Protein 6XF1 (pdb70)

Nearest PDB structures (foldseek):
  6xf1-assembly1_B  TM=1.003E+00  e=1.473E-45  Homo sapiens
  3dad-assembly1_A  TM=9.764E-01  e=1.226E-38  Homo sapiens
  3dad-assembly2_B  TM=9.702E-01  e=6.876E-38  Homo sapiens
  6xf2-assembly2_D  TM=9.761E-01  e=3.752E-38  Homo sapiens
  3eg5-assembly1_D  TM=7.649E-01  e=3.682E-06  Mus musculus

Sequence (1082 aa):
PGSEDENKLLEACIFKNNELLKNIQDVQSQISKIGLKDPTVPAVKHRKKSLIRLDKVLDEYEEEKRHLQEMANSLPHFKDGREKTVNQQCQNTVVLWENTKALVTECLEQCGRVLELLKQYQNFKSILTTLIQKEESVISLQASYMGKENLKKRIAEIEIVKEEFNEHLEVVDKINQVCKNLQFYLNKMKTFEEPPFEKEANIIVDRWLDINEKTEDYYENLGRALALWDVRVQYLEDTDPFACANFPEPRRAPTCSLDLPLGAQIPAVHRLLGAPLKLEDCALQVSPSGYYLDTELSLEEQREMFYEEISKLILRTQLSVRVNAILEKLYSSSGPELRRSLFSLKQIFQEDKDLVPEFVHSEGLSCLIRVGAAADHNYQSYILRALGQLMLFVDGMLGVVAHSDTIQWLYTLCASLSRLVVKTALKLLLVFVEYSENNAPLFIRAVNSVASTTGAPPWANLVSILEEKNGADPELLVYTVTLINKTLAALPDQDSFYDVTDALEQQGMEALVQRHLGTAGTDVDLRTQLVLYENALDENKLLEACIFKNNELLKNIQDVQSQISKIGLKDPTVPAVKHRKKSLIRLDKVLDEYEEEKRHLQEMANSLPHFGREKTVNQQCQNTVVLWENTKALVTECLEQCGRVLELLKQYQNFKSILTTLIQKEESSVISLQASYMGKENLKKRIAEIEIVKEEFNEHLEVVDKINQVCKNLQFYLNKMKTFEEPPFEKEANIIVDRWLDINEKTEDYYENLGRALALWDSVVTVRVQYLEDTDPFACANFPEPRRAPTCSLDGALPLGAQIPAVHRLLGAPLKLEDCALQVSPSGYYLDTELSLEEQREMLEGFYEEISKGRKPTLILRTQLSVRVNAILEKLYSSSGPELRRSLFSLKQIFQEDKDLVPEFVHSEGLSCLIRVGAAADHNYQSYILRALGQLMLFVDGMLGVVAHSDTIQWLYTLCASLSRLVVKTALKLLLVFVEYSENNAPLFIRAVNSVASTTGAPPWANLVSILEEKNGADPELLVYTVTLINKTLAALPDQDSFYDVTDALEQQGMEALVQRHLGTAGTDVDLRTQLVLYENAL

Organism: Homo sapiens (NCBI:txid9606)

Secondary structure (DSSP, 8-state):
--HHHHHHHHHHHHHHHHHHHHHHHHHHHHHHTT--S-SSHHHHHHHHHHHHHHHHHHHHHHHHHHHHHHHHHT----SS-HHHHHHHHHHHHHHHHHHHHHHHHHHHHHHHHHHHHHHHHHHHHHHHHHHHHHHHHS----GGG--HHHHHHHHHHHHHHHHHHHHTHHHHHHHHHHHHHHHHHHHTT---SS-TTHHHHHHHHHHHHHHHHHHHHHHHHHHHHHHTT-/---EE---SSGGG---S-B-SSPPP-----BSTTTHHHHHHHHT-SS-GGGEEEE-TTT-PBPPSSBHHHHHHH--GGGGG--EEEE-HHHHHHHHHHHHHH--HHHHHHHHHHHHHHHHH-TTHHHHHHHTTHHHHHHHHHTTS-HHHHHHHHHHHHHHHHSHHHHHHHHH-HHHHHHHHHHTT-S-HHHHHHHHHHHHHHHHH-STTHHHHHHHHHHHHHHHSSPTTHHHHHHHTTTT---HHHHHHHHHHHHHHHTT---HHHHHHHHHHHHHTTHHHHHHHHHHSTTS-HHHHHHHHHHHHH-/-HHHHHHHHHHHHHHHHHHHHHHHHHHHT---SSS-HHHHHHHHHHHHHHHHHHHHTHHHHHHHHHHHHTS----THHHHHHHHHHHHHHHHHHHHHHHHHHHHHHHHHHHHHHHHHHHHHHHHHHHHHHTS----GGG--HHHHHHHHHHHHHHHHHHHHTHHHHHHHHHHHHHHHHHHHTTS--SS-TTHHHHHHHHHHHHHHHHHHHHHHHHHHHHHHTT-/---EEEEEE---SSTTS--SS-B-SSPPEEE--TTS-SGGGHHHHHHHHT--S-GGGEEEEETTT-PBPPTTS-TTTTGGG-HHHHHHHHTT---EEEEEE-HHHHHHHHHHHHHH--THHHHHHHHHHHHHHHH-TTHHHHHHHTTHHHHHHHHHTTS-HHHHHHHHHHHHHHHTSHHHHHHHHH-HHHHHHHHHGGG-S-HHHHHHHHHHHHHHHHH-STTHHHHHHHHHHHHHHHTSPTTHHHHHHHT-SS---HHHHHHHHHHHHHHHTT---HHHHHHHHHHHHHHTHHHHHHHHHH-TTS-HHHHHHHHHHHHH-

Radius of gyration: 47.02 Å; Cα contacts (8 Å, |Δi|>4): 1102; chains: 4; bounding box: 118×106×97 Å

Solvent-accessible surface area: 56078 Å² total; per-residue (Å²): 160,38,85,134,84,42,59,151,103,13,94,46,1,46,137,44,6,83,72,6,48,112,38,0,82,72,4,69,46,73,10,88,162,44,25,13,176,56,42,53,56,97,9,0,106,127,16,70,157,21,0,62,125,3,28,130,47,0,62,147,49,68,122,76,24,130,87,0,69,96,49,6,126,81,13,18,166,30,207,99,18,94,32,30,61,10,42,86,75,0,47,89,2,6,75,42,20,95,87,3,49,61,82,0,77,71,13,40,35,22,0,14,74,0,34,101,13,9,138,78,28,99,68,16,73,56,60,0,17,84,17,0,99,111,16,89,96,60,116,63,89,114,9,92,177,14,32,82,115,76,0,99,122,8,28,56,59,0,86,110,18,63,123,45,7,100,114,46,52,108,12,1,52,97,0,24,38,8,2,28,9,0,32,28,13,0,81,108,16,76,126,38,173,124,60,17,11,86,139,51,10,39,92,3,6,27,73,6,3,74,7,38,26,136,4,21,52,27,38,19,64,0,33,94,11,52,44,143,128,160,147,27,12,36,28,22,66,1,70,70,3,40,54,24,11,86,73,46,28,43,122,194,26,40,105,56,89,164,56,85,92,14,37,90,56,16,33,49,20,30,151,81,24,56,9,84,4,55,54,124,54,4,12,24,25,10,59,118,81,21,77,46,42,90,77,90,71,40,93,91,12,89,68,57,145,80,77,140,104,95,93,204,35,28,0,14,7,57,31,41,38,5,0,86,36,0,21,107,67,3,89,74,28,81,32,86,82,14,27,28,6,2,29,17,0,88,31,13,0,96,138,27,49,48,0,2,50,45,0,44,149,27,107,0,5,27,0,0,18,156,28,0,71,94,29,76,62,25,40,18,6,6,0,1,99,0,0,15,10,0,12,139,59,93,74,0,5,99,6,2,50,88,32,66,79,0,5,44,12,1,7,62,8,0,56,32,156,7,57,41,0,3,51,24,0,0,68,16,0,16,61,1,6,88,111,30,108,121,2,0,39,65,0,25,151,5,0,67,48,18,6,96,110,89,70,43,74,38,3,26,24,0,6,55,30,5,84,48,187,76,18,101,20,75,74,10,7,26,60,0,10,14,0,3,12,92,3,12,95,24,18,117,60,107,117,40,30,142,94,10,22,80,27,0,76,142,38,22,7,91,75,15,7,111,125,22,32,57,79,91,74,14,73,109,77,7,72,67,34,8,59,78,19,66,120,54,108,132,103,85,151,65,6,106,49,0,46,140,62,1,72,95,6,43,59,41,0,86,79,4,70,58,67,16,88,85,36,21,20,129,91,43,55,68,98,7,0,100,101,15,71,148,14,2,78,125,6,27,137,39,0,74,133,56,70,81,69,22,95,68,0,70,102,67,1,113,87,12,42,176,93,70,142,34,63,86,9,36,119,75,1,45,87,2,5,81,47,15,84,95,6,50,60,77,0,64,60,11,44,48,12,0,34,59,0,32,48,9,20,136,80,31,115,64,27,88,51,65,0,21,82,9,1,100,102,16,74,95,67,104,63,101,116,9,90,180,16,29,67,101,86,0,84,128,8,25,60,85,2,78,124,16,43,114,53,4,79,100,42,55,100,16,1,47,93,1,28,56,8,3,34,6,0,37,20,0,1,64,94,14,22,119,42,167,151,55,22,19,82,154,63,9,35,99,10,6,28,80,6,2,71,6,35,29,116,6,33,52,23,35,19,60,0,31,108,8,55,53,146,112,160,110,108,12,59,0,75,2,21,9,26,40,2,64,68,8,34,30,30,9,80,64,50,9,26,132,182,17,35,62,27,77,18,38,1,63,103,61,1,27,87,31,10,34,61,5,29,78,86,17,61,11,78,11,53,54,143,51,9,14,7,23,4,42,104,79,21,52,45,15,69,57,120,51,1,0,71,81,5,116,134,96,2,127,38,4,23,82,46,55,97,136,68,158,76,1,35,0,13,0,26,6,58,32,38,35,5,0,89,30,0,16,82,54,3,120,85,20,80,35,83,70,17,27,41,6,1,25,18,0,62,51,18,0,74,146,26,133,56,3,1,55,49,0,33,140,36,108,0,4,35,0,0,20,190,27,0,70,94,31,77,66,23,42,21,11,6,0,0,94,0,0,16,11,0,8,128,41,98,74,0,0,101,9,1,38,85,31,47,77,0,6,46,12,2,3,64,7,6,64,31,165,10,74,52,0,10,76,23,0,0,91,17,1,18,57,1,5,94,104,27,95,126,2,0,61,43,2,20,143,4,1,57,47,20,3,88,118,92,74,46,54,53,6,27,33,2,16,56,27,28,86,62,108,109,30,101,20,59,78,8,20,30,64,0,4,20,0,19,20,107,7,20,91,23,34,131,62,130,117,51,28,44,89,10,19,88,26,7,59,144,69,23,10,64,60,22,25,123,124,48,36,54,79,106,80,28,69,101,75,19,71,58,41,12,61,116,22,52,124,67,134

InterPro domains:
  IPR001589 Actinin-type actin-binding domain, conserved site [PS00019] (33-42)
  IPR001589 Actinin-type actin-binding domain, conserved site [PS00020] (108-132)
  IPR001715 Calponin homology domain [PF00307] (32-136)
  IPR001715 Calponin homology domain [PF00307] (182-285)
  IPR001715 Calponin homology domain [PS50021] (31-136)
  IPR001715 Calponin homology domain [PS50021] (181-286)
  IPR001715 Calponin homology domain [SM00033] (33-134)
  IPR001715 Calponin homology domain [SM00033] (183-281)
  IPR002017 Spectrin repeat [PF00435] (6024-6133)
  IPR002017 Spectrin repeat [PF00435] (6137-6236)
  IPR002017 Spectrin repeat [PF00435] (6551-6657)
  IPR012315 KASH domain [PF10541] (6828-6885)
  IPR012315 KASH domain [PS51049] (6826-6885)
  IPR012315 KASH domain [SM01249] (6828-6885)
  IPR018159 Spectrin/alpha-actinin [SM00150] (1437-1531)
  IPR018159 Spectrin/alpha-actinin [SM00150] (2044-2141)
  IPR018159 Spectrin/alpha-actinin [SM00150] (2252-2354)
  IPR018159 Spectrin/alpha-actinin [SM00150] (2730-2830)
  IPR018159 Spectrin/alpha-actinin [SM00150] (3686-3781)
  IPR018159 Spectrin/alpha-actinin [SM00150] (4841-4940)

GO terms:
  GO:0005634 nucleus (C, IDA)
  GO:0005737 cytoplasm (C, IDA)
  GO:0031981 nuclear lumen (C, IDA)
  GO:0005635 nuclear envelope (C, IDA)
  GO:0005925 focal adhesion (C, IDA)
  GO:0016529 sarcoplasmic reticulum (C, IDA)
  GO:0030018 Z disc (C, IDA)
  GO:0031258 lamellipodium membrane (C, IDA)
  GO:0031527 filopodium membrane (C, IDA)
  GO:0034993 meiotic nuclear membrane microtubule tethering complex (C, IDA)
  GO:0051642 centrosome localization (P, IMP)
  GO:0007097 nuclear migration (P, IMP)
  GO:0005515 protein binding (F, IPI)
  GO:0045111 intermediate filament cytoskeleton (C, IDA)
  GO:0140444 cytoskeleton-nuclear membrane anchor activity (F, IDA)
  GO:0005739 mitochondrion (C, IDA)
  GO:0070062 extracellular exosome (C, HDA)

Structure (mmCIF, N/CA/C/O backbone):
data_6XF1
#
_entry.id   6XF1
#
_cell.length_a   237.825
_cell.length_b   52.443
_cell.length_c   177.458
_cell.angle_alpha   90.000
_cell.angle_beta   123.268
_cell.angle_gamma   90.000
#
_symmetry.space_group_name_H-M   'C 1 2 1'
#
loop_
_entity.id
_entity.type
_entity.pdbx_description
1 polymer Nesprin-2
2 polymer 'FH1/FH2 domain-containing protein 1'
3 water water
#
loop_
_atom_site.group_PDB
_atom_site.id
_atom_site.type_symbol
_atom_site.label_atom_id
_atom_site.label_alt_id
_atom_site.label_comp_id
_atom_site.label_asym_id
_atom_site.label_entity_id
_atom_site.label_seq_id
_atom_site.pdbx_PDB_ins_code
_atom_site.Cartn_x
_atom_site.Cartn_y
_atom_site.Cartn_z
_atom_site.occupancy
_atom_site.B_iso_or_equiv
_atom_site.auth_seq_id
_atom_site.auth_comp_id
_atom_site.auth_asym_id
_atom_site.auth_atom_id
_atom_site.pdbx_PDB_model_num
ATOM 1 N N . PRO A 1 1 ? 156.26889 -19.31013 48.09533 1.000 136.03984 1420 PRO A N 1
ATOM 2 C CA . PRO A 1 1 ? 157.10404 -19.32381 49.31493 1.000 132.31943 1420 PRO A CA 1
ATOM 3 C C . PRO A 1 1 ? 156.63871 -18.28806 50.36517 1.000 128.87397 1420 PRO A C 1
ATOM 4 O O . PRO A 1 1 ? 156.00491 -18.69138 51.34695 1.000 127.01903 1420 PRO A O 1
ATOM 8 N N . GLY A 1 2 ? 156.91896 -17.00988 50.17414 1.000 119.25252 1421 GLY A N 1
ATOM 9 C CA . GLY A 1 2 ? 156.45023 -16.00579 51.12078 1.000 107.75441 1421 GLY A CA 1
ATOM 10 C C . GLY A 1 2 ? 157.56846 -15.30534 51.87801 1.000 116.83197 1421 GLY A C 1
ATOM 11 O O . GLY A 1 2 ? 158.53720 -15.93837 52.31794 1.000 112.72278 1421 GLY A O 1
ATOM 12 N N . SER A 1 3 ? 157.41896 -13.98598 52.06199 1.000 105.60711 1422 SER A N 1
ATOM 13 C CA . SER A 1 3 ? 158.46850 -13.19364 52.71525 1.000 108.28852 1422 SER A CA 1
ATOM 14 C C . SER A 1 3 ? 158.73852 -13.67200 54.13811 1.000 107.85372 1422 SER A C 1
ATOM 15 O O . SER A 1 3 ? 159.89204 -13.67196 54.58917 1.000 111.79073 1422 SER A O 1
ATOM 18 N N . GLU A 1 4 ? 157.69355 -14.10911 54.84855 1.000 109.33873 1423 GLU A N 1
ATOM 19 C CA . GLU A 1 4 ? 157.86469 -14.64320 56.19886 1.000 108.87658 1423 GLU A CA 1
ATOM 20 C C . GLU A 1 4 ? 158.65831 -15.95372 56.18915 1.000 107.09423 1423 GLU A C 1
ATOM 21 O O . GLU A 1 4 ? 159.64021 -16.10675 56.93110 1.000 105.01112 1423 GLU A O 1
ATOM 27 N N . ASP A 1 5 ? 158.24975 -16.91038 55.34493 1.000 106.96573 1424 ASP A N 1
ATOM 28 C CA . ASP A 1 5 ? 158.93628 -18.19633 55.28359 1.000 102.60233 1424 ASP A CA 1
ATOM 29 C C . ASP A 1 5 ? 160.32237 -18.05630 54.66004 1.000 105.23590 1424 ASP A C 1
ATOM 30 O O . ASP A 1 5 ? 161.25844 -18.78029 55.03523 1.000 101.07085 1424 ASP A O 1
ATOM 35 N N . GLU A 1 6 ? 160.48235 -17.09832 53.74421 1.000 105.76119 1425 GLU A N 1
ATOM 36 C CA . GLU A 1 6 ? 161.79606 -16.81166 53.17922 1.000 98.74392 1425 GLU A CA 1
ATOM 37 C C . GLU A 1 6 ? 162.73304 -16.29513 54.25022 1.000 98.60306 1425 GLU A C 1
ATOM 38 O O . GLU A 1 6 ? 163.86761 -16.77715 54.38224 1.000 96.97351 1425 GLU A O 1
ATOM 44 N N . ASN A 1 7 ? 162.28236 -15.30071 55.02378 1.000 100.32792 1426 ASN A N 1
ATOM 45 C CA . ASN A 1 7 ? 163.13609 -14.82278 56.10123 1.000 101.24166 1426 ASN A CA 1
ATOM 46 C C . ASN A 1 7 ? 163.37546 -15.88601 57.16028 1.000 97.75270 1426 ASN A C 1
ATOM 47 O O . ASN A 1 7 ? 164.46478 -15.91097 57.73650 1.000 93.17922 1426 ASN A O 1
ATOM 52 N N . LYS A 1 8 ? 162.41612 -16.80205 57.40369 1.000 100.15862 1427 LYS A N 1
ATOM 53 C CA . LYS A 1 8 ? 162.62708 -17.80224 58.46400 1.000 97.86668 1427 LYS A CA 1
ATOM 54 C C . LYS A 1 8 ? 163.66586 -18.82409 57.98809 1.000 94.41150 1427 LYS A C 1
ATOM 55 O O . LYS A 1 8 ? 164.50742 -19.27948 58.78249 1.000 87.97799 1427 LYS A O 1
ATOM 61 N N . LEU A 1 9 ? 163.67313 -19.14206 56.67285 1.000 92.32492 1428 LEU A N 1
ATOM 62 C CA . LEU A 1 9 ? 164.74563 -19.98989 56.11976 1.000 89.40697 1428 LEU A CA 1
ATOM 63 C C . LEU A 1 9 ? 166.09749 -19.29195 56.14765 1.000 87.58998 1428 LEU A C 1
ATOM 64 O O . LEU A 1 9 ? 167.12592 -19.89773 56.48482 1.000 84.46563 1428 LEU A O 1
ATOM 69 N N . LEU A 1 10 ? 166.12829 -18.03211 55.72408 1.000 88.45266 1429 LEU A N 1
ATOM 70 C CA . LEU A 1 10 ? 167.38893 -17.31697 55.73866 1.000 84.44006 1429 LEU A CA 1
ATOM 71 C C . LEU A 1 10 ? 167.93019 -17.28262 57.14898 1.000 84.19357 1429 LEU A C 1
ATOM 72 O O . LEU A 1 10 ? 169.13831 -17.47237 57.37402 1.000 84.85279 1429 LEU A O 1
ATOM 77 N N . GLU A 1 11 ? 167.04039 -17.11585 58.12734 1.000 85.14004 1430 GLU A N 1
ATOM 78 C CA . GLU A 1 11 ? 167.56271 -16.96576 59.46139 1.000 87.47720 1430 GLU A CA 1
ATOM 79 C C . GLU A 1 11 ? 168.06000 -18.32301 59.96718 1.000 87.47835 1430 GLU A C 1
ATOM 80 O O . GLU A 1 11 ? 169.10360 -18.39447 60.63123 1.000 86.74543 1430 GLU A O 1
ATOM 86 N N . ALA A 1 12 ? 167.35519 -19.41672 59.62380 1.000 86.70707 1431 ALA A N 1
ATOM 87 C CA . ALA A 1 12 ? 167.85105 -20.75327 59.97000 1.000 82.39982 1431 ALA A CA 1
ATOM 88 C C . ALA A 1 12 ? 169.24795 -20.99701 59.40462 1.000 81.04610 1431 ALA A C 1
ATOM 89 O O . ALA A 1 12 ? 170.08347 -21.65831 60.03322 1.000 78.42168 1431 ALA A O 1
ATOM 91 N N . CYS A 1 13 ? 169.50961 -20.49009 58.20725 1.000 76.99450 1432 CYS A N 1
ATOM 92 C CA . CYS A 1 13 ? 170.83025 -20.65391 57.61476 1.000 72.50452 1432 CYS A CA 1
ATOM 93 C C . CYS A 1 13 ? 171.88333 -19.90051 58.41668 1.000 72.92050 1432 CYS A C 1
ATOM 94 O O . CYS A 1 13 ? 172.97461 -20.43015 58.68935 1.000 72.08794 1432 CYS A O 1
ATOM 97 N N . ILE A 1 14 ? 171.55850 -18.67337 58.83592 1.000 80.20439 1433 ILE A N 1
ATOM 98 C CA . ILE A 1 14 ? 172.47402 -17.93534 59.70957 1.000 77.27378 1433 ILE A CA 1
ATOM 99 C C . ILE A 1 14 ? 172.73981 -18.72912 60.98940 1.000 77.74807 1433 ILE A C 1
ATOM 100 O O . ILE A 1 14 ? 173.88561 -18.84752 61.44561 1.000 76.80031 1433 ILE A O 1
ATOM 105 N N . PHE A 1 15 ? 171.67552 -19.26513 61.59587 1.000 76.13783 1434 PHE A N 1
ATOM 106 C CA . PHE A 1 15 ? 171.79488 -19.96391 62.87204 1.000 74.38866 1434 PHE A CA 1
ATOM 107 C C . PHE A 1 15 ? 172.71415 -21.17125 62.75708 1.000 71.30773 1434 PHE A C 1
ATOM 108 O O . PHE A 1 15 ? 173.62109 -21.35462 63.58077 1.000 72.33514 1434 PHE A O 1
ATOM 116 N N . LYS A 1 16 ? 172.46775 -22.02628 61.76084 1.000 70.35464 1435 LYS A N 1
ATOM 117 C CA . LYS A 1 16 ? 173.31200 -23.20250 61.55806 1.000 68.42034 1435 LYS A CA 1
ATOM 118 C C . LYS A 1 16 ? 174.74827 -22.80597 61.23391 1.000 68.04890 1435 LYS A C 1
ATOM 119 O O . LYS A 1 16 ? 175.68395 -23.51846 61.58094 1.000 66.65338 1435 LYS A O 1
ATOM 125 N N . ASN A 1 17 ? 174.94899 -21.71396 60.50863 1.000 68.90245 1436 ASN A N 1
ATOM 126 C CA . ASN A 1 17 ? 176.31524 -21.31906 60.21376 1.000 65.24697 1436 ASN A CA 1
ATOM 127 C C . ASN A 1 17 ? 177.03962 -20.87177 61.46601 1.000 68.97906 1436 ASN A C 1
ATOM 128 O O . ASN A 1 17 ? 178.20696 -21.22040 61.67232 1.000 69.17667 1436 ASN A O 1
ATOM 133 N N . ASN A 1 18 ? 176.38556 -20.07621 62.30558 1.000 67.27748 1437 ASN A N 1
ATOM 134 C CA . ASN A 1 18 ? 177.07291 -19.62181 63.50867 1.000 70.66548 1437 ASN A CA 1
ATOM 135 C C . ASN A 1 18 ? 177.38862 -20.78049 64.42385 1.000 72.44980 1437 ASN A C 1
ATOM 136 O O . ASN A 1 18 ? 178.53127 -20.93361 64.89550 1.000 71.50706 1437 ASN A O 1
ATOM 141 N N . GLU A 1 19 ? 176.41252 -21.65608 64.62077 1.000 75.33090 1438 GLU A N 1
ATOM 142 C CA . GLU A 1 19 ? 176.64873 -22.86639 65.41253 1.000 75.59368 1438 GLU A CA 1
ATOM 143 C C . GLU A 1 19 ? 177.77873 -23.72710 64.83874 1.000 72.59444 1438 GLU A C 1
ATOM 144 O O . GLU A 1 19 ? 178.72031 -24.10016 65.56181 1.000 73.95663 1438 GLU A O 1
ATOM 150 N N . LEU A 1 20 ? 177.71970 -24.05416 63.54804 1.000 69.38349 1439 LEU A N 1
ATOM 151 C CA . LEU A 1 20 ? 178.77417 -24.90369 63.00900 1.000 64.26049 1439 LEU A CA 1
ATOM 152 C C . LEU A 1 20 ? 180.12890 -24.21600 63.07238 1.000 65.67491 1439 LEU A C 1
ATOM 153 O O . LEU A 1 20 ? 181.13442 -24.84465 63.42960 1.000 68.05152 1439 LEU A O 1
ATOM 158 N N . LEU A 1 21 ? 180.18534 -22.93866 62.71175 1.000 66.71161 1440 LEU A N 1
ATOM 159 C CA . LEU A 1 21 ? 181.45185 -22.21611 62.71841 1.000 65.38026 1440 LEU A CA 1
ATOM 160 C C . LEU A 1 21 ? 182.11723 -22.24691 64.08324 1.000 63.27437 1440 LEU A C 1
ATOM 161 O O . LEU A 1 21 ? 183.32661 -22.45198 64.18677 1.000 63.67962 1440 LEU A O 1
ATOM 166 N N . LYS A 1 22 ? 181.36473 -21.99963 65.14501 1.000 63.43990 1441 LYS A N 1
ATOM 167 C CA . LYS A 1 22 ? 182.03292 -22.01133 66.44025 1.000 61.78080 1441 LYS A CA 1
ATOM 168 C C . LYS A 1 22 ? 182.42686 -23.43016 66.85175 1.000 64.98609 1441 LYS A C 1
ATOM 169 O O . LYS A 1 22 ? 183.44236 -23.61348 67.53657 1.000 66.91724 1441 LYS A O 1
ATOM 175 N N . ASN A 1 23 ? 181.67235 -24.45141 66.44495 1.000 68.00221 1442 ASN A N 1
ATOM 176 C CA . ASN A 1 23 ? 182.15404 -25.80105 66.72754 1.000 65.29102 1442 ASN A CA 1
ATOM 177 C C . ASN A 1 23 ? 183.50894 -26.05960 66.06052 1.000 63.50042 1442 ASN A C 1
ATOM 178 O O . ASN A 1 23 ? 184.42946 -26.60514 66.68609 1.000 63.83712 1442 ASN A O 1
ATOM 183 N N . ILE A 1 24 ? 183.66642 -25.63883 64.80895 1.000 60.18990 1443 ILE A N 1
ATOM 184 C CA . ILE A 1 24 ? 184.94539 -25.84799 64.14205 1.000 61.20645 1443 ILE A CA 1
ATOM 185 C C . ILE A 1 24 ? 186.03834 -25.01185 64.80225 1.000 63.16183 1443 ILE A C 1
ATOM 186 O O . ILE A 1 24 ? 187.16883 -25.48173 64.99749 1.000 58.62522 1443 ILE A O 1
ATOM 191 N N . GLN A 1 25 ? 185.73353 -23.75232 65.13569 1.000 63.82712 1444 GLN A N 1
ATOM 192 C CA . GLN A 1 25 ? 186.71501 -22.90610 65.82037 1.000 62.70335 1444 GLN A CA 1
ATOM 193 C C . GLN A 1 25 ? 187.17298 -23.53700 67.12451 1.000 65.04800 1444 GLN A C 1
ATOM 194 O O . GLN A 1 25 ? 188.34974 -23.42227 67.50387 1.000 62.80775 1444 GLN A O 1
ATOM 200 N N . ASP A 1 26 ? 186.24512 -24.18978 67.83050 1.000 67.31869 1445 ASP A N 1
ATOM 201 C CA . ASP A 1 26 ? 186.57492 -24.90172 69.05894 1.000 67.83472 1445 ASP A CA 1
ATOM 202 C C . ASP A 1 26 ? 187.54629 -26.03483 68.77355 1.000 65.74496 1445 ASP A C 1
ATOM 203 O O . ASP A 1 26 ? 188.54648 -26.19827 69.48055 1.000 67.28237 1445 ASP A O 1
ATOM 208 N N . VAL A 1 27 ? 187.27825 -26.82128 67.72787 1.000 65.97227 1446 VAL A N 1
ATOM 209 C CA . VAL A 1 27 ? 188.21146 -27.89384 67.36793 1.000 63.41340 1446 VAL A CA 1
ATOM 210 C C . VAL A 1 27 ? 189.60250 -27.34479 67.07498 1.000 59.58358 1446 VAL A C 1
ATOM 211 O O . VAL A 1 27 ? 190.61735 -27.96111 67.41711 1.000 60.71074 1446 VAL A O 1
ATOM 215 N N . GLN A 1 28 ? 189.68591 -26.18764 66.45116 1.000 56.75395 1447 GLN A N 1
ATOM 216 C CA . GLN A 1 28 ? 191.02594 -25.75937 66.07474 1.000 57.00933 1447 GLN A CA 1
ATOM 217 C C . GLN A 1 28 ? 191.76125 -25.14599 67.25713 1.000 61.54075 1447 GLN A C 1
ATOM 218 O O . GLN A 1 28 ? 192.99245 -25.29140 67.38273 1.000 59.15348 1447 GLN A O 1
ATOM 224 N N . SER A 1 29 ? 191.02393 -24.51365 68.16304 1.000 61.90356 1448 SER A N 1
ATOM 225 C CA . SER A 1 29 ? 191.62899 -24.12769 69.42229 1.000 59.69455 1448 SER A CA 1
ATOM 226 C C . SER A 1 29 ? 192.17318 -25.36067 70.15466 1.000 63.45290 1448 SER A C 1
ATOM 227 O O . SER A 1 29 ? 193.32841 -25.36334 70.62001 1.000 61.53921 1448 SER A O 1
ATOM 230 N N . GLN A 1 30 ? 191.39009 -26.45089 70.20005 1.000 63.16999 1449 GLN A N 1
ATOM 231 C CA . GLN A 1 30 ? 191.88258 -27.64636 70.88175 1.000 59.27252 1449 GLN A CA 1
ATOM 232 C C . GLN A 1 30 ? 193.13034 -28.18873 70.21140 1.000 58.11673 1449 GLN A C 1
ATOM 233 O O . GLN A 1 30 ? 194.09055 -28.56235 70.89201 1.000 57.81283 1449 GLN A O 1
ATOM 239 N N . ILE A 1 31 ? 193.16432 -28.18369 68.88001 1.000 60.63323 1450 ILE A N 1
ATOM 240 C CA . ILE A 1 31 ? 194.36380 -28.62969 68.17890 1.000 58.45481 1450 ILE A CA 1
ATOM 241 C C . ILE A 1 31 ? 195.56542 -27.82148 68.64018 1.000 56.13679 1450 ILE A C 1
ATOM 242 O O . ILE A 1 31 ? 196.59174 -28.37050 69.03502 1.000 52.28192 1450 ILE A O 1
ATOM 247 N N . SER A 1 32 ? 195.46642 -26.49752 68.59603 1.000 59.49041 1451 SER A N 1
ATOM 248 C CA . SER A 1 32 ? 196.65395 -25.73947 68.96855 1.000 56.12621 1451 SER A CA 1
ATOM 249 C C . SER A 1 32 ? 197.08655 -26.03709 70.41184 1.000 57.59044 1451 SER A C 1
ATOM 250 O O . SER A 1 32 ? 198.28016 -25.99745 70.71222 1.000 57.82897 1451 SER A O 1
ATOM 253 N N . LYS A 1 33 ? 196.15997 -26.39815 71.30627 1.000 59.09593 1452 LYS A N 1
ATOM 254 C CA . LYS A 1 33 ? 196.54992 -26.61727 72.70058 1.000 53.92036 1452 LYS A CA 1
ATOM 255 C C . LYS A 1 33 ? 197.04983 -28.03664 72.99807 1.000 54.22828 1452 LYS A C 1
ATOM 256 O O . LYS A 1 33 ? 197.21273 -28.37177 74.17207 1.000 61.82694 1452 LYS A O 1
ATOM 262 N N . ILE A 1 34 ? 197.32794 -28.86984 72.00081 1.000 50.92379 1453 ILE A N 1
ATOM 263 C CA . ILE A 1 34 ? 197.70981 -30.25317 72.29630 1.000 52.15367 1453 ILE A CA 1
ATOM 264 C C . ILE A 1 34 ? 199.17611 -30.33143 72.69661 1.000 60.86900 1453 ILE A C 1
ATOM 265 O O . ILE A 1 34 ? 199.51640 -30.89379 73.74211 1.000 61.73775 1453 ILE A O 1
ATOM 270 N N . GLY A 1 35 ? 200.06377 -29.80203 71.86018 1.000 54.94711 1454 GLY A N 1
ATOM 271 C CA . GLY A 1 35 ? 201.48270 -29.80916 72.12623 1.000 56.03928 1454 GLY A CA 1
ATOM 272 C C . GLY A 1 35 ? 202.04626 -31.21496 72.21014 1.000 60.36182 1454 GLY A C 1
ATOM 273 O O . GLY A 1 35 ? 201.48930 -32.17635 71.65351 1.000 60.35113 1454 GLY A O 1
ATOM 274 N N . LEU A 1 36 ? 203.14862 -31.34706 72.95694 1.000 62.84825 1455 LEU A N 1
ATOM 275 C CA . LEU A 1 36 ? 203.90241 -32.59497 73.01140 1.000 64.46294 1455 LEU A CA 1
ATOM 276 C C . LEU A 1 36 ? 204.68486 -32.62806 74.31722 1.000 66.43940 1455 LEU A C 1
ATOM 277 O O . LEU A 1 36 ? 205.48077 -31.72725 74.57738 1.000 73.00491 1455 LEU A O 1
ATOM 282 N N . LYS A 1 37 ? 204.51074 -33.69297 75.09966 1.000 61.24460 1456 LYS A N 1
ATOM 283 C CA . LYS A 1 37 ? 205.15124 -33.76191 76.40332 1.000 72.40734 1456 LYS A CA 1
ATOM 284 C C . LYS A 1 37 ? 206.68920 -33.86017 76.30469 1.000 74.43504 1456 LYS A C 1
ATOM 285 O O . LYS A 1 37 ? 207.40881 -33.08271 76.94830 1.000 72.15273 1456 LYS A O 1
ATOM 291 N N . ASP A 1 38 ? 207.21042 -34.79446 75.51086 1.000 74.70208 1457 ASP A N 1
ATOM 292 C CA . ASP A 1 38 ? 208.63667 -35.08934 75.40365 1.000 72.07697 1457 ASP A CA 1
ATOM 293 C C . ASP A 1 38 ? 208.89437 -35.63559 74.01516 1.000 71.69551 1457 ASP A C 1
ATOM 294 O O . ASP A 1 38 ? 207.97568 -36.16062 73.37857 1.000 70.71964 1457 ASP A O 1
ATOM 299 N N . PRO A 1 39 ? 210.12988 -35.62814 73.55224 1.000 71.58759 1458 PRO A N 1
ATOM 300 C CA . PRO A 1 39 ? 210.37882 -36.21767 72.23148 1.000 68.05161 1458 PRO A CA 1
ATOM 301 C C . PRO A 1 39 ? 210.52682 -37.73771 72.30148 1.000 64.47735 1458 PRO A C 1
ATOM 302 O O . PRO A 1 39 ? 211.47360 -38.30803 71.77662 1.000 67.64718 1458 PRO A O 1
ATOM 306 N N . THR A 1 40 ? 209.55711 -38.40817 72.92135 1.000 61.52385 1459 THR A N 1
ATOM 307 C CA . THR A 1 40 ? 209.65295 -39.84955 73.08876 1.000 61.73594 1459 THR A CA 1
ATOM 308 C C . THR A 1 40 ? 208.54173 -40.48818 72.28383 1.000 57.38848 1459 THR A C 1
ATOM 309 O O . THR A 1 40 ? 207.55474 -39.82949 71.92825 1.000 58.46499 1459 THR A O 1
ATOM 313 N N . VAL A 1 41 ? 208.67245 -41.77994 72.01618 1.000 57.52250 1460 VAL A N 1
ATOM 314 C CA . VAL A 1 41 ? 207.59439 -42.53336 71.35636 1.000 54.17782 1460 VAL A CA 1
ATOM 315 C C . VAL A 1 41 ? 206.30732 -42.45661 72.18470 1.000 57.86443 1460 VAL A C 1
ATOM 316 O O . VAL A 1 41 ? 205.24312 -42.12912 71.61920 1.000 58.58013 1460 VAL A O 1
ATOM 320 N N . PRO A 1 42 ? 206.30441 -42.71376 73.49794 1.000 58.99318 1461 PRO A N 1
ATOM 321 C CA . PRO A 1 42 ? 205.04212 -42.57505 74.24409 1.000 55.43155 1461 PRO A CA 1
ATOM 322 C C . PRO A 1 42 ? 204.40638 -41.18897 74.13396 1.000 55.68858 1461 PRO A C 1
ATOM 323 O O . PRO A 1 42 ? 203.18205 -41.07527 73.94835 1.000 54.19929 1461 PRO A O 1
ATOM 327 N N . ALA A 1 43 ? 205.19973 -40.12433 74.20927 1.000 57.18818 1462 ALA A N 1
ATOM 328 C CA . ALA A 1 43 ? 204.60261 -38.80177 74.14095 1.000 58.92190 1462 ALA A CA 1
ATOM 329 C C . ALA A 1 43 ? 204.05987 -38.51403 72.75171 1.000 56.76006 1462 ALA A C 1
ATOM 330 O O . ALA A 1 43 ? 202.97611 -37.94356 72.61192 1.000 53.95593 1462 ALA A O 1
ATOM 332 N N . VAL A 1 44 ? 204.80834 -38.87940 71.71235 1.000 56.11487 1463 VAL A N 1
ATOM 333 C CA . VAL A 1 44 ? 204.35057 -38.60472 70.35464 1.000 54.59851 1463 VAL A CA 1
ATOM 334 C C . VAL A 1 44 ? 203.06505 -39.35659 70.06429 1.000 52.18721 1463 VAL A C 1
ATOM 335 O O . VAL A 1 44 ? 202.12133 -38.80762 69.48678 1.000 50.82561 1463 VAL A O 1
ATOM 339 N N . LYS A 1 45 ? 202.98480 -40.59698 70.46960 1.000 49.30875 1464 LYS A N 1
ATOM 340 C CA . LYS A 1 45 ? 201.74336 -41.23653 70.14010 1.000 51.19004 1464 LYS A CA 1
ATOM 341 C C . LYS A 1 45 ? 200.59937 -40.80933 71.05051 1.000 52.61792 1464 LYS A C 1
ATOM 342 O O . LYS A 1 45 ? 199.44698 -40.95255 70.64386 1.000 52.54076 1464 LYS A O 1
ATOM 348 N N . HIS A 1 46 ? 200.86262 -40.22574 72.23108 1.000 54.36315 1465 HIS A N 1
ATOM 349 C CA . HIS A 1 46 ? 199.77281 -39.56436 72.96174 1.000 48.75816 1465 HIS A CA 1
ATOM 350 C C . HIS A 1 46 ? 199.26926 -38.33028 72.20139 1.000 50.87982 1465 HIS A C 1
ATOM 351 O O . HIS A 1 46 ? 198.04696 -38.07084 72.12364 1.000 53.99361 1465 HIS A O 1
ATOM 358 N N . ARG A 1 47 ? 200.19906 -37.57650 71.60719 1.000 46.10138 1466 ARG A N 1
ATOM 359 C CA . ARG A 1 47 ? 199.80936 -36.46537 70.74895 1.000 51.82908 1466 ARG A CA 1
ATOM 360 C C . ARG A 1 47 ? 198.92192 -36.95601 69.59439 1.000 55.09019 1466 ARG A C 1
ATOM 361 O O . ARG A 1 47 ? 197.89618 -36.34590 69.25720 1.000 52.08394 1466 ARG A O 1
ATOM 369 N N . LYS A 1 48 ? 199.29250 -38.06952 68.99396 1.000 51.53378 1467 LYS A N 1
ATOM 370 C CA . LYS A 1 48 ? 198.54253 -38.57228 67.86124 1.000 49.21270 1467 LYS A CA 1
ATOM 371 C C . LYS A 1 48 ? 197.19021 -39.14363 68.29150 1.000 52.33917 1467 LYS A C 1
ATOM 372 O O . LYS A 1 48 ? 196.19370 -39.01358 67.57062 1.000 47.85601 1467 LYS A O 1
ATOM 378 N N . LYS A 1 49 ? 197.12564 -39.79765 69.44758 1.000 51.55802 1468 LYS A N 1
ATOM 379 C CA . LYS A 1 49 ? 195.82090 -40.21571 69.93336 1.000 47.85960 1468 LYS A CA 1
ATOM 380 C C . LYS A 1 49 ? 194.88926 -39.01860 70.04565 1.000 47.52071 1468 LYS A C 1
ATOM 381 O O . LYS A 1 49 ? 193.69618 -39.11649 69.73888 1.000 48.72194 1468 LYS A O 1
ATOM 387 N N . SER A 1 50 ? 195.42856 -37.86205 70.43930 1.000 50.40193 1469 SER A N 1
ATOM 388 C CA . SER A 1 50 ? 194.55641 -36.69871 70.58202 1.000 50.79837 1469 SER A CA 1
ATOM 389 C C . SER A 1 50 ? 194.16220 -36.11162 69.22653 1.000 50.19838 1469 SER A C 1
ATOM 390 O O . SER A 1 50 ? 192.99777 -35.74972 69.01380 1.000 49.40087 1469 SER A O 1
ATOM 393 N N . LEU A 1 51 ? 195.10497 -36.04051 68.28873 1.000 49.71485 1470 LEU A N 1
ATOM 394 C CA . LEU A 1 51 ? 194.75112 -35.58571 66.95355 1.000 50.75399 1470 LEU A CA 1
ATOM 395 C C . LEU A 1 51 ? 193.68303 -36.47775 66.31136 1.000 51.38489 1470 LEU A C 1
ATOM 396 O O . LEU A 1 51 ? 192.85354 -35.99389 65.53858 1.000 51.08417 1470 LEU A O 1
ATOM 401 N N . ILE A 1 52 ? 193.65992 -37.76526 66.64017 1.000 49.02225 1471 ILE A N 1
ATOM 402 C CA . ILE A 1 52 ? 192.73846 -38.66913 65.98232 1.000 42.66757 1471 ILE A CA 1
ATOM 403 C C . ILE A 1 52 ? 191.36201 -38.53535 66.59461 1.000 51.56698 1471 ILE A C 1
ATOM 404 O O . ILE A 1 52 ? 190.33116 -38.60050 65.88680 1.000 54.44480 1471 ILE A O 1
ATOM 409 N N . ARG A 1 53 ? 191.31005 -38.33957 67.91362 1.000 49.72773 1472 ARG A N 1
ATOM 410 C CA . ARG A 1 53 ? 190.03628 -37.95162 68.51315 1.000 50.40351 1472 ARG A CA 1
ATOM 411 C C . ARG A 1 53 ? 189.44607 -36.73542 67.81339 1.000 49.54033 1472 ARG A C 1
ATOM 412 O O . ARG A 1 53 ? 188.23961 -36.69512 67.53043 1.000 50.84027 1472 ARG A O 1
ATOM 420 N N . LEU A 1 54 ? 190.28383 -35.72304 67.52824 1.000 49.98462 1473 LEU A N 1
ATOM 421 C CA . LEU A 1 54 ? 189.72635 -34.51337 66.93280 1.000 49.60424 1473 LEU A CA 1
ATOM 422 C C . LEU A 1 54 ? 189.37022 -34.72967 65.46736 1.000 49.73180 1473 LEU A C 1
ATOM 423 O O . LEU A 1 54 ? 188.44506 -34.09809 64.95283 1.000 50.97074 1473 LEU A O 1
ATOM 428 N N . ASP A 1 55 ? 190.10408 -35.59555 64.77892 1.000 49.87596 1474 ASP A N 1
ATOM 429 C CA . ASP A 1 55 ? 189.75566 -35.96406 63.41420 1.000 49.12167 1474 ASP A CA 1
ATOM 430 C C . ASP A 1 55 ? 188.34231 -36.53743 63.37879 1.000 55.05003 1474 ASP A C 1
ATOM 431 O O . ASP A 1 55 ? 187.51218 -36.16708 62.52745 1.000 49.84273 1474 ASP A O 1
ATOM 436 N N . LYS A 1 56 ? 188.05108 -37.44651 64.31488 1.000 52.20594 1475 LYS A N 1
ATOM 437 C CA . LYS A 1 56 ? 186.70817 -38.00208 64.39014 1.000 50.31787 1475 LYS A CA 1
ATOM 438 C C . LYS A 1 56 ? 185.67701 -36.93003 64.72693 1.000 53.73248 1475 LYS A C 1
ATOM 439 O O . LYS A 1 56 ? 184.51593 -37.04548 64.29651 1.000 58.22872 1475 LYS A O 1
ATOM 445 N N . VAL A 1 57 ? 186.06938 -35.88062 65.47342 1.000 47.35816 1476 VAL A N 1
ATOM 446 C CA . VAL A 1 57 ? 185.10769 -34.81198 65.79640 1.000 54.72093 1476 VAL A CA 1
ATOM 447 C C . VAL A 1 57 ? 184.73803 -34.01277 64.53586 1.000 57.22936 1476 VAL A C 1
ATOM 448 O O . VAL A 1 57 ? 183.55022 -33.78747 64.23040 1.000 55.54626 1476 VAL A O 1
ATOM 452 N N . LEU A 1 58 ? 185.75247 -33.61258 63.76299 1.000 53.40080 1477 LEU A N 1
ATOM 453 C CA . LEU A 1 58 ? 185.51335 -32.98643 62.46365 1.000 54.89988 1477 LEU A CA 1
ATOM 454 C C . LEU A 1 58 ? 184.66959 -33.87035 61.54913 1.000 57.67029 1477 LEU A C 1
ATOM 455 O O . LEU A 1 58 ? 183.82789 -33.37869 60.78069 1.000 56.05750 1477 LEU A O 1
ATOM 460 N N . ASP A 1 59 ? 184.92531 -35.17091 61.56884 1.000 59.19427 1478 ASP A N 1
ATOM 461 C CA . ASP A 1 59 ? 184.12501 -36.07670 60.76192 1.000 56.78924 1478 ASP A CA 1
ATOM 462 C C . ASP A 1 59 ? 182.66564 -35.99746 61.15520 1.000 62.32370 1478 ASP A C 1
ATOM 463 O O . ASP A 1 59 ? 181.78362 -35.94010 60.29055 1.000 64.68519 1478 ASP A O 1
ATOM 468 N N . GLU A 1 60 ? 182.38374 -36.01391 62.45987 1.000 61.98880 1479 GLU A N 1
ATOM 469 C CA . GLU A 1 60 ? 180.98956 -35.87201 62.85858 1.000 60.76367 1479 GLU A CA 1
ATOM 470 C C . GLU A 1 60 ? 180.40504 -34.52497 62.42345 1.000 62.14510 1479 GLU A C 1
ATOM 471 O O . GLU A 1 60 ? 179.18052 -34.40696 62.31957 1.000 70.01712 1479 GLU A O 1
ATOM 477 N N . TYR A 1 61 ? 181.23365 -33.51318 62.12987 1.000 60.75492 1480 TYR A N 1
ATOM 478 C CA . TYR A 1 61 ? 180.63305 -32.27227 61.61424 1.000 63.66309 1480 TYR A CA 1
ATOM 479 C C . TYR A 1 61 ? 180.51105 -32.20295 60.08246 1.000 65.66739 1480 TYR A C 1
ATOM 480 O O . TYR A 1 61 ? 179.88623 -31.26637 59.56870 1.000 65.59796 1480 TYR A O 1
ATOM 489 N N . GLU A 1 62 ? 181.13623 -33.12822 59.35192 1.000 70.16062 1481 GLU A N 1
ATOM 490 C CA . GLU A 1 62 ? 181.05025 -33.13753 57.88532 1.000 71.25819 1481 GLU A CA 1
ATOM 491 C C . GLU A 1 62 ? 179.60127 -33.07462 57.36288 1.000 74.45382 1481 GLU A C 1
ATOM 492 O O . GLU A 1 62 ? 179.29316 -32.34584 56.40341 1.000 75.10650 1481 GLU A O 1
ATOM 498 N N . GLU A 1 63 ? 178.70931 -33.86876 57.94031 1.000 72.07367 1482 GLU A N 1
ATOM 499 C CA . GLU A 1 63 ? 177.35810 -33.90561 57.40715 1.000 75.59733 1482 GLU A CA 1
ATOM 500 C C . GLU A 1 63 ? 176.60400 -32.59827 57.68414 1.000 73.79945 1482 GLU A C 1
ATOM 501 O O . GLU A 1 63 ? 175.78931 -32.17305 56.86256 1.000 71.25287 1482 GLU A O 1
ATOM 507 N N . GLU A 1 64 ? 176.88697 -31.93040 58.80886 1.000 76.09999 1483 GLU A N 1
ATOM 508 C CA . GLU A 1 64 ? 176.29943 -30.61820 59.07949 1.000 68.55177 1483 GLU A CA 1
ATOM 509 C C . GLU A 1 64 ? 176.82415 -29.57968 58.11267 1.000 65.24657 1483 GLU A C 1
ATOM 510 O O . GLU A 1 64 ? 176.07556 -28.71851 57.66165 1.000 68.33705 1483 GLU A O 1
ATOM 516 N N . LYS A 1 65 ? 178.12196 -29.62664 57.82100 1.000 64.08932 1484 LYS A N 1
ATOM 517 C CA . LYS A 1 65 ? 178.72346 -28.71606 56.85346 1.000 64.66265 1484 LYS A CA 1
ATOM 518 C C . LYS A 1 65 ? 178.02831 -28.85573 55.52322 1.000 67.43262 1484 LYS A C 1
ATOM 519 O O . LYS A 1 65 ? 177.73177 -27.87794 54.81866 1.000 67.53959 1484 LYS A O 1
ATOM 525 N N . ARG A 1 66 ? 177.80475 -30.09467 55.15918 1.000 69.42326 1485 ARG A N 1
ATOM 526 C CA . ARG A 1 66 ? 177.23038 -30.43763 53.88536 1.000 65.29067 1485 ARG A CA 1
ATOM 527 C C . ARG A 1 66 ? 175.73808 -30.02535 53.78889 1.000 73.49035 1485 ARG A C 1
ATOM 528 O O . ARG A 1 66 ? 175.30770 -29.41582 52.79045 1.000 71.83773 1485 ARG A O 1
ATOM 536 N N . HIS A 1 67 ? 174.94756 -30.26328 54.84206 1.000 71.35987 1486 HIS A N 1
ATOM 537 C CA . HIS A 1 67 ? 173.59573 -29.69737 54.91031 1.000 65.89815 1486 HIS A CA 1
ATOM 538 C C . HIS A 1 67 ? 173.62009 -28.16405 54.84110 1.000 70.06677 1486 HIS A C 1
ATOM 539 O O . HIS A 1 67 ? 172.74070 -27.54055 54.23378 1.000 77.43949 1486 HIS A O 1
ATOM 546 N N . LEU A 1 68 ? 174.59394 -27.52892 55.48919 1.000 70.14259 1487 LEU A N 1
ATOM 547 C CA . LEU A 1 68 ? 174.70413 -26.07324 55.42620 1.000 72.08297 1487 LEU A CA 1
ATOM 548 C C . LEU A 1 68 ? 174.93516 -25.56983 54.00074 1.000 72.96299 1487 LEU A C 1
ATOM 549 O O . LEU A 1 68 ? 174.32076 -24.59042 53.56705 1.000 75.62960 1487 LEU A O 1
ATOM 554 N N . GLN A 1 69 ? 175.86723 -26.18956 53.28370 1.000 70.64263 1488 GLN A N 1
ATOM 555 C CA . GLN A 1 69 ? 176.10522 -25.83655 51.88650 1.000 73.21665 1488 GLN A CA 1
ATOM 556 C C . GLN A 1 69 ? 174.84588 -26.00528 51.05631 1.000 78.19993 1488 GLN A C 1
ATOM 557 O O . GLN A 1 69 ? 174.57015 -25.21961 50.13746 1.000 81.14932 1488 GLN A O 1
ATOM 563 N N . GLU A 1 70 ? 174.09986 -27.06663 51.34179 1.000 84.10573 1489 GLU A N 1
ATOM 564 C CA . GLU A 1 70 ? 172.79717 -27.29153 50.72868 1.000 84.78503 1489 GLU A CA 1
ATOM 565 C C . GLU A 1 70 ? 171.91189 -26.05893 50.88857 1.000 85.54540 1489 GLU A C 1
ATOM 566 O O . GLU A 1 70 ? 171.47708 -25.42860 49.90727 1.000 88.33143 1489 GLU A O 1
ATOM 572 N N . MET A 1 71 ? 171.64389 -25.69868 52.14752 1.000 74.66686 1490 MET A N 1
ATOM 573 C CA . MET A 1 71 ? 170.80705 -24.52600 52.41650 1.000 79.21807 1490 MET A CA 1
ATOM 574 C C . MET A 1 71 ? 171.30834 -23.28086 51.70304 1.000 80.07638 1490 MET A C 1
ATOM 575 O O . MET A 1 71 ? 170.51360 -22.52203 51.13739 1.000 83.16771 1490 MET A O 1
ATOM 580 N N . ALA A 1 72 ? 172.62373 -23.06441 51.69766 1.000 84.82603 1491 ALA A N 1
ATOM 581 C CA . ALA A 1 72 ? 173.15325 -21.83278 51.12473 1.000 85.88076 1491 ALA A CA 1
ATOM 582 C C . ALA A 1 72 ? 172.92737 -21.77062 49.62228 1.000 90.67854 1491 ALA A C 1
ATOM 583 O O . ALA A 1 72 ? 172.56034 -20.70936 49.09623 1.000 90.28357 1491 ALA A O 1
ATOM 585 N N . ASN A 1 73 ? 173.14163 -22.89148 48.91426 1.000 100.68679 1492 ASN A N 1
ATOM 586 C CA . ASN A 1 73 ? 172.90275 -22.89237 47.47192 1.000 101.66124 1492 ASN A CA 1
ATOM 587 C C . ASN A 1 73 ? 171.42474 -22.91854 47.13023 1.000 102.50341 1492 ASN A C 1
ATOM 588 O O . ASN A 1 73 ? 171.07980 -22.74437 45.96090 1.000 105.27073 1492 ASN A O 1
ATOM 593 N N . SER A 1 74 ? 170.54806 -23.12276 48.10913 1.000 91.52440 1493 SER A N 1
ATOM 594 C CA . SER A 1 74 ? 169.12231 -23.10266 47.83345 1.000 88.42562 1493 SER A CA 1
ATOM 595 C C . SER A 1 74 ? 168.43206 -21.92532 48.50662 1.000 89.14996 1493 SER A C 1
ATOM 596 O O . SER A 1 74 ? 167.21796 -21.95838 48.71312 1.000 88.51902 1493 SER A O 1
ATOM 599 N N . LEU A 1 75 ? 169.15284 -20.86289 48.78734 1.000 88.81596 1494 LEU A N 1
ATOM 600 C CA . LEU A 1 75 ? 168.52287 -19.78039 49.53225 1.000 87.64933 1494 LEU A CA 1
ATOM 601 C C . LEU A 1 75 ? 167.63519 -18.91467 48.63365 1.000 88.37980 1494 LEU A C 1
ATOM 602 O O . LEU A 1 75 ? 167.85274 -18.83841 47.41867 1.000 91.33997 1494 LEU A O 1
ATOM 607 N N . PRO A 1 76 ? 166.61279 -18.26743 49.20315 1.000 92.08668 1495 PRO A N 1
ATOM 608 C CA . PRO A 1 76 ? 165.72604 -17.43082 48.38394 1.000 92.18748 1495 PRO A CA 1
ATOM 609 C C . PRO A 1 76 ? 166.47380 -16.22175 47.85412 1.000 95.58359 1495 PRO A C 1
ATOM 610 O O . PRO A 1 76 ? 167.45596 -15.76375 48.43055 1.000 95.47990 1495 PRO A O 1
ATOM 614 N N . HIS A 1 77 ? 165.94717 -15.64991 46.78373 1.000 98.31977 1496 HIS A N 1
ATOM 615 C CA . HIS A 1 77 ? 166.57330 -14.50492 46.13412 1.000 101.14755 1496 HIS A CA 1
ATOM 616 C C . HIS A 1 77 ? 165.79636 -13.25498 46.51389 1.000 102.49096 1496 HIS A C 1
ATOM 617 O O . HIS A 1 77 ? 164.66057 -13.07446 46.07762 1.000 106.88924 1496 HIS A O 1
ATOM 624 N N . PHE A 1 78 ? 166.39649 -12.41428 47.35278 1.000 100.59370 1497 PHE A N 1
ATOM 625 C CA . PHE A 1 78 ? 165.77096 -11.18881 47.82723 1.000 105.54451 1497 PHE A CA 1
ATOM 626 C C . PHE A 1 78 ? 166.24063 -10.01956 46.97008 1.000 114.40379 1497 PHE A C 1
ATOM 627 O O . PHE A 1 78 ? 167.37110 -10.01583 46.47153 1.000 115.17859 1497 PHE A O 1
ATOM 635 N N . LYS A 1 79 ? 165.36549 -9.01686 46.81389 1.000 117.58514 1498 LYS A N 1
ATOM 636 C CA . LYS A 1 79 ? 165.77147 -7.77895 46.15260 1.000 119.71756 1498 LYS A CA 1
ATOM 637 C C . LYS A 1 79 ? 166.90870 -7.10841 46.91064 1.000 128.86643 1498 LYS A C 1
ATOM 638 O O . LYS A 1 79 ? 167.85897 -6.59575 46.30447 1.000 129.32305 1498 LYS A O 1
ATOM 644 N N . ASP A 1 80 ? 166.82382 -7.11297 48.24240 1.000 147.45593 1499 ASP A N 1
ATOM 645 C CA . ASP A 1 80 ? 167.90669 -6.62971 49.09190 1.000 147.41320 1499 ASP A CA 1
ATOM 646 C C . ASP A 1 80 ? 169.25454 -7.19832 48.66593 1.000 146.48376 1499 ASP A C 1
ATOM 647 O O . ASP A 1 80 ? 170.23124 -6.46119 48.49859 1.000 148.88641 1499 ASP A O 1
ATOM 652 N N . GLY A 1 81 ? 169.32217 -8.51010 48.47891 1.000 122.64829 1500 GLY A N 1
ATOM 653 C CA . GLY A 1 81 ? 170.57734 -9.17555 48.23233 1.000 110.66097 1500 GLY A CA 1
ATOM 654 C C . GLY A 1 81 ? 171.22583 -9.75356 49.46610 1.000 104.31178 1500 GLY A C 1
ATOM 655 O O . GLY A 1 81 ? 172.39691 -10.15188 49.39895 1.000 103.00226 1500 GLY A O 1
ATOM 656 N N . ARG A 1 82 ? 170.49910 -9.84394 50.58474 1.000 103.78851 1501 ARG A N 1
ATOM 657 C CA . ARG A 1 82 ? 171.13436 -10.24703 51.83436 1.000 98.75230 1501 ARG A CA 1
ATOM 658 C C . ARG A 1 82 ? 171.47037 -11.72814 51.84470 1.000 91.28307 1501 ARG A C 1
ATOM 659 O O . ARG A 1 82 ? 172.42949 -12.15533 52.52756 1.000 87.86172 1501 ARG A O 1
ATOM 667 N N . GLU A 1 83 ? 170.72510 -12.50946 51.05395 1.000 88.71791 1502 GLU A N 1
ATOM 668 C CA . GLU A 1 83 ? 171.04639 -13.91437 50.87393 1.000 85.62585 1502 GLU A CA 1
ATOM 669 C C . GLU A 1 83 ? 172.48448 -14.07489 50.41563 1.000 84.98899 1502 GLU A C 1
ATOM 670 O O . GLU A 1 83 ? 173.14270 -15.05439 50.77379 1.000 83.57811 1502 GLU A O 1
ATOM 676 N N . LYS A 1 84 ? 173.00231 -13.10606 49.65349 1.000 84.16933 1503 LYS A N 1
ATOM 677 C CA . LYS A 1 84 ? 174.34048 -13.24436 49.09033 1.000 87.00255 1503 LYS A CA 1
ATOM 678 C C . LYS A 1 84 ? 175.40908 -13.10904 50.17569 1.000 85.62372 1503 LYS A C 1
ATOM 679 O O . LYS A 1 84 ? 176.39085 -13.86673 50.19565 1.000 82.74094 1503 LYS A O 1
ATOM 681 N N . THR A 1 85 ? 175.21653 -12.17635 51.11011 1.000 82.58528 1504 THR A N 1
ATOM 682 C CA . THR A 1 85 ? 176.11945 -12.07994 52.25354 1.000 81.07812 1504 THR A CA 1
ATOM 683 C C . THR A 1 85 ? 176.07444 -13.33671 53.11973 1.000 75.56566 1504 THR A C 1
ATOM 684 O O . THR A 1 85 ? 177.12117 -13.83241 53.55848 1.000 74.74935 1504 THR A O 1
ATOM 688 N N . VAL A 1 86 ? 174.87617 -13.86447 53.40069 1.000 79.14605 1505 VAL A N 1
ATOM 689 C CA . VAL A 1 86 ? 174.84805 -15.05235 54.25349 1.000 75.64737 1505 VAL A CA 1
ATOM 690 C C . VAL A 1 86 ? 175.46283 -16.23710 53.52708 1.000 72.84291 1505 VAL A C 1
ATOM 691 O O . VAL A 1 86 ? 176.18324 -17.04589 54.12568 1.000 72.67689 1505 VAL A O 1
ATOM 695 N N . ASN A 1 87 ? 175.23896 -16.33878 52.22371 1.000 70.96604 1506 ASN A N 1
ATOM 696 C CA . ASN A 1 87 ? 175.91018 -17.38138 51.46647 1.000 72.70709 1506 ASN A CA 1
ATOM 697 C C . ASN A 1 87 ? 177.42627 -17.23238 51.52887 1.000 71.59751 1506 ASN A C 1
ATOM 698 O O . ASN A 1 87 ? 178.15319 -18.23041 51.59577 1.000 68.25393 1506 ASN A O 1
ATOM 703 N N . GLN A 1 88 ? 177.93191 -16.00120 51.49245 1.000 71.24010 1507 GLN A N 1
ATOM 704 C CA . GLN A 1 88 ? 179.37995 -15.84859 51.58628 1.000 72.99535 1507 GLN A CA 1
ATOM 705 C C . GLN A 1 88 ? 179.90463 -16.28415 52.96040 1.000 70.82670 1507 GLN A C 1
ATOM 706 O O . GLN A 1 88 ? 180.96626 -16.93579 53.06125 1.000 66.73255 1507 GLN A O 1
ATOM 712 N N . GLN A 1 89 ? 179.17993 -15.95021 54.03269 1.000 70.14400 1508 GLN A N 1
ATOM 713 C CA . GLN A 1 89 ? 179.62304 -16.45096 55.33500 1.000 68.82421 1508 GLN A CA 1
ATOM 714 C C . GLN A 1 89 ? 179.60173 -17.97379 55.37595 1.000 66.51245 1508 GLN A C 1
ATOM 715 O O . GLN A 1 89 ? 180.51676 -18.59843 55.92264 1.000 66.07585 1508 GLN A O 1
ATOM 721 N N . CYS A 1 90 ? 178.57966 -18.59280 54.77428 1.000 66.22439 1509 CYS A N 1
ATOM 722 C CA . CYS A 1 90 ? 178.49611 -20.05030 54.79109 1.000 63.05657 1509 CYS A CA 1
ATOM 723 C C . CYS A 1 90 ? 179.63234 -20.67304 53.99785 1.000 63.02014 1509 CYS A C 1
ATOM 724 O O . CYS A 1 90 ? 180.26869 -21.63301 54.45906 1.000 63.90296 1509 CYS A O 1
ATOM 727 N N . GLN A 1 91 ? 179.92420 -20.13777 52.81380 1.000 64.02562 1510 GLN A N 1
ATOM 728 C CA . GLN A 1 91 ? 181.08077 -20.64869 52.08595 1.000 64.76431 1510 GLN A CA 1
ATOM 729 C C . GLN A 1 91 ? 182.35843 -20.52275 52.91568 1.000 65.41910 1510 GLN A C 1
ATOM 730 O O . GLN A 1 91 ? 183.18562 -21.44252 52.91667 1.000 63.58881 1510 GLN A O 1
ATOM 736 N N . ASN A 1 92 ? 182.51499 -19.41348 53.66206 1.000 66.38533 1511 ASN A N 1
ATOM 737 C CA . ASN A 1 92 ? 183.64937 -19.27681 54.57508 1.000 60.22794 1511 ASN A CA 1
ATOM 738 C C . ASN A 1 92 ? 183.70759 -20.43493 55.55444 1.000 64.40782 1511 ASN A C 1
ATOM 739 O O . ASN A 1 92 ? 184.75256 -21.07421 55.71531 1.000 64.64496 1511 ASN A O 1
ATOM 744 N N . THR A 1 93 ? 182.60168 -20.68687 56.25534 1.000 63.73066 1512 THR A N 1
ATOM 745 C CA . THR A 1 93 ? 182.60636 -21.74460 57.26121 1.000 61.77517 1512 THR A CA 1
ATOM 746 C C . THR A 1 93 ? 182.96168 -23.08967 56.64052 1.000 61.23763 1512 THR A C 1
ATOM 747 O O . THR A 1 93 ? 183.65248 -23.91651 57.25237 1.000 65.31743 1512 THR A O 1
ATOM 751 N N . VAL A 1 94 ? 182.51748 -23.32200 55.41893 1.000 60.26018 1513 VAL A N 1
ATOM 752 C CA . VAL A 1 94 ? 182.85802 -24.58021 54.77384 1.000 64.75162 1513 VAL A CA 1
ATOM 753 C C . VAL A 1 94 ? 184.35962 -24.65350 54.51483 1.000 64.27934 1513 VAL A C 1
ATOM 754 O O . VAL A 1 94 ? 185.00054 -25.69971 54.73031 1.000 62.59294 1513 VAL A O 1
ATOM 758 N N . VAL A 1 95 ? 184.94608 -23.54924 54.04024 1.000 61.11279 1514 VAL A N 1
ATOM 759 C CA . VAL A 1 95 ? 186.39243 -23.53397 53.81607 1.000 62.60872 1514 VAL A CA 1
ATOM 760 C C . VAL A 1 95 ? 187.14345 -23.68447 55.11933 1.000 61.26004 1514 VAL A C 1
ATOM 761 O O . VAL A 1 95 ? 188.19514 -24.34333 55.17504 1.000 57.25912 1514 VAL A O 1
ATOM 765 N N . LEU A 1 96 ? 186.60544 -23.11260 56.19153 1.000 61.68094 1515 LEU A N 1
ATOM 766 C CA . LEU A 1 96 ? 187.20324 -23.30574 57.50134 1.000 59.46176 1515 LEU A CA 1
ATOM 767 C C . LEU A 1 96 ? 187.27433 -24.78382 57.83585 1.000 58.80061 1515 LEU A C 1
ATOM 768 O O . LEU A 1 96 ? 188.31735 -25.28231 58.26118 1.000 61.36277 1515 LEU A O 1
ATOM 773 N N . TRP A 1 97 ? 186.17658 -25.50356 57.63104 1.000 56.83776 1516 TRP A N 1
ATOM 774 C CA . TRP A 1 97 ? 186.19726 -26.92860 57.91944 1.000 57.74469 1516 TRP A CA 1
ATOM 775 C C . TRP A 1 97 ? 187.25019 -27.64238 57.07853 1.000 57.57024 1516 TRP A C 1
ATOM 776 O O . TRP A 1 97 ? 187.98739 -28.48951 57.58176 1.000 57.63428 1516 TRP A O 1
ATOM 787 N N . GLU A 1 98 ? 187.32614 -27.32964 55.78854 1.000 60.49121 1517 GLU A N 1
ATOM 788 C CA . GLU A 1 98 ? 188.31211 -28.00462 54.94303 1.000 61.26794 1517 GLU A CA 1
ATOM 789 C C . GLU A 1 98 ? 189.73123 -27.72199 55.42898 1.000 60.32436 1517 GLU A C 1
ATOM 790 O O . GLU A 1 98 ? 190.58816 -28.62017 55.46144 1.000 61.15061 1517 GLU A O 1
ATOM 796 N N . ASN A 1 99 ? 189.97396 -26.48644 55.87343 1.000 59.68715 1518 ASN A N 1
ATOM 797 C CA . ASN A 1 99 ? 191.28640 -26.09680 56.37105 1.000 56.22332 1518 ASN A CA 1
ATOM 798 C C . ASN A 1 99 ? 191.61388 -26.79146 57.68701 1.000 55.77136 1518 ASN A C 1
ATOM 799 O O . ASN A 1 99 ? 192.73474 -27.26705 57.89503 1.000 54.66203 1518 ASN A O 1
ATOM 804 N N . THR A 1 100 ? 190.65626 -26.84787 58.59288 1.000 53.09741 1519 THR A N 1
ATOM 805 C CA . THR A 1 100 ? 190.91456 -27.52164 59.84576 1.000 54.24896 1519 THR A CA 1
ATOM 806 C C . THR A 1 100 ? 191.21021 -28.99138 59.60705 1.000 56.20751 1519 THR A C 1
ATOM 807 O O . THR A 1 100 ? 192.15133 -29.54397 60.19816 1.000 54.47161 1519 THR A O 1
ATOM 811 N N . LYS A 1 101 ? 190.45190 -29.62491 58.70475 1.000 54.19478 1520 LYS A N 1
ATOM 812 C CA . LYS A 1 101 ? 190.69253 -31.02398 58.39169 1.000 50.07235 1520 LYS A CA 1
ATOM 813 C C . LYS A 1 101 ? 192.08362 -31.21332 57.77466 1.000 49.64479 1520 LYS A C 1
ATOM 814 O O . LYS A 1 101 ? 192.76099 -32.21165 58.03057 1.000 50.37865 1520 LYS A O 1
ATOM 820 N N . ALA A 1 102 ? 192.51698 -30.27516 56.93581 1.000 53.19486 1521 ALA A N 1
ATOM 821 C CA . ALA A 1 102 ? 193.85840 -30.35220 56.37360 1.000 51.47322 1521 ALA A CA 1
ATOM 822 C C . ALA A 1 102 ? 194.93411 -30.17699 57.45460 1.000 56.55519 1521 ALA A C 1
ATOM 823 O O . ALA A 1 102 ? 195.98111 -30.83300 57.41794 1.000 56.17130 1521 ALA A O 1
ATOM 825 N N . LEU A 1 103 ? 194.69163 -29.29452 58.42038 1.000 51.61537 1522 LEU A N 1
ATOM 826 C CA . LEU A 1 103 ? 195.61580 -29.10745 59.52665 1.000 51.98185 1522 LEU A CA 1
ATOM 827 C C . LEU A 1 103 ? 195.80000 -30.42206 60.27784 1.000 52.65729 1522 LEU A C 1
ATOM 828 O O . LEU A 1 103 ? 196.92947 -30.84654 60.57598 1.000 52.82901 1522 LEU A O 1
ATOM 833 N N . VAL A 1 104 ? 194.68289 -31.04826 60.64838 1.000 51.31815 1523 VAL A N 1
ATOM 834 C CA . VAL A 1 104 ? 194.77189 -32.30422 61.37776 1.000 49.14387 1523 VAL A CA 1
ATOM 835 C C . VAL A 1 104 ? 195.52732 -33.33453 60.55686 1.000 54.11328 1523 VAL A C 1
ATOM 836 O O . VAL A 1 104 ? 196.35572 -34.08071 61.10232 1.000 58.13622 1523 VAL A O 1
ATOM 840 N N . THR A 1 105 ? 195.27201 -33.38910 59.23529 1.000 49.55177 1524 THR A N 1
ATOM 841 C CA . THR A 1 105 ? 196.01258 -34.32889 58.40008 1.000 53.84626 1524 THR A CA 1
ATOM 842 C C . THR A 1 105 ? 197.50803 -34.02964 58.41667 1.000 55.02623 1524 THR A C 1
ATOM 843 O O . THR A 1 105 ? 198.33679 -34.94870 58.41433 1.000 50.50876 1524 THR A O 1
ATOM 847 N N . GLU A 1 106 ? 197.88161 -32.74806 58.46254 1.000 57.79985 1525 GLU A N 1
ATOM 848 C CA . GLU A 1 106 ? 199.30931 -32.44479 58.44794 1.000 57.72447 1525 GLU A CA 1
ATOM 849 C C . GLU A 1 106 ? 199.96792 -32.80312 59.77283 1.000 60.19975 1525 GLU A C 1
ATOM 850 O O . GLU A 1 106 ? 201.05003 -33.39914 59.79745 1.000 56.65896 1525 GLU A O 1
ATOM 856 N N . CYS A 1 107 ? 199.29047 -32.52991 60.87972 1.000 55.15468 1526 CYS A N 1
ATOM 857 C CA . CYS A 1 107 ? 199.82015 -32.97057 62.15373 1.000 53.05889 1526 CYS A CA 1
ATOM 858 C C . CYS A 1 107 ? 199.92556 -34.48081 62.21340 1.000 54.02501 1526 CYS A C 1
ATOM 859 O O . CYS A 1 107 ? 200.90676 -35.01140 62.72797 1.000 58.66869 1526 CYS A O 1
ATOM 862 N N . LEU A 1 108 ? 198.93372 -35.19776 61.69705 1.000 53.29387 1527 LEU A N 1
ATOM 863 C CA . LEU A 1 108 ? 199.01787 -36.65156 61.75000 1.000 54.93046 1527 LEU A CA 1
ATOM 864 C C . LEU A 1 108 ? 200.14625 -37.17086 60.86939 1.000 52.90470 1527 LEU A C 1
ATOM 865 O O . LEU A 1 108 ? 200.81574 -38.15203 61.21046 1.000 51.54517 1527 LEU A O 1
ATOM 870 N N . GLU A 1 109 ? 200.39289 -36.49785 59.75861 1.000 56.02656 1528 GLU A N 1
ATOM 871 C CA . GLU A 1 109 ? 201.48497 -36.88104 58.88863 1.000 61.73984 1528 GLU A CA 1
ATOM 872 C C . GLU A 1 109 ? 202.84031 -36.70524 59.59388 1.000 64.34832 1528 GLU A C 1
ATOM 873 O O . GLU A 1 109 ? 203.68262 -37.62947 59.63407 1.000 57.84306 1528 GLU A O 1
ATOM 879 N N . GLN A 1 110 ? 203.04802 -35.54105 60.21101 1.000 61.40305 1529 GLN A N 1
ATOM 880 C CA . GLN A 1 110 ? 204.31791 -35.34341 60.88913 1.000 53.95719 1529 GLN A CA 1
ATOM 881 C C . GLN A 1 110 ? 204.44609 -36.23841 62.11560 1.000 54.52281 1529 GLN A C 1
ATOM 882 O O . GLN A 1 110 ? 205.55448 -36.71072 62.40068 1.000 59.12830 1529 GLN A O 1
ATOM 888 N N . CYS A 1 111 ? 203.35371 -36.55638 62.82020 1.000 51.84449 1530 CYS A N 1
ATOM 889 C CA . CYS A 1 111 ? 203.46559 -37.59475 63.85580 1.000 52.38779 1530 CYS A CA 1
ATOM 890 C C . CYS A 1 111 ? 203.96259 -38.90797 63.28077 1.000 55.89348 1530 CYS A C 1
ATOM 891 O O . CYS A 1 111 ? 204.83934 -39.55454 63.87217 1.000 56.29540 1530 CYS A O 1
ATOM 894 N N . GLY A 1 112 ? 203.39857 -39.32481 62.13684 1.000 58.35728 1531 GLY A N 1
ATOM 895 C CA . GLY A 1 112 ? 203.81081 -40.57616 61.53166 1.000 57.83483 1531 GLY A CA 1
ATOM 896 C C . GLY A 1 112 ? 205.28812 -40.60320 61.21831 1.000 58.45205 1531 GLY A C 1
ATOM 897 O O . GLY A 1 112 ? 205.98022 -41.59542 61.48358 1.000 58.77222 1531 GLY A O 1
ATOM 898 N N . ARG A 1 113 ? 205.80418 -39.50043 60.68609 1.000 58.70136 1532 ARG A N 1
ATOM 899 C CA . ARG A 1 113 ? 207.21038 -39.51073 60.28992 1.000 59.76997 1532 ARG A CA 1
ATOM 900 C C . ARG A 1 113 ? 208.14056 -39.36046 61.47771 1.000 62.11298 1532 ARG A C 1
ATOM 901 O O . ARG A 1 113 ? 209.19965 -40.01200 61.51609 1.000 61.17296 1532 ARG A O 1
ATOM 909 N N . VAL A 1 114 ? 207.74195 -38.59909 62.49885 1.000 61.19618 1533 VAL A N 1
ATOM 910 C CA . VAL A 1 114 ? 208.52739 -38.61463 63.72597 1.000 54.80742 1533 VAL A CA 1
ATOM 911 C C . VAL A 1 114 ? 208.55689 -40.01693 64.31521 1.000 54.22440 1533 VAL A C 1
ATOM 912 O O . VAL A 1 114 ? 209.57736 -40.45659 64.82554 1.000 56.26192 1533 VAL A O 1
ATOM 916 N N . LEU A 1 115 ? 207.45307 -40.75537 64.25302 1.000 57.84103 1534 LEU A N 1
ATOM 917 C CA . LEU A 1 115 ? 207.47906 -42.09317 64.84386 1.000 53.40210 1534 LEU A CA 1
ATOM 918 C C . LEU A 1 115 ? 208.41826 -43.02682 64.08998 1.000 53.81904 1534 LEU A C 1
ATOM 919 O O . LEU A 1 115 ? 209.17348 -43.78279 64.71266 1.000 55.73445 1534 LEU A O 1
ATOM 924 N N . GLU A 1 116 ? 208.41582 -42.96833 62.75532 1.000 57.14283 1535 GLU A N 1
ATOM 925 C CA . GLU A 1 116 ? 209.37400 -43.77191 61.99629 1.000 57.13346 1535 GLU A CA 1
ATOM 926 C C . GLU A 1 116 ? 210.80690 -43.38612 62.35131 1.000 55.69530 1535 GLU A C 1
ATOM 927 O O . GLU A 1 116 ? 211.66521 -44.25671 62.54590 1.000 54.82752 1535 GLU A O 1
ATOM 933 N N . LEU A 1 117 ? 211.07275 -42.07788 62.47516 1.000 56.64063 1536 LEU A N 1
ATOM 934 C CA . LEU A 1 117 ? 212.42034 -41.59437 62.79278 1.000 57.57579 1536 LEU A CA 1
ATOM 935 C C . LEU A 1 117 ? 212.86040 -41.94760 64.21558 1.000 56.97635 1536 LEU A C 1
ATOM 936 O O . LEU A 1 117 ? 214.03065 -42.27084 64.44134 1.000 57.05430 1536 LEU A O 1
ATOM 941 N N . LEU A 1 118 ? 211.94341 -41.93866 65.17991 1.000 53.89151 1537 LEU A N 1
ATOM 942 C CA . LEU A 1 118 ? 212.31267 -42.37552 66.51956 1.000 52.64191 1537 LEU A CA 1
ATOM 943 C C . LEU A 1 118 ? 212.64471 -43.86012 66.53185 1.000 55.56260 1537 LEU A C 1
ATOM 944 O O . LEU A 1 118 ? 213.59503 -44.28588 67.20724 1.000 59.92483 1537 LEU A O 1
ATOM 949 N N . LYS A 1 119 ? 211.85233 -44.67129 65.82232 1.000 55.42814 1538 LYS A N 1
ATOM 950 C CA . LYS A 1 119 ? 212.22797 -46.06626 65.62596 1.000 58.56511 1538 LYS A CA 1
ATOM 951 C C . LYS A 1 119 ? 213.65611 -46.19398 65.09700 1.000 57.43161 1538 LYS A C 1
ATOM 952 O O . LYS A 1 119 ? 214.45868 -47.00164 65.59313 1.000 59.29097 1538 LYS A O 1
ATOM 958 N N . GLN A 1 120 ? 213.96641 -45.45126 64.03997 1.000 54.99185 1539 GLN A N 1
ATOM 959 C CA . GLN A 1 120 ? 215.28812 -45.57679 63.44335 1.000 57.83810 1539 GLN A CA 1
ATOM 960 C C . GLN A 1 120 ? 216.36473 -45.12154 64.41487 1.000 59.81034 1539 GLN A C 1
ATOM 961 O O . GLN A 1 120 ? 217.44912 -45.71973 64.48982 1.000 58.58230 1539 GLN A O 1
ATOM 967 N N . TYR A 1 121 ? 216.06802 -44.08270 65.19871 1.000 60.74139 1540 TYR A N 1
ATOM 968 C CA . TYR A 1 121 ? 217.03458 -43.61692 66.19137 1.000 57.47446 1540 TYR A CA 1
ATOM 969 C C . TYR A 1 121 ? 217.35650 -44.71360 67.18677 1.000 58.27632 1540 TYR A C 1
ATOM 970 O O . TYR A 1 121 ? 218.53099 -45.00371 67.41417 1.000 60.70950 1540 TYR A O 1
ATOM 979 N N . GLN A 1 122 ? 216.34356 -45.41503 67.71475 1.000 58.55146 1541 GLN A N 1
ATOM 980 C CA . GLN A 1 122 ? 216.72468 -46.35750 68.75797 1.000 60.33659 1541 GLN A CA 1
ATOM 981 C C . GLN A 1 122 ? 217.40572 -47.56743 68.14948 1.000 62.83007 1541 GLN A C 1
ATOM 982 O O . GLN A 1 122 ? 218.32645 -48.12673 68.75434 1.000 63.23671 1541 GLN A O 1
ATOM 988 N N . ASN A 1 123 ? 217.04652 -47.94487 66.92647 1.000 63.40579 1542 ASN A N 1
ATOM 989 C CA . ASN A 1 123 ? 217.74774 -49.08427 66.34984 1.000 62.67372 1542 ASN A CA 1
ATOM 990 C C . ASN A 1 123 ? 219.22039 -48.74218 66.09285 1.000 59.99935 1542 ASN A C 1
ATOM 991 O O . ASN A 1 123 ? 220.12699 -49.51930 66.43928 1.000 59.31740 1542 ASN A O 1
ATOM 996 N N . PHE A 1 124 ? 219.48407 -47.57177 65.50268 1.000 61.05486 1543 PHE A N 1
ATOM 997 C CA . PHE A 1 124 ? 220.87014 -47.18561 65.24632 1.000 61.86258 1543 PHE A CA 1
ATOM 998 C C . PHE A 1 124 ? 221.65916 -47.01018 66.53519 1.000 59.21575 1543 PHE A C 1
ATOM 999 O O . PHE A 1 124 ? 222.82499 -47.42383 66.61427 1.000 60.39080 1543 PHE A O 1
ATOM 1007 N N . LYS A 1 125 ? 221.05508 -46.38312 67.55025 1.000 58.52899 1544 LYS A N 1
ATOM 1008 C CA . LYS A 1 125 ? 221.78112 -46.17255 68.79670 1.000 61.18471 1544 LYS A CA 1
ATOM 1009 C C . LYS A 1 125 ? 222.12644 -47.48777 69.46609 1.000 62.20680 1544 LYS A C 1
ATOM 1010 O O . LYS A 1 125 ? 223.21518 -47.62240 70.02959 1.000 60.53806 1544 LYS A O 1
ATOM 1016 N N . SER A 1 126 ? 221.19866 -48.45973 69.45531 1.000 60.66482 1545 SER A N 1
ATOM 1017 C CA . SER A 1 126 ? 221.53835 -49.78236 69.97194 1.000 58.92020 1545 SER A CA 1
ATOM 1018 C C . SER A 1 126 ? 222.73695 -50.35737 69.24093 1.000 61.23832 1545 SER A C 1
ATOM 1019 O O . SER A 1 126 ? 223.71911 -50.76923 69.87920 1.000 62.13674 1545 SER A O 1
ATOM 1022 N N . ILE A 1 127 ? 222.68099 -50.39200 67.89920 1.000 57.88717 1546 ILE A N 1
ATOM 1023 C CA . ILE A 1 127 ? 223.80567 -50.95041 67.14627 1.000 57.41857 1546 ILE A CA 1
ATOM 1024 C C . ILE A 1 127 ? 225.12047 -50.30391 67.57803 1.000 61.30472 1546 ILE A C 1
ATOM 1025 O O . ILE A 1 127 ? 226.08053 -50.99096 67.97204 1.000 63.17397 1546 ILE A O 1
ATOM 1030 N N . LEU A 1 128 ? 225.15877 -48.97164 67.58406 1.000 57.63840 1547 LEU A N 1
ATOM 1031 C CA . LEU A 1 128 ? 226.41228 -48.27550 67.86298 1.000 59.84369 1547 LEU A CA 1
ATOM 1032 C C . LEU A 1 128 ? 226.87142 -48.47332 69.30978 1.000 62.75441 1547 LEU A C 1
ATOM 1033 O O . LEU A 1 128 ? 228.00367 -48.90584 69.54771 1.000 62.55801 1547 LEU A O 1
ATOM 1038 N N . THR A 1 129 ? 226.01415 -48.18232 70.29006 1.000 61.58700 1548 THR A N 1
ATOM 1039 C CA . THR A 1 129 ? 226.48174 -48.27045 71.65689 1.000 62.31320 1548 THR A CA 1
ATOM 1040 C C . THR A 1 129 ? 226.81353 -49.70074 72.04836 1.000 65.76203 1548 THR A C 1
ATOM 1041 O O . THR A 1 129 ? 227.67142 -49.89758 72.90738 1.000 71.16433 1548 THR A O 1
ATOM 1045 N N . THR A 1 130 ? 226.19263 -50.72291 71.46057 1.000 62.78426 1549 THR A N 1
ATOM 1046 C CA . THR A 1 130 ? 226.68119 -52.03706 71.85291 1.000 64.70163 1549 THR A CA 1
ATOM 1047 C C . THR A 1 130 ? 228.04157 -52.30335 71.23087 1.000 66.89465 1549 THR A C 1
ATOM 1048 O O . THR A 1 130 ? 228.90665 -52.91593 71.87717 1.000 70.93911 1549 THR A O 1
ATOM 1052 N N . LEU A 1 131 ? 228.30246 -51.77945 70.03630 1.000 62.63539 1550 LEU A N 1
ATOM 1053 C CA . LEU A 1 131 ? 229.66213 -51.92982 69.52016 1.000 64.12767 1550 LEU A CA 1
ATOM 1054 C C . LEU A 1 131 ? 230.67467 -51.18561 70.41572 1.000 70.56797 1550 LEU A C 1
ATOM 1055 O O . LEU A 1 131 ? 231.75479 -51.70553 70.75586 1.000 72.71707 1550 LEU A O 1
ATOM 1060 N N . ILE A 1 132 ? 230.29981 -49.98567 70.85260 1.000 69.91548 1551 ILE A N 1
ATOM 1061 C CA . ILE A 1 132 ? 231.18304 -49.13222 71.61885 1.000 67.52229 1551 ILE A CA 1
ATOM 1062 C C . ILE A 1 132 ? 231.42537 -49.69302 73.01082 1.000 72.66497 1551 ILE A C 1
ATOM 1063 O O . ILE A 1 132 ? 232.56717 -49.73576 73.46198 1.000 73.20753 1551 ILE A O 1
ATOM 1068 N N . GLN A 1 133 ? 230.37367 -50.13755 73.70995 1.000 70.88840 1552 GLN A N 1
ATOM 1069 C CA . GLN A 1 133 ? 230.54982 -50.83478 74.98574 1.000 71.56717 1552 GLN A CA 1
ATOM 1070 C C . GLN A 1 133 ? 231.37146 -52.10886 74.84530 1.000 75.09411 1552 GLN A C 1
ATOM 1071 O O . GLN A 1 133 ? 232.21143 -52.40162 75.71413 1.000 78.06031 1552 GLN A O 1
ATOM 1077 N N . LYS A 1 134 ? 231.16994 -52.87519 73.76626 1.000 74.45864 1553 LYS A N 1
ATOM 1078 C CA . LYS A 1 134 ? 231.97937 -54.07808 73.57771 1.000 77.41820 1553 LYS A CA 1
ATOM 1079 C C . LYS A 1 134 ? 233.45996 -53.75550 73.58595 1.000 81.66399 1553 LYS A C 1
ATOM 1080 O O . LYS A 1 134 ? 234.23434 -54.39111 74.30621 1.000 82.78030 1553 LYS A O 1
ATOM 1086 N N . GLU A 1 135 ? 233.88631 -52.77924 72.78020 1.000 82.50628 1554 GLU A N 1
ATOM 1087 C CA . GLU A 1 135 ? 235.31878 -52.47563 72.82838 1.000 83.63174 1554 GLU A CA 1
ATOM 1088 C C . GLU A 1 135 ? 235.69591 -51.75906 74.12909 1.000 87.00905 1554 GLU A C 1
ATOM 1089 O O . GLU A 1 135 ? 236.80461 -51.92880 74.63779 1.000 88.38669 1554 GLU A O 1
ATOM 1095 N N . GLU A 1 136 ? 234.80407 -50.94169 74.66804 1.000 83.03995 1555 GLU A N 1
ATOM 1096 C CA . GLU A 1 136 ? 235.10307 -50.06489 75.78632 1.000 78.74447 1555 GLU A CA 1
ATOM 1097 C C . GLU A 1 136 ? 235.34754 -50.84663 77.06222 1.000 83.97128 1555 GLU A C 1
ATOM 1098 O O . GLU A 1 136 ? 235.99944 -50.34137 77.98225 1.000 87.84854 1555 GLU A O 1
ATOM 1104 N N . SER A 1 137 ? 234.82050 -52.05781 77.15845 1.000 82.96674 1556 SER A N 1
ATOM 1105 C CA . SER A 1 137 ? 235.03387 -52.81778 78.37493 1.000 82.65827 1556 SER A CA 1
ATOM 1106 C C . SER A 1 137 ? 236.18660 -53.79997 78.27634 1.000 87.17793 1556 SER A C 1
ATOM 1107 O O . SER A 1 137 ? 236.69464 -54.21666 79.32099 1.000 95.35791 1556 SER A O 1
ATOM 1110 N N . VAL A 1 138 ? 236.61973 -54.18060 77.06908 1.000 86.89419 1557 VAL A N 1
ATOM 1111 C CA . VAL A 1 138 ? 237.69730 -55.15567 76.97321 1.000 89.85185 1557 VAL A CA 1
ATOM 1112 C C . VAL A 1 138 ? 238.97539 -54.53729 77.57376 1.000 90.22236 1557 VAL A C 1
ATOM 1113 O O . VAL A 1 138 ? 239.21781 -53.32339 77.45655 1.000 86.02032 1557 VAL A O 1
ATOM 1117 N N . ILE A 1 139 ? 239.78600 -55.38408 78.23687 1.000 91.36948 1558 ILE A N 1
ATOM 1118 C CA . ILE A 1 139 ? 240.98573 -54.91107 78.93764 1.000 92.96518 1558 ILE A CA 1
ATOM 1119 C C . ILE A 1 139 ? 241.94698 -54.20935 77.98940 1.000 90.26179 1558 ILE A C 1
ATOM 1120 O O . ILE A 1 139 ? 242.11328 -54.59529 76.82502 1.000 90.85982 1558 ILE A O 1
ATOM 1125 N N . SER A 1 140 ? 242.70408 -53.27483 78.52534 1.000 80.07602 1559 SER A N 1
ATOM 1126 C CA . SER A 1 140 ? 243.84210 -52.78372 77.75784 1.000 75.82994 1559 SER A CA 1
ATOM 1127 C C . SER A 1 140 ? 245.00573 -52.61757 78.72137 1.000 68.45265 1559 SER A C 1
ATOM 1128 O O . SER A 1 140 ? 245.06722 -51.64918 79.47987 1.000 69.54995 1559 SER A O 1
ATOM 1131 N N . LEU A 1 141 ? 245.90061 -53.59244 78.70593 1.000 65.30228 1560 LEU A N 1
ATOM 1132 C CA . LEU A 1 141 ? 247.14669 -53.45768 79.42690 1.000 62.25898 1560 LEU A CA 1
ATOM 1133 C C . LEU A 1 141 ? 248.03667 -52.43819 78.73625 1.000 62.28559 1560 LEU A C 1
ATOM 1134 O O . LEU A 1 141 ? 247.86613 -52.15154 77.54799 1.000 60.66843 1560 LEU A O 1
ATOM 1139 N N . GLN A 1 142 ? 248.97360 -51.86077 79.50005 1.000 59.83078 1561 GLN A N 1
ATOM 1140 C CA . GLN A 1 142 ? 250.02857 -51.07978 78.86699 1.000 58.48933 1561 GLN A CA 1
ATOM 1141 C C . GLN A 1 142 ? 250.77332 -51.95949 77.87839 1.000 55.13078 1561 GLN A C 1
ATOM 1142 O O . GLN A 1 142 ? 251.13872 -53.08413 78.20642 1.000 55.17445 1561 GLN A O 1
ATOM 1148 N N . ALA A 1 143 ? 250.94371 -51.47465 76.65373 1.000 51.84155 1562 ALA A N 1
ATOM 1149 C CA . ALA A 1 143 ? 251.76846 -52.19300 75.69678 1.000 55.87471 1562 ALA A CA 1
ATOM 1150 C C . ALA A 1 143 ? 253.19600 -52.36889 76.21235 1.000 54.95195 1562 ALA A C 1
ATOM 1151 O O . ALA A 1 143 ? 253.90223 -53.28694 75.78131 1.000 51.47879 1562 ALA A O 1
ATOM 1153 N N . SER A 1 144 ? 253.65390 -51.48347 77.10406 1.000 58.25056 1563 SER A N 1
ATOM 1154 C CA . SER A 1 144 ? 255.02154 -51.58911 77.62879 1.000 59.23522 1563 SER A CA 1
ATOM 1155 C C . SER A 1 144 ? 255.19124 -52.75621 78.60201 1.000 57.44373 1563 SER A C 1
ATOM 1156 O O . SER A 1 144 ? 256.31547 -53.23763 78.81255 1.000 56.34970 1563 SER A O 1
ATOM 1159 N N . TYR A 1 145 ? 254.09457 -53.23392 79.15586 1.000 55.15485 1564 TYR A N 1
ATOM 1160 C CA . TYR A 1 145 ? 254.06864 -54.26446 80.17478 1.000 57.24331 1564 TYR A CA 1
ATOM 1161 C C . TYR A 1 145 ? 253.46015 -55.54013 79.60035 1.000 56.88446 1564 TYR A C 1
ATOM 1162 O O . TYR A 1 145 ? 252.63052 -56.19855 80.24696 1.000 58.16936 1564 TYR A O 1
ATOM 1171 N N . MET A 1 146 ? 253.79163 -55.85596 78.34631 1.000 53.76871 1565 MET A N 1
ATOM 1172 C CA . MET A 1 146 ? 253.21542 -57.02193 77.67849 1.000 57.13157 1565 MET A CA 1
ATOM 1173 C C . MET A 1 146 ? 254.31805 -57.81098 76.98402 1.000 56.83401 1565 MET A C 1
ATOM 1174 O O . MET A 1 146 ? 255.28242 -57.23327 76.48098 1.000 56.78658 1565 MET A O 1
ATOM 1179 N N . GLY A 1 147 ? 254.17636 -59.13648 76.97934 1.000 56.01486 1566 GLY A N 1
ATOM 1180 C CA . GLY A 1 147 ? 255.08429 -59.97525 76.24032 1.000 51.95345 1566 GLY A CA 1
ATOM 1181 C C . GLY A 1 147 ? 254.81440 -59.92260 74.75422 1.000 61.86055 1566 GLY A C 1
ATOM 1182 O O . GLY A 1 147 ? 253.83861 -59.33601 74.28282 1.000 63.25962 1566 GLY A O 1
ATOM 1183 N N . LYS A 1 148 ? 255.71178 -60.55768 74.00542 1.000 62.18767 1567 LYS A N 1
ATOM 1184 C CA . LYS A 1 148 ? 255.61396 -60.57766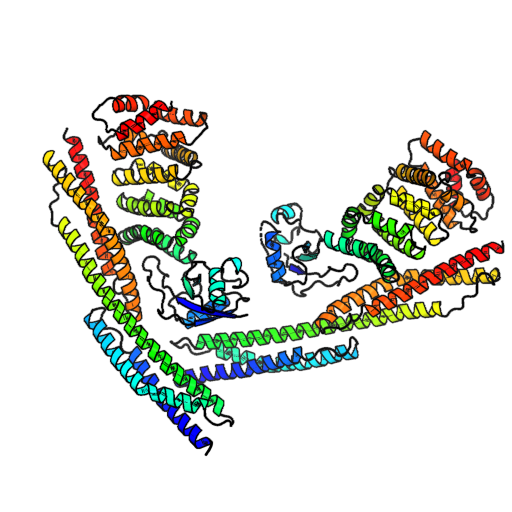 72.54999 1.000 62.95843 1567 LYS A CA 1
ATOM 1185 C C . LYS A 1 148 ? 254.37405 -61.33767 72.06954 1.000 65.69017 1567 LYS A C 1
ATOM 1186 O O . LYS A 1 148 ? 253.63705 -60.84453 71.20050 1.000 63.48728 1567 LYS A O 1
ATOM 1192 N N . GLU A 1 149 ? 254.12063 -62.54433 72.58958 1.000 70.44018 1568 GLU A N 1
ATOM 1193 C CA . GLU A 1 149 ? 252.92035 -63.25155 72.11693 1.000 73.37012 1568 GLU A CA 1
ATOM 1194 C C . GLU A 1 149 ? 251.65016 -62.49593 72.46026 1.000 70.00714 1568 GLU A C 1
ATOM 1195 O O . GLU A 1 149 ? 250.69233 -62.49874 71.68613 1.000 70.18074 1568 GLU A O 1
ATOM 1201 N N . ASN A 1 150 ? 251.62449 -61.83980 73.60692 1.000 68.17874 1569 ASN A N 1
ATOM 1202 C CA . ASN A 1 150 ? 250.44036 -61.09491 73.98980 1.000 62.22242 1569 ASN A CA 1
ATOM 1203 C C . ASN A 1 150 ? 250.25812 -59.86164 73.13066 1.000 60.44010 1569 ASN A C 1
ATOM 1204 O O . ASN A 1 150 ? 249.12599 -59.50627 72.78120 1.000 61.66556 1569 ASN A O 1
ATOM 1209 N N . LEU A 1 151 ? 251.35468 -59.20325 72.77060 1.000 61.41236 1570 LEU A N 1
ATOM 1210 C CA . LEU A 1 151 ? 251.24508 -58.11363 71.82152 1.000 59.98968 1570 LEU A CA 1
ATOM 1211 C C . LEU A 1 151 ? 250.67935 -58.60977 70.49972 1.000 59.43268 1570 LEU A C 1
ATOM 1212 O O . LEU A 1 151 ? 249.76588 -57.99574 69.94586 1.000 63.14966 1570 LEU A O 1
ATOM 1217 N N . LYS A 1 152 ? 251.15958 -59.74416 69.99986 1.000 60.57385 1571 LYS A N 1
ATOM 1218 C CA . LYS A 1 152 ? 250.64826 -60.24368 68.72086 1.000 56.87935 1571 LYS A CA 1
ATOM 1219 C C . LYS A 1 152 ? 249.15713 -60.56431 68.80753 1.000 60.75111 1571 LYS A C 1
ATOM 1220 O O . LYS A 1 152 ? 248.35297 -60.15689 67.93873 1.000 57.85726 1571 LYS A O 1
ATOM 1226 N N . LYS A 1 153 ? 248.77241 -61.27951 69.86218 1.000 56.25003 1572 LYS A N 1
ATOM 1227 C CA . LYS A 1 153 ? 247.37532 -61.62011 70.10327 1.000 58.88072 1572 LYS A CA 1
ATOM 1228 C C . LYS A 1 153 ? 246.46959 -60.36935 70.18156 1.000 62.22459 1572 LYS A C 1
ATOM 1229 O O . LYS A 1 153 ? 245.39484 -60.31073 69.55198 1.000 57.35948 1572 LYS A O 1
ATOM 1235 N N . ARG A 1 154 ? 246.90303 -59.33984 70.92396 1.000 62.72389 1573 ARG A N 1
ATOM 1236 C CA . ARG A 1 154 ? 246.06844 -58.14556 71.08031 1.000 61.81494 1573 ARG A CA 1
ATOM 1237 C C . ARG A 1 154 ? 245.99374 -57.34065 69.78808 1.000 61.72394 1573 ARG A C 1
ATOM 1238 O O . ARG A 1 154 ? 244.95895 -56.73602 69.47400 1.000 55.00807 1573 ARG A O 1
ATOM 1246 N N . ILE A 1 155 ? 247.09769 -57.29470 69.04180 1.000 60.03930 1574 ILE A N 1
ATOM 1247 C CA . ILE A 1 155 ? 247.08767 -56.59778 67.76633 1.000 59.16339 1574 ILE A CA 1
ATOM 1248 C C . ILE A 1 155 ? 246.08140 -57.24227 66.81916 1.000 60.12340 1574 ILE A C 1
ATOM 1249 O O . ILE A 1 155 ? 245.33219 -56.55119 66.12412 1.000 60.95408 1574 ILE A O 1
ATOM 1254 N N . ALA A 1 156 ? 246.04470 -58.57462 66.77436 1.000 62.88815 1575 ALA A N 1
ATOM 1255 C CA . ALA A 1 156 ? 245.06251 -59.26113 65.93231 1.000 54.82813 1575 ALA A CA 1
ATOM 1256 C C . ALA A 1 156 ? 243.63065 -58.89418 66.34069 1.000 59.25321 1575 ALA A C 1
ATOM 1257 O O . ALA A 1 156 ? 242.77474 -58.57184 65.48961 1.000 62.17529 1575 ALA A O 1
ATOM 1259 N N . GLU A 1 157 ? 243.34835 -58.93398 67.64658 1.000 57.59132 1576 GLU A N 1
ATOM 1260 C CA . GLU A 1 157 ? 242.03441 -58.49639 68.10329 1.000 57.75163 1576 GLU A CA 1
ATOM 1261 C C . GLU A 1 157 ? 241.72090 -57.05800 67.64992 1.000 56.88866 1576 GLU A C 1
ATOM 1262 O O . GLU A 1 157 ? 240.59153 -56.76965 67.23546 1.000 63.47500 1576 GLU A O 1
ATOM 1268 N N . ILE A 1 158 ? 242.69445 -56.14792 67.72656 1.000 58.77388 1577 ILE A N 1
ATOM 1269 C CA . ILE A 1 158 ? 242.42990 -54.74417 67.42132 1.000 57.53280 1577 ILE A CA 1
ATOM 1270 C C . ILE A 1 158 ? 242.21765 -54.52097 65.90880 1.000 62.91189 1577 ILE A C 1
ATOM 1271 O O . ILE A 1 158 ? 241.36572 -53.71208 65.52337 1.000 64.36684 1577 ILE A O 1
ATOM 1276 N N . GLU A 1 159 ? 242.94457 -55.20803 65.01191 1.000 63.28307 1578 GLU A N 1
ATOM 1277 C CA . GLU A 1 159 ? 242.40765 -55.28888 63.63900 1.000 63.89975 1578 GLU A CA 1
ATOM 1278 C C . GLU A 1 159 ? 240.97903 -55.82681 63.48793 1.000 63.02357 1578 GLU A C 1
ATOM 1279 O O . GLU A 1 159 ? 240.19770 -55.22209 62.73932 1.000 63.81937 1578 GLU A O 1
ATOM 1285 N N . ILE A 1 160 ? 240.55012 -56.86276 64.20542 1.000 63.41999 1579 ILE A N 1
ATOM 1286 C CA . ILE A 1 160 ? 239.13092 -57.16754 63.97913 1.000 61.33232 1579 ILE A CA 1
ATOM 1287 C C . ILE A 1 160 ? 238.26148 -55.97884 64.38342 1.000 63.55701 1579 ILE A C 1
ATOM 1288 O O . ILE A 1 160 ? 237.39694 -55.53579 63.61227 1.000 65.20539 1579 ILE A O 1
ATOM 1293 N N . VAL A 1 161 ? 238.55327 -55.38439 65.54250 1.000 62.05815 1580 VAL A N 1
ATOM 1294 C CA . VAL A 1 161 ? 237.73031 -54.29661 66.06166 1.000 65.12631 1580 VAL A CA 1
ATOM 1295 C C . VAL A 1 161 ? 237.72078 -53.11923 65.09476 1.000 64.62457 1580 VAL A C 1
ATOM 1296 O O . VAL A 1 161 ? 236.67296 -52.49886 64.84238 1.000 64.22589 1580 VAL A O 1
ATOM 1300 N N . LYS A 1 162 ? 238.88830 -52.77715 64.55237 1.000 63.35251 1581 LYS A N 1
ATOM 1301 C CA . LYS A 1 162 ? 238.95422 -51.68426 63.59489 1.000 66.04906 1581 LYS A CA 1
ATOM 1302 C C . LYS A 1 162 ? 238.10442 -51.98245 62.37223 1.000 64.31623 1581 LYS A C 1
ATOM 1303 O O . LYS A 1 162 ? 237.49366 -51.06704 61.79909 1.000 63.83207 1581 LYS A O 1
ATOM 1309 N N . GLU A 1 163 ? 238.05595 -53.24518 61.93199 1.000 67.76174 1582 GLU A N 1
ATOM 1310 C CA . GLU A 1 163 ? 237.33800 -53.42315 60.67600 1.000 73.95541 1582 GLU A CA 1
ATOM 1311 C C . GLU A 1 163 ? 235.82692 -53.26868 60.90875 1.000 68.90753 1582 GLU A C 1
ATOM 1312 O O . GLU A 1 163 ? 235.11520 -52.68972 60.07599 1.000 69.72843 1582 GLU A O 1
ATOM 1318 N N . GLU A 1 164 ? 235.34081 -53.72537 62.07507 1.000 63.18919 1583 GLU A N 1
ATOM 1319 C CA . GLU A 1 164 ? 233.94602 -53.47573 62.41841 1.000 60.41138 1583 GLU A CA 1
ATOM 1320 C C . GLU A 1 164 ? 233.65608 -51.99652 62.59062 1.000 61.79913 1583 GLU A C 1
ATOM 1321 O O . GLU A 1 164 ? 232.54859 -51.53681 62.29188 1.000 64.18700 1583 GLU A O 1
ATOM 1327 N N . PHE A 1 165 ? 234.60659 -51.23653 63.10949 1.000 65.23264 1584 PHE A N 1
ATOM 1328 C CA . PHE A 1 165 ? 234.38203 -49.80145 63.21029 1.000 63.09908 1584 PHE A CA 1
ATOM 1329 C C . PHE A 1 165 ? 234.19507 -49.20451 61.82599 1.000 60.68122 1584 PHE A C 1
ATOM 1330 O O . PHE A 1 165 ? 233.24066 -48.43542 61.57083 1.000 61.12697 1584 PHE A O 1
ATOM 1338 N N . ASN A 1 166 ? 235.08110 -49.59374 60.90276 1.000 58.56735 1585 ASN A N 1
ATOM 1339 C CA . ASN A 1 166 ? 234.96684 -49.10381 59.53725 1.000 66.80602 1585 ASN A CA 1
ATOM 1340 C C . ASN A 1 166 ? 233.60997 -49.46016 58.93590 1.000 70.40023 1585 ASN A C 1
ATOM 1341 O O . ASN A 1 166 ? 233.01669 -48.64818 58.22597 1.000 62.73983 1585 ASN A O 1
ATOM 1346 N N . GLU A 1 167 ? 233.07943 -50.64441 59.25718 1.000 68.84389 1586 GLU A N 1
ATOM 1347 C CA . GLU A 1 167 ? 231.81324 -51.05623 58.67227 1.000 63.47286 1586 GLU A CA 1
ATOM 1348 C C . GLU A 1 167 ? 230.67952 -50.20897 59.21599 1.000 68.07680 1586 GLU A C 1
ATOM 1349 O O . GLU A 1 167 ? 229.95249 -49.58620 58.43910 1.000 74.26796 1586 GLU A O 1
ATOM 1355 N N . HIS A 1 168 ? 230.58810 -50.05479 60.54214 1.000 63.71815 1587 HIS A N 1
ATOM 1356 C CA . HIS A 1 168 ? 229.46248 -49.21932 61.03258 1.000 61.10894 1587 HIS A CA 1
ATOM 1357 C C . HIS A 1 168 ? 229.63435 -47.68172 60.84039 1.000 61.48669 1587 HIS A C 1
ATOM 1358 O O . HIS A 1 168 ? 228.88482 -46.82762 61.38105 1.000 56.82302 1587 HIS A O 1
ATOM 1365 N N . LEU A 1 169 ? 230.65868 -47.22124 60.14282 1.000 65.16664 1588 LEU A N 1
ATOM 1366 C CA . LEU A 1 169 ? 230.77218 -45.77896 59.94515 1.000 63.99819 1588 LEU A CA 1
ATOM 1367 C C . LEU A 1 169 ? 229.58655 -45.22005 59.15483 1.000 66.00070 1588 LEU A C 1
ATOM 1368 O O . LEU A 1 169 ? 229.12675 -44.08945 59.40618 1.000 66.70731 1588 LEU A O 1
ATOM 1373 N N . GLU A 1 170 ? 229.06208 -46.00191 58.20262 1.000 81.95430 1589 GLU A N 1
ATOM 1374 C CA . GLU A 1 170 ? 227.80351 -45.63027 57.54961 1.000 82.99446 1589 GLU A CA 1
ATOM 1375 C C . GLU A 1 170 ? 226.67832 -45.45210 58.56164 1.000 80.97633 1589 GLU A C 1
ATOM 1376 O O . GLU A 1 170 ? 225.85965 -44.53797 58.42935 1.000 80.67738 1589 GLU A O 1
ATOM 1382 N N . VAL A 1 171 ? 226.60626 -46.32289 59.56792 1.000 67.36089 1590 VAL A N 1
ATOM 1383 C CA . VAL A 1 171 ? 225.52410 -46.21575 60.53747 1.000 66.95453 1590 VAL A CA 1
ATOM 1384 C C . VAL A 1 171 ? 225.65031 -44.92118 61.29920 1.000 65.83868 1590 VAL A C 1
ATOM 1385 O O . VAL A 1 171 ? 224.64832 -44.32621 61.72518 1.000 66.90923 1590 VAL A O 1
ATOM 1389 N N . VAL A 1 172 ? 226.88224 -44.47581 61.50653 1.000 63.59684 1591 VAL A N 1
ATOM 1390 C CA . VAL A 1 172 ? 227.07765 -43.19330 62.16721 1.000 63.36058 1591 VAL A CA 1
ATOM 1391 C C . VAL A 1 172 ? 226.51087 -42.07179 61.30330 1.000 66.18437 1591 VAL A C 1
ATOM 1392 O O . VAL A 1 172 ? 225.82652 -41.15507 61.79528 1.000 65.28011 1591 VAL A O 1
ATOM 1396 N N . ASP A 1 173 ? 226.75110 -42.14713 59.99088 1.000 69.97759 1592 ASP A N 1
ATOM 1397 C CA . ASP A 1 173 ? 226.19202 -41.12627 59.10722 1.000 63.99658 1592 ASP A CA 1
ATOM 1398 C C . ASP A 1 173 ? 224.66432 -41.15240 59.11913 1.000 65.53692 1592 ASP A C 1
ATOM 1399 O O . ASP A 1 173 ? 224.01227 -40.09582 59.16439 1.000 61.84118 1592 ASP A O 1
ATOM 1404 N N . LYS A 1 174 ? 224.08326 -42.35866 59.06553 1.000 64.21569 1593 LYS A N 1
ATOM 1405 C CA . LYS A 1 174 ? 222.63105 -42.51258 59.07545 1.000 64.37002 1593 LYS A CA 1
ATOM 1406 C C . LYS A 1 174 ? 222.01649 -41.93002 60.33770 1.000 63.83739 1593 LYS A C 1
ATOM 1407 O O . LYS A 1 174 ? 220.96892 -41.27442 60.27835 1.000 62.37879 1593 LYS A O 1
ATOM 1413 N N . ILE A 1 175 ? 222.63864 -42.16558 61.49474 1.000 62.52200 1594 ILE A N 1
ATOM 1414 C CA . ILE A 1 175 ? 222.02125 -41.65655 62.71190 1.000 61.26588 1594 ILE A CA 1
ATOM 1415 C C . ILE A 1 175 ? 222.18461 -40.14805 62.78289 1.000 60.42927 1594 ILE A C 1
ATOM 1416 O O . ILE A 1 175 ? 221.31923 -39.44339 63.33184 1.000 57.30842 1594 ILE A O 1
ATOM 1421 N N . ASN A 1 176 ? 223.27885 -39.60730 62.24153 1.000 61.32475 1595 ASN A N 1
ATOM 1422 C CA . ASN A 1 176 ? 223.35550 -38.15357 62.22152 1.000 64.12460 1595 ASN A CA 1
ATOM 1423 C C . ASN A 1 176 ? 222.22936 -37.56074 61.38853 1.000 65.10834 1595 ASN A C 1
ATOM 1424 O O . ASN A 1 176 ? 221.56149 -36.60647 61.82276 1.000 62.47233 1595 ASN A O 1
ATOM 1429 N N . GLN A 1 177 ? 221.96620 -38.14687 60.21254 1.000 66.24595 1596 GLN A N 1
ATOM 1430 C CA . GLN A 1 177 ? 220.85337 -37.65321 59.39507 1.000 69.96049 1596 GLN A CA 1
ATOM 1431 C C . GLN A 1 177 ? 219.50386 -37.83578 60.10222 1.000 64.31009 1596 GLN A C 1
ATOM 1432 O O . GLN A 1 177 ? 218.65337 -36.94140 60.06697 1.000 63.82372 1596 GLN A O 1
ATOM 1438 N N . VAL A 1 178 ? 219.29986 -38.97385 60.76923 1.000 61.00389 1597 VAL A N 1
ATOM 1439 C CA . VAL A 1 178 ? 218.04216 -39.21219 61.46730 1.000 60.19060 1597 VAL A CA 1
ATOM 1440 C C . VAL A 1 178 ? 217.79527 -38.14566 62.52078 1.000 62.64807 1597 VAL A C 1
ATOM 1441 O O . VAL A 1 178 ? 216.67163 -37.66190 62.67485 1.000 68.24158 1597 VAL A O 1
ATOM 1445 N N . CYS A 1 179 ? 218.83538 -37.75786 63.26091 1.000 65.36189 1598 CYS A N 1
ATOM 1446 C CA . CYS A 1 179 ? 218.68431 -36.71070 64.27501 1.000 63.21150 1598 CYS A CA 1
ATOM 1447 C C . CYS A 1 179 ? 218.40395 -35.35886 63.65051 1.000 66.55899 1598 CYS A C 1
ATOM 1448 O O . CYS A 1 179 ? 217.65044 -34.54509 64.21530 1.000 67.99297 1598 CYS A O 1
ATOM 1451 N N . LYS A 1 180 ? 219.03861 -35.08128 62.50779 1.000 68.35779 1599 LYS A N 1
ATOM 1452 C CA . LYS A 1 180 ? 218.77698 -33.82117 61.81881 1.000 69.97501 1599 LYS A CA 1
ATOM 1453 C C . LYS A 1 180 ? 217.29997 -33.71314 61.41060 1.000 71.52768 1599 LYS A C 1
ATOM 1454 O O . LYS A 1 180 ? 216.62163 -32.70610 61.69204 1.000 70.94521 1599 LYS A O 1
ATOM 1460 N N . ASN A 1 181 ? 216.78195 -34.77083 60.77488 1.000 72.97859 1600 ASN A N 1
ATOM 1461 C CA . ASN A 1 181 ? 215.38186 -34.80672 60.35905 1.000 72.15532 1600 ASN A CA 1
ATOM 1462 C C . ASN A 1 181 ? 214.45482 -34.76308 61.56352 1.000 73.81671 1600 ASN A C 1
ATOM 1463 O O . ASN A 1 181 ? 213.35680 -34.19326 61.49362 1.000 76.70933 1600 ASN A O 1
ATOM 1468 N N . LEU A 1 182 ? 214.86286 -35.39473 62.67153 1.000 71.56825 1601 LEU A N 1
ATOM 1469 C CA . LEU A 1 182 ? 214.01582 -35.39495 63.85730 1.000 72.70210 1601 LEU A CA 1
ATOM 1470 C C . LEU A 1 182 ? 213.85079 -33.99332 64.39434 1.000 76.03323 1601 LEU A C 1
ATOM 1471 O O . LEU A 1 182 ? 212.73562 -33.59541 64.72832 1.000 78.42800 1601 LEU A O 1
ATOM 1476 N N . GLN A 1 183 ? 214.93887 -33.21719 64.44227 1.000 71.76852 1602 GLN A N 1
ATOM 1477 C CA . GLN A 1 183 ? 214.82821 -31.79649 64.78659 1.000 76.91607 1602 GLN A CA 1
ATOM 1478 C C . GLN A 1 183 ? 213.84577 -31.07943 63.86732 1.000 79.28562 1602 GLN A C 1
ATOM 1479 O O . GLN A 1 183 ? 212.97941 -30.31442 64.32431 1.000 78.79749 1602 GLN A O 1
ATOM 1485 N N . PHE A 1 184 ? 213.97824 -31.29824 62.55647 1.000 76.94390 1603 PHE A N 1
ATOM 1486 C CA . PHE A 1 184 ? 213.12237 -30.55782 61.63335 1.000 82.72426 1603 PHE A CA 1
ATOM 1487 C C . PHE A 1 184 ? 211.64172 -30.84159 61.90173 1.000 86.24798 1603 PHE A C 1
ATOM 1488 O O . PHE A 1 184 ? 210.84540 -29.91940 62.13902 1.000 84.57244 1603 PHE A O 1
ATOM 1496 N N . TYR A 1 185 ? 211.25331 -32.11997 61.86691 1.000 83.20894 1604 TYR A N 1
ATOM 1497 C CA . TYR A 1 185 ? 209.84915 -32.46072 62.08406 1.000 80.82050 1604 TYR A CA 1
ATOM 1498 C C . TYR A 1 185 ? 209.39423 -32.14933 63.51736 1.000 78.01254 1604 TYR A C 1
ATOM 1499 O O . TYR A 1 185 ? 208.21524 -31.87402 63.75030 1.000 73.28532 1604 TYR A O 1
ATOM 1508 N N . LEU A 1 186 ? 210.31252 -32.11869 64.48564 1.000 80.50235 1605 LEU A N 1
ATOM 1509 C CA . LEU A 1 186 ? 209.90785 -31.89261 65.86863 1.000 78.46124 1605 LEU A CA 1
ATOM 1510 C C . LEU A 1 186 ? 209.66480 -30.42627 66.16981 1.000 79.62846 1605 LEU A C 1
ATOM 1511 O O . LEU A 1 186 ? 208.78864 -30.10443 66.97247 1.000 79.65389 1605 LEU A O 1
ATOM 1516 N N . ASN A 1 187 ? 210.42509 -29.53271 65.54374 1.000 83.48954 1606 ASN A N 1
ATOM 1517 C CA . ASN A 1 187 ? 210.17254 -28.11078 65.71142 1.000 84.31484 1606 ASN A CA 1
ATOM 1518 C C . ASN A 1 187 ? 208.80259 -27.70580 65.20263 1.000 79.76570 1606 ASN A C 1
ATOM 1519 O O . ASN A 1 187 ? 208.25178 -26.71139 65.68613 1.000 78.94390 1606 ASN A O 1
ATOM 1524 N N . LYS A 1 188 ? 208.22336 -28.46918 64.26958 1.000 81.39929 1607 LYS A N 1
ATOM 1525 C CA . LYS A 1 188 ? 206.88247 -28.14477 63.79570 1.000 77.23693 1607 LYS A CA 1
ATOM 1526 C C . LYS A 1 188 ? 205.83642 -28.31869 64.89189 1.000 74.99483 1607 LYS A C 1
ATOM 1527 O O . LYS A 1 188 ? 204.80526 -27.64365 64.85357 1.000 84.92945 1607 LYS A O 1
ATOM 1533 N N . MET A 1 189 ? 206.10249 -29.15018 65.89700 1.000 74.39942 1608 MET A N 1
ATOM 1534 C CA . MET A 1 189 ? 205.12075 -29.50030 66.91660 1.000 73.32974 1608 MET A CA 1
ATOM 1535 C C . MET A 1 189 ? 205.21106 -28.65102 68.16981 1.000 77.65442 1608 MET A C 1
ATOM 1536 O O . MET A 1 189 ? 204.20452 -28.46898 68.86288 1.000 77.25747 1608 MET A O 1
ATOM 1541 N N . LYS A 1 190 ? 206.40534 -28.20102 68.52390 1.000 81.58541 1609 LYS A N 1
ATOM 1542 C CA . LYS A 1 190 ? 206.60459 -27.55635 69.80914 1.000 89.73307 1609 LYS A CA 1
ATOM 1543 C C . LYS A 1 190 ? 207.87637 -26.72662 69.73120 1.000 96.80273 1609 LYS A C 1
ATOM 1544 O O . LYS A 1 190 ? 208.79259 -27.02212 68.95152 1.000 96.26475 1609 LYS A O 1
ATOM 1550 N N . THR A 1 191 ? 207.93650 -25.70534 70.57978 1.000 101.25029 1610 THR A N 1
ATOM 1551 C CA . THR A 1 191 ? 209.12874 -24.88517 70.73534 1.000 106.40247 1610 THR A CA 1
ATOM 1552 C C . THR A 1 191 ? 209.93976 -25.46970 71.88226 1.000 105.61333 1610 THR A C 1
ATOM 1553 O O . THR A 1 191 ? 209.40351 -25.69613 72.97111 1.000 104.80352 1610 THR A O 1
ATOM 1557 N N . PHE A 1 192 ? 211.21790 -25.72839 71.63909 1.000 109.67185 1611 PHE A N 1
ATOM 1558 C CA . PHE A 1 192 ? 212.07341 -26.42929 72.59314 1.000 115.60126 1611 PHE A CA 1
ATOM 1559 C C . PHE A 1 192 ? 213.10444 -25.47402 73.16615 1.000 121.60587 1611 PHE A C 1
ATOM 1560 O O . PHE A 1 192 ? 213.80999 -24.79962 72.40845 1.000 121.17794 1611 PHE A O 1
ATOM 1568 N N . GLU A 1 193 ? 213.13283 -25.37005 74.50330 1.000 126.29600 1612 GLU A N 1
ATOM 1569 C CA . GLU A 1 193 ? 214.12968 -24.53693 75.17042 1.000 132.18804 1612 GLU A CA 1
ATOM 1570 C C . GLU A 1 193 ? 215.50904 -24.76617 74.56387 1.000 133.73964 1612 GLU A C 1
ATOM 1571 O O . GLU A 1 193 ? 216.19477 -23.81527 74.16762 1.000 137.16777 1612 GLU A O 1
ATOM 1577 N N . GLU A 1 194 ? 215.92048 -26.03476 74.46068 1.000 133.74735 1613 GLU A N 1
ATOM 1578 C CA . GLU A 1 194 ? 217.16640 -26.42535 73.82220 1.000 132.85622 1613 GLU A CA 1
ATOM 1579 C C . GLU A 1 194 ? 216.85419 -27.40236 72.70020 1.000 128.06116 1613 GLU A C 1
ATOM 1580 O O . GLU A 1 194 ? 215.91656 -28.19942 72.82340 1.000 123.38518 1613 GLU A O 1
ATOM 1586 N N . PRO A 1 195 ? 217.59595 -27.34959 71.59687 1.000 135.28893 1614 PRO A N 1
ATOM 1587 C CA . PRO A 1 195 ? 217.29249 -28.20601 70.43964 1.000 129.85212 1614 PRO A CA 1
ATOM 1588 C C . PRO A 1 195 ? 217.18266 -29.67411 70.82098 1.000 123.75063 1614 PRO A C 1
ATOM 1589 O O . PRO A 1 195 ? 218.10498 -30.25023 71.42511 1.000 122.51659 1614 PRO A O 1
ATOM 1593 N N . PRO A 1 196 ? 216.07262 -30.31764 70.42459 1.000 111.08688 1615 PRO A N 1
ATOM 1594 C CA . PRO A 1 196 ? 215.70493 -31.63071 71.00862 1.000 105.33737 1615 PRO A CA 1
ATOM 1595 C C . PRO A 1 196 ? 216.68759 -32.78530 70.78189 1.000 95.84079 1615 PRO A C 1
ATOM 1596 O O . PRO A 1 196 ? 217.06368 -33.45106 71.75707 1.000 94.44215 1615 PRO A O 1
ATOM 1600 N N . PHE A 1 197 ? 217.07537 -33.09334 69.53778 1.000 92.70729 1616 PHE A N 1
ATOM 1601 C CA . PHE A 1 197 ? 217.96865 -34.22037 69.28322 1.000 86.88482 1616 PHE A CA 1
ATOM 1602 C C . PHE A 1 197 ? 219.36956 -33.77639 68.85344 1.000 87.45117 1616 PHE A C 1
ATOM 1603 O O . PHE A 1 197 ? 220.13981 -34.57664 68.29484 1.000 82.26515 1616 PHE A O 1
ATOM 1611 N N . GLU A 1 198 ? 219.75697 -32.54706 69.19300 1.000 91.61176 1617 GLU A N 1
ATOM 1612 C CA . GLU A 1 198 ? 221.08053 -32.07525 68.80629 1.000 93.25250 1617 GLU A CA 1
ATOM 1613 C C . GLU A 1 198 ? 222.10448 -32.50330 69.83958 1.000 82.65717 1617 GLU A C 1
ATOM 1614 O O . GLU A 1 198 ? 223.20573 -32.94793 69.48306 1.000 79.60503 1617 GLU A O 1
ATOM 1620 N N . LYS A 1 199 ? 221.72515 -32.38892 71.11593 1.000 81.32810 1618 LYS A N 1
ATOM 1621 C CA . LYS A 1 199 ? 222.50121 -32.98155 72.19401 1.000 81.41248 1618 LYS A CA 1
ATOM 1622 C C . LYS A 1 199 ? 222.75931 -34.45993 71.92078 1.000 77.45405 1618 LYS A C 1
ATOM 1623 O O . LYS A 1 199 ? 223.89698 -34.93382 72.00802 1.000 74.83628 1618 LYS A O 1
ATOM 1629 N N . GLU A 1 200 ? 221.71420 -35.19637 71.56391 1.000 75.64583 1619 GLU A N 1
ATOM 1630 C CA . GLU A 1 200 ? 221.85823 -36.62318 71.33074 1.000 72.59617 1619 GLU A CA 1
ATOM 1631 C C . GLU A 1 200 ? 222.82031 -36.90903 70.18201 1.000 68.43710 1619 GLU A C 1
ATOM 1632 O O . GLU A 1 200 ? 223.68102 -37.79817 70.28984 1.000 68.45145 1619 GLU A O 1
ATOM 1638 N N . ALA A 1 201 ? 222.68380 -36.19704 69.06083 1.000 69.66355 1620 ALA A N 1
ATOM 1639 C CA . ALA A 1 201 ? 223.61954 -36.45402 67.96821 1.000 65.83796 1620 ALA A CA 1
ATOM 1640 C C . ALA A 1 201 ? 225.05162 -36.21432 68.41685 1.000 68.84611 1620 ALA A C 1
ATOM 1641 O O . ALA A 1 201 ? 225.94361 -37.03554 68.16268 1.000 65.27387 1620 ALA A O 1
ATOM 1643 N N . ASN A 1 202 ? 225.28639 -35.09412 69.10729 1.000 70.19138 1621 ASN A N 1
ATOM 1644 C CA . ASN A 1 202 ? 226.64221 -34.74637 69.50704 1.000 61.12109 1621 ASN A CA 1
ATOM 1645 C C . ASN A 1 202 ? 227.20802 -35.77914 70.47561 1.000 64.18518 1621 ASN A C 1
ATOM 1646 O O . ASN A 1 202 ? 228.37621 -36.16228 70.36737 1.000 61.84351 1621 ASN A O 1
ATOM 1651 N N . ILE A 1 203 ? 226.38086 -36.28602 71.39188 1.000 65.50873 1622 ILE A N 1
ATOM 1652 C CA . ILE A 1 203 ? 226.85942 -37.25546 72.36891 1.000 63.26057 1622 ILE A CA 1
ATOM 1653 C C . ILE A 1 203 ? 227.23994 -38.56155 71.69350 1.000 62.31056 1622 ILE A C 1
ATOM 1654 O O . ILE A 1 203 ? 228.29092 -39.14955 71.99076 1.000 61.68474 1622 ILE A O 1
ATOM 1659 N N . ILE A 1 204 ? 226.41064 -39.04272 70.77064 1.000 60.51916 1623 ILE A N 1
ATOM 1660 C CA . ILE A 1 204 ? 226.74675 -40.32015 70.15429 1.000 59.54525 1623 ILE A CA 1
ATOM 1661 C C . ILE A 1 204 ? 227.96582 -40.17113 69.24572 1.000 58.47237 1623 ILE A C 1
ATOM 1662 O O . ILE A 1 204 ? 228.83583 -41.05016 69.20279 1.000 56.37294 1623 ILE A O 1
ATOM 1667 N N . VAL A 1 205 ? 228.07655 -39.04622 68.53770 1.000 59.47028 1624 VAL A N 1
ATOM 1668 C CA . VAL A 1 205 ? 229.23499 -38.84325 67.67198 1.000 58.33270 1624 VAL A CA 1
ATOM 1669 C C . VAL A 1 205 ? 230.51971 -38.75628 68.50681 1.000 57.89272 1624 VAL A C 1
ATOM 1670 O O . VAL A 1 205 ? 231.54478 -39.37361 68.17078 1.000 53.19133 1624 VAL A O 1
ATOM 1674 N N . ASP A 1 206 ? 230.45096 -38.04006 69.63660 1.000 57.17360 1625 ASP A N 1
ATOM 1675 C CA . ASP A 1 206 ? 231.57045 -37.87580 70.55224 1.000 56.29002 1625 ASP A CA 1
ATOM 1676 C C . ASP A 1 206 ? 232.04950 -39.22173 71.10329 1.000 54.76078 1625 ASP A C 1
ATOM 1677 O O . ASP A 1 206 ? 233.25990 -39.52075 71.09861 1.000 54.41411 1625 ASP A O 1
ATOM 1682 N N . ARG A 1 207 ? 231.10921 -40.07438 71.53279 1.000 54.45000 1626 ARG A N 1
ATOM 1683 C CA . ARG A 1 207 ? 231.50147 -41.40904 71.97761 1.000 55.65074 1626 ARG A CA 1
ATOM 1684 C C . ARG A 1 207 ? 232.17126 -42.18488 70.85941 1.000 53.86863 1626 ARG A C 1
ATOM 1685 O O . ARG A 1 207 ? 233.20849 -42.83013 71.06716 1.000 61.88754 1626 ARG A O 1
ATOM 1693 N N . TRP A 1 208 ? 231.60640 -42.12363 69.65953 1.000 52.99057 1627 TRP A N 1
ATOM 1694 C CA . TRP A 1 208 ? 232.15562 -42.90729 68.55948 1.000 52.64001 1627 TRP A CA 1
ATOM 1695 C C . TRP A 1 208 ? 233.58934 -42.49455 68.24790 1.000 50.87064 1627 TRP A C 1
ATOM 1696 O O . TRP A 1 208 ? 234.47401 -43.34502 68.06468 1.000 50.27495 1627 TRP A O 1
ATOM 1707 N N . LEU A 1 209 ? 233.82093 -41.18300 68.13765 1.000 51.42875 1628 LEU A N 1
ATOM 1708 C CA . LEU A 1 209 ? 235.16485 -40.68297 67.87363 1.000 52.83188 1628 LEU A CA 1
ATOM 1709 C C . LEU A 1 209 ? 236.11351 -41.02507 68.99802 1.000 55.08070 1628 LEU A C 1
ATOM 1710 O O . LEU A 1 209 ? 237.27536 -41.37321 68.74884 1.000 54.72818 1628 LEU A O 1
ATOM 1715 N N . ASP A 1 210 ? 235.65609 -40.91107 70.24817 1.000 53.92695 1629 ASP A N 1
ATOM 1716 C CA . ASP A 1 210 ? 236.55192 -41.19544 71.36846 1.000 52.90481 1629 ASP A CA 1
ATOM 1717 C C . ASP A 1 210 ? 237.03857 -42.62960 71.30402 1.000 54.68219 1629 ASP A C 1
ATOM 1718 O O . ASP A 1 210 ? 238.24237 -42.89515 71.44620 1.000 57.83735 1629 ASP A O 1
ATOM 1723 N N . ILE A 1 211 ? 236.12758 -43.56649 71.03271 1.000 54.22643 1630 ILE A N 1
ATOM 1724 C CA . ILE A 1 211 ? 236.54389 -44.96264 71.03190 1.000 53.73314 1630 ILE A CA 1
ATOM 1725 C C . ILE A 1 211 ? 237.39324 -45.26727 69.81294 1.000 54.47912 1630 ILE A C 1
ATOM 1726 O O . ILE A 1 211 ? 238.34637 -46.05112 69.89841 1.000 58.13589 1630 ILE A O 1
ATOM 1731 N N . ASN A 1 212 ? 237.13566 -44.59810 68.68544 1.000 52.68793 1631 ASN A N 1
ATOM 1732 C CA . ASN A 1 212 ? 237.95409 -44.81224 67.48668 1.000 52.71215 1631 ASN A CA 1
ATOM 1733 C C . ASN A 1 212 ? 239.36897 -44.30533 67.65679 1.000 51.94165 1631 ASN A C 1
ATOM 1734 O O . ASN A 1 212 ? 240.32772 -45.02860 67.35996 1.000 54.93207 1631 ASN A O 1
ATOM 1739 N N . GLU A 1 213 ? 239.52145 -43.07361 68.15274 1.000 55.51389 1632 GLU A N 1
ATOM 1740 C CA . GLU A 1 213 ? 240.83264 -42.48646 68.41132 1.000 51.74474 1632 GLU A CA 1
ATOM 1741 C C . GLU A 1 213 ? 241.58372 -43.27512 69.48461 1.000 57.13193 1632 GLU A C 1
ATOM 1742 O O . GLU A 1 213 ? 242.79064 -43.54204 69.35973 1.000 54.83876 1632 GLU A O 1
ATOM 1748 N N . LYS A 1 214 ? 240.89479 -43.61101 70.58263 1.000 55.78896 1633 LYS A N 1
ATOM 1749 C CA . LYS A 1 214 ? 241.52806 -44.40473 71.62842 1.000 55.25932 1633 LYS A CA 1
ATOM 1750 C C . LYS A 1 214 ? 242.03906 -45.72613 71.07771 1.000 56.22737 1633 LYS A C 1
ATOM 1751 O O . LYS A 1 214 ? 243.18930 -46.11229 71.31505 1.000 58.37491 1633 LYS A O 1
ATOM 1757 N N . THR A 1 215 ? 241.21274 -46.40739 70.29619 1.000 53.65231 1634 THR A N 1
ATOM 1758 C CA . THR A 1 215 ? 241.61485 -47.68836 69.74879 1.000 55.29806 1634 THR A CA 1
ATOM 1759 C C . THR A 1 215 ? 242.77317 -47.53328 68.76305 1.000 55.52589 1634 THR A C 1
ATOM 1760 O O . THR A 1 215 ? 243.67764 -48.37993 68.72405 1.000 56.39871 1634 THR A O 1
ATOM 1764 N N . GLU A 1 216 ? 242.78970 -46.45295 67.97926 1.000 50.32664 1635 GLU A N 1
ATOM 1765 C CA . GLU A 1 216 ? 243.88758 -46.26220 67.03691 1.000 54.98572 1635 GLU A CA 1
ATOM 1766 C C . GLU A 1 216 ? 245.22095 -45.96877 67.74065 1.000 63.35242 1635 GLU A C 1
ATOM 1767 O O . GLU A 1 216 ? 246.29089 -46.44574 67.30988 1.000 59.94837 1635 GLU A O 1
ATOM 1773 N N . ASP A 1 217 ? 245.18477 -45.15043 68.80298 1.000 63.35896 1636 ASP A N 1
ATOM 1774 C CA . ASP A 1 217 ? 246.38067 -44.93301 69.61687 1.000 62.43672 1636 ASP A CA 1
ATOM 1775 C C . ASP A 1 217 ? 246.86178 -46.23936 70.24973 1.000 60.61586 1636 ASP A C 1
ATOM 1776 O O . ASP A 1 217 ? 248.05477 -46.56428 70.20054 1.000 60.28089 1636 ASP A O 1
ATOM 1781 N N . TYR A 1 218 ? 245.93553 -47.01995 70.80589 1.000 58.05040 1637 TYR A N 1
ATOM 1782 C CA . TYR A 1 218 ? 246.31025 -48.30253 71.37961 1.000 56.77554 1637 TYR A CA 1
ATOM 1783 C C . TYR A 1 218 ? 246.97298 -49.18885 70.34134 1.000 56.76952 1637 TYR A C 1
ATOM 1784 O O . TYR A 1 218 ? 247.95457 -49.86875 70.63230 1.000 59.94123 1637 TYR A O 1
ATOM 1793 N N . TYR A 1 219 ? 246.46354 -49.17916 69.11927 1.000 59.24608 1638 TYR A N 1
ATOM 1794 C CA . TYR A 1 219 ? 247.04639 -50.00193 68.06914 1.000 58.56805 1638 TYR A CA 1
ATOM 1795 C C . TYR A 1 219 ? 248.48666 -49.59615 67.77645 1.000 60.84720 1638 TYR A C 1
ATOM 1796 O O . TYR A 1 219 ? 249.38904 -50.44818 67.67715 1.000 59.14134 1638 TYR A O 1
ATOM 1805 N N . GLU A 1 220 ? 248.73552 -48.28959 67.65543 1.000 61.48051 1639 GLU A N 1
ATOM 1806 C CA . GLU A 1 220 ? 250.10375 -47.90752 67.31635 1.000 65.65417 1639 GLU A CA 1
ATOM 1807 C C . GLU A 1 220 ? 251.06892 -48.15402 68.48519 1.000 66.83532 1639 GLU A C 1
ATOM 1808 O O . GLU A 1 220 ? 252.25339 -48.47033 68.26937 1.000 66.15078 1639 GLU A O 1
ATOM 1814 N N . ASN A 1 221 ? 250.57451 -48.04459 69.72133 1.000 62.42336 1640 ASN A N 1
ATOM 1815 C CA . ASN A 1 221 ? 251.39177 -48.40077 70.87585 1.000 58.22540 1640 ASN A CA 1
ATOM 1816 C C . ASN A 1 221 ? 251.70918 -49.88889 70.89021 1.000 58.78240 1640 ASN A C 1
ATOM 1817 O O . ASN A 1 221 ? 252.84594 -50.27940 71.16837 1.000 59.11338 1640 ASN A O 1
ATOM 1822 N N . LEU A 1 222 ? 250.72163 -50.73738 70.60682 1.000 57.98608 1641 LEU A N 1
ATOM 1823 C CA . LEU A 1 222 ? 251.01000 -52.15895 70.52732 1.000 56.90084 1641 LEU A CA 1
ATOM 1824 C C . LEU A 1 222 ? 252.12049 -52.42764 69.51814 1.000 58.35812 1641 LEU A C 1
ATOM 1825 O O . LEU A 1 222 ? 253.07634 -53.15126 69.82170 1.000 57.19198 1641 LEU A O 1
ATOM 1830 N N . GLY A 1 223 ? 252.05431 -51.80103 68.34069 1.000 57.51923 1642 GLY A N 1
ATOM 1831 C CA . GLY A 1 223 ? 253.11724 -52.00999 67.35566 1.000 59.52836 1642 GLY A CA 1
ATOM 1832 C C . GLY A 1 223 ? 254.49711 -51.53296 67.81469 1.000 59.66187 1642 GLY A C 1
ATOM 1833 O O . GLY A 1 223 ? 255.51940 -52.19938 67.58631 1.000 54.99419 1642 GLY A O 1
ATOM 1834 N N . ARG A 1 224 ? 254.56016 -50.34441 68.41256 1.000 60.56520 1643 ARG A N 1
ATOM 1835 C CA . ARG A 1 224 ? 255.85633 -49.86803 68.87552 1.000 62.66647 1643 ARG A CA 1
ATOM 1836 C C . ARG A 1 224 ? 256.43819 -50.79013 69.95236 1.000 59.82375 1643 ARG A C 1
ATOM 1837 O O . ARG A 1 224 ? 257.62412 -51.14725 69.89304 1.000 59.01749 1643 ARG A O 1
ATOM 1845 N N . ALA A 1 225 ? 255.61675 -51.21478 70.92322 1.000 57.26564 1644 ALA A N 1
ATOM 1846 C CA . ALA A 1 225 ? 256.10468 -52.13853 71.94272 1.000 56.59204 1644 ALA A CA 1
ATOM 1847 C C . ALA A 1 225 ? 256.57898 -53.45593 71.32183 1.000 59.80264 1644 ALA A C 1
ATOM 1848 O O . ALA A 1 225 ? 257.64595 -53.96937 71.67706 1.000 63.03861 1644 ALA A O 1
ATOM 1850 N N . LEU A 1 226 ? 255.80526 -54.01850 70.38694 1.000 61.92454 1645 LEU A N 1
ATOM 1851 C CA . LEU A 1 226 ? 256.21496 -55.26633 69.73777 1.000 60.70087 1645 LEU A CA 1
ATOM 1852 C C . LEU A 1 226 ? 257.58230 -55.12582 69.08151 1.000 61.86934 1645 LEU A C 1
ATOM 1853 O O . LEU A 1 226 ? 258.36505 -56.08607 69.03540 1.000 61.94710 1645 LEU A O 1
ATOM 1858 N N . ALA A 1 227 ? 257.87683 -53.94848 68.53429 1.000 60.47459 1646 ALA A N 1
ATOM 1859 C CA . ALA A 1 227 ? 259.15991 -53.78475 67.85941 1.000 62.24731 1646 ALA A CA 1
ATOM 1860 C C . ALA A 1 227 ? 260.34937 -54.07327 68.79639 1.000 68.02276 1646 ALA A C 1
ATOM 1861 O O . ALA A 1 227 ? 261.43842 -54.41604 68.32464 1.000 74.07256 1646 ALA A O 1
ATOM 1863 N N . LEU A 1 228 ? 260.19399 -53.88789 70.11204 1.000 67.46025 1647 LEU A N 1
ATOM 1864 C CA . LEU A 1 228 ? 261.32855 -54.13854 70.99919 1.000 67.91032 1647 LEU A CA 1
ATOM 1865 C C . LEU A 1 228 ? 261.63945 -55.60756 71.23100 1.000 72.00884 1647 LEU A C 1
ATOM 1866 O O . LEU A 1 228 ? 262.68517 -55.90431 71.81053 1.000 78.79295 1647 LEU A O 1
ATOM 1871 N N . TRP A 1 229 ? 260.79506 -56.52418 70.82135 1.000 71.74356 1648 TRP A N 1
ATOM 1872 C CA . TRP A 1 229 ? 261.11100 -57.91574 71.04904 1.000 76.90141 1648 TRP A CA 1
ATOM 1873 C C . TRP A 1 229 ? 261.79430 -58.55020 69.85169 1.000 93.22623 1648 TRP A C 1
ATOM 1874 O O . TRP A 1 229 ? 262.06995 -59.75613 69.87654 1.000 96.59561 1648 TRP A O 1
ATOM 1885 N N . ASP A 1 230 ? 262.05339 -57.76255 68.80876 1.000 125.05939 1649 ASP A N 1
ATOM 1886 C CA . ASP A 1 230 ? 262.86670 -58.15676 67.65217 1.000 126.72129 1649 ASP A CA 1
ATOM 1887 C C . ASP A 1 230 ? 262.13490 -59.17099 66.78046 1.000 127.67511 1649 ASP A C 1
ATOM 1888 O O . ASP A 1 230 ? 262.25569 -60.37977 66.99692 1.000 129.56858 1649 ASP A O 1
ATOM 1893 N N . VAL B 2 5 ? 208.70596 -28.68174 38.20160 1.000 127.38861 18 VAL B N 1
ATOM 1894 C CA . VAL B 2 5 ? 207.74750 -27.86749 37.45420 1.000 136.51649 18 VAL B CA 1
ATOM 1895 C C . VAL B 2 5 ? 206.96258 -26.94389 38.40437 1.000 137.02159 18 VAL B C 1
ATOM 1896 O O . VAL B 2 5 ? 206.46666 -25.88635 37.99526 1.000 141.68758 18 VAL B O 1
ATOM 1900 N N . ARG B 2 6 ? 206.86091 -27.35079 39.66794 1.000 134.42552 19 ARG B N 1
ATOM 1901 C CA . ARG B 2 6 ? 206.36507 -26.53642 40.77261 1.000 134.38605 19 ARG B CA 1
ATOM 1902 C C . ARG B 2 6 ? 207.50919 -26.20886 41.74261 1.000 136.87754 19 ARG B C 1
ATOM 1903 O O . ARG B 2 6 ? 208.60563 -26.78068 41.66911 1.000 128.90011 19 ARG B O 1
ATOM 1905 N N . VAL B 2 7 ? 207.23134 -25.28639 42.68237 1.000 141.07314 20 VAL B N 1
ATOM 1906 C CA . VAL B 2 7 ? 208.23871 -24.67144 43.55426 1.000 135.66585 20 VAL B CA 1
ATOM 1907 C C . VAL B 2 7 ? 208.08852 -25.16400 44.99343 1.000 140.71321 20 VAL B C 1
ATOM 1908 O O . VAL B 2 7 ? 206.99357 -25.53103 45.44106 1.000 147.06370 20 VAL B O 1
ATOM 1912 N N . GLN B 2 8 ? 209.21797 -25.18069 45.71448 1.000 135.89588 21 GLN B N 1
ATOM 1913 C CA . GLN B 2 8 ? 209.31281 -25.75327 47.05339 1.000 133.66033 21 GLN B CA 1
ATOM 1914 C C . GLN B 2 8 ? 210.59138 -25.21324 47.72691 1.000 128.45509 21 GLN B C 1
ATOM 1915 O O . GLN B 2 8 ? 211.54510 -24.86405 47.02742 1.000 122.59639 21 GLN B O 1
ATOM 1921 N N . TYR B 2 9 ? 210.62572 -25.10562 49.06893 1.000 133.81383 22 TYR B N 1
ATOM 1922 C CA . TYR B 2 9 ? 211.90938 -24.76051 49.69125 1.000 126.70334 22 TYR B CA 1
ATOM 1923 C C . TYR B 2 9 ? 212.62185 -25.95467 50.32136 1.000 125.45520 22 TYR B C 1
ATOM 1924 O O . TYR B 2 9 ? 212.06686 -27.03258 50.53244 1.000 128.66067 22 TYR B O 1
ATOM 1933 N N . LEU B 2 10 ? 213.89003 -25.70638 50.64174 1.000 117.48688 23 LEU B N 1
ATOM 1934 C CA . LEU B 2 10 ? 214.71694 -26.56954 51.47792 1.000 112.75271 23 LEU B CA 1
ATOM 1935 C C . LEU B 2 10 ? 215.52080 -25.66100 52.39734 1.000 107.01151 23 LEU B C 1
ATOM 1936 O O . LEU B 2 10 ? 216.26665 -24.80446 51.91174 1.000 105.69448 23 LEU B O 1
ATOM 1941 N N . GLU B 2 11 ? 215.35762 -25.80596 53.71252 1.000 99.68765 24 GLU B N 1
ATOM 1942 C CA . GLU B 2 11 ? 216.13424 -24.98289 54.63810 1.000 102.95653 24 GLU B CA 1
ATOM 1943 C C . GLU B 2 11 ? 217.52084 -25.59719 54.87025 1.000 102.02620 24 GLU B C 1
ATOM 1944 O O . GLU B 2 11 ? 217.65993 -26.63057 55.53970 1.000 96.67002 24 GLU B O 1
ATOM 1950 N N . ASP B 2 12 ? 218.54926 -24.95956 54.30629 1.000 96.07254 25 ASP B N 1
ATOM 1951 C CA . ASP B 2 12 ? 219.91859 -25.44058 54.37854 1.000 94.96382 25 ASP B CA 1
ATOM 1952 C C . ASP B 2 12 ? 220.87792 -24.34472 54.84906 1.000 97.20361 25 ASP B C 1
ATOM 1953 O O . ASP B 2 12 ? 222.04074 -24.31765 54.43321 1.000 99.64540 25 ASP B O 1
ATOM 1958 N N . THR B 2 13 ? 220.40255 -23.43096 55.71229 1.000 96.95146 26 THR B N 1
ATOM 1959 C CA . THR B 2 13 ? 221.23893 -22.32667 56.19653 1.000 96.44883 26 THR B CA 1
ATOM 1960 C C . THR B 2 13 ? 222.44895 -22.81359 56.98856 1.000 96.34357 26 THR B C 1
ATOM 1961 O O . THR B 2 13 ? 223.54714 -22.26731 56.85021 1.000 97.61145 26 THR B O 1
ATOM 1965 N N . ASP B 2 14 ? 222.26377 -23.81632 57.84468 1.000 99.80704 27 ASP B N 1
ATOM 1966 C CA . ASP B 2 14 ? 223.36627 -24.43094 58.56739 1.000 93.35154 27 ASP B CA 1
ATOM 1967 C C . ASP B 2 14 ? 223.74299 -25.71362 57.84681 1.000 93.53806 27 ASP B C 1
ATOM 1968 O O . ASP B 2 14 ? 222.98185 -26.68893 57.90500 1.000 98.13384 27 ASP B O 1
ATOM 1973 N N . PRO B 2 15 ? 224.87781 -25.77141 57.15360 1.000 91.74299 28 PRO B N 1
ATOM 1974 C CA . PRO B 2 15 ? 225.22218 -27.00809 56.43917 1.000 90.36588 28 PRO B CA 1
ATOM 1975 C C . PRO B 2 15 ? 225.60006 -28.15903 57.36829 1.000 90.71850 28 PRO B C 1
ATOM 1976 O O . PRO B 2 15 ? 225.59228 -29.31577 56.92980 1.000 90.21093 28 PRO B O 1
ATOM 1980 N N . PHE B 2 16 ? 225.88428 -27.88272 58.64248 1.000 87.76532 29 PHE B N 1
ATOM 1981 C CA . PHE B 2 16 ? 226.12401 -28.90735 59.65144 1.000 86.96221 29 PHE B CA 1
ATOM 1982 C C . PHE B 2 16 ? 224.82419 -29.38424 60.28382 1.000 91.40784 29 PHE B C 1
ATOM 1983 O O . PHE B 2 16 ? 224.85361 -30.09825 61.28902 1.000 92.63950 29 PHE B O 1
ATOM 1991 N N . ALA B 2 17 ? 223.68514 -28.98265 59.72955 1.000 95.72533 30 ALA B N 1
ATOM 1992 C CA . ALA B 2 17 ? 222.39564 -29.35097 60.28746 1.000 98.03408 30 ALA B CA 1
ATOM 1993 C C . ALA B 2 17 ? 221.31617 -29.31449 59.20105 1.000 100.79373 30 ALA B C 1
ATOM 1994 O O . ALA B 2 17 ? 220.20649 -28.82294 59.42421 1.000 101.81349 30 ALA B O 1
ATOM 1996 N N . CYS B 2 18 ? 221.63129 -29.80178 58.00307 1.000 109.42097 31 CYS B N 1
ATOM 1997 C CA . CYS B 2 18 ? 220.61321 -29.79478 56.96671 1.000 109.13999 31 CYS B CA 1
ATOM 1998 C C . CYS B 2 18 ? 219.55291 -30.82335 57.31179 1.000 111.63612 31 CYS B C 1
ATOM 1999 O O . CYS B 2 18 ? 219.85926 -31.99806 57.57154 1.000 111.01900 31 CYS B O 1
ATOM 2002 N N . ALA B 2 19 ? 218.30900 -30.35374 57.35672 1.000 114.79258 32 ALA B N 1
ATOM 2003 C CA . ALA B 2 19 ? 217.18137 -31.22999 57.13450 1.000 106.93530 32 ALA B CA 1
ATOM 2004 C C . ALA B 2 19 ? 217.26979 -31.75863 55.70782 1.000 110.33135 32 ALA B C 1
ATOM 2005 O O . ALA B 2 19 ? 217.86291 -31.13518 54.81954 1.000 110.00931 32 ALA B O 1
ATOM 2007 N N . ASN B 2 20 ? 216.67680 -32.92240 55.49426 1.000 112.36601 33 ASN B N 1
ATOM 2008 C CA . ASN B 2 20 ? 216.79183 -33.63885 54.23245 1.000 115.30755 33 ASN B CA 1
ATOM 2009 C C . ASN B 2 20 ? 215.54713 -33.51072 53.35522 1.000 116.86451 33 ASN B C 1
ATOM 2010 O O . ASN B 2 20 ? 215.64592 -33.60867 52.12707 1.000 112.94369 33 ASN B O 1
ATOM 2015 N N . PHE B 2 21 ? 214.38597 -33.27634 53.95824 1.000 116.64753 34 PHE B N 1
ATOM 2016 C CA . PHE B 2 21 ? 213.09864 -33.25194 53.28679 1.000 114.34774 34 PHE B CA 1
ATOM 2017 C C . PHE B 2 21 ? 212.75196 -31.82007 52.88539 1.000 119.42750 34 PHE B C 1
ATOM 2018 O O . PHE B 2 21 ? 212.80983 -30.92179 53.73008 1.000 122.87298 34 PHE B O 1
ATOM 2026 N N . PRO B 2 22 ? 212.39784 -31.58925 51.61169 1.000 125.84386 35 PRO B N 1
ATOM 2027 C CA . PRO B 2 22 ? 211.93334 -30.26825 51.16396 1.000 128.97352 35 PRO B CA 1
ATOM 2028 C C . PRO B 2 22 ? 210.47968 -30.04090 51.49913 1.000 138.31209 35 PRO B C 1
ATOM 2029 O O . PRO B 2 22 ? 209.64284 -30.93096 51.34231 1.000 138.09179 35 PRO B O 1
ATOM 2033 N N . GLU B 2 23 ? 210.17277 -28.82912 51.96100 1.000 148.19156 36 GLU B N 1
ATOM 2034 C CA . GLU B 2 23 ? 208.78432 -28.52261 52.25700 1.000 151.53500 36 GLU B CA 1
ATOM 2035 C C . GLU B 2 23 ? 208.31331 -27.37487 51.36469 1.000 151.13826 36 GLU B C 1
ATOM 2036 O O . GLU B 2 23 ? 209.13895 -26.55306 50.92780 1.000 149.78483 36 GLU B O 1
ATOM 2042 N N . PRO B 2 24 ? 207.00235 -27.31219 51.02228 1.000 147.99348 37 PRO B N 1
ATOM 2043 C CA . PRO B 2 24 ? 205.92284 -28.21873 51.43294 1.000 147.34148 37 PRO B CA 1
ATOM 2044 C C . PRO B 2 24 ? 205.87042 -29.58916 50.74491 1.000 150.03853 37 PRO B C 1
ATOM 2045 O O . PRO B 2 24 ? 206.43858 -29.80343 49.66952 1.000 148.44517 37 PRO B O 1
ATOM 2049 N N . ARG B 2 25 ? 205.14122 -30.49683 51.39406 1.000 154.24477 38 ARG B N 1
ATOM 2050 C CA . ARG B 2 25 ? 204.91509 -31.83386 50.85603 1.000 153.42433 38 ARG B CA 1
ATOM 2051 C C . ARG B 2 25 ? 204.21250 -31.78503 49.50338 1.000 152.99544 38 ARG B C 1
ATOM 2052 O O . ARG B 2 25 ? 204.61699 -32.46084 48.54875 1.000 153.00643 38 ARG B O 1
ATOM 2060 N N . ARG B 2 26 ? 203.13945 -31.00362 49.41206 1.000 157.83337 39 ARG B N 1
ATOM 2061 C CA . ARG B 2 26 ? 202.38235 -30.81209 48.17741 1.000 162.62555 39 ARG B CA 1
ATOM 2062 C C . ARG B 2 26 ? 202.76321 -29.44261 47.62857 1.000 159.17698 39 ARG B C 1
ATOM 2063 O O . ARG B 2 26 ? 202.34740 -28.41404 48.17489 1.000 158.80330 39 ARG B O 1
ATOM 2071 N N . ALA B 2 27 ? 203.56151 -29.43719 46.56428 1.000 152.52046 40 ALA B N 1
ATOM 2072 C CA . ALA B 2 27 ? 204.20867 -28.21581 46.09852 1.000 146.21195 40 ALA B CA 1
ATOM 2073 C C . ALA B 2 27 ? 203.18742 -27.15359 45.69185 1.000 149.77313 40 ALA B C 1
ATOM 2074 O O . ALA B 2 27 ? 202.26530 -27.44956 44.91480 1.000 150.73315 40 ALA B O 1
ATOM 2076 N N . PRO B 2 28 ? 203.29838 -25.92277 46.20484 1.000 145.73626 41 PRO B N 1
ATOM 2077 C CA . PRO B 2 28 ? 202.53814 -24.81254 45.61935 1.000 144.98846 41 PRO B CA 1
ATOM 2078 C C . PRO B 2 28 ? 202.97712 -24.55745 44.18716 1.000 148.02763 41 PRO B C 1
ATOM 2079 O O . PRO B 2 28 ? 204.11617 -24.83295 43.79740 1.000 144.39181 41 PRO B O 1
ATOM 2083 N N . THR B 2 29 ? 202.06568 -23.98922 43.40512 1.000 151.50395 42 THR B N 1
ATOM 2084 C CA . THR B 2 29 ? 202.28004 -23.84116 41.97663 1.000 152.84069 42 THR B CA 1
ATOM 2085 C C . THR B 2 29 ? 202.65680 -22.42524 41.58088 1.000 158.45485 42 THR B C 1
ATOM 2086 O O . THR B 2 29 ? 202.13626 -21.44007 42.11420 1.000 148.10587 42 THR B O 1
ATOM 2090 N N . CYS B 2 30 ? 203.59719 -22.34872 40.65139 1.000 180.13215 43 CYS B N 1
ATOM 2091 C CA . CYS B 2 30 ? 203.87358 -21.15425 39.86477 1.000 178.91041 43 CYS B CA 1
ATOM 2092 C C . CYS B 2 30 ? 204.48661 -21.68306 38.59209 1.000 174.56986 43 CYS B C 1
ATOM 2093 O O . CYS B 2 30 ? 205.26869 -22.64001 38.63077 1.000 170.75594 43 CYS B O 1
ATOM 2096 N N . SER B 2 31 ? 204.15428 -21.06344 37.46490 1.000 158.94079 44 SER B N 1
ATOM 2097 C CA . SER B 2 31 ? 204.59761 -21.64997 36.21459 1.000 151.05056 44 SER B CA 1
ATOM 2098 C C . SER B 2 31 ? 205.35316 -20.65798 35.32058 1.000 145.72974 44 SER B C 1
ATOM 2099 O O . SER B 2 31 ? 206.45949 -21.00168 34.90082 1.000 144.90620 44 SER B O 1
ATOM 2102 N N . LEU B 2 32 ? 204.88773 -19.44818 35.01602 1.000 141.37303 45 LEU B N 1
ATOM 2103 C CA . LEU B 2 32 ? 205.98488 -18.66225 34.36659 1.000 140.77549 45 LEU B CA 1
ATOM 2104 C C . LEU B 2 32 ? 206.44340 -17.39700 35.13957 1.000 141.99020 45 LEU B C 1
ATOM 2105 O O . LEU B 2 32 ? 206.14767 -17.25240 36.33829 1.000 139.88425 45 LEU B O 1
ATOM 2110 N N . ASP B 2 33 ? 207.17967 -16.50241 34.48757 1.000 144.36968 46 ASP B N 1
ATOM 2111 C CA . ASP B 2 33 ? 207.68516 -15.26534 35.16370 1.000 145.49873 46 ASP B CA 1
ATOM 2112 C C . ASP B 2 33 ? 207.76557 -14.04780 34.23830 1.000 144.37355 46 ASP B C 1
ATOM 2113 O O . ASP B 2 33 ? 208.74264 -13.28593 34.26236 1.000 149.52752 46 ASP B O 1
ATOM 2115 N N . LEU B 2 36 ? 212.14976 -11.21521 31.40528 1.000 170.27986 49 LEU B N 1
ATOM 2116 C CA . LEU B 2 36 ? 212.12939 -12.32163 32.36464 1.000 168.92067 49 LEU B CA 1
ATOM 2117 C C . LEU B 2 36 ? 213.30034 -12.36813 33.37279 1.000 169.70520 49 LEU B C 1
ATOM 2118 O O . LEU B 2 36 ? 213.89539 -13.43355 33.55720 1.000 170.17697 49 LEU B O 1
ATOM 2123 N N . PRO B 2 37 ? 213.65635 -11.24023 34.00300 1.000 170.13118 50 PRO B N 1
ATOM 2124 C CA . PRO B 2 37 ? 214.81149 -11.25136 34.91909 1.000 168.31134 50 PRO B CA 1
ATOM 2125 C C . PRO B 2 37 ? 214.46727 -11.82915 36.29077 1.000 164.69782 50 PRO B C 1
ATOM 2126 O O . PRO B 2 37 ? 213.38094 -11.60990 36.83067 1.000 165.26609 50 PRO B O 1
ATOM 2130 N N . LEU B 2 38 ? 215.41994 -12.56462 36.86576 1.000 164.94743 51 LEU B N 1
ATOM 2131 C CA . LEU B 2 38 ? 215.16266 -13.35528 38.07000 1.000 161.16276 51 LEU B CA 1
ATOM 2132 C C . LEU B 2 38 ? 215.40003 -12.61517 39.38664 1.000 158.07024 51 LEU B C 1
ATOM 2133 O O . LEU B 2 38 ? 214.72271 -12.90504 40.38785 1.000 157.63374 51 LEU B O 1
ATOM 2138 N N . GLY B 2 39 ? 216.39201 -11.71904 39.41994 1.000 154.45272 52 GLY B N 1
ATOM 2139 C CA . GLY B 2 39 ? 216.67597 -10.97051 40.63794 1.000 157.48505 52 GLY B CA 1
ATOM 2140 C C . GLY B 2 39 ? 215.45003 -10.29641 41.22623 1.000 160.76532 52 GLY B C 1
ATOM 2141 O O . GLY B 2 39 ? 215.18477 -10.39751 42.42682 1.000 159.36778 52 GLY B O 1
ATOM 2142 N N . ALA B 2 40 ? 214.70305 -9.56301 40.39172 1.000 158.88084 53 ALA B N 1
ATOM 2143 C CA . ALA B 2 40 ? 213.49566 -8.88687 40.85516 1.000 155.43790 53 ALA B CA 1
ATOM 2144 C C . ALA B 2 40 ? 212.33329 -9.84467 41.10779 1.000 161.89288 53 ALA B C 1
ATOM 2145 O O . ALA B 2 40 ? 211.38236 -9.46977 41.80525 1.000 159.99502 53 ALA B O 1
ATOM 2147 N N . GLN B 2 41 ? 212.36956 -11.05681 40.54133 1.000 167.77492 54 GLN B N 1
ATOM 2148 C CA . GLN B 2 41 ? 211.25569 -11.99483 40.66117 1.000 167.30671 54 GLN B CA 1
ATOM 2149 C C . GLN B 2 41 ? 211.35670 -12.91997 41.87133 1.000 167.23752 54 GLN B C 1
ATOM 2150 O O . GLN B 2 41 ? 210.32599 -13.45366 42.30582 1.000 165.27920 54 GLN B O 1
ATOM 2156 N N . ILE B 2 42 ? 212.55574 -13.10365 42.44894 1.000 160.99500 55 ILE B N 1
ATOM 2157 C CA . ILE B 2 42 ? 212.68701 -14.02108 43.59332 1.000 154.94613 55 ILE B CA 1
ATOM 2158 C C . ILE B 2 42 ? 211.89136 -13.60609 44.82750 1.000 154.50067 55 ILE B C 1
ATOM 2159 O O . ILE B 2 42 ? 211.38839 -14.49936 45.52730 1.000 150.21816 55 ILE B O 1
ATOM 2164 N N . PRO B 2 43 ? 211.71440 -12.30810 45.16804 1.000 156.05324 56 PRO B N 1
ATOM 2165 C CA . PRO B 2 43 ? 210.90542 -11.99532 46.37291 1.000 157.14792 56 PRO B CA 1
ATOM 2166 C C . PRO B 2 43 ? 209.45137 -12.44563 46.29400 1.000 161.32394 56 PRO B C 1
ATOM 2167 O O . PRO B 2 43 ? 208.87048 -12.83459 47.32383 1.000 162.97338 56 PRO B O 1
ATOM 2171 N N . ALA B 2 44 ? 208.83037 -12.37243 45.11427 1.000 158.65722 57 ALA B N 1
ATOM 2172 C CA . ALA B 2 44 ? 207.46217 -12.85659 44.99446 1.000 160.48442 57 ALA B CA 1
ATOM 2173 C C . ALA B 2 44 ? 207.36477 -14.30639 45.45148 1.000 153.29662 57 ALA B C 1
ATOM 2174 O O . ALA B 2 44 ? 206.52127 -14.64910 46.28178 1.000 154.80584 57 ALA B O 1
ATOM 2176 N N . VAL B 2 45 ? 208.26497 -15.16197 44.97256 1.000 150.42928 58 VAL B N 1
ATOM 2177 C CA . VAL B 2 45 ? 208.20597 -16.56684 45.36836 1.000 149.62930 58 VAL B CA 1
ATOM 2178 C C . VAL B 2 45 ? 208.66439 -16.77651 46.81327 1.000 150.21265 58 VAL B C 1
ATOM 2179 O O . VAL B 2 45 ? 208.13417 -17.65530 47.50904 1.000 149.50453 58 VAL B O 1
ATOM 2183 N N . HIS B 2 46 ? 209.62916 -15.97598 47.29993 1.000 151.09777 59 HIS B N 1
ATOM 2184 C CA . HIS B 2 46 ? 210.06414 -16.08992 48.69703 1.000 151.35726 59 HIS B CA 1
ATOM 2185 C C . HIS B 2 46 ? 208.93083 -15.79808 49.66516 1.000 157.38066 59 HIS B C 1
ATOM 2186 O O . HIS B 2 46 ? 208.91195 -16.34074 50.77280 1.000 153.36835 59 HIS B O 1
ATOM 2193 N N . ARG B 2 47 ? 208.01884 -14.89310 49.30195 1.000 176.47222 60 ARG B N 1
ATOM 2194 C CA . ARG B 2 47 ? 206.82644 -14.71256 50.12661 1.000 179.86092 60 ARG B CA 1
ATOM 2195 C C . ARG B 2 47 ? 205.71256 -15.70145 49.78827 1.000 179.66929 60 ARG B C 1
ATOM 2196 O O . ARG B 2 47 ? 204.95477 -16.08619 50.68624 1.000 181.71562 60 ARG B O 1
ATOM 2204 N N . LEU B 2 48 ? 205.58446 -16.10874 48.51901 1.000 158.77590 61 LEU B N 1
ATOM 2205 C CA . LEU B 2 48 ? 204.66610 -17.18890 48.16896 1.000 154.13079 61 LEU B CA 1
ATOM 2206 C C . LEU B 2 48 ? 204.89179 -18.38244 49.08080 1.000 152.71718 61 LEU B C 1
ATOM 2207 O O . LEU B 2 48 ? 203.94439 -19.07420 49.47440 1.000 148.28874 61 LEU B O 1
ATOM 2212 N N . LEU B 2 49 ? 206.15389 -18.62844 49.42506 1.000 151.82729 62 LEU B N 1
ATOM 2213 C CA . LEU B 2 49 ? 206.54287 -19.70082 50.32419 1.000 149.25653 62 LEU B CA 1
ATOM 2214 C C . LEU B 2 49 ? 206.70277 -19.24233 51.76898 1.000 154.19717 62 LEU B C 1
ATOM 2215 O O . LEU B 2 49 ? 206.62912 -20.07984 52.67334 1.000 151.04218 62 LEU B O 1
ATOM 2220 N N . GLY B 2 50 ? 206.91926 -17.94953 52.00143 1.000 165.47191 63 GLY B N 1
ATOM 2221 C CA . GLY B 2 50 ? 207.18854 -17.45148 53.34900 1.000 165.23898 63 GLY B CA 1
ATOM 2222 C C . GLY B 2 50 ? 208.33239 -18.17839 54.01436 1.000 161.90234 63 GLY B C 1
ATOM 2223 O O . GLY B 2 50 ? 208.31253 -18.40532 55.23233 1.000 158.69148 63 GLY B O 1
ATOM 2224 N N . ALA B 2 51 ? 209.37900 -18.46927 53.25055 1.000 156.34955 64 ALA B N 1
ATOM 2225 C CA . ALA B 2 51 ? 210.39913 -19.38739 53.71664 1.000 151.34655 64 ALA B CA 1
ATOM 2226 C C . ALA B 2 51 ? 211.29361 -18.70334 54.73807 1.000 148.05601 64 ALA B C 1
ATOM 2227 O O . ALA B 2 51 ? 211.50018 -17.48766 54.67754 1.000 147.32778 64 ALA B O 1
ATOM 2229 N N . PRO B 2 52 ? 211.83414 -19.46377 55.68687 1.000 150.83453 65 PRO B N 1
ATOM 2230 C CA . PRO B 2 52 ? 212.73061 -18.86299 56.68075 1.000 152.33481 65 PRO B CA 1
ATOM 2231 C C . PRO B 2 52 ? 214.12332 -18.68386 56.11276 1.000 147.20565 65 PRO B C 1
ATOM 2232 O O . PRO B 2 52 ? 215.13092 -18.93996 56.77777 1.000 149.86354 65 PRO B O 1
ATOM 2236 N N . LEU B 2 53 ? 214.17680 -18.26032 54.85706 1.000 139.25901 66 LEU B N 1
ATOM 2237 C CA . LEU B 2 53 ? 215.42201 -18.09581 54.13379 1.000 134.57142 66 LEU B CA 1
ATOM 2238 C C . LEU B 2 53 ? 215.54215 -16.63949 53.71615 1.000 133.27562 66 LEU B C 1
ATOM 2239 O O . LEU B 2 53 ? 214.64223 -16.07922 53.08184 1.000 136.07988 66 LEU B O 1
ATOM 2244 N N . LYS B 2 54 ? 216.68099 -16.06541 54.05064 1.000 134.62631 67 LYS B N 1
ATOM 2245 C CA . LYS B 2 54 ? 217.02488 -14.67224 53.81661 1.000 135.93509 67 LYS B CA 1
ATOM 2246 C C . LYS B 2 54 ? 217.07537 -14.32576 52.32394 1.000 141.11247 67 LYS B C 1
ATOM 2247 O O . LYS B 2 54 ? 217.92425 -14.85622 51.59943 1.000 143.17726 67 LYS B O 1
ATOM 2249 N N . LEU B 2 55 ? 216.18651 -13.41784 51.86262 1.000 138.83669 68 LEU B N 1
ATOM 2250 C CA . LEU B 2 55 ? 215.98015 -13.16958 50.42300 1.000 141.88731 68 LEU B CA 1
ATOM 2251 C C . LEU B 2 55 ? 217.25965 -13.09099 49.60800 1.000 145.74118 68 LEU B C 1
ATOM 2252 O O . LEU B 2 55 ? 217.57866 -14.03005 48.87121 1.000 145.75513 68 LEU B O 1
ATOM 2257 N N . GLU B 2 56 ? 217.86656 -11.91055 49.58556 1.000 152.04098 69 GLU B N 1
ATOM 2258 C CA . GLU B 2 56 ? 219.30826 -11.76779 49.72816 1.000 152.29167 69 GLU B CA 1
ATOM 2259 C C . GLU B 2 56 ? 220.16243 -12.92243 49.22705 1.000 151.29672 69 GLU B C 1
ATOM 2260 O O . GLU B 2 56 ? 220.52230 -13.00233 48.04437 1.000 150.17582 69 GLU B O 1
ATOM 2266 N N . ASP B 2 57 ? 220.41958 -13.84740 50.15484 1.000 149.45231 70 ASP B N 1
ATOM 2267 C CA . ASP B 2 57 ? 221.32203 -14.98184 50.02801 1.000 146.03888 70 ASP B CA 1
ATOM 2268 C C . ASP B 2 57 ? 220.67299 -16.19394 49.40340 1.000 145.23951 70 ASP B C 1
ATOM 2269 O O . ASP B 2 57 ? 221.23171 -17.29460 49.49353 1.000 142.97927 70 ASP B O 1
ATOM 2274 N N . CYS B 2 58 ? 219.51110 -16.02132 48.77840 1.000 132.50431 71 CYS B N 1
ATOM 2275 C CA . CYS B 2 58 ? 218.78074 -17.13527 48.19832 1.000 123.46087 71 CYS B CA 1
ATOM 2276 C C . CYS B 2 58 ? 219.14119 -17.31766 46.73020 1.000 118.81227 71 CYS B C 1
ATOM 2277 O O . CYS B 2 58 ? 219.63433 -16.41024 46.05309 1.000 122.18930 71 CYS B O 1
ATOM 2280 N N . ALA B 2 59 ? 218.84466 -18.51187 46.24106 1.000 113.63001 72 ALA B N 1
ATOM 2281 C CA . ALA B 2 59 ? 218.99356 -18.87031 44.84261 1.000 108.45156 72 ALA B CA 1
ATOM 2282 C C . ALA B 2 59 ? 218.02760 -20.01538 44.58593 1.000 109.39494 72 ALA B C 1
ATOM 2283 O O . ALA B 2 59 ? 217.37273 -20.52522 45.50570 1.000 110.24979 72 ALA B O 1
ATOM 2285 N N . LEU B 2 60 ? 217.91537 -20.38708 43.31572 1.000 107.83835 73 LEU B N 1
ATOM 2286 C CA . LEU B 2 60 ? 216.95882 -21.38767 42.87308 1.000 108.47599 73 LEU B CA 1
ATOM 2287 C C . LEU B 2 60 ? 217.68463 -22.51954 42.17615 1.000 109.02892 73 LEU B C 1
ATOM 2288 O O . LEU B 2 60 ? 218.56652 -22.28500 41.34484 1.000 111.57382 73 LEU B O 1
ATOM 2293 N N . GLN B 2 61 ? 217.31945 -23.73821 42.53751 1.000 111.03166 74 GLN B N 1
ATOM 2294 C CA . GLN B 2 61 ? 217.92096 -24.94653 42.00711 1.000 115.99974 74 GLN B CA 1
ATOM 2295 C C . GLN B 2 61 ? 216.83675 -25.74006 41.29721 1.000 120.31213 74 GLN B C 1
ATOM 2296 O O . GLN B 2 61 ? 215.74935 -25.95182 41.85019 1.000 118.37754 74 GLN B O 1
ATOM 2302 N N . VAL B 2 62 ? 217.14510 -26.17915 40.07780 1.000 125.06159 75 VAL B N 1
ATOM 2303 C CA . VAL B 2 62 ? 216.22927 -27.01050 39.30653 1.000 129.45984 75 VAL B CA 1
ATOM 2304 C C . VAL B 2 62 ? 216.15625 -28.42722 39.86614 1.000 136.88954 75 VAL B C 1
ATOM 2305 O O . VAL B 2 62 ? 217.17246 -29.03756 40.23812 1.000 132.80922 75 VAL B O 1
ATOM 2309 N N . SER B 2 63 ? 214.93119 -28.96261 39.89266 1.000 155.44656 76 SER B N 1
ATOM 2310 C CA . SER B 2 63 ? 214.46702 -30.10992 40.66029 1.000 155.95066 76 SER B CA 1
ATOM 2311 C C . SER B 2 63 ? 215.29790 -31.35868 40.36029 1.000 158.26541 76 SER B C 1
ATOM 2312 O O . SER B 2 63 ? 216.11335 -31.74343 41.20736 1.000 160.13360 76 SER B O 1
ATOM 2315 N N . PRO B 2 64 ? 215.14215 -32.03598 39.21422 1.000 148.54582 77 PRO B N 1
ATOM 2316 C CA . PRO B 2 64 ? 215.86147 -33.31378 39.07175 1.000 142.33067 77 PRO B CA 1
ATOM 2317 C C . PRO B 2 64 ? 217.35908 -33.14913 38.89192 1.000 135.81723 77 PRO B C 1
ATOM 2318 O O . PRO B 2 64 ? 218.13996 -33.94232 39.43512 1.000 132.05334 77 PRO B O 1
ATOM 2322 N N . SER B 2 65 ? 217.77319 -32.12800 38.13564 1.000 134.07519 78 SER B N 1
ATOM 2323 C CA . SER B 2 65 ? 219.15580 -31.99425 37.68069 1.000 130.99347 78 SER B CA 1
ATOM 2324 C C . SER B 2 65 ? 220.09294 -31.41784 38.74822 1.000 129.00378 78 SER B C 1
ATOM 2325 O O . SER B 2 65 ? 221.24335 -31.86081 38.86323 1.000 123.55237 78 SER B O 1
ATOM 2328 N N . GLY B 2 66 ? 219.62354 -30.46448 39.55566 1.000 126.44854 79 GLY B N 1
ATOM 2329 C CA . GLY B 2 66 ? 220.47159 -29.81292 40.52964 1.000 120.88171 79 GLY B CA 1
ATOM 2330 C C . GLY B 2 66 ? 221.15728 -28.54339 40.06727 1.000 115.24507 79 GLY B C 1
ATOM 2331 O O . GLY B 2 66 ? 221.95573 -27.98092 40.82868 1.000 112.14582 79 GLY B O 1
ATOM 2332 N N . TYR B 2 67 ? 220.88690 -28.07789 38.85054 1.000 119.15669 80 TYR B N 1
ATOM 2333 C CA . TYR B 2 67 ? 221.54921 -26.88625 38.32687 1.000 120.44902 80 TYR B CA 1
ATOM 2334 C C . TYR B 2 67 ? 221.06139 -25.64724 39.07927 1.000 120.45097 80 TYR B C 1
ATOM 2335 O O . TYR B 2 67 ? 219.85415 -25.45835 39.27330 1.000 122.32705 80 TYR B O 1
ATOM 2344 N N . TYR B 2 68 ? 222.00009 -24.79383 39.49214 1.000 116.29061 81 TYR B N 1
ATOM 2345 C CA . TYR B 2 68 ? 221.67199 -23.55966 40.20162 1.000 117.36255 81 TYR B CA 1
ATOM 2346 C C . TYR B 2 68 ? 221.54368 -22.41071 39.20467 1.000 123.30937 81 TYR B C 1
ATOM 2347 O O . TYR B 2 68 ? 222.51218 -22.07098 38.51426 1.000 126.24901 81 TYR B O 1
ATOM 2356 N N . LEU B 2 69 ? 220.35238 -21.81387 39.14144 1.000 126.85086 82 LEU B N 1
ATOM 2357 C CA . LEU B 2 69 ? 220.06814 -20.76659 38.16799 1.000 136.82372 82 LEU B CA 1
ATOM 2358 C C . LEU B 2 69 ? 220.85860 -19.48763 38.43246 1.000 140.09024 82 LEU B C 1
ATOM 2359 O O . LEU B 2 69 ? 220.92140 -18.99404 39.56138 1.000 134.66567 82 LEU B O 1
ATOM 2364 N N . ASP B 2 70 ? 221.41280 -18.92453 37.35984 1.000 143.70117 83 ASP B N 1
ATOM 2365 C CA . ASP B 2 70 ? 221.98892 -17.58337 37.35710 1.000 145.05231 83 ASP B CA 1
ATOM 2366 C C . ASP B 2 70 ? 220.89903 -16.51521 37.33063 1.000 147.97967 83 ASP B C 1
ATOM 2367 O O . ASP B 2 70 ? 220.05623 -16.51909 36.43443 1.000 156.05114 83 ASP B O 1
ATOM 2372 N N . THR B 2 71 ? 220.91796 -15.56990 38.27917 1.000 143.76497 84 THR B N 1
ATOM 2373 C CA . THR B 2 71 ? 219.82579 -14.57954 38.34675 1.000 147.76714 84 THR B CA 1
ATOM 2374 C C . THR B 2 71 ? 219.98054 -13.63352 37.14946 1.000 153.00908 84 THR B C 1
ATOM 2375 O O . THR B 2 71 ? 220.45575 -12.49899 37.25070 1.000 147.51476 84 THR B O 1
ATOM 2379 N N . GLU B 2 72 ? 219.58580 -14.15751 35.98020 1.000 172.22416 85 GLU B N 1
ATOM 2380 C CA . GLU B 2 72 ? 219.71329 -13.53692 34.66496 1.000 173.89321 85 GLU B CA 1
ATOM 2381 C C . GLU B 2 72 ? 218.41543 -13.44290 33.91250 1.000 179.04008 85 GLU B C 1
ATOM 2382 O O . GLU B 2 72 ? 217.56007 -12.58522 34.18448 1.000 181.72627 85 GLU B O 1
ATOM 2388 N N . LEU B 2 73 ? 218.25210 -14.41788 33.00813 1.000 178.84237 86 LEU B N 1
ATOM 2389 C CA . LEU B 2 73 ? 217.05932 -14.67405 32.16298 1.000 178.15891 86 LEU B CA 1
ATOM 2390 C C . LEU B 2 73 ? 216.52170 -16.06175 32.49160 1.000 177.72960 86 LEU B C 1
ATOM 2391 O O . LEU B 2 73 ? 217.30334 -16.97249 32.78190 1.000 178.18862 86 LEU B O 1
ATOM 2396 N N . SER B 2 74 ? 215.21258 -16.27194 32.42935 1.000 172.92264 87 SER B N 1
ATOM 2397 C CA . SER B 2 74 ? 214.79131 -17.65679 32.37345 1.000 165.24616 87 SER B CA 1
ATOM 2398 C C . SER B 2 74 ? 215.08514 -18.17765 30.97958 1.000 174.07844 87 SER B C 1
ATOM 2399 O O . SER B 2 74 ? 215.48399 -19.33470 30.80116 1.000 175.89939 87 SER B O 1
ATOM 2402 N N . LEU B 2 75 ? 214.93358 -17.29831 29.99102 1.000 171.68175 88 LEU B N 1
ATOM 2403 C CA . LEU B 2 75 ? 215.20299 -17.58642 28.59235 1.000 174.95391 88 LEU B CA 1
ATOM 2404 C C . LEU B 2 75 ? 216.69081 -17.82354 28.31306 1.000 179.72018 88 LEU B C 1
ATOM 2405 O O . LEU B 2 75 ? 217.01082 -18.48675 27.32510 1.000 182.66363 88 LEU B O 1
ATOM 2410 N N . GLU B 2 76 ? 217.63403 -17.23361 29.04880 1.000 181.24404 89 GLU B N 1
ATOM 2411 C CA . GLU B 2 76 ? 218.95948 -17.73752 28.71131 1.000 187.73673 89 GLU B CA 1
ATOM 2412 C C . GLU B 2 76 ? 219.27328 -19.05028 29.44143 1.000 190.86078 89 GLU B C 1
ATOM 2413 O O . GLU B 2 76 ? 219.96674 -19.92175 28.89154 1.000 190.23446 89 GLU B O 1
ATOM 2419 N N . GLU B 2 77 ? 218.71519 -19.28089 30.62649 1.000 206.50019 90 GLU B N 1
ATOM 2420 C CA . GLU B 2 77 ? 219.12555 -20.48097 31.36040 1.000 205.79279 90 GLU B CA 1
ATOM 2421 C C . GLU B 2 77 ? 218.46183 -21.69739 30.74594 1.000 208.38479 90 GLU B C 1
ATOM 2422 O O . GLU B 2 77 ? 219.03829 -22.78999 30.73239 1.000 208.89916 90 GLU B O 1
ATOM 2428 N N . GLN B 2 78 ? 217.20949 -21.51704 30.30832 1.000 192.91939 91 GLN B N 1
ATOM 2429 C CA . GLN B 2 78 ? 216.62385 -22.16097 29.13103 1.000 188.93803 91 GLN B CA 1
ATOM 2430 C C . GLN B 2 78 ? 217.67383 -22.72463 28.18800 1.000 186.86843 91 GLN B C 1
ATOM 2431 O O . GLN B 2 78 ? 217.81699 -23.93899 28.03496 1.000 183.43293 91 GLN B O 1
ATOM 2437 N N . ARG B 2 79 ? 218.30843 -21.82542 27.43268 1.000 183.87739 92 ARG B N 1
ATOM 2438 C CA . ARG B 2 79 ? 219.25256 -22.25883 26.40998 1.000 180.03397 92 ARG B CA 1
ATOM 2439 C C . ARG B 2 79 ? 220.43889 -22.99656 27.01163 1.000 176.86172 92 ARG B C 1
ATOM 2440 O O . ARG B 2 79 ? 221.04108 -23.83409 26.33649 1.000 170.92008 92 ARG B O 1
ATOM 2442 N N . GLU B 2 80 ? 220.85595 -22.63628 28.23253 1.000 178.29595 93 GLU B N 1
ATOM 2443 C CA . GLU B 2 80 ? 221.78577 -23.52093 28.91556 1.000 175.40475 93 GLU B CA 1
ATOM 2444 C C . GLU B 2 80 ? 221.00030 -24.82272 29.01456 1.000 173.93423 93 GLU B C 1
ATOM 2445 O O . GLU B 2 80 ? 221.11711 -25.68442 28.13575 1.000 170.93386 93 GLU B O 1
ATOM 2447 N N . MET B 2 81 ? 220.16277 -24.97374 30.03585 1.000 175.96393 94 MET B N 1
ATOM 2448 C CA . MET B 2 81 ? 219.29452 -26.15489 30.07369 1.000 173.63614 94 MET B CA 1
ATOM 2449 C C . MET B 2 81 ? 217.79553 -25.86285 29.97672 1.000 174.12149 94 MET B C 1
ATOM 2450 O O . MET B 2 81 ? 216.97218 -26.77786 30.03243 1.000 169.37618 94 MET B O 1
ATOM 2455 N N . PHE B 2 85 ? 215.19324 -29.12347 32.97776 1.000 162.31348 98 PHE B N 1
ATOM 2456 C CA . PHE B 2 85 ? 213.99427 -29.11697 32.14928 1.000 165.71374 98 PHE B CA 1
ATOM 2457 C C . PHE B 2 85 ? 213.87194 -30.20654 31.12247 1.000 171.41887 98 PHE B C 1
ATOM 2458 O O . PHE B 2 85 ? 212.96406 -31.00693 31.21064 1.000 177.25230 98 PHE B O 1
ATOM 2466 N N . TYR B 2 86 ? 214.75718 -30.21059 30.13530 1.000 171.90615 99 TYR B N 1
ATOM 2467 C CA . TYR B 2 86 ? 214.69827 -31.18483 29.03130 1.000 177.68818 99 TYR B CA 1
ATOM 2468 C C . TYR B 2 86 ? 213.32410 -31.05169 28.35684 1.000 182.60733 99 TYR B C 1
ATOM 2469 O O . TYR B 2 86 ? 212.78465 -29.93837 28.25928 1.000 181.19308 99 TYR B O 1
ATOM 2471 N N . GLU B 2 87 ? 212.73113 -32.15750 27.90576 1.000 199.34799 100 GLU B N 1
ATOM 2472 C CA . GLU B 2 87 ? 211.45479 -32.16798 27.19378 1.000 200.04663 100 GLU B CA 1
ATOM 2473 C C . GLU B 2 87 ? 210.22920 -31.97069 28.08940 1.000 198.12895 100 GLU B C 1
ATOM 2474 O O . GLU B 2 87 ? 209.14186 -31.70051 27.56568 1.000 198.54967 100 GLU B O 1
ATOM 2480 N N . GLU B 2 88 ? 210.34832 -32.15756 29.40497 1.000 186.24127 101 GLU B N 1
ATOM 2481 C CA . GLU B 2 88 ? 209.16205 -32.12667 30.26317 1.000 183.42610 101 GLU B CA 1
ATOM 2482 C C . GLU B 2 88 ? 208.42340 -30.78890 30.24517 1.000 178.87586 101 GLU B C 1
ATOM 2483 O O . GLU B 2 88 ? 207.18902 -30.76951 30.31823 1.000 172.95871 101 GLU B O 1
ATOM 2489 N N . ILE B 2 89 ? 209.14410 -29.66901 30.14331 1.000 179.83173 102 ILE B N 1
ATOM 2490 C CA . ILE B 2 89 ? 208.48739 -28.36129 30.16144 1.000 176.28969 102 ILE B CA 1
ATOM 2491 C C . ILE B 2 89 ? 207.47625 -28.22838 29.02551 1.000 175.87363 102 ILE B C 1
ATOM 2492 O O . ILE B 2 89 ? 206.37979 -27.68911 29.22350 1.000 177.62630 102 ILE B O 1
ATOM 2497 N N . SER B 2 90 ? 207.81391 -28.72757 27.82437 1.000 180.26142 103 SER B N 1
ATOM 2498 C CA . SER B 2 90 ? 206.94922 -28.56254 26.64493 1.000 169.79254 103 SER B CA 1
ATOM 2499 C C . SER B 2 90 ? 205.60073 -29.26454 26.80259 1.000 169.11068 103 SER B C 1
ATOM 2500 O O . SER B 2 90 ? 204.62134 -28.85806 26.16718 1.000 170.97863 103 SER B O 1
ATOM 2503 N N . LYS B 2 91 ? 205.53428 -30.28349 27.65318 1.000 169.09334 104 LYS B N 1
ATOM 2504 C CA . LYS B 2 91 ? 204.27783 -30.82121 28.12589 1.000 164.91887 104 LYS B CA 1
ATOM 2505 C C . LYS B 2 91 ? 203.47676 -29.73155 28.82786 1.000 160.92119 104 LYS B C 1
ATOM 2506 O O . LYS B 2 91 ? 202.42482 -29.29612 28.35126 1.000 162.40594 104 LYS B O 1
ATOM 2512 N N . LEU B 2 97 ? 211.19075 -27.63052 41.89319 1.000 123.77332 110 LEU B N 1
ATOM 2513 C CA . LEU B 2 97 ? 212.14833 -26.52582 41.80813 1.000 120.64427 110 LEU B CA 1
ATOM 2514 C C . LEU B 2 97 ? 212.31804 -25.90573 43.19993 1.000 121.30951 110 LEU B C 1
ATOM 2515 O O . LEU B 2 97 ? 211.34561 -25.37971 43.75072 1.000 122.51240 110 LEU B O 1
ATOM 2520 N N . ILE B 2 98 ? 213.54769 -25.90369 43.73450 1.000 115.38247 111 ILE B N 1
ATOM 2521 C CA . ILE B 2 98 ? 213.80385 -25.57965 45.13839 1.000 110.75754 111 ILE B CA 1
ATOM 2522 C C . ILE B 2 98 ? 214.40886 -24.18715 45.29346 1.000 107.70612 111 ILE B C 1
ATOM 2523 O O . ILE B 2 98 ? 215.37282 -23.83582 44.60607 1.000 105.44126 111 ILE B O 1
ATOM 2528 N N . LEU B 2 99 ? 213.81374 -23.38698 46.17630 1.000 107.75677 112 LEU B N 1
ATOM 2529 C CA . LEU B 2 99 ? 214.41994 -22.15982 46.68097 1.000 107.02908 112 LEU B CA 1
ATOM 2530 C C . LEU B 2 99 ? 215.26855 -22.48968 47.91389 1.000 109.44663 112 LEU B C 1
ATOM 2531 O O . LEU B 2 99 ? 214.73480 -23.00369 48.90737 1.000 111.70280 112 LEU B O 1
ATOM 2536 N N . ARG B 2 100 ? 216.58058 -22.22081 47.86008 1.000 108.30805 113 ARG B N 1
ATOM 2537 C CA . ARG B 2 100 ? 217.46216 -22.51710 49.01444 1.000 101.76776 113 ARG B CA 1
ATOM 2538 C C . ARG B 2 100 ? 218.59265 -21.47944 49.07138 1.000 102.20986 113 ARG B C 1
ATOM 2539 O O . ARG B 2 100 ? 218.58513 -20.49057 48.33145 1.000 107.82317 113 ARG B O 1
ATOM 2547 N N . THR B 2 101 ? 219.56146 -21.67564 49.97131 1.000 99.70896 114 THR B N 1
ATOM 2548 C CA . THR B 2 101 ? 220.61239 -20.67192 50.13023 1.000 101.30309 114 THR B CA 1
ATOM 2549 C C . THR B 2 101 ? 221.71188 -20.87334 49.09295 1.000 98.90327 114 THR B C 1
ATOM 2550 O O . THR B 2 101 ? 221.95770 -21.98935 48.62540 1.000 96.57161 114 THR B O 1
ATOM 2554 N N . GLN B 2 102 ? 222.35344 -19.76489 48.71590 1.000 101.35102 115 GLN B N 1
ATOM 2555 C CA . GLN B 2 102 ? 223.44806 -19.81186 47.75546 1.000 99.02616 115 GLN B CA 1
ATOM 2556 C C . GLN B 2 102 ? 224.57065 -20.70347 48.26185 1.000 94.99946 115 GLN B C 1
ATOM 2557 O O . GLN B 2 102 ? 224.83401 -20.79511 49.46910 1.000 93.38660 115 GLN B O 1
ATOM 2563 N N . LEU B 2 103 ? 225.24366 -21.36506 47.31778 1.000 93.28621 116 LEU B N 1
ATOM 2564 C CA . LEU B 2 103 ? 226.43802 -22.11921 47.67893 1.000 90.27644 116 LEU B CA 1
ATOM 2565 C C . LEU B 2 103 ? 227.47927 -21.20855 48.32682 1.000 88.03587 116 LEU B C 1
ATOM 2566 O O . LEU B 2 103 ? 228.20540 -21.64015 49.22610 1.000 88.50049 116 LEU B O 1
ATOM 2571 N N . SER B 2 104 ? 227.54918 -19.94851 47.88890 1.000 89.10676 117 SER B N 1
ATOM 2572 C CA . SER B 2 104 ? 228.41928 -18.94860 48.49537 1.000 87.14713 117 SER B CA 1
ATOM 2573 C C . SER B 2 104 ? 228.19171 -18.87798 49.99810 1.000 85.92556 117 SER B C 1
ATOM 2574 O O . SER B 2 104 ? 229.11592 -19.05623 50.80453 1.000 85.46942 117 SER B O 1
ATOM 2577 N N . VAL B 2 105 ? 226.93938 -18.63268 50.38210 1.000 91.12134 118 VAL B N 1
ATOM 2578 C CA . VAL B 2 105 ? 226.57680 -18.44273 51.78212 1.000 90.12352 118 VAL B CA 1
ATOM 2579 C C . VAL B 2 105 ? 226.81015 -19.71037 52.58871 1.000 85.04411 118 VAL B C 1
ATOM 2580 O O . VAL B 2 105 ? 227.24960 -19.65571 53.75079 1.000 83.06881 118 VAL B O 1
ATOM 2584 N N . ARG B 2 106 ? 226.54774 -20.87564 51.98919 1.000 83.16072 119 ARG B N 1
ATOM 2585 C CA . ARG B 2 106 ? 226.76584 -22.09881 52.75457 1.000 82.78193 119 ARG B CA 1
ATOM 2586 C C . ARG B 2 106 ? 228.25166 -22.35507 52.98701 1.000 78.62384 119 ARG B C 1
ATOM 2587 O O . ARG B 2 106 ? 228.65255 -22.66802 54.11283 1.000 77.45173 119 ARG B O 1
ATOM 2595 N N . VAL B 2 107 ? 229.09806 -22.19004 51.96379 1.000 77.96714 120 VAL B N 1
ATOM 2596 C CA . VAL B 2 107 ? 230.51702 -22.40734 52.23231 1.000 80.47733 120 VAL B CA 1
ATOM 2597 C C . VAL B 2 107 ? 231.04905 -21.34424 53.18705 1.000 81.95655 120 VAL B C 1
ATOM 2598 O O . VAL B 2 107 ? 232.01111 -21.59930 53.92464 1.000 79.36390 120 VAL B O 1
ATOM 2602 N N . ASN B 2 108 ? 230.45405 -20.14483 53.19854 1.000 77.56244 121 ASN B N 1
ATOM 2603 C CA . ASN B 2 108 ? 230.88854 -19.15865 54.18309 1.000 77.02737 121 ASN B CA 1
ATOM 2604 C C . ASN B 2 108 ? 230.60848 -19.64071 55.59285 1.000 77.36117 121 ASN B C 1
ATOM 2605 O O . ASN B 2 108 ? 231.45819 -19.50797 56.47457 1.000 79.98692 121 ASN B O 1
ATOM 2610 N N . ALA B 2 109 ? 229.43211 -20.21873 55.82292 1.000 77.42015 122 ALA B N 1
ATOM 2611 C CA . ALA B 2 109 ? 229.14923 -20.78232 57.14390 1.000 76.05423 122 ALA B CA 1
ATOM 2612 C C . ALA B 2 109 ? 230.11169 -21.91357 57.49815 1.000 72.95881 122 ALA B C 1
ATOM 2613 O O . ALA B 2 109 ? 230.49031 -22.06792 58.66442 1.000 72.76043 122 ALA B O 1
ATOM 2615 N N . ILE B 2 110 ? 230.52757 -22.70158 56.50816 1.000 73.63878 123 ILE B N 1
ATOM 2616 C CA . ILE B 2 110 ? 231.49399 -23.76566 56.77483 1.000 75.14268 123 ILE B CA 1
ATOM 2617 C C . ILE B 2 110 ? 232.83880 -23.17397 57.20891 1.000 76.82944 123 ILE B C 1
ATOM 2618 O O . ILE B 2 110 ? 233.39369 -23.52865 58.25794 1.000 75.86603 123 ILE B O 1
ATOM 2623 N N . LEU B 2 111 ? 233.38015 -22.26700 56.39472 1.000 80.82312 124 LEU B N 1
ATOM 2624 C CA . LEU B 2 111 ? 234.64672 -21.61392 56.69847 1.000 78.95864 124 LEU B CA 1
ATOM 2625 C C . LEU B 2 111 ? 234.58126 -20.87802 58.02470 1.000 81.64104 124 LEU B C 1
ATOM 2626 O O . LEU B 2 111 ? 235.55320 -20.85193 58.78401 1.000 82.13451 124 LEU B O 1
ATOM 2631 N N . GLU B 2 112 ? 233.43763 -20.26256 58.31353 1.000 81.95342 125 GLU B N 1
ATOM 2632 C CA . GLU B 2 112 ? 233.24037 -19.61473 59.59881 1.000 82.47237 125 GLU B CA 1
ATOM 2633 C C . GLU B 2 112 ? 233.42258 -20.60440 60.73069 1.000 82.59859 125 GLU B C 1
ATOM 2634 O O . GLU B 2 112 ? 234.18625 -20.35813 61.67427 1.000 83.95160 125 GLU B O 1
ATOM 2640 N N . LYS B 2 113 ? 232.68893 -21.71614 60.67704 1.000 79.91477 126 LYS B N 1
ATOM 2641 C CA . LYS B 2 113 ? 232.74589 -22.66708 61.77644 1.000 77.61583 126 LYS B CA 1
ATOM 2642 C C . LYS B 2 113 ? 234.17258 -23.14162 61.99661 1.000 77.55112 126 LYS B C 1
ATOM 2643 O O . LYS B 2 113 ? 234.67089 -23.13633 63.12868 1.000 75.91027 126 LYS B O 1
ATOM 2649 N N . LEU B 2 114 ? 234.87776 -23.43324 60.89990 1.000 76.06473 127 LEU B N 1
ATOM 2650 C CA . LEU B 2 114 ? 236.23358 -23.96445 60.98999 1.000 73.64687 127 LEU B CA 1
ATOM 2651 C C . LEU B 2 114 ? 237.22092 -22.94428 61.54042 1.000 79.10755 127 LEU B C 1
ATOM 2652 O O . LEU B 2 114 ? 238.10532 -23.29261 62.33418 1.000 82.68662 127 LEU B O 1
ATOM 2657 N N . TYR B 2 115 ? 237.09751 -21.68594 61.13493 1.000 84.61208 128 TYR B N 1
ATOM 2658 C CA . TYR B 2 115 ? 238.01561 -20.65587 61.59304 1.000 85.80040 128 TYR B CA 1
ATOM 2659 C C . TYR B 2 115 ? 237.67795 -20.13456 62.98278 1.000 83.52883 128 TYR B C 1
ATOM 2660 O O . TYR B 2 115 ? 238.48965 -19.40257 63.56464 1.000 86.80375 128 TYR B O 1
ATOM 2669 N N . SER B 2 116 ? 236.50237 -20.44439 63.52325 1.000 78.89107 129 SER B N 1
ATOM 2670 C CA . SER B 2 116 ? 236.09363 -19.80140 64.76373 1.000 78.36040 129 SER B CA 1
ATOM 2671 C C . SER B 2 116 ? 235.83396 -20.73630 65.93558 1.000 71.79336 129 SER B C 1
ATOM 2672 O O . SER B 2 116 ? 235.52204 -20.25255 67.02145 1.000 72.85855 129 SER B O 1
ATOM 2675 N N . SER B 2 117 ? 235.90355 -22.03295 65.75864 1.000 69.93145 130 SER B N 1
ATOM 2676 C CA . SER B 2 117 ? 235.57632 -22.96244 66.82764 1.000 66.84672 130 SER B CA 1
ATOM 2677 C C . SER B 2 117 ? 236.81422 -23.75328 67.24506 1.000 67.27901 130 SER B C 1
ATOM 2678 O O . SER B 2 117 ? 237.92091 -23.59295 66.70226 1.000 65.78972 130 SER B O 1
ATOM 2681 N N . SER B 2 118 ? 236.60558 -24.63844 68.21325 1.000 68.53694 131 SER B N 1
ATOM 2682 C CA . SER B 2 118 ? 237.70435 -25.28117 68.91783 1.000 63.22356 131 SER B CA 1
ATOM 2683 C C . SER B 2 118 ? 237.16809 -26.45372 69.72800 1.000 65.74842 131 SER B C 1
ATOM 2684 O O . SER B 2 118 ? 235.95730 -26.63270 69.88078 1.000 70.42747 131 SER B O 1
ATOM 2687 N N . GLY B 2 119 ? 238.08376 -27.26276 70.22819 1.000 66.81313 132 GLY B N 1
ATOM 2688 C CA . GLY B 2 119 ? 237.73271 -28.30930 71.15345 1.000 63.55239 132 GLY B CA 1
ATOM 2689 C C . GLY B 2 119 ? 236.84992 -29.35646 70.53097 1.000 60.56562 132 GLY B C 1
ATOM 2690 O O . GLY B 2 119 ? 237.09498 -29.84726 69.42900 1.000 58.83891 132 GLY B O 1
ATOM 2691 N N . PRO B 2 120 ? 235.79156 -29.71887 71.24952 1.000 61.06637 133 PRO B N 1
ATOM 2692 C CA . PRO B 2 120 ? 234.79789 -30.66202 70.68789 1.000 61.44071 133 PRO B CA 1
ATOM 2693 C C . PRO B 2 120 ? 234.00800 -30.16550 69.45849 1.000 64.81315 133 PRO B C 1
ATOM 2694 O O . PRO B 2 120 ? 233.81531 -30.97704 68.53992 1.000 61.50650 133 PRO B O 1
ATOM 2698 N N . GLU B 2 121 ? 233.54741 -28.89881 69.39351 1.000 71.07492 134 GLU B N 1
ATOM 2699 C CA . GLU B 2 121 ? 232.86186 -28.44583 68.18334 1.000 71.76485 134 GLU B CA 1
ATOM 2700 C C . GLU B 2 121 ? 233.76197 -28.65015 66.98904 1.000 70.84455 134 GLU B C 1
ATOM 2701 O O . GLU B 2 121 ? 233.32416 -29.16094 65.95081 1.000 70.57712 134 GLU B O 1
ATOM 2707 N N . LEU B 2 122 ? 234.98342 -28.11606 67.06644 1.000 66.53366 135 LEU B N 1
ATOM 2708 C CA . LEU B 2 122 ? 235.88037 -28.22028 65.92479 1.000 64.79183 135 LEU B CA 1
ATOM 2709 C C . LEU B 2 122 ? 235.99902 -29.67610 65.47781 1.000 58.90665 135 LEU B C 1
ATOM 2710 O O . LEU B 2 122 ? 235.89180 -29.98676 64.28368 1.000 59.08408 135 LEU B O 1
ATOM 2715 N N . ARG B 2 123 ? 236.18559 -30.58543 66.43400 1.000 60.51925 136 ARG B N 1
ATOM 2716 C CA . ARG B 2 123 ? 236.40313 -31.97557 66.07458 1.000 59.36357 136 ARG B CA 1
ATOM 2717 C C . ARG B 2 123 ? 235.21014 -32.50296 65.31890 1.000 53.30532 136 ARG B C 1
ATOM 2718 O O . ARG B 2 123 ? 235.35967 -33.04515 64.20978 1.000 53.34884 136 ARG B O 1
ATOM 2726 N N . ARG B 2 124 ? 234.00964 -32.30174 65.88371 1.000 59.97648 137 ARG B N 1
ATOM 2727 C CA . ARG B 2 124 ? 232.76557 -32.74499 65.22897 1.000 56.75283 137 ARG B CA 1
ATOM 2728 C C . ARG B 2 124 ? 232.63726 -32.20688 63.81725 1.000 53.03922 137 ARG B C 1
ATOM 2729 O O . ARG B 2 124 ? 232.35616 -32.95985 62.88536 1.000 52.39172 137 ARG B O 1
ATOM 2737 N N . SER B 2 125 ? 232.86848 -30.90590 63.64195 1.000 54.51718 138 SER B N 1
ATOM 2738 C CA . SER B 2 125 ? 232.71890 -30.27505 62.33371 1.000 56.53954 138 SER B CA 1
ATOM 2739 C C . SER B 2 125 ? 233.67830 -30.87651 61.30954 1.000 58.49851 138 SER B C 1
ATOM 2740 O O . SER B 2 125 ? 233.30054 -31.11457 60.15214 1.000 61.50819 138 SER B O 1
ATOM 2743 N N . LEU B 2 126 ? 234.94515 -31.07705 61.68955 1.000 57.33206 139 LEU B N 1
ATOM 2744 C CA . LEU B 2 126 ? 235.86629 -31.64458 60.70739 1.000 54.56841 139 LEU B CA 1
ATOM 2745 C C . LEU B 2 126 ? 235.46009 -33.06051 60.36453 1.000 53.58094 139 LEU B C 1
ATOM 2746 O O . LEU B 2 126 ? 235.59701 -33.50031 59.21084 1.000 53.72584 139 LEU B O 1
ATOM 2751 N N . PHE B 2 127 ? 234.92692 -33.78335 61.34235 1.000 54.38013 140 PHE B N 1
ATOM 2752 C CA . PHE B 2 127 ? 234.46583 -35.13491 61.04338 1.000 53.61924 140 PHE B CA 1
ATOM 2753 C C . PHE B 2 127 ? 233.28071 -35.12122 60.07536 1.000 59.96747 140 PHE B C 1
ATOM 2754 O O . PHE B 2 127 ? 233.10837 -36.04567 59.27392 1.000 63.20585 140 PHE B O 1
ATOM 2762 N N . SER B 2 128 ? 232.42798 -34.10586 60.17297 1.000 59.14668 141 SER B N 1
ATOM 2763 C CA . SER B 2 128 ? 231.27737 -33.98516 59.29903 1.000 59.30658 141 SER B CA 1
ATOM 2764 C C . SER B 2 128 ? 231.61139 -33.49494 57.89821 1.000 60.46028 141 SER B C 1
ATOM 2765 O O . SER B 2 128 ? 230.82671 -33.74461 56.98080 1.000 70.61774 141 SER B O 1
ATOM 2768 N N . LEU B 2 129 ? 232.72162 -32.78823 57.71227 1.000 58.98535 142 LEU B N 1
ATOM 2769 C CA . LEU B 2 129 ? 233.03983 -32.29348 56.37638 1.000 61.93971 142 LEU B CA 1
ATOM 2770 C C . LEU B 2 129 ? 232.95852 -33.38145 55.30987 1.000 67.35192 142 LEU B C 1
ATOM 2771 O O . LEU B 2 129 ? 232.51965 -33.11041 54.18546 1.000 74.25273 142 LEU B O 1
ATOM 2776 N N . LYS B 2 130 ? 233.39642 -34.60594 55.61941 1.000 67.04510 143 LYS B N 1
ATOM 2777 C CA . LYS B 2 130 ? 233.36955 -35.64530 54.59686 1.000 69.02850 143 LYS B CA 1
ATOM 2778 C C . LYS B 2 130 ? 231.96083 -35.85257 54.07039 1.000 72.72703 143 LYS B C 1
ATOM 2779 O O . LYS B 2 130 ? 231.73575 -35.88634 52.85904 1.000 75.91015 143 LYS B O 1
ATOM 2785 N N . GLN B 2 131 ? 231.00914 -36.00078 54.98429 1.000 79.52994 144 GLN B N 1
ATOM 2786 C CA . GLN B 2 131 ? 229.62033 -36.21276 54.62602 1.000 78.90318 144 GLN B CA 1
ATOM 2787 C C . GLN B 2 131 ? 229.05368 -35.00856 53.89308 1.000 78.36924 144 GLN B C 1
ATOM 2788 O O . GLN B 2 131 ? 228.39951 -35.15438 52.85915 1.000 84.45894 144 GLN B O 1
ATOM 2794 N N . ILE B 2 132 ? 229.33672 -33.80583 54.38939 1.000 74.41483 145 ILE B N 1
ATOM 2795 C CA . ILE B 2 132 ? 228.80898 -32.59756 53.76013 1.000 74.64058 145 ILE B CA 1
ATOM 2796 C C . ILE B 2 132 ? 229.23615 -32.50995 52.29910 1.000 77.78062 145 ILE B C 1
ATOM 2797 O O . ILE B 2 132 ? 228.41964 -32.22982 51.40894 1.000 78.45016 145 ILE B O 1
ATOM 2802 N N . PHE B 2 133 ? 230.50859 -32.78909 52.02414 1.000 76.71761 146 PHE B N 1
ATOM 2803 C CA . PHE B 2 133 ? 231.00051 -32.72182 50.65303 1.000 78.29936 146 PHE B CA 1
ATOM 2804 C C . PHE B 2 133 ? 230.51976 -33.91127 49.83160 1.000 81.46895 146 PHE B C 1
ATOM 2805 O O . PHE B 2 133 ? 230.18550 -33.77312 48.65055 1.000 83.95842 146 PHE B O 1
ATOM 2813 N N . GLN B 2 134 ? 230.47804 -35.08895 50.44084 1.000 86.24647 147 GLN B N 1
ATOM 2814 C CA . GLN B 2 134 ? 230.04134 -36.28426 49.73828 1.000 88.48374 147 GLN B CA 1
ATOM 2815 C C . GLN B 2 134 ? 228.61717 -36.13430 49.23249 1.000 88.95002 147 GLN B C 1
ATOM 2816 O O . GLN B 2 134 ? 228.31210 -36.49450 48.09092 1.000 95.34838 147 GLN B O 1
ATOM 2822 N N . GLU B 2 135 ? 227.72636 -35.61751 50.07777 1.000 87.74401 148 GLU B N 1
ATOM 2823 C CA . GLU B 2 135 ? 226.30493 -35.60373 49.80057 1.000 85.92421 148 GLU B CA 1
ATOM 2824 C C . GLU B 2 135 ? 225.81196 -34.24157 49.29237 1.000 90.99920 148 GLU B C 1
ATOM 2825 O O . GLU B 2 135 ? 224.61459 -34.09045 49.00898 1.000 89.94906 148 GLU B O 1
ATOM 2831 N N . ASP B 2 136 ? 226.69701 -33.24537 49.13850 1.000 88.85607 149 ASP B N 1
ATOM 2832 C CA . ASP B 2 136 ? 226.38732 -32.10704 48.25345 1.000 89.03620 149 ASP B CA 1
ATOM 2833 C C . ASP B 2 136 ? 227.65501 -31.80907 47.44363 1.000 88.01471 149 ASP B C 1
ATOM 2834 O O . ASP B 2 136 ? 228.42885 -30.91015 47.77733 1.000 81.42337 149 ASP B O 1
ATOM 2839 N N . LYS B 2 137 ? 227.81464 -32.54286 46.33116 1.000 96.12019 150 LYS B N 1
ATOM 2840 C CA . LYS B 2 137 ? 229.04882 -32.50922 45.53972 1.000 93.96243 150 LYS B CA 1
ATOM 2841 C C . LYS B 2 137 ? 229.41266 -31.09703 45.08338 1.000 91.63470 150 LYS B C 1
ATOM 2842 O O . LYS B 2 137 ? 230.57581 -30.68395 45.17140 1.000 90.56967 150 LYS B O 1
ATOM 2844 N N . ASP B 2 138 ? 228.42064 -30.33852 44.61563 1.000 89.26348 151 ASP B N 1
ATOM 2845 C CA . ASP B 2 138 ? 228.59557 -28.97185 44.12688 1.000 89.79311 151 ASP B CA 1
ATOM 2846 C C . ASP B 2 138 ? 229.15082 -27.99597 45.15983 1.000 88.65937 151 ASP B C 1
ATOM 2847 O O . ASP B 2 138 ? 229.44475 -26.85129 44.79190 1.000 89.84563 151 ASP B O 1
ATOM 2852 N N . LEU B 2 139 ? 229.23169 -28.36651 46.43913 1.000 89.86221 152 LEU B N 1
ATOM 2853 C CA . LEU B 2 139 ? 229.83856 -27.44482 47.38918 1.000 86.58469 152 LEU B CA 1
ATOM 2854 C C . LEU B 2 139 ? 231.34582 -27.31806 47.17653 1.000 85.31160 152 LEU B C 1
ATOM 2855 O O . LEU B 2 139 ? 231.92812 -26.28161 47.51362 1.000 85.00232 152 LEU B O 1
ATOM 2860 N N . VAL B 2 140 ? 231.99420 -28.33665 46.61737 1.000 86.18430 153 VAL B N 1
ATOM 2861 C CA . VAL B 2 140 ? 233.45575 -28.37241 46.63802 1.000 86.89815 153 VAL B CA 1
ATOM 2862 C C . VAL B 2 140 ? 234.08275 -27.28045 45.76842 1.000 87.86935 153 VAL B C 1
ATOM 2863 O O . VAL B 2 140 ? 235.12752 -26.74154 46.16060 1.000 89.63395 153 VAL B O 1
ATOM 2867 N N . PRO B 2 141 ? 233.54942 -26.91302 44.60871 1.000 84.03191 154 PRO B N 1
ATOM 2868 C CA . PRO B 2 141 ? 234.21467 -25.84028 43.85209 1.000 87.52830 154 PRO B CA 1
ATOM 2869 C C . PRO B 2 141 ? 234.17133 -24.49520 44.56057 1.000 88.20238 154 PRO B C 1
ATOM 2870 O O . PRO B 2 141 ? 235.20044 -23.82351 44.69283 1.000 90.86916 154 PRO B O 1
ATOM 2874 N N . GLU B 2 142 ? 232.98965 -24.08991 45.02562 1.000 88.50706 155 GLU B N 1
ATOM 2875 C CA . GLU B 2 142 ? 232.88572 -22.83435 45.76268 1.000 89.99760 155 GLU B CA 1
ATOM 2876 C C . GLU B 2 142 ? 233.81856 -22.83032 46.97624 1.000 86.58292 155 GLU B C 1
ATOM 2877 O O . GLU B 2 142 ? 234.47377 -21.81986 47.26721 1.000 84.83799 155 GLU B O 1
ATOM 2883 N N . PHE B 2 143 ? 233.91216 -23.96553 47.67525 1.000 85.73628 156 PHE B N 1
ATOM 2884 C CA . PHE B 2 143 ? 234.87617 -24.11233 48.76347 1.000 81.60714 156 PHE B CA 1
ATOM 2885 C C . PHE B 2 143 ? 236.29402 -23.78852 48.29546 1.000 82.62686 156 PHE B C 1
ATOM 2886 O O . PHE B 2 143 ? 236.99560 -22.97029 48.90884 1.000 84.76746 156 PHE B O 1
ATOM 2894 N N . VAL B 2 144 ? 236.72820 -24.39347 47.18882 1.000 87.93608 157 VAL B N 1
ATOM 2895 C CA . VAL B 2 144 ? 238.05252 -24.06088 46.67768 1.000 85.54762 157 VAL B CA 1
ATOM 2896 C C . VAL B 2 144 ? 238.15252 -22.56726 46.37405 1.000 89.02823 157 VAL B C 1
ATOM 2897 O O . VAL B 2 144 ? 239.16979 -21.92488 46.66296 1.000 90.32208 157 VAL B O 1
ATOM 2901 N N . HIS B 2 145 ? 237.06704 -21.97956 45.86184 1.000 86.56167 158 HIS B N 1
ATOM 2902 C CA . HIS B 2 145 ? 237.04109 -20.56012 45.51428 1.000 90.24820 158 HIS B CA 1
ATOM 2903 C C . HIS B 2 145 ? 237.21469 -19.67314 46.74183 1.000 88.81351 158 HIS B C 1
ATOM 2904 O O . HIS B 2 145 ? 237.68917 -18.53832 46.62410 1.000 90.06258 158 HIS B O 1
ATOM 2911 N N . SER B 2 146 ? 236.83130 -20.16105 47.92189 1.000 86.91265 159 SER B N 1
ATOM 2912 C CA . SER B 2 146 ? 236.87203 -19.36149 49.14124 1.000 90.19221 159 SER B CA 1
ATOM 2913 C C . SER B 2 146 ? 238.10235 -19.64073 50.02235 1.000 90.92296 159 SER B C 1
ATOM 2914 O O . SER B 2 146 ? 238.01787 -19.49809 51.24828 1.000 92.12741 159 SER B O 1
ATOM 2917 N N . GLU B 2 147 ? 239.24648 -20.02047 49.44623 1.000 89.93614 160 GLU B N 1
ATOM 2918 C CA . GLU B 2 147 ? 240.43848 -20.35304 50.25138 1.000 90.76232 160 GLU B CA 1
ATOM 2919 C C . GLU B 2 147 ? 240.15008 -21.46396 51.26222 1.000 85.32304 160 GLU B C 1
ATOM 2920 O O . GLU B 2 147 ? 240.75276 -21.51005 52.33560 1.000 84.51904 160 GLU B O 1
ATOM 2926 N N . GLY B 2 148 ? 239.19910 -22.34155 50.95266 1.000 83.09153 161 GLY B N 1
ATOM 2927 C CA . GLY B 2 148 ? 238.91946 -23.44047 51.85068 1.000 80.27336 161 GLY B CA 1
ATOM 2928 C C . GLY B 2 148 ? 240.12135 -24.32464 52.08913 1.000 77.84105 161 GLY B C 1
ATOM 2929 O O . GLY B 2 148 ? 240.28438 -24.87292 53.17724 1.000 78.42434 161 GLY B O 1
ATOM 2930 N N . LEU B 2 149 ? 240.99572 -24.45754 51.09672 1.000 77.11329 162 LEU B N 1
ATOM 2931 C CA . LEU B 2 149 ? 242.20678 -25.24023 51.31441 1.000 76.57974 162 LEU B CA 1
ATOM 2932 C C . LEU B 2 149 ? 243.16754 -24.53054 52.26075 1.000 76.88692 162 LEU B C 1
ATOM 2933 O O . LEU B 2 149 ? 243.73464 -25.15454 53.16993 1.000 78.43202 162 LEU B O 1
ATOM 2938 N N . SER B 2 150 ? 243.39326 -23.23599 52.04487 1.000 77.85923 163 SER B N 1
ATOM 2939 C CA . SER B 2 150 ? 244.15851 -22.46561 53.01514 1.000 79.61345 163 SER B CA 1
ATOM 2940 C C . SER B 2 150 ? 243.60449 -22.67364 54.41259 1.000 81.02950 163 SER B C 1
ATOM 2941 O O . SER B 2 150 ? 244.36519 -22.83624 55.36777 1.000 83.69914 163 SER B O 1
ATOM 2944 N N . CYS B 2 151 ? 242.28048 -22.72101 54.54856 1.000 77.39121 164 CYS B N 1
ATOM 2945 C CA . CYS B 2 151 ? 241.69770 -22.92459 55.86991 1.000 77.70928 164 CYS B CA 1
ATOM 2946 C C . CYS B 2 151 ? 242.08121 -24.28506 56.43747 1.000 76.73394 164 CYS B C 1
ATOM 2947 O O . CYS B 2 151 ? 242.53816 -24.39782 57.58669 1.000 76.40043 164 CYS B O 1
ATOM 2950 N N . LEU B 2 152 ? 241.87295 -25.33418 55.64647 1.000 75.62028 165 LEU B N 1
ATOM 2951 C CA . LEU B 2 152 ? 242.11739 -26.68297 56.13035 1.000 70.64155 165 LEU B CA 1
ATOM 2952 C C . LEU B 2 152 ? 243.55199 -26.83611 56.59602 1.000 72.79080 165 LEU B C 1
ATOM 2953 O O . LEU B 2 152 ? 243.80236 -27.27304 57.71917 1.000 71.68855 165 LEU B O 1
ATOM 2958 N N . ILE B 2 153 ? 244.50466 -26.39140 55.78172 1.000 74.17055 166 ILE B N 1
ATOM 2959 C CA . ILE B 2 153 ? 245.90632 -26.54088 56.14684 1.000 71.46818 166 ILE B CA 1
ATOM 2960 C C . ILE B 2 153 ? 246.24926 -25.66974 57.34035 1.000 75.35498 166 ILE B C 1
ATOM 2961 O O . ILE B 2 153 ? 247.00718 -26.05751 58.23473 1.000 73.98497 166 ILE B O 1
ATOM 2966 N N . ARG B 2 154 ? 245.76410 -24.44988 57.34080 1.000 81.08498 167 ARG B N 1
ATOM 2967 C CA . ARG B 2 154 ? 246.16975 -23.52046 58.35971 1.000 79.73077 167 ARG B CA 1
ATOM 2968 C C . ARG B 2 154 ? 245.59510 -23.93076 59.71791 1.000 79.38429 167 ARG B C 1
ATOM 2969 O O . ARG B 2 154 ? 246.06075 -23.43984 60.74796 1.000 81.14221 167 ARG B O 1
ATOM 2977 N N . VAL B 2 155 ? 244.58715 -24.81124 59.74495 1.000 73.16143 168 VAL B N 1
ATOM 2978 C CA . VAL B 2 155 ? 244.20465 -25.48712 60.99561 1.000 67.81413 168 VAL B CA 1
ATOM 2979 C C . VAL B 2 155 ? 245.01664 -26.76293 61.19668 1.000 67.16394 168 VAL B C 1
ATOM 2980 O O . VAL B 2 155 ? 245.48835 -27.03988 62.29819 1.000 67.01162 168 VAL B O 1
ATOM 2984 N N . GLY B 2 156 ? 245.15906 -27.58539 60.15516 1.000 68.69726 169 GLY B N 1
ATOM 2985 C CA . GLY B 2 156 ? 245.84320 -28.86744 60.29584 1.000 66.34554 169 GLY B CA 1
ATOM 2986 C C . GLY B 2 156 ? 247.30015 -28.76118 60.72981 1.000 65.13098 169 GLY B C 1
ATOM 2987 O O . GLY B 2 156 ? 247.79756 -29.62024 61.45847 1.000 63.34657 169 GLY B O 1
ATOM 2988 N N . ALA B 2 157 ? 248.01888 -27.73528 60.26271 1.000 67.61675 170 ALA B N 1
ATOM 2989 C CA . ALA B 2 157 ? 249.43496 -27.60125 60.62196 1.000 65.13198 170 ALA B CA 1
ATOM 2990 C C . ALA B 2 157 ? 249.63370 -27.26989 62.08203 1.000 64.65441 170 ALA B C 1
ATOM 2991 O O . ALA B 2 157 ? 250.78257 -27.22251 62.52998 1.000 69.82580 170 ALA B O 1
ATOM 2993 N N . ALA B 2 158 ? 248.56133 -27.05475 62.83880 1.000 59.36329 171 ALA B N 1
ATOM 2994 C CA . ALA B 2 158 ? 248.68222 -26.74335 64.25508 1.000 58.60203 171 ALA B CA 1
ATOM 2995 C C . ALA B 2 158 ? 247.90005 -27.68601 65.17644 1.000 60.31442 171 ALA B C 1
ATOM 2996 O O . ALA B 2 158 ? 247.76353 -27.38369 66.36452 1.000 62.63358 171 ALA B O 1
ATOM 2998 N N . ALA B 2 159 ? 247.43001 -28.83414 64.69485 1.000 58.50285 172 ALA B N 1
ATOM 2999 C CA . ALA B 2 159 ? 246.54842 -29.69099 65.47535 1.000 55.76211 172 ALA B CA 1
ATOM 3000 C C . ALA B 2 159 ? 247.16735 -31.06800 65.67922 1.000 55.82958 172 ALA B C 1
ATOM 3001 O O . ALA B 2 159 ? 248.10247 -31.46258 64.97192 1.000 56.23946 172 ALA B O 1
ATOM 3003 N N . ASP B 2 160 ? 246.59077 -31.83708 66.60600 1.000 51.86701 173 ASP B N 1
ATOM 3004 C CA . ASP B 2 160 ? 247.11803 -33.16628 66.82473 1.000 51.19842 173 ASP B CA 1
ATOM 3005 C C . ASP B 2 160 ? 246.71777 -34.12140 65.70665 1.000 54.88170 173 ASP B C 1
ATOM 3006 O O . ASP B 2 160 ? 245.98255 -33.78659 64.77089 1.000 59.32246 173 ASP B O 1
ATOM 3011 N N . HIS B 2 161 ? 247.23492 -35.33898 65.80751 1.000 53.91770 174 HIS B N 1
ATOM 3012 C CA . HIS B 2 161 ? 247.10392 -36.28022 64.70981 1.000 56.56841 174 HIS B CA 1
ATOM 3013 C C . HIS B 2 161 ? 245.63963 -36.66484 64.47420 1.000 54.61180 174 HIS B C 1
ATOM 3014 O O . HIS B 2 161 ? 245.26438 -36.97681 63.35040 1.000 51.77180 174 HIS B O 1
ATOM 3021 N N . ASN B 2 162 ? 244.78465 -36.60806 65.49421 1.000 51.85553 175 ASN B N 1
ATOM 3022 C CA . ASN B 2 162 ? 243.37883 -36.93856 65.26460 1.000 55.61291 175 ASN B CA 1
ATOM 3023 C C . ASN B 2 162 ? 242.66859 -35.86269 64.44732 1.000 56.86672 175 ASN B C 1
ATOM 3024 O O . ASN B 2 162 ? 242.00588 -36.16448 63.43458 1.000 53.92478 175 ASN B O 1
ATOM 3029 N N . TYR B 2 163 ? 242.77624 -34.59790 64.88329 1.000 56.36527 176 TYR B N 1
ATOM 3030 C CA . TYR B 2 163 ? 242.25065 -33.51451 64.06355 1.000 52.70314 176 TYR B CA 1
ATOM 3031 C C . TYR B 2 163 ? 242.79121 -33.62710 62.64951 1.000 54.24840 176 TYR B C 1
ATOM 3032 O O . TYR B 2 163 ? 242.03180 -33.49636 61.67723 1.000 54.37623 176 TYR B O 1
ATOM 3041 N N . GLN B 2 164 ? 244.08898 -33.95691 62.51458 1.000 52.13490 177 GLN B N 1
ATOM 3042 C CA . GLN B 2 164 ? 244.65326 -34.04447 61.17725 1.000 53.15147 177 GLN B CA 1
ATOM 3043 C C . GLN B 2 164 ? 244.05007 -35.18712 60.36869 1.000 56.85646 177 GLN B C 1
ATOM 3044 O O . GLN B 2 164 ? 243.82937 -35.04081 59.15531 1.000 54.93817 177 GLN B O 1
ATOM 3050 N N . SER B 2 165 ? 243.75324 -36.31546 61.00232 1.000 51.48738 178 SER B N 1
ATOM 3051 C CA . SER B 2 165 ? 243.21295 -37.38770 60.19865 1.000 55.09498 178 SER B CA 1
ATOM 3052 C C . SER B 2 165 ? 241.79347 -37.05148 59.72293 1.000 56.92376 178 SER B C 1
ATOM 3053 O O . SER B 2 165 ? 241.42851 -37.43070 58.60553 1.000 57.76840 178 SER B O 1
ATOM 3056 N N . TYR B 2 166 ? 240.98977 -36.31146 60.51071 1.000 53.30353 179 TYR B N 1
ATOM 3057 C CA . TYR B 2 166 ? 239.68845 -35.88709 59.95843 1.000 56.78570 179 TYR B CA 1
ATOM 3058 C C . TYR B 2 166 ? 239.87506 -34.92895 58.78627 1.000 55.38823 179 TYR B C 1
ATOM 3059 O O . TYR B 2 166 ? 239.24323 -35.08746 57.73607 1.000 59.80799 179 TYR B O 1
ATOM 3068 N N . ILE B 2 167 ? 240.72705 -33.92433 58.95317 1.000 55.32572 180 ILE B N 1
ATOM 3069 C CA . ILE B 2 167 ? 241.01178 -33.01722 57.84774 1.000 58.62874 180 ILE B CA 1
ATOM 3070 C C . ILE B 2 167 ? 241.42576 -33.79770 56.60179 1.000 60.12938 180 ILE B C 1
ATOM 3071 O O . ILE B 2 167 ? 241.06447 -33.45064 55.47311 1.000 58.30507 180 ILE B O 1
ATOM 3076 N N . LEU B 2 168 ? 242.18545 -34.87147 56.77936 1.000 62.46469 181 LEU B N 1
ATOM 3077 C CA . LEU B 2 168 ? 242.66310 -35.58018 55.60082 1.000 60.68975 181 LEU B CA 1
ATOM 3078 C C . LEU B 2 168 ? 241.54909 -36.39173 54.95605 1.000 59.83056 181 LEU B C 1
ATOM 3079 O O . LEU B 2 168 ? 241.53271 -36.54630 53.73193 1.000 60.67364 181 LEU B O 1
ATOM 3084 N N . ARG B 2 169 ? 240.62568 -36.93006 55.75580 1.000 57.05981 182 ARG B N 1
ATOM 3085 C CA . ARG B 2 169 ? 239.48304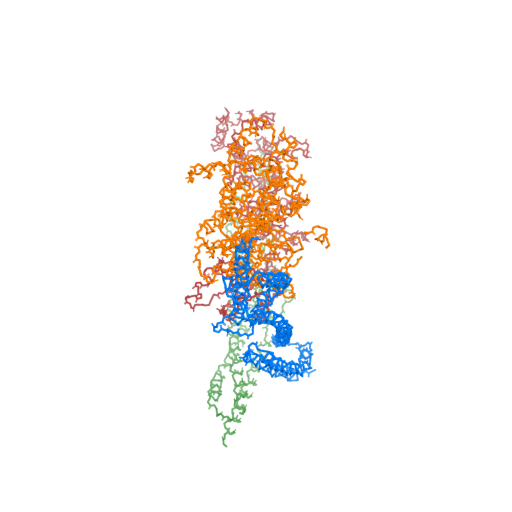 -37.61506 55.16684 1.000 61.28553 182 ARG B CA 1
ATOM 3086 C C . ARG B 2 169 ? 238.62661 -36.65794 54.34721 1.000 62.55439 182 ARG B C 1
ATOM 3087 O O . ARG B 2 169 ? 238.19339 -36.99017 53.22522 1.000 61.39845 182 ARG B O 1
ATOM 3095 N N . ALA B 2 170 ? 238.37622 -35.46167 54.88959 1.000 59.53046 183 ALA B N 1
ATOM 3096 C CA . ALA B 2 170 ? 237.67736 -34.45162 54.10196 1.000 61.95181 183 ALA B CA 1
ATOM 3097 C C . ALA B 2 170 ? 238.43084 -34.15073 52.81989 1.000 64.15098 183 ALA B C 1
ATOM 3098 O O . ALA B 2 170 ? 237.84873 -34.10537 51.73212 1.000 67.33297 183 ALA B O 1
ATOM 3100 N N . LEU B 2 171 ? 239.73574 -33.97805 52.92147 1.000 65.70916 184 LEU B N 1
ATOM 3101 C CA . LEU B 2 171 ? 240.48083 -33.55796 51.74920 1.000 66.21058 184 LEU B CA 1
ATOM 3102 C C . LEU B 2 171 ? 240.47509 -34.64794 50.67913 1.000 67.92838 184 LEU B C 1
ATOM 3103 O O . LEU B 2 171 ? 240.34438 -34.35433 49.48822 1.000 72.81241 184 LEU B O 1
ATOM 3108 N N . GLY B 2 172 ? 240.60021 -35.90731 51.07956 1.000 68.79364 185 GLY B N 1
ATOM 3109 C CA . GLY B 2 172 ? 240.50645 -36.98526 50.11238 1.000 69.73637 185 GLY B CA 1
ATOM 3110 C C . GLY B 2 172 ? 239.15615 -37.01756 49.44089 1.000 74.69884 185 GLY B C 1
ATOM 3111 O O . GLY B 2 172 ? 239.05281 -37.26745 48.22957 1.000 78.14410 185 GLY B O 1
ATOM 3112 N N . GLN B 2 173 ? 238.09880 -36.73590 50.20822 1.000 74.19683 186 GLN B N 1
ATOM 3113 C CA . GLN B 2 173 ? 236.78667 -36.58962 49.58476 1.000 70.65947 186 GLN B CA 1
ATOM 3114 C C . GLN B 2 173 ? 236.80789 -35.50315 48.50598 1.000 73.86174 186 GLN B C 1
ATOM 3115 O O . GLN B 2 173 ? 236.45755 -35.77069 47.35432 1.000 80.76675 186 GLN B O 1
ATOM 3121 N N . LEU B 2 174 ? 237.29036 -34.29448 48.83715 1.000 73.47091 187 LEU B N 1
ATOM 3122 C CA . LEU B 2 174 ? 237.42021 -33.22637 47.83170 1.000 76.75077 187 LEU B CA 1
ATOM 3123 C C . LEU B 2 174 ? 238.13355 -33.70331 46.58252 1.000 80.44617 187 LEU B C 1
ATOM 3124 O O . LEU B 2 174 ? 237.75957 -33.34137 45.46068 1.000 84.84790 187 LEU B O 1
ATOM 3129 N N . MET B 2 175 ? 239.23246 -34.42762 46.75987 1.000 78.52661 188 MET B N 1
ATOM 3130 C CA . MET B 2 175 ? 240.02545 -34.78906 45.58913 1.000 85.28379 188 MET B CA 1
ATOM 3131 C C . MET B 2 175 ? 239.43793 -35.94946 44.80805 1.000 81.68943 188 MET B C 1
ATOM 3132 O O . MET B 2 175 ? 239.99825 -36.31712 43.76782 1.000 79.53614 188 MET B O 1
ATOM 3137 N N . LEU B 2 176 ? 238.37279 -36.57692 45.31891 1.000 82.24441 189 LEU B N 1
ATOM 3138 C CA . LEU B 2 176 ? 237.62606 -37.48617 44.46059 1.000 81.13420 189 LEU B CA 1
ATOM 3139 C C . LEU B 2 176 ? 236.89164 -36.75850 43.34586 1.000 84.70689 189 LEU B C 1
ATOM 3140 O O . LEU B 2 176 ? 236.57023 -37.37489 42.32190 1.000 86.82420 189 LEU B O 1
ATOM 3145 N N . PHE B 2 177 ? 236.65254 -35.46427 43.50622 1.000 86.01205 190 PHE B N 1
ATOM 3146 C CA . PHE B 2 177 ? 235.94489 -34.66363 42.52294 1.000 86.20273 190 PHE B CA 1
ATOM 3147 C C . PHE B 2 177 ? 236.92314 -33.84537 41.70537 1.000 88.51083 190 PHE B C 1
ATOM 3148 O O . PHE B 2 177 ? 237.90075 -33.31488 42.23689 1.000 90.73634 190 PHE B O 1
ATOM 3156 N N . VAL B 2 178 ? 236.62091 -33.70778 40.41807 1.000 93.86735 191 VAL B N 1
ATOM 3157 C CA . VAL B 2 178 ? 237.56419 -33.09751 39.49026 1.000 97.00984 191 VAL B CA 1
ATOM 3158 C C . VAL B 2 178 ? 237.92748 -31.69235 39.95714 1.000 96.60857 191 VAL B C 1
ATOM 3159 O O . VAL B 2 178 ? 239.09683 -31.28191 39.91103 1.000 94.82233 191 VAL B O 1
ATOM 3163 N N . ASP B 2 179 ? 236.92730 -30.93752 40.42276 1.000 96.32908 192 ASP B N 1
ATOM 3164 C CA . ASP B 2 179 ? 237.16210 -29.55889 40.83429 1.000 95.70704 192 ASP B CA 1
ATOM 3165 C C . ASP B 2 179 ? 238.02775 -29.49712 42.07983 1.000 97.97671 192 ASP B C 1
ATOM 3166 O O . ASP B 2 179 ? 238.91468 -28.64251 42.18144 1.000 100.23379 192 ASP B O 1
ATOM 3171 N N . GLY B 2 180 ? 237.78349 -30.37665 43.04726 1.000 94.56421 193 GLY B N 1
ATOM 3172 C CA . GLY B 2 180 ? 238.67297 -30.42777 44.19320 1.000 89.29992 193 GLY B CA 1
ATOM 3173 C C . GLY B 2 180 ? 240.09084 -30.79602 43.79682 1.000 87.53459 193 GLY B C 1
ATOM 3174 O O . GLY B 2 180 ? 241.06126 -30.20269 44.28801 1.000 89.78927 193 GLY B O 1
ATOM 3175 N N . MET B 2 181 ? 240.23058 -31.75959 42.88190 1.000 90.64049 194 MET B N 1
ATOM 3176 C CA . MET B 2 181 ? 241.55486 -32.13027 42.39033 1.000 94.22172 194 MET B CA 1
ATOM 3177 C C . MET B 2 181 ? 242.28204 -30.92975 41.79176 1.000 93.90769 194 MET B C 1
ATOM 3178 O O . MET B 2 181 ? 243.46759 -30.69104 42.07877 1.000 93.30027 194 MET B O 1
ATOM 3183 N N . LEU B 2 182 ? 241.58221 -30.14968 40.97594 1.000 89.70591 195 LEU B N 1
ATOM 3184 C CA . LEU B 2 182 ? 242.20826 -28.97283 40.38798 1.000 90.44185 195 LEU B CA 1
ATOM 3185 C C . LEU B 2 182 ? 242.54739 -27.93489 41.45629 1.000 91.40665 195 LEU B C 1
ATOM 3186 O O . LEU B 2 182 ? 243.58815 -27.26059 41.37430 1.000 92.98942 195 LEU B O 1
ATOM 3191 N N . GLY B 2 183 ? 241.70378 -27.81644 42.48752 1.000 89.63703 196 GLY B N 1
ATOM 3192 C CA . GLY B 2 183 ? 242.00249 -26.86725 43.54574 1.000 88.61484 196 GLY B CA 1
ATOM 3193 C C . GLY B 2 183 ? 243.30539 -27.18125 44.25552 1.000 89.90484 196 GLY B C 1
ATOM 3194 O O . GLY B 2 183 ? 244.13265 -26.28640 44.48018 1.000 91.57122 196 GLY B O 1
ATOM 3195 N N . VAL B 2 184 ? 243.54555 -28.46516 44.54539 1.000 86.52797 197 VAL B N 1
ATOM 3196 C CA . VAL B 2 184 ? 244.81991 -28.81321 45.17270 1.000 87.46518 197 VAL B CA 1
ATOM 3197 C C . VAL B 2 184 ? 245.96798 -28.63203 44.18066 1.000 88.75375 197 VAL B C 1
ATOM 3198 O O . VAL B 2 184 ? 247.06794 -28.22035 44.56279 1.000 89.39023 197 VAL B O 1
ATOM 3202 N N . VAL B 2 185 ? 245.73602 -28.91449 42.89081 1.000 92.44656 198 VAL B N 1
ATOM 3203 C CA . VAL B 2 185 ? 246.77598 -28.65085 41.88654 1.000 92.70713 198 VAL B CA 1
ATOM 3204 C C . VAL B 2 185 ? 247.16061 -27.17109 41.88004 1.000 95.07854 198 VAL B C 1
ATOM 3205 O O . VAL B 2 185 ? 248.27525 -26.80505 41.48360 1.000 94.48826 198 VAL B O 1
ATOM 3209 N N . ALA B 2 186 ? 246.23290 -26.29512 42.26775 1.000 100.32569 199 ALA B N 1
ATOM 3210 C CA . ALA B 2 186 ? 246.56360 -24.87254 42.38650 1.000 99.82250 199 ALA B CA 1
ATOM 3211 C C . ALA B 2 186 ? 247.27214 -24.54951 43.71011 1.000 98.57634 199 ALA B C 1
ATOM 3212 O O . ALA B 2 186 ? 248.16695 -23.69251 43.74430 1.000 99.69371 199 ALA B O 1
ATOM 3214 N N . HIS B 2 187 ? 246.88300 -25.22310 44.79956 1.000 91.55973 200 HIS B N 1
ATOM 3215 C CA . HIS B 2 187 ? 247.29948 -24.89181 46.16947 1.000 88.01968 200 HIS B CA 1
ATOM 3216 C C . HIS B 2 187 ? 248.60913 -25.61063 46.51368 1.000 86.13510 200 HIS B C 1
ATOM 3217 O O . HIS B 2 187 ? 248.60773 -26.78873 46.90151 1.000 83.44826 200 HIS B O 1
ATOM 3224 N N . SER B 2 188 ? 249.73820 -24.90226 46.39775 1.000 87.97154 201 SER B N 1
ATOM 3225 C CA . SER B 2 188 ? 251.02167 -25.53629 46.70646 1.000 90.17865 201 SER B CA 1
ATOM 3226 C C . SER B 2 188 ? 251.11364 -25.92572 48.17958 1.000 87.39019 201 SER B C 1
ATOM 3227 O O . SER B 2 188 ? 251.66100 -26.98686 48.52310 1.000 83.32915 201 SER B O 1
ATOM 3230 N N . ASP B 2 189 ? 250.57192 -25.08170 49.06459 1.000 87.49430 202 ASP B N 1
ATOM 3231 C CA . ASP B 2 189 ? 250.65595 -25.36305 50.49152 1.000 83.99823 202 ASP B CA 1
ATOM 3232 C C . ASP B 2 189 ? 250.06865 -26.72998 50.82710 1.000 79.42901 202 ASP B C 1
ATOM 3233 O O . ASP B 2 189 ? 250.52186 -27.37167 51.77030 1.000 81.31163 202 ASP B O 1
ATOM 3238 N N . THR B 2 190 ? 249.08126 -27.20706 50.07419 1.000 80.01453 203 THR B N 1
ATOM 3239 C CA . THR B 2 190 ? 248.50128 -28.51216 50.38538 1.000 80.33369 203 THR B CA 1
ATOM 3240 C C . THR B 2 190 ? 249.52877 -29.62335 50.23235 1.000 77.31136 203 THR B C 1
ATOM 3241 O O . THR B 2 190 ? 249.67846 -30.49158 51.10838 1.000 75.11428 203 THR B O 1
ATOM 3245 N N . ILE B 2 191 ? 250.21017 -29.64557 49.09519 1.000 79.34880 204 ILE B N 1
ATOM 3246 C CA . ILE B 2 191 ? 251.15625 -30.71643 48.83640 1.000 77.74346 204 ILE B CA 1
ATOM 3247 C C . ILE B 2 191 ? 252.32573 -30.62451 49.80613 1.000 77.15970 204 ILE B C 1
ATOM 3248 O O . ILE B 2 191 ? 252.79393 -31.63890 50.35315 1.000 74.15593 204 ILE B O 1
ATOM 3253 N N . GLN B 2 192 ? 252.79892 -29.39946 50.05114 1.000 76.73338 205 GLN B N 1
ATOM 3254 C CA . GLN B 2 192 ? 253.80604 -29.18834 51.07754 1.000 76.65752 205 GLN B CA 1
ATOM 3255 C C . GLN B 2 192 ? 253.35184 -29.75761 52.41234 1.000 74.87163 205 GLN B C 1
ATOM 3256 O O . GLN B 2 192 ? 254.12229 -30.43210 53.10671 1.000 77.68709 205 GLN B O 1
ATOM 3262 N N . TRP B 2 193 ? 252.10310 -29.52482 52.78639 1.000 71.57388 206 TRP B N 1
ATOM 3263 C CA . TRP B 2 193 ? 251.65780 -30.06794 54.05500 1.000 67.92058 206 TRP B CA 1
ATOM 3264 C C . TRP B 2 193 ? 251.66218 -31.58740 54.02392 1.000 69.77457 206 TRP B C 1
ATOM 3265 O O . TRP B 2 193 ? 252.02597 -32.21894 55.01567 1.000 71.13997 206 TRP B O 1
ATOM 3276 N N . LEU B 2 194 ? 251.28530 -32.20133 52.89965 1.000 68.47926 207 LEU B N 1
ATOM 3277 C CA . LEU B 2 194 ? 251.26401 -33.66739 52.87658 1.000 67.62782 207 LEU B CA 1
ATOM 3278 C C . LEU B 2 194 ? 252.67137 -34.25078 53.02702 1.000 69.28146 207 LEU B C 1
ATOM 3279 O O . LEU B 2 194 ? 252.88493 -35.25172 53.73659 1.000 66.67487 207 LEU B O 1
ATOM 3284 N N . TYR B 2 195 ? 253.65228 -33.62332 52.38446 1.000 69.90346 208 TYR B N 1
ATOM 3285 C CA . TYR B 2 195 ? 255.01836 -34.08723 52.56708 1.000 67.12190 208 TYR B CA 1
ATOM 3286 C C . TYR B 2 195 ? 255.47361 -33.87082 54.00966 1.000 69.86680 208 TYR B C 1
ATOM 3287 O O . TYR B 2 195 ? 256.09875 -34.75219 54.61521 1.000 70.27209 208 TYR B O 1
ATOM 3296 N N . THR B 2 196 ? 255.18467 -32.70198 54.58013 1.000 71.78246 209 THR B N 1
ATOM 3297 C CA . THR B 2 196 ? 255.47152 -32.49798 55.99455 1.000 67.28433 209 THR B CA 1
ATOM 3298 C C . THR B 2 196 ? 254.86148 -33.61386 56.83952 1.000 68.96222 209 THR B C 1
ATOM 3299 O O . THR B 2 196 ? 255.51702 -34.14041 57.75267 1.000 67.40079 209 THR B O 1
ATOM 3303 N N . LEU B 2 197 ? 253.61272 -34.00828 56.52260 1.000 66.04651 210 LEU B N 1
ATOM 3304 C CA . LEU B 2 197 ? 252.90976 -35.06315 57.25006 1.000 65.51293 210 LEU B CA 1
ATOM 3305 C C . LEU B 2 197 ? 253.55918 -36.43390 57.08785 1.000 64.55567 210 LEU B C 1
ATOM 3306 O O . LEU B 2 197 ? 253.35738 -37.31175 57.94581 1.000 59.69534 210 LEU B O 1
ATOM 3311 N N . CYS B 2 198 ? 254.33738 -36.64847 56.02340 1.000 60.85661 211 CYS B N 1
ATOM 3312 C CA . CYS B 2 198 ? 255.04619 -37.92163 55.98567 1.000 61.89010 211 CYS B CA 1
ATOM 3313 C C . CYS B 2 198 ? 256.08054 -38.05206 57.10877 1.000 70.17766 211 CYS B C 1
ATOM 3314 O O . CYS B 2 198 ? 256.67834 -39.12661 57.26589 1.000 71.27871 211 CYS B O 1
ATOM 3317 N N . ALA B 2 199 ? 256.30515 -37.00215 57.90249 1.000 69.14119 212 ALA B N 1
ATOM 3318 C CA . ALA B 2 199 ? 257.17520 -37.08388 59.06196 1.000 64.00810 212 ALA B CA 1
ATOM 3319 C C . ALA B 2 199 ? 256.39840 -37.16517 60.37113 1.000 61.94438 212 ALA B C 1
ATOM 3320 O O . ALA B 2 199 ? 256.99315 -37.06538 61.44165 1.000 71.02280 212 ALA B O 1
ATOM 3322 N N . SER B 2 200 ? 255.09834 -37.37166 60.31428 1.000 64.99806 213 SER B N 1
ATOM 3323 C CA . SER B 2 200 ? 254.28369 -37.39671 61.51523 1.000 64.37956 213 SER B CA 1
ATOM 3324 C C . SER B 2 200 ? 254.64870 -38.62183 62.34141 1.000 65.10470 213 SER B C 1
ATOM 3325 O O . SER B 2 200 ? 255.18149 -39.60762 61.82697 1.000 66.19372 213 SER B O 1
ATOM 3328 N N . LEU B 2 201 ? 254.40278 -38.53749 63.64656 1.000 66.14844 214 LEU B N 1
ATOM 3329 C CA . LEU B 2 201 ? 254.57001 -39.69806 64.51405 1.000 63.93544 214 LEU B CA 1
ATOM 3330 C C . LEU B 2 201 ? 253.35010 -40.60099 64.49479 1.000 67.82840 214 LEU B C 1
ATOM 3331 O O . LEU B 2 201 ? 253.37329 -41.67081 65.11586 1.000 71.05002 214 LEU B O 1
ATOM 3336 N N . SER B 2 202 ? 252.26566 -40.16725 63.86054 1.000 68.01303 215 SER B N 1
ATOM 3337 C CA . SER B 2 202 ? 251.07502 -40.98756 63.73018 1.000 66.14619 215 SER B CA 1
ATOM 3338 C C . SER B 2 202 ? 251.20423 -41.80987 62.45863 1.000 65.96371 215 SER B C 1
ATOM 3339 O O . SER B 2 202 ? 251.33540 -41.25353 61.35912 1.000 63.20831 215 SER B O 1
ATOM 3342 N N . ARG B 2 203 ? 251.20103 -43.13164 62.60733 1.000 67.58843 216 ARG B N 1
ATOM 3343 C CA . ARG B 2 203 ? 251.31370 -43.97207 61.42481 1.000 70.07492 216 ARG B CA 1
ATOM 3344 C C . ARG B 2 203 ? 250.05641 -43.88223 60.56299 1.000 70.24727 216 ARG B C 1
ATOM 3345 O O . ARG B 2 203 ? 250.13295 -43.95034 59.32506 1.000 69.10816 216 ARG B O 1
ATOM 3353 N N . LEU B 2 204 ? 248.90783 -43.61619 61.18658 1.000 69.55071 217 LEU B N 1
ATOM 3354 C CA . LEU B 2 204 ? 247.69102 -43.38950 60.41944 1.000 64.73900 217 LEU B CA 1
ATOM 3355 C C . LEU B 2 204 ? 247.79838 -42.13541 59.56820 1.000 61.89764 217 LEU B C 1
ATOM 3356 O O . LEU B 2 204 ? 247.49834 -42.15700 58.36820 1.000 64.28004 217 LEU B O 1
ATOM 3361 N N . VAL B 2 205 ? 248.22317 -41.02985 60.17274 1.000 60.25619 218 VAL B N 1
ATOM 3362 C CA . VAL B 2 205 ? 248.38988 -39.80891 59.40353 1.000 60.21799 218 VAL B CA 1
ATOM 3363 C C . VAL B 2 205 ? 249.39826 -40.01970 58.28543 1.000 62.34420 218 VAL B C 1
ATOM 3364 O O . VAL B 2 205 ? 249.19685 -39.53783 57.16987 1.000 67.47021 218 VAL B O 1
ATOM 3368 N N . VAL B 2 206 ? 250.48121 -40.76086 58.53315 1.000 63.22580 219 VAL B N 1
ATOM 3369 C CA . VAL B 2 206 ? 251.46081 -40.92138 57.45711 1.000 64.47147 219 VAL B CA 1
ATOM 3370 C C . VAL B 2 206 ? 250.87056 -41.73666 56.31106 1.000 65.96866 219 VAL B C 1
ATOM 3371 O O . VAL B 2 206 ? 250.99603 -41.36312 55.13643 1.000 63.69557 219 VAL B O 1
ATOM 3375 N N . LYS B 2 207 ? 250.25613 -42.88323 56.63029 1.000 63.68929 220 LYS B N 1
ATOM 3376 C CA . LYS B 2 207 ? 249.61173 -43.70135 55.60600 1.000 64.05629 220 LYS B CA 1
ATOM 3377 C C . LYS B 2 207 ? 248.64655 -42.85824 54.76806 1.000 66.57318 220 LYS B C 1
ATOM 3378 O O . LYS B 2 207 ? 248.65107 -42.89319 53.52308 1.000 65.64008 220 LYS B O 1
ATOM 3384 N N . THR B 2 208 ? 247.83426 -42.05245 55.43833 1.000 66.04253 221 THR B N 1
ATOM 3385 C CA . THR B 2 208 ? 246.84494 -41.28601 54.70557 1.000 63.77406 221 THR B CA 1
ATOM 3386 C C . THR B 2 208 ? 247.50595 -40.24056 53.81591 1.000 64.56385 221 THR B C 1
ATOM 3387 O O . THR B 2 208 ? 247.16828 -40.11892 52.62938 1.000 69.63260 221 THR B O 1
ATOM 3391 N N . ALA B 2 209 ? 248.43751 -39.46366 54.37028 1.000 62.17391 222 ALA B N 1
ATOM 3392 C CA . ALA B 2 209 ? 249.10694 -38.45079 53.56519 1.000 63.26715 222 ALA B CA 1
ATOM 3393 C C . ALA B 2 209 ? 249.73662 -39.07840 52.33460 1.000 66.39151 222 ALA B C 1
ATOM 3394 O O . ALA B 2 209 ? 249.59469 -38.56157 51.21846 1.000 69.12539 222 ALA B O 1
ATOM 3396 N N . LEU B 2 210 ? 250.42059 -40.21340 52.51671 1.000 67.66424 223 LEU B N 1
ATOM 3397 C CA . LEU B 2 210 ? 251.09427 -40.85508 51.39166 1.000 68.00316 223 LEU B CA 1
ATOM 3398 C C . LEU B 2 210 ? 250.10756 -41.24464 50.30065 1.000 69.22620 223 LEU B C 1
ATOM 3399 O O . LEU B 2 210 ? 250.32744 -40.94955 49.12011 1.000 71.08645 223 LEU B O 1
ATOM 3404 N N . LYS B 2 211 ? 249.01388 -41.91826 50.66287 1.000 68.06119 224 LYS B N 1
ATOM 3405 C CA . LYS B 2 211 ? 248.13581 -42.32658 49.57473 1.000 69.42507 224 LYS B CA 1
ATOM 3406 C C . LYS B 2 211 ? 247.39872 -41.14680 48.93987 1.000 71.21401 224 LYS B C 1
ATOM 3407 O O . LYS B 2 211 ? 247.03239 -41.22925 47.74882 1.000 72.91796 224 LYS B O 1
ATOM 3413 N N . LEU B 2 212 ? 247.20471 -40.04241 49.67324 1.000 69.93672 225 LEU B N 1
ATOM 3414 C CA . LEU B 2 212 ? 246.72137 -38.83421 48.99796 1.000 74.40940 225 LEU B CA 1
ATOM 3415 C C . LEU B 2 212 ? 247.74928 -38.32201 48.00494 1.000 77.70083 225 LEU B C 1
ATOM 3416 O O . LEU B 2 212 ? 247.38735 -37.90610 46.89394 1.000 81.03074 225 LEU B O 1
ATOM 3421 N N . LEU B 2 213 ? 249.03843 -38.37246 48.37365 1.000 73.91038 226 LEU B N 1
ATOM 3422 C CA . LEU B 2 213 ? 250.08114 -37.97802 47.43474 1.000 74.22381 226 LEU B CA 1
ATOM 3423 C C . LEU B 2 213 ? 250.10837 -38.90185 46.23198 1.000 80.02596 226 LEU B C 1
ATOM 3424 O O . LEU B 2 213 ? 250.39299 -38.46805 45.10250 1.000 83.81758 226 LEU B O 1
ATOM 3429 N N . LEU B 2 214 ? 249.76896 -40.16935 46.44759 1.000 77.07698 227 LEU B N 1
ATOM 3430 C CA . LEU B 2 214 ? 249.65552 -41.09608 45.32567 1.000 82.06981 227 LEU B CA 1
ATOM 3431 C C . LEU B 2 214 ? 248.50185 -40.76020 44.38835 1.000 85.52910 227 LEU B C 1
ATOM 3432 O O . LEU B 2 214 ? 248.71067 -40.69607 43.17834 1.000 89.81939 227 LEU B O 1
ATOM 3437 N N . VAL B 2 215 ? 247.27842 -40.57138 44.90270 1.000 84.24061 228 VAL B N 1
ATOM 3438 C CA . VAL B 2 215 ? 246.20320 -40.17965 43.97910 1.000 89.76515 228 VAL B CA 1
ATOM 3439 C C . VAL B 2 215 ? 246.54326 -38.85583 43.29956 1.000 90.65276 228 VAL B C 1
ATOM 3440 O O . VAL B 2 215 ? 246.14500 -38.61726 42.15481 1.000 94.44950 228 VAL B O 1
ATOM 3444 N N . PHE B 2 216 ? 247.27011 -37.97368 43.98762 1.000 86.22661 229 PHE B N 1
ATOM 3445 C CA . PHE B 2 216 ? 247.65735 -36.70398 43.38009 1.000 89.56633 229 PHE B CA 1
ATOM 3446 C C . PHE B 2 216 ? 248.57204 -36.92018 42.17666 1.000 93.70478 229 PHE B C 1
ATOM 3447 O O . PHE B 2 216 ? 248.39420 -36.28089 41.13440 1.000 96.72657 229 PHE B O 1
ATOM 3455 N N . VAL B 2 217 ? 249.59525 -37.77619 42.31421 1.000 94.87082 230 VAL B N 1
ATOM 3456 C CA . VAL B 2 217 ? 250.48439 -37.98778 41.16728 1.000 97.67528 230 VAL B CA 1
ATOM 3457 C C . VAL B 2 217 ? 249.87533 -38.93378 40.13543 1.000 103.79266 230 VAL B C 1
ATOM 3458 O O . VAL B 2 217 ? 250.34943 -38.96548 38.99707 1.000 108.29225 230 VAL B O 1
ATOM 3462 N N . GLU B 2 218 ? 248.86063 -39.72963 40.49812 1.000 110.18073 231 GLU B N 1
ATOM 3463 C CA . GLU B 2 218 ? 248.21834 -40.61342 39.52884 1.000 111.91522 231 GLU B CA 1
ATOM 3464 C C . GLU B 2 218 ? 247.13089 -39.92247 38.73308 1.000 114.96128 231 GLU B C 1
ATOM 3465 O O . GLU B 2 218 ? 246.87433 -40.32754 37.59288 1.000 121.84588 231 GLU B O 1
ATOM 3471 N N . TYR B 2 219 ? 246.47758 -38.90434 39.30273 1.000 109.59269 232 TYR B N 1
ATOM 3472 C CA . TYR B 2 219 ? 245.45744 -38.17878 38.55681 1.000 115.91008 232 TYR B CA 1
ATOM 3473 C C . TYR B 2 219 ? 246.02883 -37.66152 37.24664 1.000 120.07758 232 TYR B C 1
ATOM 3474 O O . TYR B 2 219 ? 245.53962 -37.98774 36.15820 1.000 120.85393 232 TYR B O 1
ATOM 3483 N N . SER B 2 220 ? 247.06650 -36.84053 37.33782 1.000 122.36285 233 SER B N 1
ATOM 3484 C CA . SER B 2 220 ? 247.73727 -36.40667 36.12706 1.000 125.85889 233 SER B CA 1
ATOM 3485 C C . SER B 2 220 ? 249.22570 -36.69886 36.19133 1.000 131.03294 233 SER B C 1
ATOM 3486 O O . SER B 2 220 ? 249.72643 -37.31133 37.13277 1.000 129.53666 233 SER B O 1
ATOM 3489 N N . GLU B 2 221 ? 249.93022 -36.25737 35.17376 1.000 140.80062 234 GLU B N 1
ATOM 3490 C CA . GLU B 2 221 ? 251.36304 -36.41062 35.03038 1.000 142.07575 234 GLU B CA 1
ATOM 3491 C C . GLU B 2 221 ? 252.07721 -35.08945 35.13933 1.000 139.14523 234 GLU B C 1
ATOM 3492 O O . GLU B 2 221 ? 253.24571 -35.05312 35.52008 1.000 141.94754 234 GLU B O 1
ATOM 3498 N N . ASN B 2 222 ? 251.38363 -34.00828 34.80394 1.000 131.99468 235 ASN B N 1
ATOM 3499 C CA . ASN B 2 222 ? 251.98523 -32.69616 34.85561 1.000 128.67412 235 ASN B CA 1
ATOM 3500 C C . ASN B 2 222 ? 252.31096 -32.30037 36.28560 1.000 120.46744 235 ASN B C 1
ATOM 3501 O O . ASN B 2 222 ? 253.15054 -31.42338 36.49092 1.000 120.23883 235 ASN B O 1
ATOM 3506 N N . ASN B 2 223 ? 251.69851 -32.95455 37.27268 1.000 112.44515 236 ASN B N 1
ATOM 3507 C CA . ASN B 2 223 ? 251.87712 -32.58413 38.66698 1.000 109.40693 236 ASN B CA 1
ATOM 3508 C C . ASN B 2 223 ? 252.93312 -33.42360 39.39739 1.000 107.99613 236 ASN B C 1
ATOM 3509 O O . ASN B 2 223 ? 253.17876 -33.19620 40.59544 1.000 100.43527 236 ASN B O 1
ATOM 3514 N N . ALA B 2 224 ? 253.58128 -34.36319 38.70971 1.000 111.24060 237 ALA B N 1
ATOM 3515 C CA . ALA B 2 224 ? 254.84737 -34.88813 39.21624 1.000 107.11597 237 ALA B CA 1
ATOM 3516 C C . ALA B 2 224 ? 255.84565 -33.77114 39.49488 1.000 99.94008 237 ALA B C 1
ATOM 3517 O O . ALA B 2 224 ? 256.40593 -33.74362 40.60375 1.000 95.58302 237 ALA B O 1
ATOM 3519 N N . PRO B 2 225 ? 256.09853 -32.82493 38.57601 1.000 103.58937 238 PRO B N 1
ATOM 3520 C CA . PRO B 2 225 ? 256.93575 -31.67033 38.93985 1.000 103.15993 238 PRO B CA 1
ATOM 3521 C C . PRO B 2 225 ? 256.38756 -30.85375 40.09474 1.000 101.99645 238 PRO B C 1
ATOM 3522 O O . PRO B 2 225 ? 257.16549 -30.31433 40.89446 1.000 100.59208 238 PRO B O 1
ATOM 3526 N N . LEU B 2 226 ? 255.06647 -30.74676 40.21099 1.000 99.94514 239 LEU B N 1
ATOM 3527 C CA . LEU B 2 226 ? 254.48033 -29.94283 41.27734 1.000 96.81762 239 LEU B CA 1
ATOM 3528 C C . LEU B 2 226 ? 254.83171 -30.52923 42.63067 1.000 95.53883 239 LEU B C 1
ATOM 3529 O O . LEU B 2 226 ? 255.25417 -29.81807 43.55214 1.000 96.37930 239 LEU B O 1
ATOM 3534 N N . PHE B 2 227 ? 254.66453 -31.84344 42.74762 1.000 94.53212 240 PHE B N 1
ATOM 3535 C CA . PHE B 2 227 ? 255.11700 -32.59855 43.91009 1.000 91.86355 240 PHE B CA 1
ATOM 3536 C C . PHE B 2 227 ? 256.61848 -32.40456 44.19275 1.000 93.63636 240 PHE B C 1
ATOM 3537 O O . PHE B 2 227 ? 257.01482 -32.10502 45.33705 1.000 91.42926 240 PHE B O 1
ATOM 3545 N N . ILE B 2 228 ? 257.47806 -32.64321 43.18704 1.000 91.39445 241 ILE B N 1
ATOM 3546 C CA . ILE B 2 228 ? 258.91921 -32.56836 43.45448 1.000 98.27285 241 ILE B CA 1
ATOM 3547 C C . ILE B 2 228 ? 259.27266 -31.16704 43.96084 1.000 102.37162 241 ILE B C 1
ATOM 3548 O O . ILE B 2 228 ? 260.11973 -30.99869 44.85467 1.000 103.40270 241 ILE B O 1
ATOM 3553 N N . ARG B 2 229 ? 258.58604 -30.14006 43.44719 1.000 99.93943 242 ARG B N 1
ATOM 3554 C CA . ARG B 2 229 ? 258.87078 -28.80121 43.93604 1.000 100.88391 242 ARG B CA 1
ATOM 3555 C C . ARG B 2 229 ? 258.37867 -28.58466 45.34482 1.000 100.28869 242 ARG B C 1
ATOM 3556 O O . ARG B 2 229 ? 259.03047 -27.88127 46.11874 1.000 105.07476 242 ARG B O 1
ATOM 3564 N N . ALA B 2 230 ? 257.20368 -29.11154 45.67962 1.000 98.88335 243 ALA B N 1
ATOM 3565 C CA . ALA B 2 230 ? 256.74316 -28.93803 47.04478 1.000 98.56955 243 ALA B CA 1
ATOM 3566 C C . ALA B 2 230 ? 257.75586 -29.51069 48.02240 1.000 99.17578 243 ALA B C 1
ATOM 3567 O O . ALA B 2 230 ? 258.08179 -28.87339 49.04045 1.000 99.14752 243 ALA B O 1
ATOM 3569 N N . VAL B 2 231 ? 258.29663 -30.69471 47.71416 1.000 99.63011 244 VAL B N 1
ATOM 3570 C CA . VAL B 2 231 ? 259.27928 -31.26858 48.63236 1.000 98.47024 244 VAL B CA 1
ATOM 3571 C C . VAL B 2 231 ? 260.51285 -30.37679 48.70581 1.000 104.75532 244 VAL B C 1
ATOM 3572 O O . VAL B 2 231 ? 261.06072 -30.15284 49.79112 1.000 104.96175 244 VAL B O 1
ATOM 3576 N N . ASN B 2 232 ? 260.96713 -29.84384 47.56358 1.000 105.52964 245 ASN B N 1
ATOM 3577 C CA . ASN B 2 232 ? 262.13051 -28.95919 47.61333 1.000 106.41817 245 ASN B CA 1
ATOM 3578 C C . ASN B 2 232 ? 261.84805 -27.70438 48.43718 1.000 106.74890 245 ASN B C 1
ATOM 3579 O O . ASN B 2 232 ? 262.71532 -27.23231 49.18678 1.000 107.55340 245 ASN B O 1
ATOM 3584 N N . SER B 2 233 ? 260.62923 -27.17504 48.34637 1.000 104.24148 246 SER B N 1
ATOM 3585 C CA . SER B 2 233 ? 260.30814 -25.92983 49.03710 1.000 106.96583 246 SER B CA 1
ATOM 3586 C C . SER B 2 233 ? 260.29902 -26.13619 50.54067 1.000 109.05161 246 SER B C 1
ATOM 3587 O O . SER B 2 233 ? 260.84846 -25.32275 51.30528 1.000 109.58016 246 SER B O 1
ATOM 3590 N N . VAL B 2 234 ? 259.72360 -27.25213 50.97781 1.000 105.40380 247 VAL B N 1
ATOM 3591 C CA . VAL B 2 234 ? 259.70022 -27.52692 52.40647 1.000 104.96992 247 VAL B CA 1
ATOM 3592 C C . VAL B 2 234 ? 261.10558 -27.84871 52.90668 1.000 105.00005 247 VAL B C 1
ATOM 3593 O O . VAL B 2 234 ? 261.49530 -27.41057 53.99118 1.000 105.10757 247 VAL B O 1
ATOM 3597 N N . ALA B 2 235 ? 261.88816 -28.62081 52.14306 1.000 108.66017 248 ALA B N 1
ATOM 3598 C CA . ALA B 2 235 ? 263.27933 -28.85327 52.53100 1.000 110.76191 248 ALA B CA 1
ATOM 3599 C C . ALA B 2 235 ? 264.00868 -27.53774 52.74573 1.000 114.19849 248 ALA B C 1
ATOM 3600 O O . ALA B 2 235 ? 264.79810 -27.40441 53.68712 1.000 111.57111 248 ALA B O 1
ATOM 3602 N N . SER B 2 236 ? 263.74123 -26.54590 51.88714 1.000 119.39548 249 SER B N 1
ATOM 3603 C CA . SER B 2 236 ? 264.45919 -25.27630 51.97306 1.000 120.34628 249 SER B CA 1
ATOM 3604 C C . SER B 2 236 ? 264.02505 -24.46217 53.19128 1.000 119.17316 249 SER B C 1
ATOM 3605 O O . SER B 2 236 ? 264.86496 -23.87678 53.88887 1.000 119.27821 249 SER B O 1
ATOM 3608 N N . THR B 2 237 ? 262.71319 -24.39424 53.45381 1.000 113.64291 250 THR B N 1
ATOM 3609 C CA . THR B 2 237 ? 262.25734 -23.64723 54.62648 1.000 112.00090 250 THR B CA 1
ATOM 3610 C C . THR B 2 237 ? 262.67281 -24.31689 55.93031 1.000 108.00940 250 THR B C 1
ATOM 3611 O O . THR B 2 237 ? 263.03884 -23.63493 56.89714 1.000 104.50145 250 THR B O 1
ATOM 3615 N N . THR B 2 238 ? 262.65545 -25.64466 55.96718 1.000 110.41854 251 THR B N 1
ATOM 3616 C CA . THR B 2 238 ? 262.74554 -26.35875 57.22917 1.000 106.91375 251 THR B CA 1
ATOM 3617 C C . THR B 2 238 ? 264.19217 -26.61461 57.65273 1.000 107.24618 251 THR B C 1
ATOM 3618 O O . THR B 2 238 ? 264.44478 -26.89017 58.83400 1.000 104.14038 251 THR B O 1
ATOM 3622 N N . GLY B 2 239 ? 265.13913 -26.51937 56.71467 1.000 113.04342 252 GLY B N 1
ATOM 3623 C CA . GLY B 2 239 ? 266.53194 -26.79114 56.96207 1.000 97.76935 252 GLY B CA 1
ATOM 3624 C C . GLY B 2 239 ? 266.96523 -28.21844 56.71055 1.000 100.97546 252 GLY B C 1
ATOM 3625 O O . GLY B 2 239 ? 268.14632 -28.53180 56.88533 1.000 111.58411 252 GLY B O 1
ATOM 3626 N N . ALA B 2 240 ? 266.07752 -29.07881 56.30872 1.000 101.14564 253 ALA B N 1
ATOM 3627 C CA . ALA B 2 240 ? 266.41537 -30.47477 56.08474 1.000 102.21389 253 ALA B CA 1
ATOM 3628 C C . ALA B 2 240 ? 266.74274 -30.73182 54.61904 1.000 103.94936 253 ALA B C 1
ATOM 3629 O O . ALA B 2 240 ? 266.42994 -29.91961 53.74115 1.000 103.87312 253 ALA B O 1
ATOM 3631 N N . PRO B 2 241 ? 267.43074 -31.83926 54.32195 1.000 103.24789 254 PRO B N 1
ATOM 3632 C CA . PRO B 2 241 ? 267.63363 -32.19698 52.91328 1.000 99.93429 254 PRO B CA 1
ATOM 3633 C C . PRO B 2 241 ? 266.36016 -32.53047 52.28576 1.000 101.85015 254 PRO B C 1
ATOM 3634 O O . PRO B 2 241 ? 265.37615 -32.99660 52.93974 1.000 98.99522 254 PRO B O 1
ATOM 3638 N N . PRO B 2 242 ? 266.17211 -32.31944 50.97168 1.000 101.58754 255 PRO B N 1
ATOM 3639 C CA . PRO B 2 242 ? 264.98501 -32.80098 50.27105 1.000 96.87849 255 PRO B CA 1
ATOM 3640 C C . PRO B 2 242 ? 264.85584 -34.32450 50.35622 1.000 94.22704 255 PRO B C 1
ATOM 3641 O O . PRO B 2 242 ? 265.84903 -35.05184 50.24226 1.000 95.75874 255 PRO B O 1
ATOM 3645 N N . TRP B 2 243 ? 263.63183 -34.77777 50.59247 1.000 91.11703 256 TRP B N 1
ATOM 3646 C CA . TRP B 2 243 ? 263.16224 -36.17962 50.56364 1.000 89.35966 256 TRP B CA 1
ATOM 3647 C C . TRP B 2 243 ? 263.41539 -36.90546 51.87790 1.000 85.33009 256 TRP B C 1
ATOM 3648 O O . TRP B 2 243 ? 263.11851 -38.11146 51.96905 1.000 83.09658 256 TRP B O 1
ATOM 3659 N N . ALA B 2 244 ? 263.88452 -36.20383 52.91462 1.000 88.32706 257 ALA B N 1
ATOM 3660 C CA . ALA B 2 244 ? 264.21445 -36.87363 54.16679 1.000 85.44811 257 ALA B CA 1
ATOM 3661 C C . ALA B 2 244 ? 263.01176 -37.60498 54.75376 1.000 86.47925 257 ALA B C 1
ATOM 3662 O O . ALA B 2 244 ? 263.18616 -38.61511 55.44404 1.000 86.34525 257 ALA B O 1
ATOM 3664 N N . ASN B 2 245 ? 261.78642 -37.12675 54.48736 1.000 82.60726 258 ASN B N 1
ATOM 3665 C CA . ASN B 2 245 ? 260.61384 -37.76655 55.08165 1.000 77.88620 258 ASN B CA 1
ATOM 3666 C C . ASN B 2 245 ? 260.33209 -39.11104 54.43095 1.000 80.02646 258 ASN B C 1
ATOM 3667 O O . ASN B 2 245 ? 260.07608 -40.10160 55.13010 1.000 84.09365 258 ASN B O 1
ATOM 3672 N N . LEU B 2 246 ? 260.42002 -39.18423 53.10242 1.000 78.98794 259 LEU B N 1
ATOM 3673 C CA . LEU B 2 246 ? 260.19427 -40.46509 52.44174 1.000 83.13567 259 LEU B CA 1
ATOM 3674 C C . LEU B 2 246 ? 261.22280 -41.50075 52.87766 1.000 84.14712 259 LEU B C 1
ATOM 3675 O O . LEU B 2 246 ? 260.86632 -42.60169 53.30852 1.000 86.35422 259 LEU B O 1
ATOM 3680 N N . VAL B 2 247 ? 262.50895 -41.16726 52.78271 1.000 84.10316 260 VAL B N 1
ATOM 3681 C CA . VAL B 2 247 ? 263.52359 -42.14019 53.15891 1.000 83.97845 260 VAL B CA 1
ATOM 3682 C C . VAL B 2 247 ? 263.50765 -42.42680 54.65591 1.000 86.96013 260 VAL B C 1
ATOM 3683 O O . VAL B 2 247 ? 263.84231 -43.53732 55.08544 1.000 91.62622 260 VAL B O 1
ATOM 3687 N N . SER B 2 248 ? 263.11496 -41.46324 55.47967 1.000 86.75492 261 SER B N 1
ATOM 3688 C CA . SER B 2 248 ? 262.95861 -41.76526 56.89729 1.000 89.96506 261 SER B CA 1
ATOM 3689 C C . SER B 2 248 ? 261.89046 -42.84368 57.10191 1.000 93.19496 261 SER B C 1
ATOM 3690 O O . SER B 2 248 ? 262.05474 -43.73630 57.93623 1.000 101.30973 261 SER B O 1
ATOM 3693 N N . ILE B 2 249 ? 260.78911 -42.78082 56.34470 1.000 93.64677 262 ILE B N 1
ATOM 3694 C CA . ILE B 2 249 ? 259.81933 -43.87565 56.36783 1.000 94.30259 262 ILE B CA 1
ATOM 3695 C C . ILE B 2 249 ? 260.45049 -45.15242 55.83143 1.000 94.58162 262 ILE B C 1
ATOM 3696 O O . ILE B 2 249 ? 260.13100 -46.25881 56.28765 1.000 100.29598 262 ILE B O 1
ATOM 3701 N N . LEU B 2 250 ? 261.36857 -45.02030 54.87940 1.000 97.48858 263 LEU B N 1
ATOM 3702 C CA . LEU B 2 250 ? 262.01300 -46.18965 54.28850 1.000 100.17642 263 LEU B CA 1
ATOM 3703 C C . LEU B 2 250 ? 262.88300 -46.92552 55.29458 1.000 110.16848 263 LEU B C 1
ATOM 3704 O O . LEU B 2 250 ? 263.08319 -48.13795 55.16443 1.000 114.78424 263 LEU B O 1
ATOM 3709 N N . GLU B 2 251 ? 263.44128 -46.20390 56.27004 1.000 113.09037 264 GLU B N 1
ATOM 3710 C CA . GLU B 2 251 ? 264.36866 -46.77458 57.24635 1.000 118.65973 264 GLU B CA 1
ATOM 3711 C C . GLU B 2 251 ? 263.66396 -47.34662 58.47018 1.000 131.05760 264 GLU B C 1
ATOM 3712 O O . GLU B 2 251 ? 264.33186 -47.61281 59.47451 1.000 132.83043 264 GLU B O 1
ATOM 3718 N N . GLU B 2 252 ? 262.34579 -47.58004 58.38178 1.000 151.16981 265 GLU B N 1
ATOM 3719 C CA . GLU B 2 252 ? 261.53210 -48.31036 59.35476 1.000 156.36394 265 GLU B CA 1
ATOM 3720 C C . GLU B 2 252 ? 262.00399 -48.06796 60.78509 1.000 159.54454 265 GLU B C 1
ATOM 3721 O O . GLU B 2 252 ? 262.07120 -48.99154 61.60319 1.000 162.27950 265 GLU B O 1
ATOM 3727 N N . LYS B 2 253 ? 262.26125 -46.79796 61.10578 1.000 147.79401 266 LYS B N 1
ATOM 3728 C CA . LYS B 2 253 ? 262.73650 -46.41444 62.43160 1.000 147.31135 266 LYS B CA 1
ATOM 3729 C C . LYS B 2 253 ? 261.66296 -46.60200 63.49550 1.000 145.61207 266 LYS B C 1
ATOM 3730 O O . LYS B 2 253 ? 261.99094 -46.78790 64.67131 1.000 142.33616 266 LYS B O 1
ATOM 3736 N N . ASN B 2 254 ? 260.39366 -46.59036 63.09760 1.000 146.35633 267 ASN B N 1
ATOM 3737 C CA . ASN B 2 254 ? 259.29121 -46.87555 64.00223 1.000 142.92694 267 ASN B CA 1
ATOM 3738 C C . ASN B 2 254 ? 259.13544 -48.37663 64.20071 1.000 145.48380 267 ASN B C 1
ATOM 3739 O O . ASN B 2 254 ? 258.50390 -48.80947 65.17025 1.000 133.90821 267 ASN B O 1
ATOM 3744 N N . GLY B 2 255 ? 259.70394 -49.16722 63.29326 1.000 162.58914 268 GLY B N 1
ATOM 3745 C CA . GLY B 2 255 ? 259.66176 -50.60704 63.21102 1.000 161.98687 268 GLY B CA 1
ATOM 3746 C C . GLY B 2 255 ? 259.18384 -51.02561 61.84060 1.000 164.32571 268 GLY B C 1
ATOM 3747 O O . GLY B 2 255 ? 259.00254 -50.19993 60.93807 1.000 164.35905 268 GLY B O 1
ATOM 3748 N N . ALA B 2 256 ? 258.94559 -52.32620 61.68335 1.000 156.30067 269 ALA B N 1
ATOM 3749 C CA . ALA B 2 256 ? 258.57715 -52.87718 60.38419 1.000 150.48409 269 ALA B CA 1
ATOM 3750 C C . ALA B 2 256 ? 257.19039 -52.39453 59.96250 1.000 148.08042 269 ALA B C 1
ATOM 3751 O O . ALA B 2 256 ? 256.30647 -52.16974 60.79564 1.000 146.73861 269 ALA B O 1
ATOM 3753 N N . ASP B 2 257 ? 257.00922 -52.23192 58.64226 1.000 147.21172 270 ASP B N 1
ATOM 3754 C CA . ASP B 2 257 ? 255.80299 -51.64054 58.06809 1.000 146.28531 270 ASP B CA 1
ATOM 3755 C C . ASP B 2 257 ? 255.75376 -51.88347 56.55690 1.000 143.48015 270 ASP B C 1
ATOM 3756 O O . ASP B 2 257 ? 255.91057 -50.93090 55.77747 1.000 140.22668 270 ASP B O 1
ATOM 3761 N N . PRO B 2 258 ? 255.53041 -53.14872 56.10322 1.000 143.45512 271 PRO B N 1
ATOM 3762 C CA . PRO B 2 258 ? 255.76930 -53.50386 54.68808 1.000 139.49317 271 PRO B CA 1
ATOM 3763 C C . PRO B 2 258 ? 255.01448 -52.60091 53.74217 1.000 136.44918 271 PRO B C 1
ATOM 3764 O O . PRO B 2 258 ? 255.54961 -51.96186 52.84071 1.000 132.69453 271 PRO B O 1
ATOM 3768 N N . GLU B 2 259 ? 253.72034 -52.67314 53.92985 1.000 125.50637 272 GLU B N 1
ATOM 3769 C CA . GLU B 2 259 ? 252.65247 -51.67654 53.81787 1.000 119.94524 272 GLU B CA 1
ATOM 3770 C C . GLU B 2 259 ? 253.02722 -50.20866 53.62098 1.000 109.88419 272 GLU B C 1
ATOM 3771 O O . GLU B 2 259 ? 252.82979 -49.68796 52.51155 1.000 101.27772 272 GLU B O 1
ATOM 3777 N N . LEU B 2 260 ? 253.55470 -49.53115 54.64529 1.000 111.00599 273 LEU B N 1
ATOM 3778 C CA . LEU B 2 260 ? 253.96683 -48.15266 54.40460 1.000 103.69669 273 LEU B CA 1
ATOM 3779 C C . LEU B 2 260 ? 255.08786 -48.09706 53.39282 1.000 99.86937 273 LEU B C 1
ATOM 3780 O O . LEU B 2 260 ? 255.16478 -47.15866 52.59639 1.000 95.50196 273 LEU B O 1
ATOM 3785 N N . LEU B 2 261 ? 256.00430 -49.06561 53.45221 1.000 103.66269 274 LEU B N 1
ATOM 3786 C CA . LEU B 2 261 ? 257.13367 -49.06715 52.52799 1.000 99.23519 274 LEU B CA 1
ATOM 3787 C C . LEU B 2 261 ? 256.65718 -49.16301 51.08657 1.000 95.15185 274 LEU B C 1
ATOM 3788 O O . LEU B 2 261 ? 257.21208 -48.50798 50.19603 1.000 92.58958 274 LEU B O 1
ATOM 3793 N N . VAL B 2 262 ? 255.64928 -50.00254 50.83922 1.000 99.30552 275 VAL B N 1
ATOM 3794 C CA . VAL B 2 262 ? 255.14227 -50.19374 49.48159 1.000 97.85782 275 VAL B CA 1
ATOM 3795 C C . VAL B 2 262 ? 254.52760 -48.89974 48.97374 1.000 93.71906 275 VAL B C 1
ATOM 3796 O O . VAL B 2 262 ? 254.78809 -48.45911 47.84759 1.000 91.25430 275 VAL B O 1
ATOM 3800 N N . TYR B 2 263 ? 253.71164 -48.25650 49.80223 1.000 89.09311 276 TYR B N 1
ATOM 3801 C CA . TYR B 2 263 ? 253.18006 -46.96954 49.36600 1.000 87.30260 276 TYR B CA 1
ATOM 3802 C C . TYR B 2 263 ? 254.31626 -45.98650 49.03430 1.000 85.34187 276 TYR B C 1
ATOM 3803 O O . TYR B 2 263 ? 254.30997 -45.34632 47.97196 1.000 84.11061 276 TYR B O 1
ATOM 3812 N N . THR B 2 264 ? 255.33841 -45.90077 49.90109 1.000 86.26629 277 THR B N 1
ATOM 3813 C CA . THR B 2 264 ? 256.39656 -44.90866 49.68310 1.000 85.32321 277 THR B CA 1
ATOM 3814 C C . THR B 2 264 ? 257.18613 -45.18979 48.40881 1.000 86.53764 277 THR B C 1
ATOM 3815 O O . THR B 2 264 ? 257.47383 -44.27330 47.62052 1.000 86.67975 277 THR B O 1
ATOM 3819 N N . VAL B 2 265 ? 257.54503 -46.45140 48.17982 1.000 86.27767 278 VAL B N 1
ATOM 3820 C CA . VAL B 2 265 ? 258.33812 -46.74121 46.99396 1.000 88.76720 278 VAL B CA 1
ATOM 3821 C C . VAL B 2 265 ? 257.50079 -46.59498 45.72726 1.000 89.25239 278 VAL B C 1
ATOM 3822 O O . VAL B 2 265 ? 258.01311 -46.09842 44.71749 1.000 89.73126 278 VAL B O 1
ATOM 3826 N N . THR B 2 266 ? 256.21468 -47.02000 45.73510 1.000 93.71436 279 THR B N 1
ATOM 3827 C CA . THR B 2 266 ? 255.41091 -46.85009 44.51626 1.000 92.43753 279 THR B CA 1
ATOM 3828 C C . THR B 2 266 ? 255.25730 -45.37509 44.19439 1.000 90.27981 279 THR B C 1
ATOM 3829 O O . THR B 2 266 ? 255.29026 -44.98508 43.02335 1.000 94.14812 279 THR B O 1
ATOM 3833 N N . LEU B 2 267 ? 255.09088 -44.53967 45.22490 1.000 87.04896 280 LEU B N 1
ATOM 3834 C CA . LEU B 2 267 ? 255.05056 -43.09930 45.00535 1.000 85.43902 280 LEU B CA 1
ATOM 3835 C C . LEU B 2 267 ? 256.32198 -42.59633 44.33499 1.000 90.28100 280 LEU B C 1
ATOM 3836 O O . LEU B 2 267 ? 256.25724 -41.85741 43.34327 1.000 94.92324 280 LEU B O 1
ATOM 3841 N N . ILE B 2 268 ? 257.49244 -42.96220 44.87178 1.000 90.45670 281 ILE B N 1
ATOM 3842 C CA . ILE B 2 268 ? 258.70624 -42.41503 44.27089 1.000 93.26367 281 ILE B CA 1
ATOM 3843 C C . ILE B 2 268 ? 258.86329 -42.93638 42.83778 1.000 97.57385 281 ILE B C 1
ATOM 3844 O O . ILE B 2 268 ? 259.27622 -42.19383 41.93373 1.000 98.34934 281 ILE B O 1
ATOM 3849 N N . ASN B 2 269 ? 258.43889 -44.17872 42.59295 1.000 99.35857 282 ASN B N 1
ATOM 3850 C CA . ASN B 2 269 ? 258.44844 -44.74681 41.24791 1.000 99.35523 282 ASN B CA 1
ATOM 3851 C C . ASN B 2 269 ? 257.57431 -43.94867 40.28769 1.000 100.91870 282 ASN B C 1
ATOM 3852 O O . ASN B 2 269 ? 258.01293 -43.58220 39.19454 1.000 104.96531 282 ASN B O 1
ATOM 3857 N N . LYS B 2 270 ? 256.30113 -43.76499 40.60625 1.000 96.25025 283 LYS B N 1
ATOM 3858 C CA . LYS B 2 270 ? 255.56431 -43.11428 39.53803 1.000 99.98277 283 LYS B CA 1
ATOM 3859 C C . LYS B 2 270 ? 255.82836 -41.63298 39.48162 1.000 100.42070 283 LYS B C 1
ATOM 3860 O O . LYS B 2 270 ? 255.24747 -40.96089 38.61961 1.000 106.55742 283 LYS B O 1
ATOM 3866 N N . THR B 2 271 ? 256.52424 -41.08378 40.47177 1.000 101.54350 284 THR B N 1
ATOM 3867 C CA . THR B 2 271 ? 256.98779 -39.71901 40.29085 1.000 104.81463 284 THR B CA 1
ATOM 3868 C C . THR B 2 271 ? 258.13339 -39.70323 39.29350 1.000 108.67670 284 THR B C 1
ATOM 3869 O O . THR B 2 271 ? 258.21173 -38.80010 38.44989 1.000 115.60369 284 THR B O 1
ATOM 3873 N N . LEU B 2 272 ? 258.99453 -40.72913 39.33897 1.000 109.81265 285 LEU B N 1
ATOM 3874 C CA . LEU B 2 272 ? 260.07820 -40.822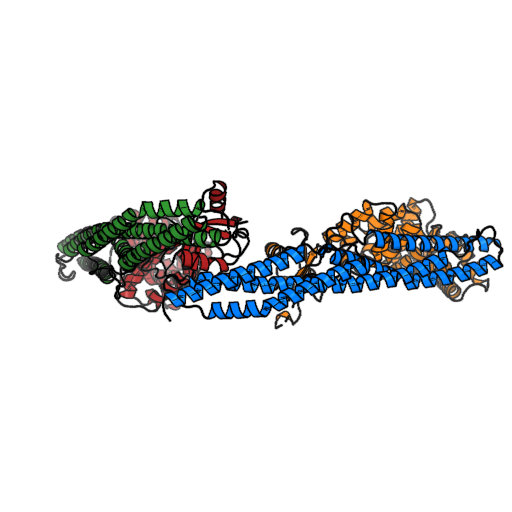86 38.36104 1.000 111.51693 285 LEU B CA 1
ATOM 3875 C C . LEU B 2 272 ? 259.55400 -41.08158 36.95216 1.000 117.08937 285 LEU B C 1
ATOM 3876 O O . LEU B 2 272 ? 259.98256 -40.42503 35.99585 1.000 122.11733 285 LEU B O 1
ATOM 3881 N N . ALA B 2 273 ? 258.61454 -42.02587 36.80758 1.000 115.72272 286 ALA B N 1
ATOM 3882 C CA . ALA B 2 273 ? 258.19355 -42.50556 35.49317 1.000 118.80943 286 ALA B CA 1
ATOM 3883 C C . ALA B 2 273 ? 257.36014 -41.48920 34.71886 1.000 124.02830 286 ALA B C 1
ATOM 3884 O O . ALA B 2 273 ? 257.09004 -41.69967 33.52808 1.000 125.16589 286 ALA B O 1
ATOM 3886 N N . ALA B 2 274 ? 256.95837 -40.40021 35.35762 1.000 126.86172 287 ALA B N 1
ATOM 3887 C CA . ALA B 2 274 ? 256.09337 -39.39414 34.76046 1.000 131.58512 287 ALA B CA 1
ATOM 3888 C C . ALA B 2 274 ? 256.83889 -38.07488 34.60331 1.000 139.06839 287 ALA B C 1
ATOM 3889 O O . ALA B 2 274 ? 256.26681 -36.99595 34.77398 1.000 143.01445 287 ALA B O 1
ATOM 3891 N N . LEU B 2 275 ? 258.11872 -38.14229 34.24219 1.000 141.34837 288 LEU B N 1
ATOM 3892 C CA . LEU B 2 275 ? 258.91024 -36.92033 34.18908 1.000 148.42632 288 LEU B CA 1
ATOM 3893 C C . LEU B 2 275 ? 259.84130 -36.91821 32.97957 1.000 153.88609 288 LEU B C 1
ATOM 3894 O O . LEU B 2 275 ? 260.72462 -37.77744 32.85922 1.000 157.07727 288 LEU B O 1
ATOM 3899 N N . PRO B 2 276 ? 259.67902 -35.94829 32.07110 1.000 158.25986 289 PRO B N 1
ATOM 3900 C CA . PRO B 2 276 ? 260.46084 -35.97585 30.82092 1.000 162.72626 289 PRO B CA 1
ATOM 3901 C C . PRO B 2 276 ? 261.90932 -35.57984 30.99957 1.000 170.46441 289 PRO B C 1
ATOM 3902 O O . PRO B 2 276 ? 262.77702 -36.04859 30.25174 1.000 169.51797 289 PRO B O 1
ATOM 3906 N N . ASP B 2 277 ? 262.18517 -34.69568 31.94251 1.000 185.03931 290 ASP B N 1
ATOM 3907 C CA . ASP B 2 277 ? 263.53567 -34.23889 32.17759 1.000 183.28815 290 ASP B CA 1
ATOM 3908 C C . ASP B 2 277 ? 264.35253 -35.43736 32.68195 1.000 184.94212 290 ASP B C 1
ATOM 3909 O O . ASP B 2 277 ? 264.05129 -35.98185 33.75194 1.000 183.43944 290 ASP B O 1
ATOM 3914 N N . GLN B 2 278 ? 265.36200 -35.89131 31.91946 1.000 192.19353 291 GLN B N 1
ATOM 3915 C CA . GLN B 2 278 ? 266.27262 -36.90324 32.47215 1.000 186.61480 291 GLN B CA 1
ATOM 3916 C C . GLN B 2 278 ? 267.28378 -36.25926 33.38281 1.000 182.24693 291 GLN B C 1
ATOM 3917 O O . GLN B 2 278 ? 267.92101 -36.94065 34.19073 1.000 178.00139 291 GLN B O 1
ATOM 3923 N N . ASP B 2 279 ? 267.37279 -34.94714 33.27157 1.000 165.53303 292 ASP B N 1
ATOM 3924 C CA . ASP B 2 279 ? 268.26028 -34.01309 33.91902 1.000 157.51575 292 ASP B CA 1
ATOM 3925 C C . ASP B 2 279 ? 267.68307 -33.65709 35.29613 1.000 155.22051 292 ASP B C 1
ATOM 3926 O O . ASP B 2 279 ? 268.38719 -33.75828 36.30359 1.000 155.54854 292 ASP B O 1
ATOM 3931 N N . SER B 2 280 ? 266.37213 -33.36968 35.37418 1.000 160.29240 293 SER B N 1
ATOM 3932 C CA . SER B 2 280 ? 265.68070 -33.30236 36.66674 1.000 155.81970 293 SER B CA 1
ATOM 3933 C C . SER B 2 280 ? 265.55326 -34.67225 37.34575 1.000 152.45103 293 SER B C 1
ATOM 3934 O O . SER B 2 280 ? 265.63207 -34.76782 38.57942 1.000 146.39346 293 SER B O 1
ATOM 3937 N N . PHE B 2 281 ? 265.28415 -35.73490 36.58218 1.000 152.27387 294 PHE B N 1
ATOM 3938 C CA . PHE B 2 281 ? 265.27687 -37.07879 37.17041 1.000 147.60036 294 PHE B CA 1
ATOM 3939 C C . PHE B 2 281 ? 266.63269 -37.45826 37.77174 1.000 143.61016 294 PHE B C 1
ATOM 3940 O O . PHE B 2 281 ? 266.69046 -37.96201 38.90284 1.000 138.28559 294 PHE B O 1
ATOM 3948 N N . TYR B 2 282 ? 267.73778 -37.22079 37.06366 1.000 148.09807 295 TYR B N 1
ATOM 3949 C CA . TYR B 2 282 ? 269.02224 -37.48422 37.71666 1.000 144.74744 295 TYR B CA 1
ATOM 3950 C C . TYR B 2 282 ? 269.22955 -36.55938 38.91863 1.000 138.93853 295 TYR B C 1
ATOM 3951 O O . TYR B 2 282 ? 269.79786 -36.98940 39.92995 1.000 136.39818 295 TYR B O 1
ATOM 3960 N N . ASP B 2 283 ? 268.74536 -35.30889 38.84758 1.000 139.92700 296 ASP B N 1
ATOM 3961 C CA . ASP B 2 283 ? 268.76070 -34.42981 40.02007 1.000 140.80606 296 ASP B CA 1
ATOM 3962 C C . ASP B 2 283 ? 268.13932 -35.11601 41.24091 1.000 137.66048 296 ASP B C 1
ATOM 3963 O O . ASP B 2 283 ? 268.76679 -35.21368 42.30912 1.000 137.02669 296 ASP B O 1
ATOM 3968 N N . VAL B 2 284 ? 266.91639 -35.62453 41.09525 1.000 133.92296 297 VAL B N 1
ATOM 3969 C CA . VAL B 2 284 ? 266.21414 -36.09929 42.28417 1.000 126.27318 297 VAL B CA 1
ATOM 3970 C C . VAL B 2 284 ? 266.80696 -37.42716 42.75957 1.000 123.42531 297 VAL B C 1
ATOM 3971 O O . VAL B 2 284 ? 266.93296 -37.67018 43.96979 1.000 118.89879 297 VAL B O 1
ATOM 3975 N N . THR B 2 285 ? 267.16634 -38.31551 41.82249 1.000 124.32374 298 THR B N 1
ATOM 3976 C CA . THR B 2 285 ? 267.72316 -39.60321 42.21990 1.000 123.33050 298 THR B CA 1
ATOM 3977 C C . THR B 2 285 ? 269.11130 -39.46149 42.86277 1.000 122.86801 298 THR B C 1
ATOM 3978 O O . THR B 2 285 ? 269.47463 -40.27116 43.73237 1.000 117.44043 298 THR B O 1
ATOM 3982 N N . ASP B 2 286 ? 269.88676 -38.43652 42.48195 1.000 123.62247 299 ASP B N 1
ATOM 3983 C CA . ASP B 2 286 ? 271.07802 -38.09728 43.25327 1.000 122.06263 299 ASP B CA 1
ATOM 3984 C C . ASP B 2 286 ? 270.71543 -37.64185 44.65491 1.000 119.18450 299 ASP B C 1
ATOM 3985 O O . ASP B 2 286 ? 271.20510 -38.20037 45.64688 1.000 119.00396 299 ASP B O 1
ATOM 3990 N N . ALA B 2 287 ? 269.85000 -36.62550 44.75831 1.000 119.59753 300 ALA B N 1
ATOM 3991 C CA . ALA B 2 287 ? 269.45588 -36.14612 46.07867 1.000 116.83353 300 ALA B CA 1
ATOM 3992 C C . ALA B 2 287 ? 269.03846 -37.28350 47.00231 1.000 113.70923 300 ALA B C 1
ATOM 3993 O O . ALA B 2 287 ? 269.27429 -37.20917 48.21501 1.000 114.06201 300 ALA B O 1
ATOM 3995 N N . LEU B 2 288 ? 268.44764 -38.35399 46.45659 1.000 116.19363 301 LEU B N 1
ATOM 3996 C CA . LEU B 2 288 ? 267.99689 -39.42913 47.34429 1.000 113.08158 301 LEU B CA 1
ATOM 3997 C C . LEU B 2 288 ? 268.98147 -40.61484 47.51963 1.000 116.62672 301 LEU B C 1
ATOM 3998 O O . LEU B 2 288 ? 269.02801 -41.16201 48.62752 1.000 112.82108 301 LEU B O 1
ATOM 4003 N N . GLU B 2 289 ? 269.72761 -41.10904 46.50071 1.000 122.74861 302 GLU B N 1
ATOM 4004 C CA . GLU B 2 289 ? 270.78766 -42.07892 46.84433 1.000 124.48452 302 GLU B CA 1
ATOM 4005 C C . GLU B 2 289 ? 271.85472 -41.48400 47.74887 1.000 125.11199 302 GLU B C 1
ATOM 4006 O O . GLU B 2 289 ? 272.56876 -42.23087 48.43585 1.000 124.74521 302 GLU B O 1
ATOM 4012 N N . GLN B 2 290 ? 272.02650 -40.16602 47.70399 1.000 115.47190 303 GLN B N 1
ATOM 4013 C CA . GLN B 2 290 ? 272.84766 -39.49548 48.69830 1.000 110.69559 303 GLN B CA 1
ATOM 4014 C C . GLN B 2 290 ? 272.42776 -39.90646 50.11628 1.000 108.78570 303 GLN B C 1
ATOM 4015 O O . GLN B 2 290 ? 273.27492 -40.21633 50.96763 1.000 110.02392 303 GLN B O 1
ATOM 4021 N N . GLN B 2 291 ? 271.12984 -39.89240 50.39688 1.000 110.45882 304 GLN B N 1
ATOM 4022 C CA . GLN B 2 291 ? 270.61994 -40.11570 51.74813 1.000 104.05490 304 GLN B CA 1
ATOM 4023 C C . GLN B 2 291 ? 270.56078 -41.58217 52.15271 1.000 102.52705 304 GLN B C 1
ATOM 4024 O O . GLN B 2 291 ? 270.16695 -41.87358 53.28810 1.000 96.66558 304 GLN B O 1
ATOM 4030 N N . GLY B 2 292 ? 270.82805 -42.50736 51.24135 1.000 104.79036 305 GLY B N 1
ATOM 4031 C CA . GLY B 2 292 ? 270.98199 -43.88720 51.64503 1.000 109.18402 305 GLY B CA 1
ATOM 4032 C C . GLY B 2 292 ? 270.07646 -44.80194 50.86274 1.000 113.77584 305 GLY B C 1
ATOM 4033 O O . GLY B 2 292 ? 269.86333 -45.96386 51.23874 1.000 115.42575 305 GLY B O 1
ATOM 4034 N N . MET B 2 293 ? 269.49269 -44.25533 49.79211 1.000 115.24386 306 MET B N 1
ATOM 4035 C CA . MET B 2 293 ? 268.44495 -44.97980 49.08995 1.000 115.55867 306 MET B CA 1
ATOM 4036 C C . MET B 2 293 ? 268.93943 -46.34622 48.65198 1.000 119.55569 306 MET B C 1
ATOM 4037 O O . MET B 2 293 ? 268.31816 -47.35525 48.97513 1.000 118.40572 306 MET B O 1
ATOM 4042 N N . GLU B 2 294 ? 270.11253 -46.39823 48.00626 1.000 131.80779 307 GLU B N 1
ATOM 4043 C CA . GLU B 2 294 ? 270.61243 -47.64314 47.42317 1.000 132.58108 307 GLU B CA 1
ATOM 4044 C C . GLU B 2 294 ? 270.97191 -48.66735 48.49320 1.000 132.28113 307 GLU B C 1
ATOM 4045 O O . GLU B 2 294 ? 270.75026 -49.87513 48.30821 1.000 133.86989 307 GLU B O 1
ATOM 4051 N N . ALA B 2 295 ? 271.55189 -48.21257 49.60601 1.000 120.49910 308 ALA B N 1
ATOM 4052 C CA . ALA B 2 295 ? 271.80543 -49.13099 50.70770 1.000 122.71869 308 ALA B CA 1
ATOM 4053 C C . ALA B 2 295 ? 270.49624 -49.73599 51.19397 1.000 120.94152 308 ALA B C 1
ATOM 4054 O O . ALA B 2 295 ? 270.40852 -50.95221 51.41479 1.000 124.22914 308 ALA B O 1
ATOM 4056 N N . LEU B 2 296 ? 269.45819 -48.90135 51.33355 1.000 121.18017 309 LEU B N 1
ATOM 4057 C CA . LEU B 2 296 ? 268.13515 -49.39488 51.71250 1.000 117.68174 309 LEU B CA 1
ATOM 4058 C C . LEU B 2 296 ? 267.57718 -50.36687 50.68009 1.000 120.51360 309 LEU B C 1
ATOM 4059 O O . LEU B 2 296 ? 267.03764 -51.42386 51.03192 1.000 123.93609 309 LEU B O 1
ATOM 4064 N N . VAL B 2 297 ? 267.65969 -50.00385 49.39840 1.000 122.54440 310 VAL B N 1
ATOM 4065 C CA . VAL B 2 297 ? 267.07697 -50.84507 48.35910 1.000 122.28764 310 VAL B CA 1
ATOM 4066 C C . VAL B 2 297 ? 267.70413 -52.23263 48.41031 1.000 127.10157 310 VAL B C 1
ATOM 4067 O O . VAL B 2 297 ? 266.99922 -53.22151 48.62591 1.000 128.58750 310 VAL B O 1
ATOM 4071 N N . GLN B 2 298 ? 269.04615 -52.32328 48.30734 1.000 126.12043 311 GLN B N 1
ATOM 4072 C CA . GLN B 2 298 ? 269.67578 -53.64489 48.39179 1.000 127.47116 311 GLN B CA 1
ATOM 4073 C C . GLN B 2 298 ? 269.33969 -54.34920 49.70107 1.000 129.58057 311 GLN B C 1
ATOM 4074 O O . GLN B 2 298 ? 269.09682 -55.56354 49.70640 1.000 132.76939 311 GLN B O 1
ATOM 4080 N N . ARG B 2 299 ? 269.40426 -53.63811 50.83357 1.000 128.49758 312 ARG B N 1
ATOM 4081 C CA . ARG B 2 299 ? 269.18090 -54.30483 52.11239 1.000 129.21927 312 ARG B CA 1
ATOM 4082 C C . ARG B 2 299 ? 267.78660 -54.92106 52.19125 1.000 129.86358 312 ARG B C 1
ATOM 4083 O O . ARG B 2 299 ? 267.61528 -56.01164 52.75093 1.000 134.25512 312 ARG B O 1
ATOM 4091 N N . HIS B 2 300 ? 266.78465 -54.26057 51.60397 1.000 128.28717 313 HIS B N 1
ATOM 4092 C CA . HIS B 2 300 ? 265.43613 -54.82154 51.59599 1.000 128.49956 313 HIS B CA 1
ATOM 4093 C C . HIS B 2 300 ? 265.29669 -55.94167 50.57407 1.000 135.13995 313 HIS B C 1
ATOM 4094 O O . HIS B 2 300 ? 264.60953 -56.93841 50.82796 1.000 141.32817 313 HIS B O 1
ATOM 4101 N N . LEU B 2 301 ? 265.94151 -55.78288 49.41480 1.000 137.05752 314 LEU B N 1
ATOM 4102 C CA . LEU B 2 301 ? 265.89725 -56.77697 48.34505 1.000 137.96806 314 LEU B CA 1
ATOM 4103 C C . LEU B 2 301 ? 266.49777 -58.11137 48.75240 1.000 144.08464 314 LEU B C 1
ATOM 4104 O O . LEU B 2 301 ? 266.13144 -59.13963 48.17769 1.000 146.72215 314 LEU B O 1
ATOM 4109 N N . GLY B 2 302 ? 267.37220 -58.12464 49.75490 1.000 161.14803 315 GLY B N 1
ATOM 4110 C CA . GLY B 2 302 ? 267.97405 -59.35979 50.20716 1.000 165.17547 315 GLY B CA 1
ATOM 4111 C C . GLY B 2 302 ? 267.03116 -60.18717 51.05211 1.000 168.32265 315 GLY B C 1
ATOM 4112 O O . GLY B 2 302 ? 266.52888 -61.21910 50.59495 1.000 170.24172 315 GLY B O 1
ATOM 4113 N N . THR B 2 303 ? 266.76568 -59.71844 52.27389 1.000 156.42280 316 THR B N 1
ATOM 4114 C CA . THR B 2 303 ? 265.93270 -60.44454 53.22902 1.000 157.74601 316 THR B CA 1
ATOM 4115 C C . THR B 2 303 ? 264.61146 -60.89185 52.59772 1.000 158.95971 316 THR B C 1
ATOM 4116 O O . THR B 2 303 ? 263.82606 -60.06948 52.10976 1.000 156.16474 316 THR B O 1
ATOM 4120 N N . ALA B 2 304 ? 264.37229 -62.21210 52.62627 1.000 159.31019 317 ALA B N 1
ATOM 4121 C CA . ALA B 2 304 ? 263.17528 -62.83192 52.05640 1.000 157.20023 317 ALA B CA 1
ATOM 4122 C C . ALA B 2 304 ? 261.89951 -62.51041 52.82127 1.000 157.94353 317 ALA B C 1
ATOM 4123 O O . ALA B 2 304 ? 260.81213 -62.84529 52.33741 1.000 157.99209 317 ALA B O 1
ATOM 4125 N N . GLY B 2 305 ? 261.99621 -61.86926 53.98798 1.000 159.09804 318 GLY B N 1
ATOM 4126 C CA . GLY B 2 305 ? 260.80268 -61.34597 54.62537 1.000 155.24034 318 GLY B CA 1
ATOM 4127 C C . GLY B 2 305 ? 260.13421 -60.26292 53.81051 1.000 151.60497 318 GLY B C 1
ATOM 4128 O O . GLY B 2 305 ? 258.98507 -59.90686 54.09283 1.000 153.68019 318 GLY B O 1
ATOM 4129 N N . THR B 2 306 ? 260.83975 -59.71801 52.81659 1.000 150.62359 319 THR B N 1
ATOM 4130 C CA . THR B 2 306 ? 260.25188 -58.74040 51.91149 1.000 150.62067 319 THR B CA 1
ATOM 4131 C C . THR B 2 306 ? 259.04709 -59.33419 51.18776 1.000 150.90994 319 THR B C 1
ATOM 4132 O O . THR B 2 306 ? 259.10128 -60.44891 50.65712 1.000 149.52489 319 THR B O 1
ATOM 4136 N N . ASP B 2 307 ? 257.96405 -58.56783 51.16221 1.000 151.66848 320 ASP B N 1
ATOM 4137 C CA . ASP B 2 307 ? 256.69749 -58.99386 50.60107 1.000 151.46778 320 ASP B CA 1
ATOM 4138 C C . ASP B 2 307 ? 256.72447 -58.73013 49.08255 1.000 148.62503 320 ASP B C 1
ATOM 4139 O O . ASP B 2 307 ? 257.47003 -57.86852 48.60848 1.000 145.27818 320 ASP B O 1
ATOM 4144 N N . VAL B 2 308 ? 255.93116 -59.49513 48.31551 1.000 141.95518 321 VAL B N 1
ATOM 4145 C CA . VAL B 2 308 ? 256.05798 -59.50940 46.84774 1.000 135.48686 321 VAL B CA 1
ATOM 4146 C C . VAL B 2 308 ? 255.78898 -58.13144 46.25533 1.000 134.06562 321 VAL B C 1
ATOM 4147 O O . VAL B 2 308 ? 256.43767 -57.70645 45.28914 1.000 131.54213 321 VAL B O 1
ATOM 4151 N N . ASP B 2 309 ? 254.80194 -57.43905 46.80249 1.000 130.41025 322 ASP B N 1
ATOM 4152 C CA . ASP B 2 309 ? 254.38414 -56.13510 46.30777 1.000 131.17910 322 ASP B CA 1
ATOM 4153 C C . ASP B 2 309 ? 255.55455 -55.17542 46.33749 1.000 126.92331 322 ASP B C 1
ATOM 4154 O O . ASP B 2 309 ? 255.94548 -54.55948 45.32772 1.000 124.25340 322 ASP B O 1
ATOM 4159 N N . LEU B 2 310 ? 256.13814 -55.08850 47.52946 1.000 125.00984 323 LEU B N 1
ATOM 4160 C CA . LEU B 2 310 ? 257.31422 -54.29356 47.79584 1.000 120.14627 323 LEU B CA 1
ATOM 4161 C C . LEU B 2 310 ? 258.46545 -54.69512 46.89128 1.000 121.67735 323 LEU B C 1
ATOM 4162 O O . LEU B 2 310 ? 258.98415 -53.86210 46.14998 1.000 119.74142 323 LEU B O 1
ATOM 4167 N N . ARG B 2 311 ? 258.81455 -55.98877 46.87008 1.000 117.93933 324 ARG B N 1
ATOM 4168 C CA . ARG B 2 311 ? 259.96786 -56.44100 46.08906 1.000 119.64156 324 ARG B CA 1
ATOM 4169 C C . ARG B 2 311 ? 259.79683 -56.05561 44.62558 1.000 121.22311 324 ARG B C 1
ATOM 4170 O O . ARG B 2 311 ? 260.74971 -55.60545 43.95599 1.000 119.33788 324 ARG B O 1
ATOM 4178 N N . THR B 2 312 ? 258.57474 -56.20584 44.12173 1.000 119.80649 325 THR B N 1
ATOM 4179 C CA . THR B 2 312 ? 258.27377 -55.85918 42.74771 1.000 120.32372 325 THR B CA 1
ATOM 4180 C C . THR B 2 312 ? 258.64884 -54.40317 42.51374 1.000 117.72915 325 THR B C 1
ATOM 4181 O O . THR B 2 312 ? 259.43152 -54.07700 41.61124 1.000 117.50873 325 THR B O 1
ATOM 4185 N N . GLN B 2 313 ? 258.17528 -53.52424 43.40363 1.000 117.94063 326 GLN B N 1
ATOM 4186 C CA . GLN B 2 313 ? 258.45086 -52.09642 43.24451 1.000 116.56189 326 GLN B CA 1
ATOM 4187 C C . GLN B 2 313 ? 259.92594 -51.72139 43.46155 1.000 118.04389 326 GLN B C 1
ATOM 4188 O O . GLN B 2 313 ? 260.41425 -50.75326 42.84018 1.000 119.33711 326 GLN B O 1
ATOM 4194 N N . LEU B 2 314 ? 260.67930 -52.46705 44.28439 1.000 118.46039 327 LEU B N 1
ATOM 4195 C CA . LEU B 2 314 ? 262.07380 -52.05181 44.45437 1.000 116.76789 327 LEU B CA 1
ATOM 4196 C C . LEU B 2 314 ? 262.86406 -52.39515 43.20658 1.000 118.11791 327 LEU B C 1
ATOM 4197 O O . LEU B 2 314 ? 263.74332 -51.63207 42.78575 1.000 118.65158 327 LEU B O 1
ATOM 4202 N N . VAL B 2 315 ? 262.54824 -53.53779 42.58826 1.000 118.55827 328 VAL B N 1
ATOM 4203 C CA . VAL B 2 315 ? 263.20168 -53.82401 41.32209 1.000 119.55408 328 VAL B CA 1
ATOM 4204 C C . VAL B 2 315 ? 262.72797 -52.86958 40.23493 1.000 123.97711 328 VAL B C 1
ATOM 4205 O O . VAL B 2 315 ? 263.46853 -52.62523 39.28193 1.000 130.88789 328 VAL B O 1
ATOM 4209 N N . LEU B 2 316 ? 261.50344 -52.32877 40.32008 1.000 123.73390 329 LEU B N 1
ATOM 4210 C CA . LEU B 2 316 ? 261.14092 -51.24823 39.39107 1.000 122.32868 329 LEU B CA 1
ATOM 4211 C C . LEU B 2 316 ? 262.09149 -50.06120 39.51083 1.000 124.53080 329 LEU B C 1
ATOM 4212 O O . LEU B 2 316 ? 262.58385 -49.52900 38.50073 1.000 126.86098 329 LEU B O 1
ATOM 4217 N N . TYR B 2 317 ? 262.36270 -49.64002 40.74966 1.000 121.10569 330 TYR B N 1
ATOM 4218 C CA . TYR B 2 317 ? 263.36273 -48.59566 40.99121 1.000 125.10218 330 TYR B CA 1
ATOM 4219 C C . TYR B 2 317 ? 264.69954 -48.95278 40.33919 1.000 131.29024 330 TYR B C 1
ATOM 4220 O O . TYR B 2 317 ? 265.28727 -48.15746 39.58193 1.000 133.28652 330 TYR B O 1
ATOM 4229 N N . GLU B 2 318 ? 265.19912 -50.15593 40.63445 1.000 138.33269 331 GLU B N 1
ATOM 4230 C CA . GLU B 2 318 ? 266.52334 -50.53212 40.14942 1.000 140.26367 331 GLU B CA 1
ATOM 4231 C C . GLU B 2 318 ? 266.55672 -50.62782 38.62636 1.000 141.60445 331 GLU B C 1
ATOM 4232 O O . GLU B 2 318 ? 267.55472 -50.24568 38.00434 1.000 144.17375 331 GLU B O 1
ATOM 4238 N N . ASN B 2 319 ? 265.48102 -51.13442 38.00613 1.000 136.90735 332 ASN B N 1
ATOM 4239 C CA . ASN B 2 319 ? 265.40636 -51.17116 36.54683 1.000 138.47852 332 ASN B CA 1
ATOM 4240 C C . ASN B 2 319 ? 265.44899 -49.76840 35.96751 1.000 137.64905 332 ASN B C 1
ATOM 4241 O O . ASN B 2 319 ? 266.00929 -49.56107 34.88080 1.000 138.84628 332 ASN B O 1
ATOM 4246 N N . ALA B 2 320 ? 264.86739 -48.79292 36.67980 1.000 134.88565 333 ALA B N 1
ATOM 4247 C CA . ALA B 2 320 ? 264.99954 -47.40810 36.23814 1.000 135.03547 333 ALA B CA 1
ATOM 4248 C C . ALA B 2 320 ? 266.46736 -47.00624 36.23615 1.000 136.41059 333 ALA B C 1
ATOM 4249 O O . ALA B 2 320 ? 266.96007 -46.38985 35.28070 1.000 136.72784 333 ALA B O 1
ATOM 4251 N N . LEU B 2 321 ? 267.18676 -47.36803 37.29239 1.000 137.49121 334 LEU B N 1
ATOM 4252 C CA . LEU B 2 321 ? 268.61042 -47.06200 37.34842 1.000 130.67961 334 LEU B CA 1
ATOM 4253 C C . LEU B 2 321 ? 269.43961 -47.96135 36.40274 1.000 131.07867 334 LEU B C 1
ATOM 4254 O O . LEU B 2 321 ? 269.98688 -47.51371 35.38305 1.000 128.17645 334 LEU B O 1
ATOM 4256 N N . ASP C 1 5 ? 158.98520 -11.35659 87.30920 1.000 151.56215 1424 ASP C N 1
ATOM 4257 C CA . ASP C 1 5 ? 159.28282 -9.95192 87.04658 1.000 152.65309 1424 ASP C CA 1
ATOM 4258 C C . ASP C 1 5 ? 160.49824 -9.74232 86.13217 1.000 152.13030 1424 ASP C C 1
ATOM 4259 O O . ASP C 1 5 ? 160.58314 -8.67230 85.52093 1.000 149.43506 1424 ASP C O 1
ATOM 4264 N N . GLU C 1 6 ? 161.45720 -10.67857 86.02895 1.000 151.41581 1425 GLU C N 1
ATOM 4265 C CA . GLU C 1 6 ? 162.48531 -10.47228 85.01138 1.000 151.59881 1425 GLU C CA 1
ATOM 4266 C C . GLU C 1 6 ? 161.82642 -10.43295 83.63915 1.000 151.19106 1425 GLU C C 1
ATOM 4267 O O . GLU C 1 6 ? 162.11071 -9.54945 82.81874 1.000 146.97704 1425 GLU C O 1
ATOM 4273 N N . ASN C 1 7 ? 160.93765 -11.40304 83.38019 1.000 153.55250 1426 ASN C N 1
ATOM 4274 C CA . ASN C 1 7 ? 160.22159 -11.51548 82.11112 1.000 149.52685 1426 ASN C CA 1
ATOM 4275 C C . ASN C 1 7 ? 159.37822 -10.29184 81.79116 1.000 148.33145 1426 ASN C C 1
ATOM 4276 O O . ASN C 1 7 ? 159.03536 -10.08491 80.61993 1.000 146.53871 1426 ASN C O 1
ATOM 4281 N N . LYS C 1 8 ? 159.01559 -9.48842 82.79485 1.000 149.31290 1427 LYS C N 1
ATOM 4282 C CA . LYS C 1 8 ? 158.08327 -8.39378 82.54690 1.000 148.20822 1427 LYS C CA 1
ATOM 4283 C C . LYS C 1 8 ? 158.69115 -7.30968 81.65975 1.000 147.08868 1427 LYS C C 1
ATOM 4284 O O . LYS C 1 8 ? 158.07989 -6.90410 80.65492 1.000 146.49872 1427 LYS C O 1
ATOM 4290 N N . LEU C 1 9 ? 159.92451 -6.88119 81.94624 1.000 143.50934 1428 LEU C N 1
ATOM 4291 C CA . LEU C 1 9 ? 160.52170 -5.91178 81.02934 1.000 142.90043 1428 LEU C CA 1
ATOM 4292 C C . LEU C 1 9 ? 160.84239 -6.56660 79.69185 1.000 141.55686 1428 LEU C C 1
ATOM 4293 O O . LEU C 1 9 ? 160.75820 -5.91383 78.64897 1.000 140.01715 1428 LEU C O 1
ATOM 4298 N N . LEU C 1 10 ? 161.29246 -7.83054 79.70774 1.000 141.44685 1429 LEU C N 1
ATOM 4299 C CA . LEU C 1 10 ? 161.67261 -8.48762 78.45727 1.000 138.75060 1429 LEU C CA 1
ATOM 4300 C C . LEU C 1 10 ? 160.49795 -8.58677 77.48967 1.000 137.51671 1429 LEU C C 1
ATOM 4301 O O . LEU C 1 10 ? 160.66705 -8.34868 76.29290 1.000 134.73633 1429 LEU C O 1
ATOM 4306 N N . GLU C 1 11 ? 159.29825 -8.93373 77.97402 1.000 144.79920 1430 GLU C N 1
ATOM 4307 C CA . GLU C 1 11 ? 158.15650 -8.96753 77.05405 1.000 142.60507 1430 GLU C CA 1
ATOM 4308 C C . GLU C 1 11 ? 157.65772 -7.56425 76.71503 1.000 142.62482 1430 GLU C C 1
ATOM 4309 O O . GLU C 1 11 ? 157.18780 -7.34378 75.59033 1.000 141.33042 1430 GLU C O 1
ATOM 4315 N N . ALA C 1 12 ? 157.73335 -6.59825 77.64399 1.000 151.45548 1431 ALA C N 1
ATOM 4316 C CA . ALA C 1 12 ? 157.44078 -5.22544 77.22418 1.000 151.73773 1431 ALA C CA 1
ATOM 4317 C C . ALA C 1 12 ? 158.36599 -4.81018 76.08174 1.000 145.98235 1431 ALA C C 1
ATOM 4318 O O . ALA C 1 12 ? 157.93299 -4.19551 75.09960 1.000 143.98009 1431 ALA C O 1
ATOM 4320 N N . CYS C 1 13 ? 159.63159 -5.21123 76.17191 1.000 138.30684 1432 CYS C N 1
ATOM 4321 C CA . CYS C 1 13 ? 160.62373 -4.89587 75.15874 1.000 131.87781 1432 CYS C CA 1
ATOM 4322 C C . CYS C 1 13 ? 160.34461 -5.64227 73.84773 1.000 130.33296 1432 CYS C C 1
ATOM 4323 O O . CYS C 1 13 ? 160.52327 -5.08483 72.76680 1.000 128.63149 1432 CYS C O 1
ATOM 4326 N N . ILE C 1 14 ? 159.94588 -6.91637 73.91861 1.000 126.86075 1433 ILE C N 1
ATOM 4327 C CA . ILE C 1 14 ? 159.60187 -7.66572 72.71292 1.000 127.00187 1433 ILE C CA 1
ATOM 4328 C C . ILE C 1 14 ? 158.44595 -7.00776 71.99207 1.000 125.05690 1433 ILE C C 1
ATOM 4329 O O . ILE C 1 14 ? 158.45564 -6.83327 70.76476 1.000 122.19644 1433 ILE C O 1
ATOM 4334 N N . PHE C 1 15 ? 157.40529 -6.68236 72.74922 1.000 126.34895 1434 PHE C N 1
ATOM 4335 C CA . PHE C 1 15 ? 156.22911 -6.04918 72.18107 1.000 127.28817 1434 PHE C CA 1
ATOM 4336 C C . PHE C 1 15 ? 156.61689 -4.73230 71.52164 1.000 124.15898 1434 PHE C C 1
ATOM 4337 O O . PHE C 1 15 ? 156.24240 -4.45712 70.37401 1.000 120.30951 1434 PHE C O 1
ATOM 4345 N N . LYS C 1 16 ? 157.41717 -3.92907 72.23493 1.000 123.41578 1435 LYS C N 1
ATOM 4346 C CA . LYS C 1 16 ? 157.90027 -2.64757 71.72885 1.000 121.86026 1435 LYS C CA 1
ATOM 4347 C C . LYS C 1 16 ? 158.73219 -2.80881 70.45604 1.000 120.23202 1435 LYS C C 1
ATOM 4348 O O . LYS C 1 16 ? 158.57274 -2.03357 69.50401 1.000 119.36351 1435 LYS C O 1
ATOM 4354 N N . ASN C 1 17 ? 159.60492 -3.82539 70.41011 1.000 119.91876 1436 ASN C N 1
ATOM 4355 C CA . ASN C 1 17 ? 160.45209 -4.05127 69.24138 1.000 115.88995 1436 ASN C CA 1
ATOM 4356 C C . ASN C 1 17 ? 159.62914 -4.44723 68.03243 1.000 118.03788 1436 ASN C C 1
ATOM 4357 O O . ASN C 1 17 ? 159.81261 -3.88228 66.93527 1.000 114.47734 1436 ASN C O 1
ATOM 4362 N N . ASN C 1 18 ? 158.70695 -5.40318 68.20864 1.000 113.11062 1437 ASN C N 1
ATOM 4363 C CA . ASN C 1 18 ? 157.88879 -5.81791 67.06523 1.000 115.77247 1437 ASN C CA 1
ATOM 4364 C C . ASN C 1 18 ? 157.02089 -4.70476 66.56936 1.000 115.83947 1437 ASN C C 1
ATOM 4365 O O . ASN C 1 18 ? 156.90620 -4.45507 65.37260 1.000 113.69596 1437 ASN C O 1
ATOM 4370 N N . GLU C 1 19 ? 156.43826 -3.99391 67.48746 1.000 129.86911 1438 GLU C N 1
ATOM 4371 C CA . GLU C 1 19 ? 155.65941 -2.78862 67.16035 1.000 129.75954 1438 GLU C CA 1
ATOM 4372 C C . GLU C 1 19 ? 156.46635 -1.78968 66.29715 1.000 126.31449 1438 GLU C C 1
ATOM 4373 O O . GLU C 1 19 ? 155.99720 -1.32695 65.23131 1.000 124.87187 1438 GLU C O 1
ATOM 4379 N N . LEU C 1 20 ? 157.62141 -1.35050 66.80494 1.000 113.86711 1439 LEU C N 1
ATOM 4380 C CA . LEU C 1 20 ? 158.38250 -0.37469 66.03943 1.000 106.84395 1439 LEU C CA 1
ATOM 4381 C C . LEU C 1 20 ? 158.77557 -0.93425 64.67883 1.000 105.31966 1439 LEU C C 1
ATOM 4382 O O . LEU C 1 20 ? 158.71330 -0.22236 63.66715 1.000 101.72100 1439 LEU C O 1
ATOM 4387 N N . LEU C 1 21 ? 159.21762 -2.19654 64.64149 1.000 105.09310 1440 LEU C N 1
ATOM 4388 C CA . LEU C 1 21 ? 159.62527 -2.82044 63.38961 1.000 101.55178 1440 LEU C CA 1
ATOM 4389 C C . LEU C 1 21 ? 158.52194 -2.73274 62.35485 1.000 101.50952 1440 LEU C C 1
ATOM 4390 O O . LEU C 1 21 ? 158.78542 -2.45080 61.17790 1.000 98.53659 1440 LEU C O 1
ATOM 4395 N N . LYS C 1 22 ? 157.27474 -2.97603 62.77265 1.000 102.42334 1441 LYS C N 1
ATOM 4396 C CA . LYS C 1 22 ? 156.19249 -2.93345 61.79285 1.000 103.87420 1441 LYS C CA 1
ATOM 4397 C C . LYS C 1 22 ? 155.95669 -1.51059 61.30234 1.000 99.61880 1441 LYS C C 1
ATOM 4398 O O . LYS C 1 22 ? 155.72836 -1.29578 60.10355 1.000 100.09356 1441 LYS C O 1
ATOM 4400 N N . ASN C 1 23 ? 156.08983 -0.51359 62.18605 1.000 100.02701 1442 ASN C N 1
ATOM 4401 C CA . ASN C 1 23 ? 155.93037 0.85958 61.69882 1.000 97.74037 1442 ASN C CA 1
ATOM 4402 C C . ASN C 1 23 ? 157.00460 1.23025 60.66942 1.000 95.45480 1442 ASN C C 1
ATOM 4403 O O . ASN C 1 23 ? 156.69803 1.83485 59.62091 1.000 94.24685 1442 ASN C O 1
ATOM 4408 N N . ILE C 1 24 ? 158.26151 0.84627 60.93339 1.000 97.30657 1443 ILE C N 1
ATOM 4409 C CA . ILE C 1 24 ? 159.35949 1.19484 60.02574 1.000 94.52087 1443 ILE C CA 1
ATOM 4410 C C . ILE C 1 24 ? 159.22961 0.46259 58.69367 1.000 97.41114 1443 ILE C C 1
ATOM 4411 O O . ILE C 1 24 ? 159.46570 1.03481 57.61940 1.000 97.98213 1443 ILE C O 1
ATOM 4416 N N . GLN C 1 25 ? 158.90915 -0.82702 58.73573 1.000 96.34921 1444 GLN C N 1
ATOM 4417 C CA . GLN C 1 25 ? 158.71540 -1.55745 57.49056 1.000 97.60516 1444 GLN C CA 1
ATOM 4418 C C . GLN C 1 25 ? 157.58518 -0.94673 56.66035 1.000 96.89260 1444 GLN C C 1
ATOM 4419 O O . GLN C 1 25 ? 157.66247 -0.89118 55.41884 1.000 98.16579 1444 GLN C O 1
ATOM 4425 N N . ASP C 1 26 ? 156.53893 -0.45182 57.32537 1.000 93.62757 1445 ASP C N 1
ATOM 4426 C CA . ASP C 1 26 ? 155.47961 0.20729 56.57988 1.000 97.09977 1445 ASP C CA 1
ATOM 4427 C C . ASP C 1 26 ? 156.00954 1.44753 55.86677 1.000 96.30293 1445 ASP C C 1
ATOM 4428 O O . ASP C 1 26 ? 155.82677 1.60462 54.65074 1.000 101.23418 1445 ASP C O 1
ATOM 4433 N N . VAL C 1 27 ? 156.70482 2.32367 56.59657 1.000 98.49329 1446 VAL C N 1
ATOM 4434 C CA . VAL C 1 27 ? 157.20131 3.53766 55.94040 1.000 97.14415 1446 VAL C CA 1
ATOM 4435 C C . VAL C 1 27 ? 158.14848 3.20056 54.78841 1.000 98.25014 1446 VAL C C 1
ATOM 4436 O O . VAL C 1 27 ? 158.17905 3.90959 53.77114 1.000 97.22333 1446 VAL C O 1
ATOM 4440 N N . GLN C 1 28 ? 158.91479 2.11151 54.89904 1.000 107.14353 1447 GLN C N 1
ATOM 4441 C CA . GLN C 1 28 ? 159.86408 1.83801 53.81927 1.000 106.64396 1447 GLN C CA 1
ATOM 4442 C C . GLN C 1 28 ? 159.17679 1.25839 52.58356 1.000 107.28707 1447 GLN C C 1
ATOM 4443 O O . GLN C 1 28 ? 159.57928 1.57278 51.44688 1.000 108.30113 1447 GLN C O 1
ATOM 4449 N N . SER C 1 29 ? 158.11192 0.46593 52.75795 1.000 100.41121 1448 SER C N 1
ATOM 4450 C CA . SER C 1 29 ? 157.32331 0.11616 51.57559 1.000 102.07913 1448 SER C CA 1
ATOM 4451 C C . SER C 1 29 ? 156.73436 1.37225 50.94193 1.000 100.79355 1448 SER C C 1
ATOM 4452 O O . SER C 1 29 ? 156.73293 1.51709 49.71326 1.000 104.70712 1448 SER C O 1
ATOM 4455 N N . GLN C 1 30 ? 156.23238 2.29683 51.76491 1.000 96.45841 1449 GLN C N 1
ATOM 4456 C CA . GLN C 1 30 ? 155.65871 3.52010 51.20970 1.000 95.98328 1449 GLN C CA 1
ATOM 4457 C C . GLN C 1 30 ? 156.69413 4.29388 50.40697 1.000 93.80108 1449 GLN C C 1
ATOM 4458 O O . GLN C 1 30 ? 156.36486 4.94204 49.41120 1.000 96.51959 1449 GLN C O 1
ATOM 4464 N N . ILE C 1 31 ? 157.94300 4.27729 50.84952 1.000 96.40932 1450 ILE C N 1
ATOM 4465 C CA . ILE C 1 31 ? 159.00799 4.86647 50.04363 1.000 96.39854 1450 ILE C CA 1
ATOM 4466 C C . ILE C 1 31 ? 159.06824 4.17827 48.68971 1.000 97.75856 1450 ILE C C 1
ATOM 4467 O O . ILE C 1 31 ? 158.99472 4.81657 47.63109 1.000 99.36685 1450 ILE C O 1
ATOM 4472 N N . SER C 1 32 ? 159.20356 2.85142 48.71471 1.000 92.41121 1451 SER C N 1
ATOM 4473 C CA . SER C 1 32 ? 159.38111 2.10888 47.46672 1.000 96.52444 1451 SER C CA 1
ATOM 4474 C C . SER C 1 32 ? 158.21468 2.30725 46.50222 1.000 96.79393 1451 SER C C 1
ATOM 4475 O O . SER C 1 32 ? 158.39044 2.15458 45.29050 1.000 97.91233 1451 SER C O 1
ATOM 4478 N N . LYS C 1 33 ? 157.02571 2.63210 47.00882 1.000 102.42314 1452 LYS C N 1
ATOM 4479 C CA . LYS C 1 33 ? 155.85501 2.80315 46.16113 1.000 100.57551 1452 LYS C CA 1
ATOM 4480 C C . LYS C 1 33 ? 155.66762 4.22815 45.62059 1.000 102.64551 1452 LYS C C 1
ATOM 4481 O O . LYS C 1 33 ? 154.58572 4.52431 45.10640 1.000 102.16309 1452 LYS C O 1
ATOM 4483 N N . ILE C 1 34 ? 156.63678 5.14298 45.75080 1.000 106.39140 1453 ILE C N 1
ATOM 4484 C CA . ILE C 1 34 ? 156.33894 6.48662 45.23636 1.000 109.67905 1453 ILE C CA 1
ATOM 4485 C C . ILE C 1 34 ? 156.69809 6.69956 43.76075 1.000 107.92181 1453 ILE C C 1
ATOM 4486 O O . ILE C 1 34 ? 155.83993 7.12889 42.98295 1.000 108.05023 1453 ILE C O 1
ATOM 4491 N N . GLY C 1 35 ? 157.95553 6.47447 43.36633 1.000 105.23432 1454 GLY C N 1
ATOM 4492 C CA . GLY C 1 35 ? 158.32090 6.61234 41.96349 1.000 103.18787 1454 GLY C CA 1
ATOM 4493 C C . GLY C 1 35 ? 158.11020 8.00608 41.38626 1.000 107.46156 1454 GLY C C 1
ATOM 4494 O O . GLY C 1 35 ? 158.13515 9.02664 42.09128 1.000 101.04924 1454 GLY C O 1
ATOM 4495 N N . LEU C 1 36 ? 157.83384 8.06921 40.07084 1.000 111.32997 1455 LEU C N 1
ATOM 4496 C CA . LEU C 1 36 ? 157.82652 9.38660 39.42521 1.000 113.22942 1455 LEU C CA 1
ATOM 4497 C C . LEU C 1 36 ? 156.99708 9.41593 38.16650 1.000 123.73409 1455 LEU C C 1
ATOM 4498 O O . LEU C 1 36 ? 157.21299 8.70075 37.22569 1.000 124.70148 1455 LEU C O 1
ATOM 4503 N N . LYS C 1 37 ? 156.13470 10.39827 38.18574 1.000 130.76198 1456 LYS C N 1
ATOM 4504 C CA . LYS C 1 37 ? 155.11534 10.99211 37.23784 1.000 133.73629 1456 LYS C CA 1
ATOM 4505 C C . LYS C 1 37 ? 155.60836 11.59175 35.97844 1.000 133.86279 1456 LYS C C 1
ATOM 4506 O O . LYS C 1 37 ? 155.21852 12.64772 35.68855 1.000 138.19119 1456 LYS C O 1
ATOM 4512 N N . ASP C 1 38 ? 156.67678 10.97964 35.40453 1.000 133.24498 1457 ASP C N 1
ATOM 4513 C CA . ASP C 1 38 ? 157.42870 11.51384 34.23288 1.000 131.93285 1457 ASP C CA 1
ATOM 4514 C C . ASP C 1 38 ? 158.54256 12.40602 34.79679 1.000 133.05130 1457 ASP C C 1
ATOM 4515 O O . ASP C 1 38 ? 158.48059 12.77286 35.98659 1.000 130.32315 1457 ASP C O 1
ATOM 4520 N N . PRO C 1 39 ? 159.59278 12.74354 34.01670 1.000 125.98096 1458 PRO C N 1
ATOM 4521 C CA . PRO C 1 39 ? 160.71424 13.54858 34.55650 1.000 116.25406 1458 PRO C CA 1
ATOM 4522 C C . PRO C 1 39 ? 160.54866 15.06925 34.48838 1.000 115.55250 1458 PRO C C 1
ATOM 4523 O O . PRO C 1 39 ? 161.33725 15.77171 33.85117 1.000 110.05079 1458 PRO C O 1
ATOM 4527 N N . THR C 1 40 ? 159.54482 15.61030 35.16415 1.000 116.94807 1459 THR C N 1
ATOM 4528 C CA . THR C 1 40 ? 159.28790 17.04711 35.05266 1.000 117.23704 1459 THR C CA 1
ATOM 4529 C C . THR C 1 40 ? 159.66314 17.72190 36.36867 1.000 108.83658 1459 THR C C 1
ATOM 4530 O O . THR C 1 40 ? 159.82625 17.06119 37.39142 1.000 107.34077 1459 THR C O 1
ATOM 4534 N N . VAL C 1 41 ? 159.79489 19.05323 36.33374 1.000 105.21840 1460 VAL C N 1
ATOM 4535 C CA . VAL C 1 41 ? 159.95464 19.79103 37.59018 1.000 99.62521 1460 VAL C CA 1
ATOM 4536 C C . VAL C 1 41 ? 158.77659 19.61455 38.52891 1.000 98.08328 1460 VAL C C 1
ATOM 4537 O O . VAL C 1 41 ? 159.00535 19.37274 39.72803 1.000 100.10122 1460 VAL C O 1
ATOM 4541 N N . PRO C 1 42 ? 157.51756 19.73678 38.10475 1.000 99.61601 1461 PRO C N 1
ATOM 4542 C CA . PRO C 1 42 ? 156.42146 19.42264 39.03870 1.000 99.16773 1461 PRO C CA 1
ATOM 4543 C C . PRO C 1 42 ? 156.44456 17.99113 39.54282 1.000 95.25646 1461 PRO C C 1
ATOM 4544 O O . PRO C 1 42 ? 156.06877 17.74947 40.69711 1.000 94.52666 1461 PRO C O 1
ATOM 4548 N N . ALA C 1 43 ? 156.83491 17.02509 38.70347 1.000 100.04207 1462 ALA C N 1
ATOM 4549 C CA . ALA C 1 43 ? 156.87605 15.63705 39.15948 1.000 101.74227 1462 ALA C CA 1
ATOM 4550 C C . ALA C 1 43 ? 157.95817 15.44365 40.21440 1.000 100.12279 1462 ALA C C 1
ATOM 4551 O O . ALA C 1 43 ? 157.74906 14.74604 41.21423 1.000 96.68574 1462 ALA C O 1
ATOM 4553 N N . VAL C 1 44 ? 159.12763 16.04697 39.99949 1.000 95.66951 1463 VAL C N 1
ATOM 4554 C CA . VAL C 1 44 ? 160.19385 15.94977 40.97787 1.000 92.94968 1463 VAL C CA 1
ATOM 4555 C C . VAL C 1 44 ? 159.78146 16.62768 42.27875 1.000 92.97722 1463 VAL C C 1
ATOM 4556 O O . VAL C 1 44 ? 160.06118 16.12090 43.37006 1.000 92.06521 1463 VAL C O 1
ATOM 4560 N N . LYS C 1 45 ? 159.09864 17.77139 42.19586 1.000 90.28136 1464 LYS C N 1
ATOM 4561 C CA . LYS C 1 45 ? 158.72468 18.44060 43.43522 1.000 88.59164 1464 LYS C CA 1
ATOM 4562 C C . LYS C 1 45 ? 157.56163 17.74627 44.14115 1.000 89.83134 1464 LYS C C 1
ATOM 4563 O O . LYS C 1 45 ? 157.48574 17.77572 45.37801 1.000 89.59994 1464 LYS C O 1
ATOM 4569 N N . HIS C 1 46 ? 156.70213 17.04614 43.39910 1.000 88.80763 1465 HIS C N 1
ATOM 4570 C CA . HIS C 1 46 ? 155.70175 16.20575 44.04177 1.000 89.88917 1465 HIS C CA 1
ATOM 4571 C C . HIS C 1 46 ? 156.35431 15.00838 44.71942 1.000 89.33016 1465 HIS C C 1
ATOM 4572 O O . HIS C 1 46 ? 155.98912 14.64217 45.84861 1.000 90.31392 1465 HIS C O 1
ATOM 4579 N N . ARG C 1 47 ? 157.34110 14.40000 44.05885 1.000 90.25729 1466 ARG C N 1
ATOM 4580 C CA . ARG C 1 47 ? 158.08868 13.32736 44.70079 1.000 89.46971 1466 ARG C CA 1
ATOM 4581 C C . ARG C 1 47 ? 158.78811 13.81383 45.96299 1.000 84.22558 1466 ARG C C 1
ATOM 4582 O O . ARG C 1 47 ? 158.80038 13.11225 46.98184 1.000 81.39075 1466 ARG C O 1
ATOM 4590 N N . LYS C 1 48 ? 159.36843 15.01313 45.92123 1.000 85.36399 1467 LYS C N 1
ATOM 4591 C CA . LYS C 1 48 ? 160.10646 15.50665 47.08141 1.000 84.15426 1467 LYS C CA 1
ATOM 4592 C C . LYS C 1 48 ? 159.16341 15.82229 48.23920 1.000 81.96004 1467 LYS C C 1
ATOM 4593 O O . LYS C 1 48 ? 159.47018 15.51359 49.40159 1.000 82.21819 1467 LYS C O 1
ATOM 4599 N N . LYS C 1 49 ? 157.98781 16.37740 47.93246 1.000 86.50118 1468 LYS C N 1
ATOM 4600 C CA . LYS C 1 49 ? 156.91951 16.54079 48.92137 1.000 86.49920 1468 LYS C CA 1
ATOM 4601 C C . LYS C 1 49 ? 156.51490 15.20106 49.56675 1.000 83.22180 1468 LYS C C 1
ATOM 4602 O O . LYS C 1 49 ? 156.25933 15.12367 50.79010 1.000 82.68447 1468 LYS C O 1
ATOM 4608 N N . SER C 1 50 ? 156.52576 14.12997 48.76388 1.000 86.38019 1469 SER C N 1
ATOM 4609 C CA . SER C 1 50 ? 156.14744 12.80271 49.24341 1.000 82.89545 1469 SER C CA 1
ATOM 4610 C C . SER C 1 50 ? 157.18956 12.27999 50.22856 1.000 82.56919 1469 SER C C 1
ATOM 4611 O O . SER C 1 50 ? 156.86954 11.71439 51.29396 1.000 81.37256 1469 SER C O 1
ATOM 4614 N N . LEU C 1 51 ? 158.45543 12.48720 49.87747 1.000 81.76216 1470 LEU C N 1
ATOM 4615 C CA . LEU C 1 51 ? 159.56196 12.12300 50.74779 1.000 80.84278 1470 LEU C CA 1
ATOM 4616 C C . LEU C 1 51 ? 159.53894 12.89891 52.05501 1.000 82.23372 1470 LEU C C 1
ATOM 4617 O O . LEU C 1 51 ? 159.90318 12.35815 53.10647 1.000 82.02075 1470 LEU C O 1
ATOM 4622 N N . ILE C 1 52 ? 159.05273 14.13141 52.04472 1.000 81.75024 1471 ILE C N 1
ATOM 4623 C CA . ILE C 1 52 ? 159.15356 14.88615 53.28447 1.000 80.21454 1471 ILE C CA 1
ATOM 4624 C C . ILE C 1 52 ? 158.10327 14.43593 54.27245 1.000 86.13338 1471 ILE C C 1
ATOM 4625 O O . ILE C 1 52 ? 158.37702 14.36013 55.48250 1.000 81.80286 1471 ILE C O 1
ATOM 4630 N N . ARG C 1 53 ? 156.87072 14.11977 53.84369 1.000 93.34690 1472 ARG C N 1
ATOM 4631 C CA . ARG C 1 53 ? 156.10013 13.47323 54.91271 1.000 95.09123 1472 ARG C CA 1
ATOM 4632 C C . ARG C 1 53 ? 156.65729 12.14479 55.34151 1.000 96.09273 1472 ARG C C 1
ATOM 4633 O O . ARG C 1 53 ? 156.47513 11.74466 56.51330 1.000 97.01234 1472 ARG C O 1
ATOM 4641 N N . LEU C 1 54 ? 157.23785 11.37318 54.42631 1.000 87.03979 1473 LEU C N 1
ATOM 4642 C CA . LEU C 1 54 ? 157.77726 10.03495 54.97622 1.000 82.79596 1473 LEU C CA 1
ATOM 4643 C C . LEU C 1 54 ? 158.90195 10.22539 55.99627 1.000 80.42536 1473 LEU C C 1
ATOM 4644 O O . LEU C 1 54 ? 158.97894 9.52322 57.03611 1.000 80.27047 1473 LEU C O 1
ATOM 4649 N N . ASP C 1 55 ? 159.73448 11.24993 55.75553 1.000 79.03363 1474 ASP C N 1
ATOM 4650 C CA . ASP C 1 55 ? 160.70406 11.67788 56.78094 1.000 79.56785 1474 ASP C CA 1
ATOM 4651 C C . ASP C 1 55 ? 160.03995 12.16333 58.07315 1.000 78.52551 1474 ASP C C 1
ATOM 4652 O O . ASP C 1 55 ? 160.48968 11.81681 59.17007 1.000 79.12337 1474 ASP C O 1
ATOM 4657 N N . LYS C 1 56 ? 158.96814 12.93651 57.97847 1.000 80.04582 1475 LYS C N 1
ATOM 4658 C CA . LYS C 1 56 ? 158.23148 13.37609 59.20973 1.000 75.57678 1475 LYS C CA 1
ATOM 4659 C C . LYS C 1 56 ? 157.78605 12.21254 60.04710 1.000 76.25138 1475 LYS C C 1
ATOM 4660 O O . LYS C 1 56 ? 157.79408 12.29667 61.29679 1.000 80.53105 1475 LYS C O 1
ATOM 4666 N N . VAL C 1 57 ? 157.39197 11.11066 59.37053 1.000 79.52372 1476 VAL C N 1
ATOM 4667 C CA . VAL C 1 57 ? 156.84814 10.01621 60.18269 1.000 80.80017 1476 VAL C CA 1
ATOM 4668 C C . VAL C 1 57 ? 157.97510 9.25622 60.86162 1.000 82.24283 1476 VAL C C 1
ATOM 4669 O O . VAL C 1 57 ? 157.84900 8.83099 62.02024 1.000 85.62456 1476 VAL C O 1
ATOM 4673 N N . LEU C 1 58 ? 159.08188 9.03321 60.12840 1.000 79.47604 1477 LEU C N 1
ATOM 4674 C CA . LEU C 1 58 ? 160.25378 8.46065 60.77974 1.000 79.28727 1477 LEU C CA 1
ATOM 4675 C C . LEU C 1 58 ? 160.62775 9.26813 62.02083 1.000 80.30860 1477 LEU C C 1
ATOM 4676 O O . LEU C 1 58 ? 160.92892 8.70646 63.08686 1.000 81.78937 1477 LEU C O 1
ATOM 4681 N N . ASP C 1 59 ? 160.57076 10.59854 61.90149 1.000 78.42750 1478 ASP C N 1
ATOM 4682 C CA . ASP C 1 59 ? 160.86039 11.47127 63.03738 1.000 80.81493 1478 ASP C CA 1
ATOM 4683 C C . ASP C 1 59 ? 159.89771 11.24065 64.19382 1.000 80.30654 1478 ASP C C 1
ATOM 4684 O O . ASP C 1 59 ? 160.29951 11.27490 65.35893 1.000 81.26983 1478 ASP C O 1
ATOM 4689 N N . GLU C 1 60 ? 158.61299 11.06145 63.89589 1.000 84.51704 1479 GLU C N 1
ATOM 4690 C CA . GLU C 1 60 ? 157.66614 10.71248 64.95144 1.000 83.54123 1479 GLU C CA 1
ATOM 4691 C C . GLU C 1 60 ? 158.08232 9.43889 65.68980 1.000 83.26358 1479 GLU C C 1
ATOM 4692 O O . GLU C 1 60 ? 157.68269 9.23048 66.84277 1.000 81.63716 1479 GLU C O 1
ATOM 4698 N N . TYR C 1 61 ? 158.86287 8.57813 65.03708 1.000 82.46622 1480 TYR C N 1
ATOM 4699 C CA . TYR C 1 61 ? 159.38891 7.35214 65.65667 1.000 83.89984 1480 TYR C CA 1
ATOM 4700 C C . TYR C 1 61 ? 160.80300 7.46923 66.24980 1.000 79.01719 1480 TYR C C 1
ATOM 4701 O O . TYR C 1 61 ? 161.31427 6.47076 66.79084 1.000 79.14963 1480 TYR C O 1
ATOM 4710 N N . GLU C 1 62 ? 161.45797 8.63062 66.12400 1.000 83.39183 1481 GLU C N 1
ATOM 4711 C CA . GLU C 1 62 ? 162.82015 8.84611 66.66175 1.000 85.22106 1481 GLU C CA 1
ATOM 4712 C C . GLU C 1 62 ? 163.00112 8.19884 68.02168 1.000 86.04536 1481 GLU C C 1
ATOM 4713 O O . GLU C 1 62 ? 163.90838 7.40137 68.30148 1.000 85.13196 1481 GLU C O 1
ATOM 4719 N N . GLU C 1 63 ? 162.16003 8.73393 68.92145 1.000 87.05818 1482 GLU C N 1
ATOM 4720 C CA . GLU C 1 63 ? 162.20069 8.51241 70.34972 1.000 81.85946 1482 GLU C CA 1
ATOM 4721 C C . GLU C 1 63 ? 161.81860 7.11879 70.68894 1.000 86.93006 1482 GLU C C 1
ATOM 4722 O O . GLU C 1 63 ? 162.33138 6.56806 71.67571 1.000 86.21886 1482 GLU C O 1
ATOM 4728 N N . GLU C 1 64 ? 160.94471 6.48367 69.91713 1.000 85.00898 1483 GLU C N 1
ATOM 4729 C CA . GLU C 1 64 ? 160.75575 5.07409 70.28729 1.000 85.33247 1483 GLU C CA 1
ATOM 4730 C C . GLU C 1 64 ? 161.97666 4.26521 69.91188 1.000 82.22412 1483 GLU C C 1
ATOM 4731 O O . GLU C 1 64 ? 162.32129 3.32711 70.61311 1.000 81.96121 1483 GLU C O 1
ATOM 4737 N N . LYS C 1 65 ? 162.61822 4.59836 68.78543 1.000 82.70733 1484 LYS C N 1
ATOM 4738 C CA . LYS C 1 65 ? 163.86852 3.92705 68.43973 1.000 83.01349 1484 LYS C CA 1
ATOM 4739 C C . LYS C 1 65 ? 164.87685 4.05156 69.57337 1.000 81.51637 1484 LYS C C 1
ATOM 4740 O O . LYS C 1 65 ? 165.50545 3.07292 69.99905 1.000 83.50801 1484 LYS C O 1
ATOM 4746 N N . ARG C 1 66 ? 165.01948 5.26405 70.07925 1.000 79.83174 1485 ARG C N 1
ATOM 4747 C CA . ARG C 1 66 ? 165.99440 5.57687 71.11193 1.000 80.02868 1485 ARG C CA 1
ATOM 4748 C C . ARG C 1 66 ? 165.66631 4.87191 72.42981 1.000 80.77579 1485 ARG C C 1
ATOM 4749 O O . ARG C 1 66 ? 166.52985 4.22764 73.04521 1.000 84.07672 1485 ARG C O 1
ATOM 4757 N N . HIS C 1 67 ? 164.40385 4.95147 72.85208 1.000 78.13622 1486 HIS C N 1
ATOM 4758 C CA . HIS C 1 67 ? 163.95436 4.25362 74.04636 1.000 77.46062 1486 HIS C CA 1
ATOM 4759 C C . HIS C 1 67 ? 164.13189 2.74861 73.92607 1.000 85.39335 1486 HIS C C 1
ATOM 4760 O O . HIS C 1 67 ? 164.53536 2.08621 74.89562 1.000 86.37828 1486 HIS C O 1
ATOM 4767 N N . LEU C 1 68 ? 163.84198 2.18713 72.74580 1.000 88.47836 1487 LEU C N 1
ATOM 4768 C CA . LEU C 1 68 ? 164.09070 0.76802 72.53216 1.000 91.27184 1487 LEU C CA 1
ATOM 4769 C C . LEU C 1 68 ? 165.56114 0.43973 72.72855 1.000 96.23307 1487 LEU C C 1
ATOM 4770 O O . LEU C 1 68 ? 165.90186 -0.55410 73.37530 1.000 99.61850 1487 LEU C O 1
ATOM 4775 N N . GLN C 1 69 ? 166.44523 1.26327 72.16469 1.000 87.41002 1488 GLN C N 1
ATOM 4776 C CA . GLN C 1 69 ? 167.87159 1.02565 72.31644 1.000 90.76278 1488 GLN C CA 1
ATOM 4777 C C . GLN C 1 69 ? 168.28120 1.00208 73.78424 1.000 96.79381 1488 GLN C C 1
ATOM 4778 O O . GLN C 1 69 ? 169.12009 0.18326 74.19313 1.000 103.82036 1488 GLN C O 1
ATOM 4784 N N . GLU C 1 70 ? 167.73598 1.92864 74.57917 1.000 96.21840 1489 GLU C N 1
ATOM 4785 C CA . GLU C 1 70 ? 167.95799 1.92087 76.03093 1.000 95.60545 1489 GLU C CA 1
ATOM 4786 C C . GLU C 1 70 ? 167.51863 0.59915 76.65936 1.000 101.97743 1489 GLU C C 1
ATOM 4787 O O . GLU C 1 70 ? 168.29354 -0.04878 77.37560 1.000 107.82927 1489 GLU C O 1
ATOM 4793 N N . MET C 1 71 ? 166.24743 0.21916 76.46404 1.000 106.03708 1490 MET C N 1
ATOM 4794 C CA . MET C 1 71 ? 165.78331 -1.06472 76.99775 1.000 107.86824 1490 MET C CA 1
ATOM 4795 C C . MET C 1 71 ? 166.71713 -2.20048 76.59349 1.000 112.22558 1490 MET C C 1
ATOM 4796 O O . MET C 1 71 ? 167.01687 -3.08525 77.39960 1.000 117.12254 1490 MET C O 1
ATOM 4801 N N . ALA C 1 72 ? 167.20317 -2.17239 75.35076 1.000 112.64460 1491 ALA C N 1
ATOM 4802 C CA . ALA C 1 72 ? 168.04827 -3.24443 74.83680 1.000 114.95687 1491 ALA C CA 1
ATOM 4803 C C . ALA C 1 72 ? 169.40449 -3.29403 75.53512 1.000 120.10371 1491 ALA C C 1
ATOM 4804 O O . ALA C 1 72 ? 169.91490 -4.37881 75.80580 1.000 121.23889 1491 ALA C O 1
ATOM 4806 N N . ASN C 1 73 ? 170.05238 -2.14794 75.75842 1.000 131.49026 1492 ASN C N 1
ATOM 4807 C CA . ASN C 1 73 ? 171.30936 -2.18264 76.51624 1.000 133.65003 1492 ASN C CA 1
ATOM 4808 C C . ASN C 1 73 ? 171.13707 -2.30222 78.02687 1.000 135.93798 1492 ASN C C 1
ATOM 4809 O O . ASN C 1 73 ? 172.14081 -2.54484 78.71494 1.000 138.07776 1492 ASN C O 1
ATOM 4814 N N . SER C 1 74 ? 169.93801 -2.15231 78.58378 1.000 122.90182 1493 SER C N 1
ATOM 4815 C CA . SER C 1 74 ? 169.83524 -2.29561 80.03514 1.000 120.02507 1493 SER C CA 1
ATOM 4816 C C . SER C 1 74 ? 168.89824 -3.41167 80.48216 1.000 118.26685 1493 SER C C 1
ATOM 4817 O O . SER C 1 74 ? 168.39678 -3.37038 81.60648 1.000 118.27141 1493 SER C O 1
ATOM 4820 N N . LEU C 1 75 ? 168.62855 -4.39152 79.63611 1.000 123.90268 1494 LEU C N 1
ATOM 4821 C CA . LEU C 1 75 ? 167.74929 -5.42751 80.15886 1.000 125.49534 1494 LEU C CA 1
ATOM 4822 C C . LEU C 1 75 ? 168.57151 -6.46991 80.92480 1.000 131.83193 1494 LEU C C 1
ATOM 4823 O O . LEU C 1 75 ? 169.79038 -6.57886 80.72935 1.000 134.18278 1494 LEU C O 1
ATOM 4828 N N . PRO C 1 76 ? 167.94067 -7.24405 81.81695 1.000 132.05478 1495 PRO C N 1
ATOM 4829 C CA . PRO C 1 76 ? 168.68904 -8.15899 82.70047 1.000 134.49026 1495 PRO C CA 1
ATOM 4830 C C . PRO C 1 76 ? 169.47592 -9.23410 81.96216 1.000 145.30687 1495 PRO C C 1
ATOM 4831 O O . PRO C 1 76 ? 169.31575 -9.47790 80.76698 1.000 147.51415 1495 PRO C O 1
ATOM 4835 N N . HIS C 1 77 ? 170.36618 -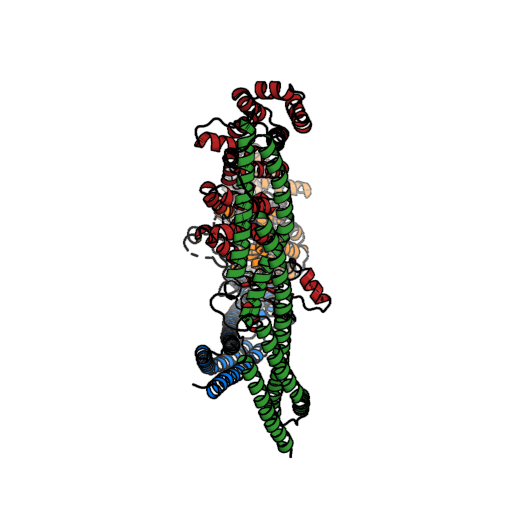9.87429 82.72016 1.000 151.14970 1496 HIS C N 1
ATOM 4836 C CA . HIS C 1 77 ? 171.21683 -10.96247 82.24145 1.000 158.67959 1496 HIS C CA 1
ATOM 4837 C C . HIS C 1 77 ? 170.59685 -12.27383 82.72170 1.000 161.46550 1496 HIS C C 1
ATOM 4838 O O . HIS C 1 77 ? 170.57011 -12.55151 83.92552 1.000 159.22025 1496 HIS C O 1
ATOM 4845 N N . PHE C 1 78 ? 170.10364 -13.07626 81.78250 1.000 169.63325 1497 PHE C N 1
ATOM 4846 C CA . PHE C 1 78 ? 169.35558 -14.29271 82.10568 1.000 169.17159 1497 PHE C CA 1
ATOM 4847 C C . PHE C 1 78 ? 170.21205 -15.55929 82.18032 1.000 167.62623 1497 PHE C C 1
ATOM 4848 O O . PHE C 1 78 ? 171.12794 -15.75709 81.38324 1.000 167.17290 1497 PHE C O 1
ATOM 4856 N N . GLY C 1 81 ? 170.51772 -16.58044 78.99403 1.000 142.02787 1500 GLY C N 1
ATOM 4857 C CA . GLY C 1 81 ? 169.20164 -16.71483 78.39595 1.000 151.52486 1500 GLY C CA 1
ATOM 4858 C C . GLY C 1 81 ? 168.94009 -15.83147 77.18145 1.000 156.42649 1500 GLY C C 1
ATOM 4859 O O . GLY C 1 81 ? 169.85519 -15.48363 76.43569 1.000 157.30101 1500 GLY C O 1
ATOM 4860 N N . ARG C 1 82 ? 167.67530 -15.44614 77.00173 1.000 156.63866 1501 ARG C N 1
ATOM 4861 C CA . ARG C 1 82 ? 167.22530 -14.74281 75.80060 1.000 158.76440 1501 ARG C CA 1
ATOM 4862 C C . ARG C 1 82 ? 167.64975 -13.28227 75.72248 1.000 160.47829 1501 ARG C C 1
ATOM 4863 O O . ARG C 1 82 ? 167.47611 -12.68201 74.65221 1.000 155.81880 1501 ARG C O 1
ATOM 4871 N N . GLU C 1 83 ? 168.13641 -12.68684 76.81797 1.000 175.86319 1502 GLU C N 1
ATOM 4872 C CA . GLU C 1 83 ? 168.51217 -11.27635 76.78768 1.000 175.05932 1502 GLU C CA 1
ATOM 4873 C C . GLU C 1 83 ? 169.39613 -10.94775 75.58944 1.000 172.09244 1502 GLU C C 1
ATOM 4874 O O . GLU C 1 83 ? 169.21773 -9.90378 74.95282 1.000 169.89685 1502 GLU C O 1
ATOM 4880 N N . LYS C 1 84 ? 170.28591 -11.86556 75.20419 1.000 160.60513 1503 LYS C N 1
ATOM 4881 C CA . LYS C 1 84 ? 171.19499 -11.59505 74.09558 1.000 157.41630 1503 LYS C CA 1
ATOM 4882 C C . LYS C 1 84 ? 170.48829 -11.70331 72.74151 1.000 148.15946 1503 LYS C C 1
ATOM 4883 O O . LYS C 1 84 ? 170.72934 -10.88280 71.84673 1.000 140.49316 1503 LYS C O 1
ATOM 4885 N N . THR C 1 85 ? 169.59980 -12.69102 72.57814 1.000 148.66039 1504 THR C N 1
ATOM 4886 C CA . THR C 1 85 ? 168.84067 -12.82329 71.33290 1.000 142.83815 1504 THR C CA 1
ATOM 4887 C C . THR C 1 85 ? 167.96820 -11.60809 71.07138 1.000 136.40357 1504 THR C C 1
ATOM 4888 O O . THR C 1 85 ? 167.97967 -11.03374 69.97094 1.000 132.67944 1504 THR C O 1
ATOM 4892 N N . VAL C 1 86 ? 167.20372 -11.19730 72.07611 1.000 138.62415 1505 VAL C N 1
ATOM 4893 C CA . VAL C 1 86 ? 166.28412 -10.08194 71.86733 1.000 134.32216 1505 VAL C CA 1
ATOM 4894 C C . VAL C 1 86 ? 167.02294 -8.74713 71.82141 1.000 128.62461 1505 VAL C C 1
ATOM 4895 O O . VAL C 1 86 ? 166.61351 -7.83558 71.10834 1.000 122.75822 1505 VAL C O 1
ATOM 4899 N N . ASN C 1 87 ? 168.12213 -8.60338 72.56619 1.000 130.98365 1506 ASN C N 1
ATOM 4900 C CA . ASN C 1 87 ? 169.00981 -7.46660 72.31239 1.000 125.07666 1506 ASN C CA 1
ATOM 4901 C C . ASN C 1 87 ? 169.52644 -7.44431 70.87641 1.000 125.14458 1506 ASN C C 1
ATOM 4902 O O . ASN C 1 87 ? 169.54823 -6.37671 70.23815 1.000 121.91188 1506 ASN C O 1
ATOM 4907 N N . GLN C 1 88 ? 169.90173 -8.58246 70.30301 1.000 128.33839 1507 GLN C N 1
ATOM 4908 C CA . GLN C 1 88 ? 170.36354 -8.50228 68.91181 1.000 125.01726 1507 GLN C CA 1
ATOM 4909 C C . GLN C 1 88 ? 169.22612 -8.06170 67.99872 1.000 119.93850 1507 GLN C C 1
ATOM 4910 O O . GLN C 1 88 ? 169.41814 -7.20696 67.12791 1.000 118.01041 1507 GLN C O 1
ATOM 4916 N N . GLN C 1 89 ? 168.02208 -8.59700 68.22690 1.000 117.79472 1508 GLN C N 1
ATOM 4917 C CA . GLN C 1 89 ? 166.85622 -8.20948 67.42981 1.000 114.82997 1508 GLN C CA 1
ATOM 4918 C C . GLN C 1 89 ? 166.51613 -6.72375 67.59167 1.000 111.77548 1508 GLN C C 1
ATOM 4919 O O . GLN C 1 89 ? 166.15508 -6.03965 66.62031 1.000 107.58911 1508 GLN C O 1
ATOM 4925 N N . CYS C 1 90 ? 166.63398 -6.20275 68.81229 1.000 116.01396 1509 CYS C N 1
ATOM 4926 C CA . CYS C 1 90 ? 166.32294 -4.79946 69.05669 1.000 113.36399 1509 CYS C CA 1
ATOM 4927 C C . CYS C 1 90 ? 167.31785 -3.88750 68.35538 1.000 110.01491 1509 CYS C C 1
ATOM 4928 O O . CYS C 1 90 ? 166.92414 -2.90793 67.70803 1.000 109.05225 1509 CYS C O 1
ATOM 4931 N N . GLN C 1 91 ? 168.61703 -4.17713 68.48829 1.000 107.70881 1510 GLN C N 1
ATOM 4932 C CA . GLN C 1 91 ? 169.59866 -3.39628 67.74135 1.000 105.48071 1510 GLN C CA 1
ATOM 4933 C C . GLN C 1 91 ? 169.36269 -3.51068 66.23733 1.000 102.25060 1510 GLN C C 1
ATOM 4934 O O . GLN C 1 91 ? 169.62891 -2.55626 65.49206 1.000 97.83839 1510 GLN C O 1
ATOM 4940 N N . ASN C 1 92 ? 168.87699 -4.66921 65.77433 1.000 105.52346 1511 ASN C N 1
ATOM 4941 C CA . ASN C 1 92 ? 168.48093 -4.80865 64.37612 1.000 102.41353 1511 ASN C CA 1
ATOM 4942 C C . ASN C 1 92 ? 167.48211 -3.73193 63.99528 1.000 98.52460 1511 ASN C C 1
ATOM 4943 O O . ASN C 1 92 ? 167.66640 -3.00685 63.00837 1.000 97.56618 1511 ASN C O 1
ATOM 4948 N N . THR C 1 93 ? 166.39155 -3.64238 64.75437 1.000 98.08632 1512 THR C N 1
ATOM 4949 C CA . THR C 1 93 ? 165.36926 -2.64749 64.43751 1.000 94.17282 1512 THR C CA 1
ATOM 4950 C C . THR C 1 93 ? 165.91464 -1.21563 64.53011 1.000 93.06244 1512 THR C C 1
ATOM 4951 O O . THR C 1 93 ? 165.56158 -0.35794 63.70814 1.000 90.89605 1512 THR C O 1
ATOM 4955 N N . VAL C 1 94 ? 166.80216 -0.94185 65.49557 1.000 93.67967 1513 VAL C N 1
ATOM 4956 C CA . VAL C 1 94 ? 167.35321 0.41384 65.62861 1.000 90.56672 1513 VAL C CA 1
ATOM 4957 C C . VAL C 1 94 ? 168.16507 0.78973 64.38732 1.000 86.50330 1513 VAL C C 1
ATOM 4958 O O . VAL C 1 94 ? 168.03112 1.89311 63.82995 1.000 86.97293 1513 VAL C O 1
ATOM 4962 N N . VAL C 1 95 ? 169.02409 -0.12087 63.93417 1.000 86.35302 1514 VAL C N 1
ATOM 4963 C CA . VAL C 1 95 ? 169.79897 0.17747 62.73602 1.000 85.00423 1514 VAL C CA 1
ATOM 4964 C C . VAL C 1 95 ? 168.88750 0.27045 61.51549 1.000 84.57936 1514 VAL C C 1
ATOM 4965 O O . VAL C 1 95 ? 169.16032 1.05126 60.59735 1.000 83.34314 1514 VAL C O 1
ATOM 4969 N N . LEU C 1 96 ? 167.80553 -0.52301 61.46892 1.000 85.34450 1515 LEU C N 1
ATOM 4970 C CA . LEU C 1 96 ? 166.83572 -0.40184 60.37436 1.000 82.63111 1515 LEU C CA 1
ATOM 4971 C C . LEU C 1 96 ? 166.26632 1.00662 60.29091 1.000 80.56764 1515 LEU C C 1
ATOM 4972 O O . LEU C 1 96 ? 166.16140 1.58383 59.19888 1.000 79.64251 1515 LEU C O 1
ATOM 4977 N N . TRP C 1 97 ? 165.89103 1.56917 61.44207 1.000 81.56581 1516 TRP C N 1
ATOM 4978 C CA . TRP C 1 97 ? 165.38878 2.93828 61.48658 1.000 78.57074 1516 TRP C CA 1
ATOM 4979 C C . TRP C 1 97 ? 166.43053 3.92777 60.98730 1.000 76.09609 1516 TRP C C 1
ATOM 4980 O O . TRP C 1 97 ? 166.12265 4.82414 60.18933 1.000 76.93204 1516 TRP C O 1
ATOM 4991 N N . GLU C 1 98 ? 167.66785 3.80260 61.47299 1.000 77.07078 1517 GLU C N 1
ATOM 4992 C CA . GLU C 1 98 ? 168.70652 4.74273 61.04484 1.000 79.88233 1517 GLU C CA 1
ATOM 4993 C C . GLU C 1 98 ? 169.01318 4.61270 59.54826 1.000 77.47507 1517 GLU C C 1
ATOM 4994 O O . GLU C 1 98 ? 169.25051 5.61938 58.86090 1.000 78.16750 1517 GLU C O 1
ATOM 5000 N N . ASN C 1 99 ? 168.95218 3.39103 59.01494 1.000 76.39186 1518 ASN C N 1
ATOM 5001 C CA . ASN C 1 99 ? 169.19776 3.17796 57.59389 1.000 75.37945 1518 ASN C CA 1
ATOM 5002 C C . ASN C 1 99 ? 168.09531 3.78090 56.74419 1.000 74.20370 1518 ASN C C 1
ATOM 5003 O O . ASN C 1 99 ? 168.36848 4.37675 55.68603 1.000 71.18217 1518 ASN C O 1
ATOM 5008 N N . THR C 1 100 ? 166.83893 3.60747 57.17512 1.000 73.51572 1519 THR C N 1
ATOM 5009 C CA . THR C 1 100 ? 165.71811 4.19373 56.44238 1.000 74.27561 1519 THR C CA 1
ATOM 5010 C C . THR C 1 100 ? 165.79526 5.71376 56.43310 1.000 71.79320 1519 THR C C 1
ATOM 5011 O O . THR C 1 100 ? 165.55060 6.35788 55.39115 1.000 74.02918 1519 THR C O 1
ATOM 5015 N N . LYS C 1 101 ? 166.13197 6.30012 57.58966 1.000 73.10266 1520 LYS C N 1
ATOM 5016 C CA . LYS C 1 101 ? 166.28489 7.74339 57.67737 1.000 72.19567 1520 LYS C CA 1
ATOM 5017 C C . LYS C 1 101 ? 167.40354 8.22779 56.75332 1.000 72.38850 1520 LYS C C 1
ATOM 5018 O O . LYS C 1 101 ? 167.25320 9.23235 56.03661 1.000 74.33385 1520 LYS C O 1
ATOM 5024 N N . ALA C 1 102 ? 168.49101 7.46585 56.66956 1.000 70.67960 1521 ALA C N 1
ATOM 5025 C CA . ALA C 1 102 ? 169.54753 7.81145 55.72283 1.000 72.56064 1521 ALA C CA 1
ATOM 5026 C C . ALA C 1 102 ? 169.05532 7.74583 54.27415 1.000 72.70053 1521 ALA C C 1
ATOM 5027 O O . ALA C 1 102 ? 169.42815 8.59304 53.44126 1.000 75.73306 1521 ALA C O 1
ATOM 5029 N N . LEU C 1 103 ? 168.21711 6.74451 53.96001 1.000 71.64601 1522 LEU C N 1
ATOM 5030 C CA . LEU C 1 103 ? 167.68887 6.58264 52.60575 1.000 73.62320 1522 LEU C CA 1
ATOM 5031 C C . LEU C 1 103 ? 166.87522 7.80549 52.17466 1.000 77.23844 1522 LEU C C 1
ATOM 5032 O O . LEU C 1 103 ? 167.06195 8.34371 51.06250 1.000 76.57156 1522 LEU C O 1
ATOM 5037 N N . VAL C 1 104 ? 165.90029 8.21662 52.99925 1.000 75.98464 1523 VAL C N 1
ATOM 5038 C CA . VAL C 1 104 ? 165.12803 9.38734 52.56331 1.000 76.64477 1523 VAL C CA 1
ATOM 5039 C C . VAL C 1 104 ? 166.03724 10.58890 52.43575 1.000 75.93125 1523 VAL C C 1
ATOM 5040 O O . VAL C 1 104 ? 165.83979 11.43221 51.56005 1.000 79.09610 1523 VAL C O 1
ATOM 5044 N N . THR C 1 105 ? 167.01130 10.72354 53.33012 1.000 77.11416 1524 THR C N 1
ATOM 5045 C CA . THR C 1 105 ? 167.84861 11.89824 53.21384 1.000 77.39720 1524 THR C CA 1
ATOM 5046 C C . THR C 1 105 ? 168.57619 11.92223 51.87970 1.000 79.14346 1524 THR C C 1
ATOM 5047 O O . THR C 1 105 ? 168.67083 12.98061 51.23787 1.000 81.50855 1524 THR C O 1
ATOM 5051 N N . GLU C 1 106 ? 169.03688 10.76384 51.39674 1.000 76.73047 1525 GLU C N 1
ATOM 5052 C CA . GLU C 1 106 ? 169.68827 10.86624 50.09278 1.000 83.92893 1525 GLU C CA 1
ATOM 5053 C C . GLU C 1 106 ? 168.68339 11.02012 48.95755 1.000 79.78418 1525 GLU C C 1
ATOM 5054 O O . GLU C 1 106 ? 169.02515 11.62784 47.94202 1.000 77.26826 1525 GLU C O 1
ATOM 5060 N N . CYS C 1 107 ? 167.46681 10.47550 49.08396 1.000 77.64980 1526 CYS C N 1
ATOM 5061 C CA . CYS C 1 107 ? 166.45248 10.72418 48.04961 1.000 77.58321 1526 CYS C CA 1
ATOM 5062 C C . CYS C 1 107 ? 166.15644 12.21114 47.91897 1.000 79.33212 1526 CYS C C 1
ATOM 5063 O O . CYS C 1 107 ? 165.96394 12.71977 46.80990 1.000 78.93918 1526 CYS C O 1
ATOM 5066 N N . LEU C 1 108 ? 166.10148 12.91790 49.05096 1.000 80.66654 1527 LEU C N 1
ATOM 5067 C CA . LEU C 1 108 ? 165.90121 14.36529 49.05120 1.000 79.39870 1527 LEU C CA 1
ATOM 5068 C C . LEU C 1 108 ? 167.09675 15.08893 48.47602 1.000 84.90990 1527 LEU C C 1
ATOM 5069 O O . LEU C 1 108 ? 166.93894 16.14191 47.84670 1.000 86.39366 1527 LEU C O 1
ATOM 5074 N N . GLU C 1 109 ? 168.29827 14.54538 48.68932 1.000 90.80493 1528 GLU C N 1
ATOM 5075 C CA . GLU C 1 109 ? 169.47625 15.09009 48.02413 1.000 92.33619 1528 GLU C CA 1
ATOM 5076 C C . GLU C 1 109 ? 169.37098 14.94502 46.52087 1.000 93.74402 1528 GLU C C 1
ATOM 5077 O O . GLU C 1 109 ? 169.72954 15.86076 45.76458 1.000 96.96151 1528 GLU C O 1
ATOM 5083 N N . GLN C 1 110 ? 168.93863 13.76519 46.07582 1.000 87.64912 1529 GLN C N 1
ATOM 5084 C CA . GLN C 1 110 ? 168.82251 13.48596 44.65483 1.000 85.79341 1529 GLN C CA 1
ATOM 5085 C C . GLN C 1 110 ? 167.75025 14.35492 44.00892 1.000 87.31434 1529 GLN C C 1
ATOM 5086 O O . GLN C 1 110 ? 167.94098 14.84427 42.88997 1.000 87.28510 1529 GLN C O 1
ATOM 5092 N N . CYS C 1 111 ? 166.65145 14.62084 44.72450 1.000 83.49193 1530 CYS C N 1
ATOM 5093 C CA . CYS C 1 111 ? 165.69265 15.62980 44.26946 1.000 81.61469 1530 CYS C CA 1
ATOM 5094 C C . CYS C 1 111 ? 166.33771 17.00815 44.15611 1.000 83.88909 1530 CYS C C 1
ATOM 5095 O O . CYS C 1 111 ? 166.12824 17.72436 43.16799 1.000 91.87135 1530 CYS C O 1
ATOM 5098 N N . GLY C 1 112 ? 167.10129 17.41281 45.16674 1.000 90.62301 1531 GLY C N 1
ATOM 5099 C CA . GLY C 1 112 ? 167.72711 18.72204 45.10960 1.000 92.19812 1531 GLY C CA 1
ATOM 5100 C C . GLY C 1 112 ? 168.61988 18.89190 43.89866 1.000 93.71981 1531 GLY C C 1
ATOM 5101 O O . GLY C 1 112 ? 168.57962 19.92400 43.22287 1.000 94.87600 1531 GLY C O 1
ATOM 5102 N N . ARG C 1 113 ? 169.44352 17.88366 43.60075 1.000 99.98034 1532 ARG C N 1
ATOM 5103 C CA . ARG C 1 113 ? 170.31732 18.07190 42.44719 1.000 101.03312 1532 ARG C CA 1
ATOM 5104 C C . ARG C 1 113 ? 169.61366 17.83141 41.13263 1.000 100.24669 1532 ARG C C 1
ATOM 5105 O O . ARG C 1 113 ? 170.03349 18.40339 40.13722 1.000 100.59312 1532 ARG C O 1
ATOM 5113 N N . VAL C 1 114 ? 168.57319 17.00654 41.08208 1.000 90.73883 1533 VAL C N 1
ATOM 5114 C CA . VAL C 1 114 ? 167.78023 16.94916 39.86140 1.000 88.07412 1533 VAL C CA 1
ATOM 5115 C C . VAL C 1 114 ? 167.17389 18.30948 39.55029 1.000 87.82912 1533 VAL C C 1
ATOM 5116 O O . VAL C 1 114 ? 167.18689 18.75012 38.40009 1.000 86.67672 1533 VAL C O 1
ATOM 5120 N N . LEU C 1 115 ? 166.68787 19.02331 40.57022 1.000 84.85384 1534 LEU C N 1
ATOM 5121 C CA . LEU C 1 115 ? 166.14470 20.35703 40.32009 1.000 83.98429 1534 LEU C CA 1
ATOM 5122 C C . LEU C 1 115 ? 167.24433 21.35756 39.93114 1.000 86.19008 1534 LEU C C 1
ATOM 5123 O O . LEU C 1 115 ? 167.05168 22.18547 39.02076 1.000 89.16676 1534 LEU C O 1
ATOM 5128 N N . GLU C 1 116 ? 168.40334 21.31111 40.59850 1.000 84.56127 1535 GLU C N 1
ATOM 5129 C CA . GLU C 1 116 ? 169.50901 22.16768 40.16383 1.000 86.31830 1535 GLU C CA 1
ATOM 5130 C C . GLU C 1 116 ? 169.93063 21.82604 38.73511 1.000 85.34938 1535 GLU C C 1
ATOM 5131 O O . GLU C 1 116 ? 170.19439 22.71770 37.91549 1.000 89.42106 1535 GLU C O 1
ATOM 5133 N N . LEU C 1 117 ? 169.96284 20.53806 38.40822 1.000 85.16376 1536 LEU C N 1
ATOM 5134 C CA . LEU C 1 117 ? 170.34263 20.09504 37.08071 1.000 86.03057 1536 LEU C CA 1
ATOM 5135 C C . LEU C 1 117 ? 169.33077 20.53064 36.03644 1.000 89.13886 1536 LEU C C 1
ATOM 5136 O O . LEU C 1 117 ? 169.69359 20.78880 34.88297 1.000 88.52099 1536 LEU C O 1
ATOM 5141 N N . LEU C 1 118 ? 168.06092 20.61972 36.41748 1.000 88.24230 1537 LEU C N 1
ATOM 5142 C CA . LEU C 1 118 ? 167.04660 21.12442 35.50116 1.000 85.54459 1537 LEU C CA 1
ATOM 5143 C C . LEU C 1 118 ? 167.19312 22.62851 35.24975 1.000 87.56450 1537 LEU C C 1
ATOM 5144 O O . LEU C 1 118 ? 166.91751 23.08791 34.12665 1.000 91.24690 1537 LEU C O 1
ATOM 5149 N N . LYS C 1 119 ? 167.52867 23.43151 36.28249 1.000 85.61674 1538 LYS C N 1
ATOM 5150 C CA . LYS C 1 119 ? 167.96756 24.80213 35.97002 1.000 91.95830 1538 LYS C CA 1
ATOM 5151 C C . LYS C 1 119 ? 169.07817 24.80491 34.93402 1.000 91.75341 1538 LYS C C 1
ATOM 5152 O O . LYS C 1 119 ? 169.00237 25.51594 33.92004 1.000 98.23798 1538 LYS C O 1
ATOM 5158 N N . GLN C 1 120 ? 170.13279 24.02828 35.20297 1.000 92.65263 1539 GLN C N 1
ATOM 5159 C CA . GLN C 1 120 ? 171.29616 24.06918 34.34704 1.000 92.61263 1539 GLN C CA 1
ATOM 5160 C C . GLN C 1 120 ? 170.85351 23.67837 32.91666 1.000 94.54430 1539 GLN C C 1
ATOM 5161 O O . GLN C 1 120 ? 171.33950 24.24303 31.93403 1.000 95.40160 1539 GLN C O 1
ATOM 5167 N N . TYR C 1 121 ? 169.84611 22.77985 32.80683 1.000 95.30406 1540 TYR C N 1
ATOM 5168 C CA . TYR C 1 121 ? 169.24030 22.39877 31.52209 1.000 94.28652 1540 TYR C CA 1
ATOM 5169 C C . TYR C 1 121 ? 168.46780 23.54081 30.79125 1.000 100.93051 1540 TYR C C 1
ATOM 5170 O O . TYR C 1 121 ? 169.05469 24.08830 29.86221 1.000 100.40306 1540 TYR C O 1
ATOM 5179 N N . GLN C 1 122 ? 167.23173 23.91308 31.19617 1.000 117.68244 1541 GLN C N 1
ATOM 5180 C CA . GLN C 1 122 ? 166.82334 25.26098 30.74216 1.000 117.17264 1541 GLN C CA 1
ATOM 5181 C C . GLN C 1 122 ? 167.87699 26.15629 30.19746 1.000 117.40588 1541 GLN C C 1
ATOM 5182 O O . GLN C 1 122 ? 167.81136 26.52169 29.04385 1.000 117.51562 1541 GLN C O 1
ATOM 5188 N N . ASN C 1 123 ? 168.75073 26.57223 31.07183 1.000 104.81161 1542 ASN C N 1
ATOM 5189 C CA . ASN C 1 123 ? 169.57797 27.66877 30.73234 1.000 102.64751 1542 ASN C CA 1
ATOM 5190 C C . ASN C 1 123 ? 170.54692 27.34570 29.59642 1.000 99.17085 1542 ASN C C 1
ATOM 5191 O O . ASN C 1 123 ? 170.66257 28.11576 28.62860 1.000 99.51702 1542 ASN C O 1
ATOM 5196 N N . PHE C 1 124 ? 171.24159 26.22143 29.68357 1.000 96.68821 1543 PHE C N 1
ATOM 5197 C CA . PHE C 1 124 ? 172.14334 25.85413 28.61833 1.000 94.15985 1543 PHE C CA 1
ATOM 5198 C C . PHE C 1 124 ? 171.37585 25.68058 27.31596 1.000 94.25698 1543 PHE C C 1
ATOM 5199 O O . PHE C 1 124 ? 171.82724 26.15794 26.26104 1.000 94.59526 1543 PHE C O 1
ATOM 5207 N N . LYS C 1 125 ? 170.18916 25.05303 27.36711 1.000 99.33158 1544 LYS C N 1
ATOM 5208 C CA . LYS C 1 125 ? 169.40922 24.88658 26.14270 1.000 94.58907 1544 LYS C CA 1
ATOM 5209 C C . LYS C 1 125 ? 169.00591 26.23519 25.55369 1.000 97.15601 1544 LYS C C 1
ATOM 5210 O O . LYS C 1 125 ? 169.08675 26.43986 24.33811 1.000 99.98507 1544 LYS C O 1
ATOM 5216 N N . SER C 1 126 ? 168.57855 27.17297 26.39841 1.000 100.27301 1545 SER C N 1
ATOM 5217 C CA . SER C 1 126 ? 168.24665 28.50455 25.90938 1.000 98.88120 1545 SER C CA 1
ATOM 5218 C C . SER C 1 126 ? 169.44476 29.14775 25.22217 1.000 101.28521 1545 SER C C 1
ATOM 5219 O O . SER C 1 126 ? 169.33894 29.58451 24.07105 1.000 104.94371 1545 SER C O 1
ATOM 5222 N N . ILE C 1 127 ? 170.59988 29.20138 25.90029 1.000 95.38998 1546 ILE C N 1
ATOM 5223 C CA . ILE C 1 127 ? 171.77638 29.82988 25.29297 1.000 92.77464 1546 ILE C CA 1
ATOM 5224 C C . ILE C 1 127 ? 172.08121 29.20998 23.93448 1.000 96.10408 1546 ILE C C 1
ATOM 5225 O O . ILE C 1 127 ? 172.16024 29.90691 22.90487 1.000 97.37318 1546 ILE C O 1
ATOM 5230 N N . LEU C 1 128 ? 172.17976 27.88232 23.89671 1.000 94.24174 1547 LEU C N 1
ATOM 5231 C CA . LEU C 1 128 ? 172.58148 27.21213 22.66682 1.000 91.41798 1547 LEU C CA 1
ATOM 5232 C C . LEU C 1 128 ? 171.55919 27.40392 21.54943 1.000 93.42460 1547 LEU C C 1
ATOM 5233 O O . LEU C 1 128 ? 171.92126 27.76416 20.42124 1.000 94.66082 1547 LEU C O 1
ATOM 5238 N N . THR C 1 129 ? 170.28771 27.10757 21.81732 1.000 95.02577 1548 THR C N 1
ATOM 5239 C CA . THR C 1 129 ? 169.31019 27.16863 20.74478 1.000 95.43889 1548 THR C CA 1
ATOM 5240 C C . THR C 1 129 ? 169.06952 28.59772 20.27729 1.000 99.64951 1548 THR C C 1
ATOM 5241 O O . THR C 1 129 ? 168.77563 28.80056 19.09213 1.000 99.19128 1548 THR C O 1
ATOM 5245 N N . THR C 1 130 ? 169.23700 29.61087 21.13974 1.000 95.64197 1549 THR C N 1
ATOM 5246 C CA . THR C 1 130 ? 169.09655 30.94055 20.57262 1.000 96.76353 1549 THR C CA 1
ATOM 5247 C C . THR C 1 130 ? 170.25920 31.26171 19.65690 1.000 96.89655 1549 THR C C 1
ATOM 5248 O O . THR C 1 130 ? 170.04417 31.90256 18.62219 1.000 99.84549 1549 THR C O 1
ATOM 5252 N N . LEU C 1 131 ? 171.47587 30.78299 19.96844 1.000 96.77032 1550 LEU C N 1
ATOM 5253 C CA . LEU C 1 131 ? 172.53835 31.08260 19.02540 1.000 95.11968 1550 LEU C CA 1
ATOM 5254 C C . LEU C 1 131 ? 172.28787 30.35514 17.70016 1.000 100.45802 1550 LEU C C 1
ATOM 5255 O O . LEU C 1 131 ? 172.43555 30.93510 16.61112 1.000 102.49321 1550 LEU C O 1
ATOM 5260 N N . ILE C 1 132 ? 171.89299 29.09028 17.76363 1.000 95.10040 1551 ILE C N 1
ATOM 5261 C CA . ILE C 1 132 ? 171.83153 28.33649 16.52286 1.000 97.76296 1551 ILE C CA 1
ATOM 5262 C C . ILE C 1 132 ? 170.66577 28.81076 15.66055 1.000 99.95781 1551 ILE C C 1
ATOM 5263 O O . ILE C 1 132 ? 170.78202 28.88131 14.43319 1.000 101.99091 1551 ILE C O 1
ATOM 5268 N N . GLN C 1 133 ? 169.51766 29.09685 16.26567 1.000 104.79792 1552 GLN C N 1
ATOM 5269 C CA . GLN C 1 133 ? 168.46686 29.79725 15.55002 1.000 107.17524 1552 GLN C CA 1
ATOM 5270 C C . GLN C 1 133 ? 168.90868 31.15897 15.01581 1.000 106.63007 1552 GLN C C 1
ATOM 5271 O O . GLN C 1 133 ? 168.47173 31.55624 13.93193 1.000 111.18883 1552 GLN C O 1
ATOM 5277 N N . LYS C 1 134 ? 169.77525 31.89006 15.73215 1.000 99.59105 1553 LYS C N 1
ATOM 5278 C CA . LYS C 1 134 ? 170.28381 33.14092 15.17006 1.000 99.48775 1553 LYS C CA 1
ATOM 5279 C C . LYS C 1 134 ? 170.96363 32.89594 13.83321 1.000 107.53481 1553 LYS C C 1
ATOM 5280 O O . LYS C 1 134 ? 170.70947 33.62333 12.86220 1.000 113.45869 1553 LYS C O 1
ATOM 5286 N N . GLU C 1 135 ? 171.83497 31.87721 13.75090 1.000 100.41856 1554 GLU C N 1
ATOM 5287 C CA . GLU C 1 135 ? 172.45746 31.64014 12.43422 1.000 103.74616 1554 GLU C CA 1
ATOM 5288 C C . GLU C 1 135 ? 171.48602 30.96509 11.43468 1.000 108.07096 1554 GLU C C 1
ATOM 5289 O O . GLU C 1 135 ? 171.24160 31.49863 10.35540 1.000 112.95712 1554 GLU C O 1
ATOM 5295 N N . GLU C 1 136 ? 170.94628 29.79717 11.74321 1.000 105.37562 1555 GLU C N 1
ATOM 5296 C CA . GLU C 1 136 ? 169.70021 29.29723 11.10671 1.000 108.40986 1555 GLU C CA 1
ATOM 5297 C C . GLU C 1 136 ? 168.74919 30.32638 10.47350 1.000 115.40503 1555 GLU C C 1
ATOM 5298 O O . GLU C 1 136 ? 168.26581 30.12004 9.34444 1.000 117.31610 1555 GLU C O 1
ATOM 5304 N N . SER C 1 137 ? 168.48158 31.44906 11.10324 1.000 119.90200 1556 SER C N 1
ATOM 5305 C CA A SER C 1 137 ? 167.50150 32.35136 10.51958 0.556 145.87501 1556 SER C CA 1
ATOM 5306 C CA B SER C 1 137 ? 167.48841 32.28943 10.44730 0.444 146.85737 1556 SER C CA 1
ATOM 5307 C C . SER C 1 137 ? 168.10210 33.35235 9.55008 1.000 124.93050 1556 SER C C 1
ATOM 5308 O O . SER C 1 137 ? 167.36753 34.20128 9.05203 1.000 122.99880 1556 SER C O 1
ATOM 5313 N N . VAL C 1 138 ? 169.41297 33.27688 9.27216 1.000 121.45118 1557 VAL C N 1
ATOM 5314 C CA . VAL C 1 138 ? 170.03123 34.24153 8.39898 1.000 122.02497 1557 VAL C CA 1
ATOM 5315 C C . VAL C 1 138 ? 170.25160 33.56044 7.05162 1.000 126.29293 1557 VAL C C 1
ATOM 5316 O O . VAL C 1 138 ? 170.40810 32.32714 6.97951 1.000 123.30566 1557 VAL C O 1
ATOM 5320 N N . ILE C 1 139 ? 170.30916 34.38308 5.98319 1.000 136.10085 1558 ILE C N 1
ATOM 5321 C CA . ILE C 1 139 ? 170.58122 34.01089 4.60554 1.000 133.39565 1558 ILE C CA 1
ATOM 5322 C C . ILE C 1 139 ? 171.75342 33.07110 4.50525 1.000 133.41605 1558 ILE C C 1
ATOM 5323 O O . ILE C 1 139 ? 172.57697 32.94088 5.41890 1.000 136.03383 1558 ILE C O 1
ATOM 5328 N N . SER C 1 140 ? 171.79584 32.35318 3.39880 1.000 111.72455 1559 SER C N 1
ATOM 5329 C CA . SER C 1 140 ? 173.07663 31.99426 2.83771 1.000 100.11344 1559 SER C CA 1
ATOM 5330 C C . SER C 1 140 ? 172.87207 31.94547 1.32718 1.000 92.95898 1559 SER C C 1
ATOM 5331 O O . SER C 1 140 ? 172.28010 30.99060 0.82196 1.000 90.14469 1559 SER C O 1
ATOM 5334 N N . LEU C 1 141 ? 173.30319 32.98820 0.62081 1.000 88.08468 1560 LEU C N 1
ATOM 5335 C CA . LEU C 1 141 ? 173.26921 32.90524 -0.82718 1.000 82.50295 1560 LEU C CA 1
ATOM 5336 C C . LEU C 1 141 ? 174.33106 31.92810 -1.32579 1.000 82.32447 1560 LEU C C 1
ATOM 5337 O O . LEU C 1 141 ? 175.33263 31.65589 -0.65874 1.000 82.42310 1560 LEU C O 1
ATOM 5342 N N . GLN C 1 142 ? 174.09580 31.39653 -2.52275 1.000 81.77339 1561 GLN C N 1
ATOM 5343 C CA . GLN C 1 142 ? 175.09797 30.58097 -3.19051 1.000 78.69972 1561 GLN C CA 1
ATOM 5344 C C . GLN C 1 142 ? 176.36339 31.38323 -3.43797 1.000 76.65264 1561 GLN C C 1
ATOM 5345 O O . GLN C 1 142 ? 176.32819 32.41122 -4.12092 1.000 75.06254 1561 GLN C O 1
ATOM 5351 N N . ALA C 1 143 ? 177.50032 30.85389 -2.96863 1.000 73.09834 1562 ALA C N 1
ATOM 5352 C CA . ALA C 1 143 ? 178.77681 31.51350 -3.22262 1.000 73.42530 1562 ALA C CA 1
ATOM 5353 C C . ALA C 1 143 ? 178.99823 31.76621 -4.71001 1.000 72.82905 1562 ALA C C 1
ATOM 5354 O O . ALA C 1 143 ? 179.62390 32.76522 -5.09456 1.000 73.51208 1562 ALA C O 1
ATOM 5356 N N . SER C 1 144 ? 178.44993 30.89897 -5.55839 1.000 75.06095 1563 SER C N 1
ATOM 5357 C CA . SER C 1 144 ? 178.62470 31.01140 -6.99757 1.000 76.34871 1563 SER C CA 1
ATOM 5358 C C . SER C 1 144 ? 177.80141 32.14931 -7.60047 1.000 72.38794 1563 SER C C 1
ATOM 5359 O O . SER C 1 144 ? 178.05458 32.55812 -8.73750 1.000 68.30637 1563 SER C O 1
ATOM 5362 N N . TYR C 1 145 ? 176.80167 32.63929 -6.88047 1.000 73.62213 1564 TYR C N 1
ATOM 5363 C CA . TYR C 1 145 ? 175.86897 33.64580 -7.36691 1.000 72.23401 1564 TYR C CA 1
ATOM 5364 C C . TYR C 1 145 ? 176.02796 34.95536 -6.58566 1.000 73.61734 1564 TYR C C 1
ATOM 5365 O O . TYR C 1 145 ? 175.03397 35.59867 -6.21088 1.000 72.09286 1564 TYR C O 1
ATOM 5374 N N . MET C 1 146 ? 177.27187 35.31810 -6.25745 1.000 72.39360 1565 MET C N 1
ATOM 5375 C CA . MET C 1 146 ? 177.59193 36.49693 -5.46184 1.000 70.79226 1565 MET C CA 1
ATOM 5376 C C . MET C 1 146 ? 178.78641 37.23504 -6.05852 1.000 70.71421 1565 MET C C 1
ATOM 5377 O O . MET C 1 146 ? 179.72565 36.60748 -6.57086 1.000 69.48861 1565 MET C O 1
ATOM 5382 N N . GLY C 1 147 ? 178.74358 38.56481 -5.97879 1.000 72.25974 1566 GLY C N 1
ATOM 5383 C CA . GLY C 1 147 ? 179.87102 39.37508 -6.36425 1.000 66.01667 1566 GLY C CA 1
ATOM 5384 C C . GLY C 1 147 ? 180.98559 39.33206 -5.33847 1.000 79.77020 1566 GLY C C 1
ATOM 5385 O O . GLY C 1 147 ? 180.87084 38.79113 -4.23641 1.000 77.08202 1566 GLY C O 1
ATOM 5386 N N . LYS C 1 148 ? 182.09719 39.95070 -5.72969 1.000 78.21229 1567 LYS C N 1
ATOM 5387 C CA . LYS C 1 148 ? 183.31208 39.95006 -4.92320 1.000 73.64708 1567 LYS C CA 1
ATOM 5388 C C . LYS C 1 148 ? 183.12156 40.68806 -3.59629 1.000 75.77791 1567 LYS C C 1
ATOM 5389 O O . LYS C 1 148 ? 183.45284 40.15812 -2.52449 1.000 78.17405 1567 LYS C O 1
ATOM 5395 N N . GLU C 1 149 ? 182.57941 41.90847 -3.63872 1.000 76.97085 1568 GLU C N 1
ATOM 5396 C CA . GLU C 1 149 ? 182.37568 42.66243 -2.40044 1.000 74.47003 1568 GLU C CA 1
ATOM 5397 C C . GLU C 1 149 ? 181.45458 41.91464 -1.44790 1.000 75.38148 1568 GLU C C 1
ATOM 5398 O O . GLU C 1 149 ? 181.68509 41.89892 -0.23080 1.000 76.83738 1568 GLU C O 1
ATOM 5404 N N . ASN C 1 150 ? 180.41716 41.26600 -1.99003 1.000 75.46659 1569 ASN C N 1
ATOM 5405 C CA . ASN C 1 150 ? 179.45104 40.54975 -1.16182 1.000 75.98743 1569 ASN C CA 1
ATOM 5406 C C . ASN C 1 150 ? 180.06172 39.28689 -0.56353 1.000 73.46670 1569 ASN C C 1
ATOM 5407 O O . ASN C 1 150 ? 179.79561 38.95714 0.59746 1.000 71.85930 1569 ASN C O 1
ATOM 5412 N N . LEU C 1 151 ? 180.90191 38.58316 -1.33091 1.000 74.81759 1570 LEU C N 1
ATOM 5413 C CA . LEU C 1 151 ? 181.63981 37.45973 -0.76922 1.000 70.34460 1570 LEU C CA 1
ATOM 5414 C C . LEU C 1 151 ? 182.50367 37.91655 0.39447 1.000 75.05991 1570 LEU C C 1
ATOM 5415 O O . LEU C 1 151 ? 182.56535 37.24806 1.43445 1.000 74.88932 1570 LEU C O 1
ATOM 5420 N N . LYS C 1 152 ? 183.18601 39.05168 0.24325 1.000 73.94172 1571 LYS C N 1
ATOM 5421 C CA . LYS C 1 152 ? 184.02196 39.53729 1.33902 1.000 68.57695 1571 LYS C CA 1
ATOM 5422 C C . LYS C 1 152 ? 183.19084 39.84995 2.58405 1.000 70.41704 1571 LYS C C 1
ATOM 5423 O O . LYS C 1 152 ? 183.54469 39.44236 3.70305 1.000 75.54060 1571 LYS C O 1
ATOM 5429 N N . LYS C 1 153 ? 182.09324 40.58996 2.41854 1.000 69.24716 1572 LYS C N 1
ATOM 5430 C CA . LYS C 1 153 ? 181.23546 40.86516 3.56923 1.000 71.10262 1572 LYS C CA 1
ATOM 5431 C C . LYS C 1 153 ? 180.77957 39.57110 4.23221 1.000 73.39915 1572 LYS C C 1
ATOM 5432 O O . LYS C 1 153 ? 180.82901 39.44538 5.46890 1.000 75.94652 1572 LYS C O 1
ATOM 5438 N N . ARG C 1 154 ? 180.37139 38.57968 3.42968 1.000 72.05003 1573 ARG C N 1
ATOM 5439 C CA . ARG C 1 154 ? 179.88100 37.34696 4.02554 1.000 74.55591 1573 ARG C CA 1
ATOM 5440 C C . ARG C 1 154 ? 180.99595 36.59773 4.74321 1.000 76.49281 1573 ARG C C 1
ATOM 5441 O O . ARG C 1 154 ? 180.76914 36.03120 5.82033 1.000 77.77523 1573 ARG C O 1
ATOM 5449 N N . ILE C 1 155 ? 182.20747 36.59942 4.18193 1.000 73.82914 1574 ILE C N 1
ATOM 5450 C CA . ILE C 1 155 ? 183.32513 35.90957 4.82684 1.000 74.46369 1574 ILE C CA 1
ATOM 5451 C C . ILE C 1 155 ? 183.62044 36.53975 6.19130 1.000 77.41643 1574 ILE C C 1
ATOM 5452 O O . ILE C 1 155 ? 183.82271 35.83541 7.19281 1.000 76.53780 1574 ILE C O 1
ATOM 5457 N N . ALA C 1 156 ? 183.61457 37.87476 6.25791 1.000 78.08183 1575 ALA C N 1
ATOM 5458 C CA . ALA C 1 156 ? 183.79008 38.55605 7.54149 1.000 74.58345 1575 ALA C CA 1
ATOM 5459 C C . ALA C 1 156 ? 182.70490 38.14850 8.54678 1.000 77.85299 1575 ALA C C 1
ATOM 5460 O O . ALA C 1 156 ? 182.99807 37.83064 9.71317 1.000 84.25367 1575 ALA C O 1
ATOM 5462 N N . GLU C 1 157 ? 181.44156 38.14718 8.11025 1.000 74.18047 1576 GLU C N 1
ATOM 5463 C CA . GLU C 1 157 ? 180.35658 37.73842 8.99812 1.000 75.95770 1576 GLU C CA 1
ATOM 5464 C C . GLU C 1 157 ? 180.58994 36.31417 9.52897 1.000 75.98040 1576 GLU C C 1
ATOM 5465 O O . GLU C 1 157 ? 180.42106 36.05381 10.72598 1.000 78.01952 1576 GLU C O 1
ATOM 5471 N N . ILE C 1 158 ? 181.00392 35.38694 8.64764 1.000 77.60854 1577 ILE C N 1
ATOM 5472 C CA . ILE C 1 158 ? 181.14405 33.97347 9.00387 1.000 78.94807 1577 ILE C CA 1
ATOM 5473 C C . ILE C 1 158 ? 182.34223 33.73504 9.93686 1.000 81.01184 1577 ILE C C 1
ATOM 5474 O O . ILE C 1 158 ? 182.27799 32.90907 10.84805 1.000 83.55617 1577 ILE C O 1
ATOM 5479 N N . GLU C 1 159 ? 183.44091 34.43807 9.74923 1.000 79.90695 1578 GLU C N 1
ATOM 5480 C CA . GLU C 1 159 ? 184.49809 34.47732 10.77351 1.000 85.49457 1578 GLU C CA 1
ATOM 5481 C C . GLU C 1 159 ? 184.00852 34.98069 12.14065 1.000 84.71671 1578 GLU C C 1
ATOM 5482 O O . GLU C 1 159 ? 184.31501 34.36653 13.18446 1.000 83.38430 1578 GLU C O 1
ATOM 5488 N N . ILE C 1 160 ? 183.14821 36.00086 12.16276 1.000 82.15301 1579 ILE C N 1
ATOM 5489 C CA . ILE C 1 160 ? 182.57327 36.35851 13.45933 1.000 84.04600 1579 ILE C CA 1
ATOM 5490 C C . ILE C 1 160 ? 181.77747 35.18265 14.04597 1.000 86.69367 1579 ILE C C 1
ATOM 5491 O O . ILE C 1 160 ? 181.95776 34.81163 15.22301 1.000 89.10215 1579 ILE C O 1
ATOM 5496 N N . VAL C 1 161 ? 180.92070 34.55704 13.22140 1.000 85.60805 1580 VAL C N 1
ATOM 5497 C CA . VAL C 1 161 ? 180.02771 33.48263 13.67877 1.000 87.38582 1580 VAL C CA 1
ATOM 5498 C C . VAL C 1 161 ? 180.81267 32.25623 14.15040 1.000 89.21233 1580 VAL C C 1
ATOM 5499 O O . VAL C 1 161 ? 180.52112 31.66108 15.20613 1.000 91.64047 1580 VAL C O 1
ATOM 5503 N N . LYS C 1 162 ? 181.81690 31.85850 13.36861 1.000 90.09833 1581 LYS C N 1
ATOM 5504 C CA . LYS C 1 162 ? 182.65637 30.72167 13.71713 1.000 89.19706 1581 LYS C CA 1
ATOM 5505 C C . LYS C 1 162 ? 183.39309 30.97604 15.02331 1.000 93.83955 1581 LYS C C 1
ATOM 5506 O O . LYS C 1 162 ? 183.49496 30.08508 15.87308 1.000 96.91740 1581 LYS C O 1
ATOM 5512 N N . GLU C 1 163 ? 183.87825 32.20508 15.21721 1.000 91.37608 1582 GLU C N 1
ATOM 5513 C CA . GLU C 1 163 ? 184.63629 32.50852 16.41937 1.000 97.27127 1582 GLU C CA 1
ATOM 5514 C C . GLU C 1 163 ? 183.73238 32.46127 17.64603 1.000 101.14949 1582 GLU C C 1
ATOM 5515 O O . GLU C 1 163 ? 184.19859 32.14015 18.74607 1.000 105.32202 1582 GLU C O 1
ATOM 5521 N N . GLU C 1 164 ? 182.44534 32.78000 17.46666 1.000 96.11596 1583 GLU C N 1
ATOM 5522 C CA . GLU C 1 164 ? 181.44636 32.62278 18.52847 1.000 97.51370 1583 GLU C CA 1
ATOM 5523 C C . GLU C 1 164 ? 181.13188 31.16028 18.86831 1.000 100.39641 1583 GLU C C 1
ATOM 5524 O O . GLU C 1 164 ? 180.84405 30.82295 20.04152 1.000 102.43580 1583 GLU C O 1
ATOM 5530 N N . PHE C 1 165 ? 181.12112 30.28293 17.86180 1.000 97.60924 1584 PHE C N 1
ATOM 5531 C CA . PHE C 1 165 ? 180.79944 28.87320 18.13963 1.000 96.36063 1584 PHE C CA 1
ATOM 5532 C C . PHE C 1 165 ? 181.78387 28.23435 19.09298 1.000 101.36157 1584 PHE C C 1
ATOM 5533 O O . PHE C 1 165 ? 181.40099 27.44892 19.97287 1.000 102.81798 1584 PHE C O 1
ATOM 5541 N N . ASN C 1 166 ? 183.05969 28.54714 18.91923 1.000 121.26474 1585 ASN C N 1
ATOM 5542 C CA . ASN C 1 166 ? 184.10984 28.08082 19.84470 1.000 122.19262 1585 ASN C CA 1
ATOM 5543 C C . ASN C 1 166 ? 183.80325 28.39243 21.28959 1.000 121.72714 1585 ASN C C 1
ATOM 5544 O O . ASN C 1 166 ? 183.98159 27.54584 22.16855 1.000 123.07218 1585 ASN C O 1
ATOM 5549 N N . GLU C 1 167 ? 183.29582 29.58923 21.52905 1.000 119.27428 1586 GLU C N 1
ATOM 5550 C CA . GLU C 1 167 ? 183.06925 30.03604 22.87891 1.000 120.05713 1586 GLU C CA 1
ATOM 5551 C C . GLU C 1 167 ? 181.89821 29.27886 23.47139 1.000 119.69301 1586 GLU C C 1
ATOM 5552 O O . GLU C 1 167 ? 181.94710 28.85237 24.63091 1.000 121.35792 1586 GLU C O 1
ATOM 5558 N N . HIS C 1 168 ? 180.82805 29.11587 22.69941 1.000 102.52113 1587 HIS C N 1
ATOM 5559 C CA . HIS C 1 168 ? 179.74752 28.30443 23.27395 1.000 98.63669 1587 HIS C CA 1
ATOM 5560 C C . HIS C 1 168 ? 180.04960 26.79252 23.23667 1.000 94.42422 1587 HIS C C 1
ATOM 5561 O O . HIS C 1 168 ? 179.19861 25.97858 23.64315 1.000 92.59091 1587 HIS C O 1
ATOM 5568 N N . LEU C 1 169 ? 181.23004 26.38057 22.76508 1.000 97.32536 1588 LEU C N 1
ATOM 5569 C CA . LEU C 1 169 ? 181.55353 24.95232 22.77078 1.000 94.90985 1588 LEU C CA 1
ATOM 5570 C C . LEU C 1 169 ? 181.70810 24.38904 24.18685 1.000 94.60255 1588 LEU C C 1
ATOM 5571 O O . LEU C 1 169 ? 181.32273 23.23972 24.45694 1.000 92.29228 1588 LEU C O 1
ATOM 5576 N N . GLU C 1 170 ? 182.28756 25.16223 25.10788 1.000 96.88377 1589 GLU C N 1
ATOM 5577 C CA . GLU C 1 170 ? 182.27210 24.72625 26.49939 1.000 95.86270 1589 GLU C CA 1
ATOM 5578 C C . GLU C 1 170 ? 180.84432 24.48297 26.95686 1.000 93.42824 1589 GLU C C 1
ATOM 5579 O O . GLU C 1 170 ? 180.58172 23.55337 27.72532 1.000 94.03359 1589 GLU C O 1
ATOM 5585 N N . VAL C 1 171 ? 179.90968 25.32413 26.50737 1.000 93.57195 1590 VAL C N 1
ATOM 5586 C CA . VAL C 1 171 ? 178.52076 25.17964 26.92713 1.000 91.60571 1590 VAL C CA 1
ATOM 5587 C C . VAL C 1 171 ? 177.94276 23.87254 26.41212 1.000 88.80677 1590 VAL C C 1
ATOM 5588 O O . VAL C 1 171 ? 177.13270 23.21736 27.08245 1.000 88.61230 1590 VAL C O 1
ATOM 5592 N N . VAL C 1 172 ? 178.34003 23.47021 25.21052 1.000 83.95114 1591 VAL C N 1
ATOM 5593 C CA . VAL C 1 172 ? 177.81417 22.19734 24.71518 1.000 84.85434 1591 VAL C CA 1
ATOM 5594 C C . VAL C 1 172 ? 178.37035 21.03307 25.54520 1.000 83.92405 1591 VAL C C 1
ATOM 5595 O O . VAL C 1 172 ? 177.63521 20.08801 25.88315 1.000 82.10172 1591 VAL C O 1
ATOM 5599 N N . ASP C 1 173 ? 179.65582 21.09682 25.93121 1.000 86.40114 1592 ASP C N 1
ATOM 5600 C CA . ASP C 1 173 ? 180.19400 20.04905 26.81503 1.000 84.38024 1592 ASP C CA 1
ATOM 5601 C C . ASP C 1 173 ? 179.48227 20.04156 28.16892 1.000 80.72627 1592 ASP C C 1
ATOM 5602 O O . ASP C 1 173 ? 179.13687 18.97419 28.70055 1.000 81.46652 1592 ASP C O 1
ATOM 5607 N N . LYS C 1 174 ? 179.25212 21.22923 28.73706 1.000 82.63987 1593 LYS C N 1
ATOM 5608 C CA . LYS C 1 174 ? 178.54879 21.32957 30.01274 1.000 84.23311 1593 LYS C CA 1
ATOM 5609 C C . LYS C 1 174 ? 177.15591 20.72166 29.94075 1.000 82.07738 1593 LYS C C 1
ATOM 5610 O O . LYS C 1 174 ? 176.73964 20.01085 30.86138 1.000 83.53092 1593 LYS C O 1
ATOM 5616 N N . ILE C 1 175 ? 176.41763 20.98046 28.86174 1.000 83.80733 1594 ILE C N 1
ATOM 5617 C CA . ILE C 1 175 ? 175.04933 20.46810 28.81653 1.000 83.25015 1594 ILE C CA 1
ATOM 5618 C C . ILE C 1 175 ? 175.02722 18.96599 28.52562 1.000 80.88155 1594 ILE C C 1
ATOM 5619 O O . ILE C 1 175 ? 174.14452 18.24802 29.01953 1.000 79.74336 1594 ILE C O 1
ATOM 5624 N N . ASN C 1 176 ? 175.98631 18.45349 27.74747 1.000 79.20514 1595 ASN C N 1
ATOM 5625 C CA . ASN C 1 176 ? 176.05763 17.00982 27.58650 1.000 77.33210 1595 ASN C CA 1
ATOM 5626 C C . ASN C 1 176 ? 176.24966 16.33940 28.94223 1.000 79.92278 1595 ASN C C 1
ATOM 5627 O O . ASN C 1 176 ? 175.55682 15.36034 29.27696 1.000 78.19935 1595 ASN C O 1
ATOM 5632 N N . GLN C 1 177 ? 177.14887 16.89744 29.76271 1.000 80.32673 1596 GLN C N 1
ATOM 5633 C CA . GLN C 1 177 ? 177.37127 16.34717 31.09932 1.000 80.25615 1596 GLN C CA 1
ATOM 5634 C C . GLN C 1 177 ? 176.12839 16.47916 31.98157 1.000 77.06692 1596 GLN C C 1
ATOM 5635 O O . GLN C 1 177 ? 175.81947 15.58088 32.78524 1.000 78.22973 1596 GLN C O 1
ATOM 5641 N N . VAL C 1 178 ? 175.42642 17.60523 31.87601 1.000 80.70985 1597 VAL C N 1
ATOM 5642 C CA . VAL C 1 178 ? 174.21067 17.78432 32.65638 1.000 78.92288 1597 VAL C CA 1
ATOM 5643 C C . VAL C 1 178 ? 173.20456 16.69037 32.33485 1.000 80.07158 1597 VAL C C 1
ATOM 5644 O O . VAL C 1 178 ? 172.58005 16.11106 33.23657 1.000 82.54502 1597 VAL C O 1
ATOM 5648 N N . CYS C 1 179 ? 173.06688 16.35470 31.04935 1.000 79.43197 1598 CYS C N 1
ATOM 5649 C CA . CYS C 1 179 ? 172.12956 15.30207 30.66618 1.000 77.22845 1598 CYS C CA 1
ATOM 5650 C C . CYS C 1 179 ? 172.57064 13.93663 31.18916 1.000 81.88750 1598 CYS C C 1
ATOM 5651 O O . CYS C 1 179 ? 171.73709 13.14419 31.65070 1.000 82.47319 1598 CYS C O 1
ATOM 5654 N N . LYS C 1 180 ? 173.87284 13.64157 31.14132 1.000 80.43143 1599 LYS C N 1
ATOM 5655 C CA . LYS C 1 180 ? 174.32737 12.35179 31.66387 1.000 81.04876 1599 LYS C CA 1
ATOM 5656 C C . LYS C 1 180 ? 173.99489 12.20270 33.14959 1.000 82.39861 1599 LYS C C 1
ATOM 5657 O O . LYS C 1 180 ? 173.39181 11.19670 33.57190 1.000 83.90921 1599 LYS C O 1
ATOM 5663 N N . ASN C 1 181 ? 174.33579 13.22404 33.95411 1.000 85.50373 1600 ASN C N 1
ATOM 5664 C CA . ASN C 1 181 ? 174.04463 13.17243 35.39239 1.000 83.62687 1600 ASN C CA 1
ATOM 5665 C C . ASN C 1 181 ? 172.54809 13.07177 35.65456 1.000 84.55667 1600 ASN C C 1
ATOM 5666 O O . ASN C 1 181 ? 172.09774 12.31790 36.53087 1.000 85.46242 1600 ASN C O 1
ATOM 5671 N N . LEU C 1 182 ? 171.76553 13.82905 34.89079 1.000 82.41056 1601 LEU C N 1
ATOM 5672 C CA . LEU C 1 182 ? 170.33703 13.90482 35.10637 1.000 80.37242 1601 LEU C CA 1
ATOM 5673 C C . LEU C 1 182 ? 169.66969 12.56883 34.78964 1.000 81.84392 1601 LEU C C 1
ATOM 5674 O O . LEU C 1 182 ? 168.80376 12.10220 35.53940 1.000 82.39386 1601 LEU C O 1
ATOM 5679 N N . GLN C 1 183 ? 170.09542 11.92021 33.70432 1.000 84.68026 1602 GLN C N 1
ATOM 5680 C CA . GLN C 1 183 ? 169.65563 10.56059 33.40286 1.000 86.51478 1602 GLN C CA 1
ATOM 5681 C C . GLN C 1 183 ? 169.93163 9.61863 34.56172 1.000 86.99994 1602 GLN C C 1
ATOM 5682 O O . GLN C 1 183 ? 169.07746 8.80138 34.93016 1.000 88.84141 1602 GLN C O 1
ATOM 5688 N N . PHE C 1 184 ? 171.14168 9.69789 35.12815 1.000 87.07344 1603 PHE C N 1
ATOM 5689 C CA . PHE C 1 184 ? 171.51145 8.80879 36.23145 1.000 87.87870 1603 PHE C CA 1
ATOM 5690 C C . PHE C 1 184 ? 170.56392 8.97445 37.42453 1.000 85.81324 1603 PHE C C 1
ATOM 5691 O O . PHE C 1 184 ? 169.93455 8.00557 37.89635 1.000 86.02864 1603 PHE C O 1
ATOM 5699 N N . TYR C 1 185 ? 170.44577 10.21093 37.92022 1.000 85.46346 1604 TYR C N 1
ATOM 5700 C CA . TYR C 1 185 ? 169.60008 10.46634 39.07817 1.000 84.67076 1604 TYR C CA 1
ATOM 5701 C C . TYR C 1 185 ? 168.13062 10.22215 38.78978 1.000 86.19077 1604 TYR C C 1
ATOM 5702 O O . TYR C 1 185 ? 167.35365 10.03088 39.73004 1.000 84.06774 1604 TYR C O 1
ATOM 5711 N N . LEU C 1 186 ? 167.72298 10.24980 37.52220 1.000 90.68358 1605 LEU C N 1
ATOM 5712 C CA . LEU C 1 186 ? 166.32825 9.97023 37.23341 1.000 89.83842 1605 LEU C CA 1
ATOM 5713 C C . LEU C 1 186 ? 166.06869 8.47220 37.19818 1.000 91.48987 1605 LEU C C 1
ATOM 5714 O O . LEU C 1 186 ? 165.02578 8.01316 37.68056 1.000 93.60040 1605 LEU C O 1
ATOM 5719 N N . ASN C 1 187 ? 167.02333 7.69164 36.68422 1.000 86.63917 1606 ASN C N 1
ATOM 5720 C CA . ASN C 1 187 ? 166.88010 6.24059 36.75231 1.000 91.42468 1606 ASN C CA 1
ATOM 5721 C C . ASN C 1 187 ? 166.88932 5.72939 38.18636 1.000 90.86813 1606 ASN C C 1
ATOM 5722 O O . ASN C 1 187 ? 166.26651 4.70045 38.47365 1.000 92.17341 1606 ASN C O 1
ATOM 5727 N N . LYS C 1 188 ? 167.56448 6.42510 39.10520 1.000 88.13939 1607 LYS C N 1
ATOM 5728 C CA . LYS C 1 188 ? 167.52785 5.92562 40.48164 1.000 87.44929 1607 LYS C CA 1
ATOM 5729 C C . LYS C 1 188 ? 166.15146 6.07949 41.13421 1.000 89.87036 1607 LYS C C 1
ATOM 5730 O O . LYS C 1 188 ? 165.88030 5.41119 42.13879 1.000 91.63948 1607 LYS C O 1
ATOM 5736 N N . MET C 1 189 ? 165.28795 6.93504 40.58935 1.000 86.89562 1608 MET C N 1
ATOM 5737 C CA . MET C 1 189 ? 163.98273 7.28104 41.14597 1.000 87.69898 1608 MET C CA 1
ATOM 5738 C C . MET C 1 189 ? 162.85804 6.39462 40.63131 1.000 93.60337 1608 MET C C 1
ATOM 5739 O O . MET C 1 189 ? 161.88040 6.14124 41.34377 1.000 93.92832 1608 MET C O 1
ATOM 5744 N N . LYS C 1 190 ? 162.95161 5.96173 39.38874 1.000 105.62363 1609 LYS C N 1
ATOM 5745 C CA . LYS C 1 190 ? 161.90112 5.19236 38.74903 1.000 109.57755 1609 LYS C CA 1
ATOM 5746 C C . LYS C 1 190 ? 162.55200 4.47074 37.58712 1.000 115.72966 1609 LYS C C 1
ATOM 5747 O O . LYS C 1 190 ? 163.59755 4.89050 37.08191 1.000 114.18896 1609 LYS C O 1
ATOM 5749 N N . THR C 1 191 ? 161.92345 3.39977 37.14126 1.000 120.71852 1610 THR C N 1
ATOM 5750 C CA . THR C 1 191 ? 162.46623 2.69869 35.99513 1.000 125.47576 1610 THR C CA 1
ATOM 5751 C C . THR C 1 191 ? 161.83858 3.30954 34.75110 1.000 130.03939 1610 THR C C 1
ATOM 5752 O O . THR C 1 191 ? 160.61955 3.24396 34.55378 1.000 127.41943 1610 THR C O 1
ATOM 5756 N N . PHE C 1 192 ? 162.67658 3.92059 33.92717 1.000 134.01134 1611 PHE C N 1
ATOM 5757 C CA . PHE C 1 192 ? 162.25972 4.61037 32.71514 1.000 138.49968 1611 PHE C CA 1
ATOM 5758 C C . PHE C 1 192 ? 162.91633 3.83633 31.61144 1.000 152.92765 1611 PHE C C 1
ATOM 5759 O O . PHE C 1 192 ? 164.14935 3.79857 31.53923 1.000 149.86591 1611 PHE C O 1
ATOM 5767 N N . GLU C 1 193 ? 162.15863 3.28440 30.71525 1.000 156.54511 1612 GLU C N 1
ATOM 5768 C CA . GLU C 1 193 ? 162.87005 2.52337 29.72447 1.000 156.35005 1612 GLU C CA 1
ATOM 5769 C C . GLU C 1 193 ? 162.26796 2.84097 28.35525 1.000 154.32652 1612 GLU C C 1
ATOM 5770 O O . GLU C 1 193 ? 161.04563 2.93637 28.16275 1.000 156.12588 1612 GLU C O 1
ATOM 5776 N N . GLU C 1 194 ? 163.25009 3.28456 27.48458 1.000 144.80210 1613 GLU C N 1
ATOM 5777 C CA . GLU C 1 194 ? 163.75554 4.60690 26.95812 1.000 137.43059 1613 GLU C CA 1
ATOM 5778 C C . GLU C 1 194 ? 164.37529 5.55956 28.01421 1.000 131.62536 1613 GLU C C 1
ATOM 5779 O O . GLU C 1 194 ? 163.64508 6.19357 28.78084 1.000 132.42940 1613 GLU C O 1
ATOM 5785 N N . PRO C 1 195 ? 165.71898 5.70553 28.03424 1.000 129.04410 1614 PRO C N 1
ATOM 5786 C CA . PRO C 1 195 ? 166.44425 6.59583 29.02978 1.000 121.37959 1614 PRO C CA 1
ATOM 5787 C C . PRO C 1 195 ? 165.97756 8.04406 29.01335 1.000 120.72834 1614 PRO C C 1
ATOM 5788 O O . PRO C 1 195 ? 165.81187 8.64252 27.93931 1.000 123.25943 1614 PRO C O 1
ATOM 5792 N N . PRO C 1 196 ? 165.83325 8.66568 30.19627 1.000 118.29597 1615 PRO C N 1
ATOM 5793 C CA . PRO C 1 196 ? 165.05775 9.92682 30.29338 1.000 118.23506 1615 PRO C CA 1
ATOM 5794 C C . PRO C 1 196 ? 165.54399 11.06803 29.41243 1.000 116.99837 1615 PRO C C 1
ATOM 5795 O O . PRO C 1 196 ? 164.73961 11.63734 28.65678 1.000 117.46499 1615 PRO C O 1
ATOM 5799 N N . PHE C 1 197 ? 166.81488 11.45022 29.49282 1.000 104.87906 1616 PHE C N 1
ATOM 5800 C CA . PHE C 1 197 ? 167.28802 12.59697 28.72425 1.000 101.11425 1616 PHE C CA 1
ATOM 5801 C C . PHE C 1 197 ? 168.23076 12.24153 27.56650 1.000 99.69397 1616 PHE C C 1
ATOM 5802 O O . PHE C 1 197 ? 169.20949 12.94519 27.34268 1.000 98.34166 1616 PHE C O 1
ATOM 5810 N N . GLU C 1 198 ? 168.04753 11.13423 26.85811 1.000 101.57803 1617 GLU C N 1
ATOM 5811 C CA . GLU C 1 198 ? 169.05609 10.82976 25.87725 1.000 99.99228 1617 GLU C CA 1
ATOM 5812 C C . GLU C 1 198 ? 168.68899 11.53772 24.52263 1.000 95.45792 1617 GLU C C 1
ATOM 5813 O O . GLU C 1 198 ? 169.59584 12.09307 23.88115 1.000 94.86857 1617 GLU C O 1
ATOM 5819 N N . LYS C 1 199 ? 167.39533 11.46398 24.14729 1.000 95.88405 1618 LYS C N 1
ATOM 5820 C CA . LYS C 1 199 ? 166.91665 12.18669 23.02546 1.000 100.61377 1618 LYS C CA 1
ATOM 5821 C C . LYS C 1 199 ? 167.32978 13.65683 23.08427 1.000 94.12404 1618 LYS C C 1
ATOM 5822 O O . LYS C 1 199 ? 167.72805 14.22965 22.04670 1.000 91.99943 1618 LYS C O 1
ATOM 5828 N N . GLU C 1 200 ? 167.04906 14.31860 24.19290 1.000 94.51106 1619 GLU C N 1
ATOM 5829 C CA . GLU C 1 200 ? 167.31952 15.75443 24.36707 1.000 94.38897 1619 GLU C CA 1
ATOM 5830 C C . GLU C 1 200 ? 168.80941 16.09417 24.12129 1.000 85.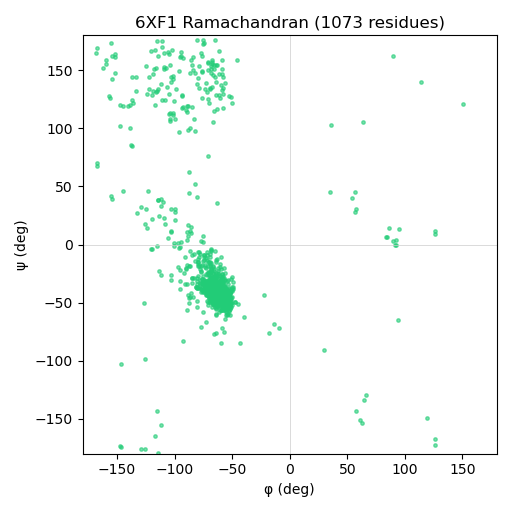36665 1619 GLU C C 1
ATOM 5831 O O . GLU C 1 200 ? 169.17345 16.98976 23.30751 1.000 85.11488 1619 GLU C O 1
ATOM 5837 N N . ALA C 1 201 ? 169.68881 15.35289 24.77533 1.000 86.40303 1620 ALA C N 1
ATOM 5838 C CA . ALA C 1 201 ? 171.11813 15.53196 24.55771 1.000 84.33538 1620 ALA C CA 1
ATOM 5839 C C . ALA C 1 201 ? 171.47804 15.29246 23.09586 1.000 84.07531 1620 ALA C C 1
ATOM 5840 O O . ALA C 1 201 ? 172.23848 16.06628 22.49067 1.000 85.31140 1620 ALA C O 1
ATOM 5842 N N . ASN C 1 202 ? 170.92251 14.24396 22.49987 1.000 86.49865 1621 ASN C N 1
ATOM 5843 C CA . ASN C 1 202 ? 171.28968 13.91292 21.13692 1.000 82.90400 1621 ASN C CA 1
ATOM 5844 C C . ASN C 1 202 ? 170.82332 14.97150 20.14630 1.000 84.15054 1621 ASN C C 1
ATOM 5845 O O . ASN C 1 202 ? 171.59919 15.36186 19.26898 1.000 82.11520 1621 ASN C O 1
ATOM 5850 N N . ILE C 1 203 ? 169.58063 15.47201 20.27547 1.000 79.72011 1622 ILE C N 1
ATOM 5851 C CA . ILE C 1 203 ? 169.09614 16.46778 19.30938 1.000 82.54614 1622 ILE C CA 1
ATOM 5852 C C . ILE C 1 203 ? 169.87262 17.76980 19.45953 1.000 80.58026 1622 ILE C C 1
ATOM 5853 O O . ILE C 1 203 ? 170.16703 18.43512 18.45868 1.000 79.97227 1622 ILE C O 1
ATOM 5858 N N . ILE C 1 204 ? 170.19480 18.18176 20.69867 1.000 79.09169 1623 ILE C N 1
ATOM 5859 C CA . ILE C 1 204 ? 170.91313 19.44830 20.82237 1.000 78.63043 1623 ILE C CA 1
ATOM 5860 C C . ILE C 1 204 ? 172.33112 19.32047 20.25997 1.000 78.16892 1623 ILE C C 1
ATOM 5861 O O . ILE C 1 204 ? 172.79442 20.20354 19.51739 1.000 77.20926 1623 ILE C O 1
ATOM 5866 N N . VAL C 1 205 ? 173.01421 18.19714 20.52935 1.000 78.70391 1624 VAL C N 1
ATOM 5867 C CA . VAL C 1 205 ? 174.35483 18.00724 19.97599 1.000 76.00387 1624 VAL C CA 1
ATOM 5868 C C . VAL C 1 205 ? 174.29665 17.90136 18.45494 1.000 74.33405 1624 VAL C C 1
ATOM 5869 O O . VAL C 1 205 ? 175.16706 18.42993 17.75256 1.000 72.11751 1624 VAL C O 1
ATOM 5873 N N . ASP C 1 206 ? 173.28914 17.19376 17.92715 1.000 73.93862 1625 ASP C N 1
ATOM 5874 C CA . ASP C 1 206 ? 173.13146 17.03962 16.48450 1.000 72.59372 1625 ASP C CA 1
ATOM 5875 C C . ASP C 1 206 ? 172.85513 18.37740 15.80195 1.000 72.30378 1625 ASP C C 1
ATOM 5876 O O . ASP C 1 206 ? 173.42022 18.66127 14.74185 1.000 68.75048 1625 ASP C O 1
ATOM 5881 N N . ARG C 1 207 ? 171.98318 19.20864 16.38530 1.000 72.25121 1626 ARG C N 1
ATOM 5882 C CA . ARG C 1 207 ? 171.75555 20.54090 15.83606 1.000 73.58613 1626 ARG C CA 1
ATOM 5883 C C . ARG C 1 207 ? 173.04260 21.34016 15.83447 1.000 76.01808 1626 ARG C C 1
ATOM 5884 O O . ARG C 1 207 ? 173.35930 22.03809 14.85711 1.000 75.90198 1626 ARG C O 1
ATOM 5892 N N . TRP C 1 208 ? 173.80157 21.24451 16.92107 1.000 71.42774 1627 TRP C N 1
ATOM 5893 C CA . TRP C 1 208 ? 175.04341 21.98912 17.00516 1.000 71.37768 1627 TRP C CA 1
ATOM 5894 C C . TRP C 1 208 ? 176.02373 21.54303 15.93068 1.000 68.45286 1627 TRP C C 1
ATOM 5895 O O . TRP C 1 208 ? 176.62260 22.37107 15.22980 1.000 69.01677 1627 TRP C O 1
ATOM 5906 N N . LEU C 1 209 ? 176.21596 20.23282 15.80158 1.000 69.40530 1628 LEU C N 1
ATOM 5907 C CA . LEU C 1 209 ? 177.12693 19.72616 14.78325 1.000 72.46842 1628 LEU C CA 1
ATOM 5908 C C . LEU C 1 209 ? 176.65304 20.11092 13.39218 1.000 72.75080 1628 LEU C C 1
ATOM 5909 O O . LEU C 1 209 ? 177.46146 20.48299 12.53204 1.000 71.94391 1628 LEU C O 1
ATOM 5914 N N . ASP C 1 210 ? 175.33854 20.04853 13.16368 1.000 71.58486 1629 ASP C N 1
ATOM 5915 C CA . ASP C 1 210 ? 174.79252 20.36701 11.85685 1.000 73.51232 1629 ASP C CA 1
ATOM 5916 C C . ASP C 1 210 ? 175.09444 21.81657 11.48824 1.000 72.43446 1629 ASP C C 1
ATOM 5917 O O . ASP C 1 210 ? 175.56821 22.09896 10.37472 1.000 73.61138 1629 ASP C O 1
ATOM 5922 N N . ILE C 1 211 ? 174.88722 22.74551 12.43057 1.000 72.88865 1630 ILE C N 1
ATOM 5923 C CA . ILE C 1 211 ? 175.09468 24.15324 12.08981 1.000 74.41450 1630 ILE C CA 1
ATOM 5924 C C . ILE C 1 211 ? 176.57735 24.47545 11.96001 1.000 73.01651 1630 ILE C C 1
ATOM 5925 O O . ILE C 1 211 ? 176.96643 25.27999 11.10112 1.000 75.47833 1630 ILE C O 1
ATOM 5930 N N . ASN C 1 212 ? 177.43765 23.81391 12.73974 1.000 73.04142 1631 ASN C N 1
ATOM 5931 C CA . ASN C 1 212 ? 178.86980 24.08152 12.61813 1.000 73.58435 1631 ASN C CA 1
ATOM 5932 C C . ASN C 1 212 ? 179.41926 23.55287 11.29690 1.000 71.39335 1631 ASN C C 1
ATOM 5933 O O . ASN C 1 212 ? 180.21039 24.23688 10.63853 1.000 70.59462 1631 ASN C O 1
ATOM 5938 N N . GLU C 1 213 ? 179.01793 22.33539 10.89541 1.000 72.06053 1632 GLU C N 1
ATOM 5939 C CA . GLU C 1 213 ? 179.42677 21.79652 9.59758 1.000 70.02975 1632 GLU C CA 1
ATOM 5940 C C . GLU C 1 213 ? 178.89755 22.63678 8.43979 1.000 71.85591 1632 GLU C C 1
ATOM 5941 O O . GLU C 1 213 ? 179.64118 22.97023 7.50563 1.000 72.08304 1632 GLU C O 1
ATOM 5947 N N . LYS C 1 214 ? 177.60736 22.96951 8.47066 1.000 72.92107 1633 LYS C N 1
ATOM 5948 C CA . LYS C 1 214 ? 177.02881 23.80757 7.42547 1.000 71.41063 1633 LYS C CA 1
ATOM 5949 C C . LYS C 1 214 ? 177.79381 25.11344 7.29639 1.000 72.44804 1633 LYS C C 1
ATOM 5950 O O . LYS C 1 214 ? 178.16347 25.51645 6.19042 1.000 73.26725 1633 LYS C O 1
ATOM 5956 N N . THR C 1 215 ? 178.09763 25.75777 8.43578 1.000 74.31795 1634 THR C N 1
ATOM 5957 C CA . THR C 1 215 ? 178.80695 27.03159 8.42509 1.000 71.64470 1634 THR C CA 1
ATOM 5958 C C . THR C 1 215 ? 180.23447 26.88350 7.92047 1.000 74.37907 1634 THR C C 1
ATOM 5959 O O . THR C 1 215 ? 180.71759 27.73662 7.16793 1.000 76.79602 1634 THR C O 1
ATOM 5963 N N . GLU C 1 216 ? 180.92028 25.80172 8.29289 1.000 71.93971 1635 GLU C N 1
ATOM 5964 C CA . GLU C 1 216 ? 182.29589 25.62473 7.83617 1.000 75.41325 1635 GLU C CA 1
ATOM 5965 C C . GLU C 1 216 ? 182.34594 25.37033 6.33594 1.000 76.00123 1635 GLU C C 1
ATOM 5966 O O . GLU C 1 216 ? 183.19790 25.92486 5.61932 1.000 75.15410 1635 GLU C O 1
ATOM 5972 N N . ASP C 1 217 ? 181.42027 24.54583 5.84679 1.000 77.58188 1636 ASP C N 1
ATOM 5973 C CA . ASP C 1 217 ? 181.32320 24.29119 4.41492 1.000 81.02492 1636 ASP C CA 1
ATOM 5974 C C . ASP C 1 217 ? 181.01810 25.57482 3.64873 1.000 77.62803 1636 ASP C C 1
ATOM 5975 O O . ASP C 1 217 ? 181.62776 25.84865 2.60467 1.000 77.52000 1636 ASP C O 1
ATOM 5980 N N . TYR C 1 218 ? 180.08159 26.37696 4.15791 1.000 75.79160 1637 TYR C N 1
ATOM 5981 C CA . TYR C 1 218 ? 179.79201 27.65376 3.52210 1.000 75.07969 1637 TYR C CA 1
ATOM 5982 C C . TYR C 1 218 ? 181.02657 28.54597 3.50562 1.000 75.93968 1637 TYR C C 1
ATOM 5983 O O . TYR C 1 218 ? 181.28102 29.24067 2.52190 1.000 79.19991 1637 TYR C O 1
ATOM 5992 N N . TYR C 1 219 ? 181.80460 28.54571 4.58560 1.000 77.91633 1638 TYR C N 1
ATOM 5993 C CA . TYR C 1 219 ? 182.99603 29.39176 4.63480 1.000 78.23506 1638 TYR C CA 1
ATOM 5994 C C . TYR C 1 219 ? 183.97698 29.00557 3.53445 1.000 77.59298 1638 TYR C C 1
ATOM 5995 O O . TYR C 1 219 ? 184.58446 29.86833 2.87535 1.000 76.39364 1638 TYR C O 1
ATOM 6004 N N . GLU C 1 220 ? 184.14691 27.70580 3.31928 1.000 77.83772 1639 GLU C N 1
ATOM 6005 C CA . GLU C 1 220 ? 185.07925 27.29761 2.27716 1.000 79.38464 1639 GLU C CA 1
ATOM 6006 C C . GLU C 1 220 ? 184.51049 27.54205 0.87955 1.000 80.01116 1639 GLU C C 1
ATOM 6007 O O . GLU C 1 220 ? 185.26860 27.86015 -0.04938 1.000 81.17779 1639 GLU C O 1
ATOM 6013 N N . ASN C 1 221 ? 183.18432 27.43499 0.72075 1.000 78.74076 1640 ASN C N 1
ATOM 6014 C CA . ASN C 1 221 ? 182.54536 27.75150 -0.55857 1.000 75.04745 1640 ASN C CA 1
ATOM 6015 C C . ASN C 1 221 ? 182.72557 29.21987 -0.90935 1.000 73.90490 1640 ASN C C 1
ATOM 6016 O O . ASN C 1 221 ? 183.07784 29.56538 -2.04618 1.000 74.78902 1640 ASN C O 1
ATOM 6021 N N . LEU C 1 222 ? 182.48135 30.09766 0.06522 1.000 71.69771 1641 LEU C N 1
ATOM 6022 C CA . LEU C 1 222 ? 182.71480 31.51993 -0.12719 1.000 72.74777 1641 LEU C CA 1
ATOM 6023 C C . LEU C 1 222 ? 184.15752 31.78121 -0.53165 1.000 75.28254 1641 LEU C C 1
ATOM 6024 O O . LEU C 1 222 ? 184.41694 32.58682 -1.43955 1.000 75.49080 1641 LEU C O 1
ATOM 6029 N N . GLY C 1 223 ? 185.11240 31.11461 0.13371 1.000 76.45901 1642 GLY C N 1
ATOM 6030 C CA . GLY C 1 223 ? 186.51151 31.32697 -0.20979 1.000 76.53979 1642 GLY C CA 1
ATOM 6031 C C . GLY C 1 223 ? 186.83581 30.93050 -1.63668 1.000 77.67395 1642 GLY C C 1
ATOM 6032 O O . GLY C 1 223 ? 187.52219 31.66347 -2.36161 1.000 79.11906 1642 GLY C O 1
ATOM 6033 N N . ARG C 1 224 ? 186.34888 29.75960 -2.06095 1.000 82.32595 1643 ARG C N 1
ATOM 6034 C CA . ARG C 1 224 ? 186.59085 29.32051 -3.43275 1.000 81.81161 1643 ARG C CA 1
ATOM 6035 C C . ARG C 1 224 ? 185.97229 30.28006 -4.44068 1.000 79.47840 1643 ARG C C 1
ATOM 6036 O O . ARG C 1 224 ? 186.59067 30.59649 -5.46321 1.000 79.79238 1643 ARG C O 1
ATOM 6044 N N . ALA C 1 225 ? 184.75434 30.75292 -4.17136 1.000 80.02804 1644 ALA C N 1
ATOM 6045 C CA . ALA C 1 225 ? 184.13883 31.73152 -5.05783 1.000 71.62351 1644 ALA C CA 1
ATOM 6046 C C . ALA C 1 225 ? 184.99282 32.98916 -5.17291 1.000 78.13970 1644 ALA C C 1
ATOM 6047 O O . ALA C 1 225 ? 185.26146 33.47346 -6.27503 1.000 79.23752 1644 ALA C O 1
ATOM 6049 N N . LEU C 1 226 ? 185.44506 33.52914 -4.04171 1.000 76.44298 1645 LEU C N 1
ATOM 6050 C CA . LEU C 1 226 ? 186.26251 34.73867 -4.09341 1.000 75.43380 1645 LEU C CA 1
ATOM 6051 C C . LEU C 1 226 ? 187.52672 34.53660 -4.92808 1.000 77.84793 1645 LEU C C 1
ATOM 6052 O O . LEU C 1 226 ? 187.95079 35.45184 -5.64658 1.000 77.87852 1645 LEU C O 1
ATOM 6057 N N . ALA C 1 227 ? 188.14551 33.34802 -4.85675 1.000 79.82339 1646 ALA C N 1
ATOM 6058 C CA . ALA C 1 227 ? 189.39730 33.16502 -5.59936 1.000 78.99807 1646 ALA C CA 1
ATOM 6059 C C . ALA C 1 227 ? 189.21722 33.40650 -7.10481 1.000 84.75616 1646 ALA C C 1
ATOM 6060 O O . ALA C 1 227 ? 190.05417 34.05699 -7.74800 1.000 87.60921 1646 ALA C O 1
ATOM 6062 N N . LEU C 1 228 ? 188.10592 32.94420 -7.67189 1.000 82.83942 1647 LEU C N 1
ATOM 6063 C CA . LEU C 1 228 ? 187.85309 33.10078 -9.09506 1.000 82.16281 1647 LEU C CA 1
ATOM 6064 C C . LEU C 1 228 ? 187.44378 34.51349 -9.48740 1.000 85.30552 1647 LEU C C 1
ATOM 6065 O O . LEU C 1 228 ? 187.21833 34.76395 -10.67048 1.000 87.94153 1647 LEU C O 1
ATOM 6070 N N . TRP C 1 229 ? 187.39125 35.45446 -8.54898 1.000 86.71554 1648 TRP C N 1
ATOM 6071 C CA . TRP C 1 229 ? 186.94629 36.80523 -8.86510 1.000 86.49590 1648 TRP C CA 1
ATOM 6072 C C . TRP C 1 229 ? 188.05373 37.73683 -9.31128 1.000 99.39919 1648 TRP C C 1
ATOM 6073 O O . TRP C 1 229 ? 187.77986 38.91903 -9.52991 1.000 109.81242 1648 TRP C O 1
ATOM 6084 N N . ASP C 1 230 ? 189.28238 37.26251 -9.46472 1.000 113.98461 1649 ASP C N 1
ATOM 6085 C CA . ASP C 1 230 ? 190.26030 38.09149 -10.16986 1.000 121.21503 1649 ASP C CA 1
ATOM 6086 C C . ASP C 1 230 ? 191.19928 37.27804 -11.06084 1.000 122.91428 1649 ASP C C 1
ATOM 6087 O O . ASP C 1 230 ? 191.14601 37.39478 -12.29033 1.000 124.52903 1649 ASP C O 1
ATOM 6092 N N . SER D 2 1 ? 195.37854 -7.30783 61.11595 1.000 128.20282 14 SER D N 1
ATOM 6093 C CA . SER D 2 1 ? 196.00403 -6.35220 60.19692 1.000 130.06872 14 SER D CA 1
ATOM 6094 C C . SER D 2 1 ? 195.00490 -5.79981 59.15840 1.000 125.44546 14 SER D C 1
ATOM 6095 O O . SER D 2 1 ? 195.15957 -5.99767 57.94916 1.000 121.58860 14 SER D O 1
ATOM 6098 N N . VAL D 2 2 ? 194.00529 -5.07517 59.64678 1.000 115.06805 15 VAL D N 1
ATOM 6099 C CA . VAL D 2 2 ? 192.84746 -4.68896 58.86181 1.000 104.22143 15 VAL D CA 1
ATOM 6100 C C . VAL D 2 2 ? 192.95151 -3.21496 58.49113 1.000 101.64165 15 VAL D C 1
ATOM 6101 O O . VAL D 2 2 ? 193.70691 -2.43777 59.08425 1.000 103.67582 15 VAL D O 1
ATOM 6105 N N . VAL D 2 3 ? 192.14880 -2.82002 57.51345 1.000 93.96131 16 VAL D N 1
ATOM 6106 C CA . VAL D 2 3 ? 192.10570 -1.44116 57.04965 1.000 87.94188 16 VAL D CA 1
ATOM 6107 C C . VAL D 2 3 ? 190.65096 -1.00790 56.93083 1.000 82.56772 16 VAL D C 1
ATOM 6108 O O . VAL D 2 3 ? 189.81103 -1.72605 56.37454 1.000 83.52161 16 VAL D O 1
ATOM 6112 N N . THR D 2 4 ? 190.35399 0.15438 57.47098 1.000 80.44467 17 THR D N 1
ATOM 6113 C CA . THR D 2 4 ? 189.00808 0.70255 57.46178 1.000 75.34211 17 THR D CA 1
ATOM 6114 C C . THR D 2 4 ? 188.96608 1.81262 56.42956 1.000 72.28875 17 THR D C 1
ATOM 6115 O O . THR D 2 4 ? 189.61533 2.85257 56.59683 1.000 71.83551 17 THR D O 1
ATOM 6119 N N . VAL D 2 5 ? 188.22096 1.57675 55.35278 1.000 68.15173 18 VAL D N 1
ATOM 6120 C CA . VAL D 2 5 ? 188.11363 2.52246 54.26918 1.000 66.10268 18 VAL D CA 1
ATOM 6121 C C . VAL D 2 5 ? 186.68787 3.03359 54.16940 1.000 66.98855 18 VAL D C 1
ATOM 6122 O O . VAL D 2 5 ? 185.78840 2.61460 54.89322 1.000 72.01358 18 VAL D O 1
ATOM 6126 N N . ARG D 2 6 ? 186.54025 3.98264 53.24816 1.000 60.40767 19 ARG D N 1
ATOM 6127 C CA . ARG D 2 6 ? 185.34932 4.63094 52.68559 1.000 63.02314 19 ARG D CA 1
ATOM 6128 C C . ARG D 2 6 ? 185.12358 4.16445 51.24567 1.000 59.80089 19 ARG D C 1
ATOM 6129 O O . ARG D 2 6 ? 186.03110 4.25248 50.43281 1.000 59.99803 19 ARG D O 1
ATOM 6137 N N . VAL D 2 7 ? 183.95661 3.61764 50.90867 1.000 61.15707 20 VAL D N 1
ATOM 6138 C CA . VAL D 2 7 ? 183.80926 3.16514 49.52099 1.000 65.71377 20 VAL D CA 1
ATOM 6139 C C . VAL D 2 7 ? 182.72412 3.95112 48.78233 1.000 63.13422 20 VAL D C 1
ATOM 6140 O O . VAL D 2 7 ? 181.76310 4.45358 49.37004 1.000 64.25363 20 VAL D O 1
ATOM 6144 N N . GLN D 2 8 ? 182.89455 4.05202 47.47024 1.000 60.00824 21 GLN D N 1
ATOM 6145 C CA . GLN D 2 8 ? 181.94556 4.78609 46.64838 1.000 63.17915 21 GLN D CA 1
ATOM 6146 C C . GLN D 2 8 ? 181.96073 4.17560 45.26215 1.000 63.55427 21 GLN D C 1
ATOM 6147 O O . GLN D 2 8 ? 182.99627 3.69484 44.82058 1.000 62.77031 21 GLN D O 1
ATOM 6153 N N . TYR D 2 9 ? 180.82478 4.18348 44.56822 1.000 71.72616 22 TYR D N 1
ATOM 6154 C CA . TYR D 2 9 ? 180.86288 3.70445 43.18746 1.000 70.84565 22 TYR D CA 1
ATOM 6155 C C . TYR D 2 9 ? 180.77551 4.85250 42.19187 1.000 68.69447 22 TYR D C 1
ATOM 6156 O O . TYR D 2 9 ? 180.41267 5.98734 42.51946 1.000 66.01822 22 TYR D O 1
ATOM 6165 N N . LEU D 2 10 ? 181.10057 4.50698 40.94998 1.000 73.65691 23 LEU D N 1
ATOM 6166 C CA . LEU D 2 10 ? 181.02348 5.39897 39.80618 1.000 72.57740 23 LEU D CA 1
ATOM 6167 C C . LEU D 2 10 ? 180.39700 4.59497 38.67548 1.000 75.30607 23 LEU D C 1
ATOM 6168 O O . LEU D 2 10 ? 180.88841 3.50933 38.34547 1.000 75.01040 23 LEU D O 1
ATOM 6173 N N . GLU D 2 11 ? 179.26574 5.06781 38.14295 1.000 79.87789 24 GLU D N 1
ATOM 6174 C CA . GLU D 2 11 ? 178.61952 4.37778 37.03109 1.000 84.16539 24 GLU D CA 1
ATOM 6175 C C . GLU D 2 11 ? 179.29598 4.78758 35.73526 1.000 84.72291 24 GLU D C 1
ATOM 6176 O O . GLU D 2 11 ? 178.93373 5.79839 35.13865 1.000 89.30382 24 GLU D O 1
ATOM 6182 N N . ASP D 2 12 ? 180.22482 3.97369 35.24635 1.000 82.03481 25 ASP D N 1
ATOM 6183 C CA . ASP D 2 12 ? 180.96440 4.31213 34.03664 1.000 83.02352 25 ASP D CA 1
ATOM 6184 C C . ASP D 2 12 ? 180.98884 3.12987 33.08832 1.000 81.28341 25 ASP D C 1
ATOM 6185 O O . ASP D 2 12 ? 181.87801 3.01624 32.24546 1.000 80.51647 25 ASP D O 1
ATOM 6190 N N . THR D 2 13 ? 179.96711 2.28515 33.18183 1.000 81.09119 26 THR D N 1
ATOM 6191 C CA . THR D 2 13 ? 179.90493 1.10486 32.33668 1.000 84.48814 26 THR D CA 1
ATOM 6192 C C . THR D 2 13 ? 179.87905 1.50644 30.86772 1.000 88.82707 26 THR D C 1
ATOM 6193 O O . THR D 2 13 ? 180.49334 0.84411 30.02269 1.000 89.80056 26 THR D O 1
ATOM 6197 N N . ASP D 2 14 ? 179.14301 2.58240 30.55223 1.000 94.27854 27 ASP D N 1
ATOM 6198 C CA . ASP D 2 14 ? 179.08658 3.21571 29.24155 1.000 92.68931 27 ASP D CA 1
ATOM 6199 C C . ASP D 2 14 ? 179.95665 4.46143 29.29498 1.000 94.02717 27 ASP D C 1
ATOM 6200 O O . ASP D 2 14 ? 179.62683 5.39568 30.04122 1.000 96.66702 27 ASP D O 1
ATOM 6205 N N . PRO D 2 15 ? 181.09467 4.50648 28.59046 1.000 91.62325 28 PRO D N 1
ATOM 6206 C CA . PRO D 2 15 ? 181.94256 5.71373 28.63953 1.000 90.78251 28 PRO D CA 1
ATOM 6207 C C . PRO D 2 15 ? 181.34429 6.91211 27.90605 1.000 88.81690 28 PRO D C 1
ATOM 6208 O O . PRO D 2 15 ? 181.80984 8.04037 28.11321 1.000 86.95828 28 PRO D O 1
ATOM 6212 N N . PHE D 2 16 ? 180.33245 6.71126 27.06095 1.000 91.60806 29 PHE D N 1
ATOM 6213 C CA . PHE D 2 16 ? 179.64798 7.80700 26.39055 1.000 89.08538 29 PHE D CA 1
ATOM 6214 C C . PHE D 2 16 ? 178.48537 8.35683 27.20264 1.000 89.49766 29 PHE D C 1
ATOM 6215 O O . PHE D 2 16 ? 177.76079 9.21627 26.69897 1.000 87.04479 29 PHE D O 1
ATOM 6223 N N . ALA D 2 17 ? 178.30921 7.90699 28.44866 1.000 90.41488 30 ALA D N 1
ATOM 6224 C CA . ALA D 2 17 ? 177.20601 8.35408 29.29068 1.000 89.76138 30 ALA D CA 1
ATOM 6225 C C . ALA D 2 17 ? 177.54745 8.22067 30.77122 1.000 97.18920 30 ALA D C 1
ATOM 6226 O O . ALA D 2 17 ? 176.68804 7.86796 31.58849 1.000 97.57640 30 ALA D O 1
ATOM 6228 N N . CYS D 2 18 ? 178.78954 8.53459 31.13123 1.000 91.62277 31 CYS D N 1
ATOM 6229 C CA . CYS D 2 18 ? 179.22898 8.38341 32.50750 1.000 96.06649 31 CYS D CA 1
ATOM 6230 C C . CYS D 2 18 ? 178.59238 9.44331 33.38718 1.000 101.79529 31 CYS D C 1
ATOM 6231 O O . CYS D 2 18 ? 178.59496 10.63317 33.05160 1.000 99.49034 31 CYS D O 1
ATOM 6234 N N . ALA D 2 19 ? 178.04241 9.00286 34.51103 1.000 110.94309 32 ALA D N 1
ATOM 6235 C CA . ALA D 2 19 ? 177.79715 9.91044 35.61423 1.000 111.65134 32 ALA D CA 1
ATOM 6236 C C . ALA D 2 19 ? 179.10813 10.55134 36.06969 1.000 109.94436 32 ALA D C 1
ATOM 6237 O O . ALA D 2 19 ? 180.20605 10.05154 35.81085 1.000 111.85552 32 ALA D O 1
ATOM 6239 N N . ASN D 2 20 ? 178.96657 11.69489 36.73470 1.000 99.09682 33 ASN D N 1
ATOM 6240 C CA . ASN D 2 20 ? 180.04751 12.59126 37.12941 1.000 95.91079 33 ASN D CA 1
ATOM 6241 C C . ASN D 2 20 ? 180.40964 12.48715 38.60904 1.000 88.81623 33 ASN D C 1
ATOM 6242 O O . ASN D 2 20 ? 181.56376 12.73031 38.97727 1.000 85.68713 33 ASN D O 1
ATOM 6247 N N . PHE D 2 21 ? 179.44030 12.15373 39.46236 1.000 84.53826 34 PHE D N 1
ATOM 6248 C CA . PHE D 2 21 ? 179.49553 12.11438 40.92660 1.000 83.99064 34 PHE D CA 1
ATOM 6249 C C . PHE D 2 21 ? 179.71717 10.69545 41.44609 1.000 77.40750 34 PHE D C 1
ATOM 6250 O O . PHE D 2 21 ? 179.06500 9.77039 40.95664 1.000 83.31946 34 PHE D O 1
ATOM 6258 N N . PRO D 2 22 ? 180.61160 10.42481 42.39730 1.000 77.56087 35 PRO D N 1
ATOM 6259 C CA . PRO D 2 22 ? 180.59738 9.09186 43.03879 1.000 73.49319 35 PRO D CA 1
ATOM 6260 C C . PRO D 2 22 ? 179.48024 9.02515 44.08006 1.000 71.70172 35 PRO D C 1
ATOM 6261 O O . PRO D 2 22 ? 179.33564 9.94073 44.88589 1.000 74.44893 35 PRO D O 1
ATOM 6265 N N . GLU D 2 23 ? 178.61963 7.81013 44.09179 1.000 77.14058 36 GLU D N 1
ATOM 6266 C CA . GLU D 2 23 ? 177.54863 7.61835 45.07147 1.000 79.83204 36 GLU D CA 1
ATOM 6267 C C . GLU D 2 23 ? 177.92348 6.55928 46.10132 1.000 79.37544 36 GLU D C 1
ATOM 6268 O O . GLU D 2 23 ? 178.80807 5.72820 45.86261 1.000 77.53140 36 GLU D O 1
ATOM 6274 N N . PRO D 2 24 ? 177.37528 6.66748 47.31210 1.000 73.50660 37 PRO D N 1
ATOM 6275 C CA . PRO D 2 24 ? 176.56558 7.79948 47.76272 1.000 73.51423 37 PRO D CA 1
ATOM 6276 C C . PRO D 2 24 ? 177.47527 8.99346 48.11070 1.000 75.01156 37 PRO D C 1
ATOM 6277 O O . PRO D 2 24 ? 178.68936 8.83264 48.21324 1.000 72.95059 37 PRO D O 1
ATOM 6281 N N . ARG D 2 25 ? 176.89662 10.18858 48.23624 1.000 75.06529 38 ARG D N 1
ATOM 6282 C CA . ARG D 2 25 ? 177.68200 11.34493 48.66030 1.000 72.54842 38 ARG D CA 1
ATOM 6283 C C . ARG D 2 25 ? 178.33077 11.11092 50.01858 1.000 71.94580 38 ARG D C 1
ATOM 6284 O O . ARG D 2 25 ? 179.50433 11.45323 50.22467 1.000 71.70209 38 ARG D O 1
ATOM 6292 N N . ARG D 2 26 ? 177.60483 10.50662 50.94762 1.000 71.18310 39 ARG D N 1
ATOM 6293 C CA . ARG D 2 26 ? 178.15235 10.20820 52.26344 1.000 72.84804 39 ARG D CA 1
ATOM 6294 C C . ARG D 2 26 ? 178.64286 8.76984 52.22157 1.000 73.65039 39 ARG D C 1
ATOM 6295 O O . ARG D 2 26 ? 177.88026 7.83767 52.48435 1.000 70.22632 39 ARG D O 1
ATOM 6303 N N . ALA D 2 27 ? 179.93846 8.60389 51.97938 1.000 70.04768 40 ALA D N 1
ATOM 6304 C CA . ALA D 2 27 ? 180.46216 7.28787 51.66489 1.000 69.90635 40 ALA D CA 1
ATOM 6305 C C . ALA D 2 27 ? 180.27893 6.35990 52.86317 1.000 70.09260 40 ALA D C 1
ATOM 6306 O O . ALA D 2 27 ? 180.60635 6.74609 53.99194 1.000 70.82259 40 ALA D O 1
ATOM 6308 N N . PRO D 2 28 ? 179.69631 5.17429 52.67682 1.000 70.02891 41 PRO D N 1
ATOM 6309 C CA . PRO D 2 28 ? 179.73686 4.16398 53.73399 1.000 69.92778 41 PRO D CA 1
ATOM 6310 C C . PRO D 2 28 ? 181.15318 3.68594 53.99308 1.000 68.29489 41 PRO D C 1
ATOM 6311 O O . PRO D 2 28 ? 182.03709 3.75823 53.13469 1.000 66.37308 41 PRO D O 1
ATOM 6315 N N . THR D 2 29 ? 181.36121 3.21005 55.21469 1.000 74.15580 42 THR D N 1
ATOM 6316 C CA . THR D 2 29 ? 182.66366 2.75093 55.67543 1.000 76.58208 42 THR D CA 1
ATOM 6317 C C . THR D 2 29 ? 182.64176 1.22638 55.65966 1.000 72.75839 42 THR D C 1
ATOM 6318 O O . THR D 2 29 ? 181.60256 0.60964 55.90867 1.000 74.59721 42 THR D O 1
ATOM 6322 N N . CYS D 2 30 ? 183.76847 0.61894 55.31629 1.000 73.83675 43 CYS D N 1
ATOM 6323 C CA . CYS D 2 30 ? 183.87405 -0.81698 55.49237 1.000 79.13396 43 CYS D CA 1
ATOM 6324 C C . CYS D 2 30 ? 185.33188 -1.19715 55.66603 1.000 80.09244 43 CYS D C 1
ATOM 6325 O O . CYS D 2 30 ? 186.24618 -0.45308 55.30639 1.000 75.79182 43 CYS D O 1
ATOM 6328 N N . SER D 2 31 ? 185.51947 -2.39592 56.19471 1.000 93.50175 44 SER D N 1
ATOM 6329 C CA . SER D 2 31 ? 186.80700 -2.90035 56.62274 1.000 92.83926 44 SER D CA 1
ATOM 6330 C C . SER D 2 31 ? 187.30269 -3.94768 55.64112 1.000 94.02054 44 SER D C 1
ATOM 6331 O O . SER D 2 31 ? 186.54827 -4.82816 55.21660 1.000 96.29942 44 SER D O 1
ATOM 6334 N N . LEU D 2 32 ? 188.57783 -3.84517 55.28717 1.000 90.17113 45 LEU D N 1
ATOM 6335 C CA . LEU D 2 32 ? 189.19719 -4.78934 54.37375 1.000 91.99901 45 LEU D CA 1
ATOM 6336 C C . LEU D 2 32 ? 190.23384 -5.63113 55.09903 1.000 98.45033 45 LEU D C 1
ATOM 6337 O O . LEU D 2 32 ? 190.14513 -5.85002 56.31159 1.000 100.18807 45 LEU D O 1
ATOM 6342 N N . ASP D 2 33 ? 191.19713 -6.14443 54.34889 1.000 98.93133 46 ASP D N 1
ATOM 6343 C CA . ASP D 2 33 ? 192.27803 -6.93572 54.91764 1.000 99.26582 46 ASP D CA 1
ATOM 6344 C C . ASP D 2 33 ? 193.51819 -6.62097 54.10288 1.000 101.51220 46 ASP D C 1
ATOM 6345 O O . ASP D 2 33 ? 193.53463 -6.85048 52.88867 1.000 103.92222 46 ASP D O 1
ATOM 6350 N N . GLY D 2 34 ? 194.54088 -6.07872 54.75804 1.000 98.18493 47 GLY D N 1
ATOM 6351 C CA . GLY D 2 34 ? 195.67602 -5.57056 54.01593 1.000 98.19787 47 GLY D CA 1
ATOM 6352 C C . GLY D 2 34 ? 196.60156 -6.63969 53.48158 1.000 100.10364 47 GLY D C 1
ATOM 6353 O O . GLY D 2 34 ? 197.43764 -6.33772 52.62476 1.000 99.03150 47 GLY D O 1
ATOM 6354 N N . ALA D 2 35 ? 196.47275 -7.88161 53.96351 1.000 102.80784 48 ALA D N 1
ATOM 6355 C CA . ALA D 2 35 ? 197.42093 -8.94715 53.65290 1.000 99.54491 48 ALA D CA 1
ATOM 6356 C C . ALA D 2 35 ? 196.80558 -10.08805 52.85110 1.000 98.95154 48 ALA D C 1
ATOM 6357 O O . ALA D 2 35 ? 197.51703 -11.03604 52.49247 1.000 96.48840 48 ALA D O 1
ATOM 6359 N N . LEU D 2 36 ? 195.50597 -10.01898 52.55384 1.000 98.13082 49 LEU D N 1
ATOM 6360 C CA . LEU D 2 36 ? 194.79158 -10.94549 51.68616 1.000 100.13923 49 LEU D CA 1
ATOM 6361 C C . LEU D 2 36 ? 194.42146 -10.24921 50.37848 1.000 101.47591 49 LEU D C 1
ATOM 6362 O O . LEU D 2 36 ? 194.22142 -9.02643 50.35711 1.000 102.57718 49 LEU D O 1
ATOM 6367 N N . PRO D 2 37 ? 194.27574 -10.98417 49.27970 1.000 101.49323 50 PRO D N 1
ATOM 6368 C CA . PRO D 2 37 ? 194.07007 -10.31338 47.99029 1.000 102.48494 50 PRO D CA 1
ATOM 6369 C C . PRO D 2 37 ? 192.69496 -9.67229 47.91216 1.000 97.72315 50 PRO D C 1
ATOM 6370 O O . PRO D 2 37 ? 191.72986 -10.12622 48.52919 1.000 96.36662 50 PRO D O 1
ATOM 6374 N N . LEU D 2 38 ? 192.62531 -8.58125 47.15079 1.000 96.91866 51 LEU D N 1
ATOM 6375 C CA . LEU D 2 38 ? 191.43849 -7.73029 47.11219 1.000 93.09810 51 LEU D CA 1
ATOM 6376 C C . LEU D 2 38 ? 190.31522 -8.32059 46.25691 1.000 93.35218 51 LEU D C 1
ATOM 6377 O O . LEU D 2 38 ? 189.13208 -8.08222 46.54649 1.000 92.64267 51 LEU D O 1
ATOM 6382 N N . GLY D 2 39 ? 190.66690 -9.08262 45.21366 1.000 90.92462 52 GLY D N 1
ATOM 6383 C CA . GLY D 2 39 ? 189.65945 -9.65475 44.33420 1.000 90.46725 52 GLY D CA 1
ATOM 6384 C C . GLY D 2 39 ? 188.52195 -10.32934 45.07675 1.000 90.73890 52 GLY D C 1
ATOM 6385 O O . GLY D 2 39 ? 187.34977 -10.03253 44.83710 1.000 94.96097 52 GLY D O 1
ATOM 6386 N N . ALA D 2 40 ? 188.84404 -11.20244 46.03259 1.000 91.97018 53 ALA D N 1
ATOM 6387 C CA . ALA D 2 40 ? 187.77552 -11.88191 46.75558 1.000 89.47274 53 ALA D CA 1
ATOM 6388 C C . ALA D 2 40 ? 186.97756 -10.93087 47.63862 1.000 89.64342 53 ALA D C 1
ATOM 6389 O O . ALA D 2 40 ? 185.83771 -11.24313 48.00246 1.000 87.22761 53 ALA D O 1
ATOM 6391 N N . GLN D 2 41 ? 187.54114 -9.77591 47.97787 1.000 88.74996 54 GLN D N 1
ATOM 6392 C CA . GLN D 2 41 ? 186.87211 -8.83356 48.85888 1.000 88.76605 54 GLN D CA 1
ATOM 6393 C C . GLN D 2 41 ? 185.99424 -7.83962 48.11843 1.000 92.08989 54 GLN D C 1
ATOM 6394 O O . GLN D 2 41 ? 185.17070 -7.17583 48.75771 1.000 92.80765 54 GLN D O 1
ATOM 6400 N N . ILE D 2 42 ? 186.18371 -7.68485 46.80959 1.000 91.91683 55 ILE D N 1
ATOM 6401 C CA . ILE D 2 42 ? 185.39579 -6.73315 46.02445 1.000 89.91608 55 ILE D CA 1
ATOM 6402 C C . ILE D 2 42 ? 183.89563 -7.04373 46.01111 1.000 92.60129 55 ILE D C 1
ATOM 6403 O O . ILE D 2 42 ? 183.09151 -6.10314 45.93287 1.000 92.21891 55 ILE D O 1
ATOM 6408 N N . PRO D 2 43 ? 183.44399 -8.30364 46.04021 1.000 95.60257 56 PRO D N 1
ATOM 6409 C CA . PRO D 2 43 ? 181.98475 -8.51623 46.09845 1.000 97.62899 56 PRO D CA 1
ATOM 6410 C C . PRO D 2 43 ? 181.33012 -7.96512 47.35637 1.000 98.01638 56 PRO D C 1
ATOM 6411 O O . PRO D 2 43 ? 180.19840 -7.46243 47.29553 1.000 98.47401 56 PRO D O 1
ATOM 6415 N N . ALA D 2 44 ? 181.99892 -8.07121 48.50552 1.000 100.77378 57 ALA D N 1
ATOM 6416 C CA . ALA D 2 44 ? 181.44837 -7.50484 49.73530 1.000 102.80994 57 ALA D CA 1
ATOM 6417 C C . ALA D 2 44 ? 181.18367 -6.00847 49.57872 1.000 102.68714 57 ALA D C 1
ATOM 6418 O O . ALA D 2 44 ? 180.10498 -5.51683 49.92351 1.000 105.05609 57 ALA D O 1
ATOM 6420 N N . VAL D 2 45 ? 182.15096 -5.27057 49.03688 1.000 95.57273 58 VAL D N 1
ATOM 6421 C CA . VAL D 2 45 ? 181.96346 -3.83595 48.84928 1.000 95.26616 58 VAL D CA 1
ATOM 6422 C C . VAL D 2 45 ? 180.94849 -3.54061 47.73795 1.000 95.04761 58 VAL D C 1
ATOM 6423 O O . VAL D 2 45 ? 180.17933 -2.56799 47.82079 1.000 92.87900 58 VAL D O 1
ATOM 6427 N N . HIS D 2 46 ? 180.88265 -4.38442 46.70948 1.000 94.67169 59 HIS D N 1
ATOM 6428 C CA . HIS D 2 46 ? 179.85546 -4.19706 45.69013 1.000 94.15728 59 HIS D CA 1
ATOM 6429 C C . HIS D 2 46 ? 178.45475 -4.34153 46.27635 1.000 94.60866 59 HIS D C 1
ATOM 6430 O O . HIS D 2 46 ? 177.53731 -3.60262 45.89937 1.000 93.91022 59 HIS D O 1
ATOM 6437 N N . ARG D 2 47 ? 178.27736 -5.24658 47.23828 1.000 94.88069 60 ARG D N 1
ATOM 6438 C CA . ARG D 2 47 ? 176.94845 -5.36443 47.82841 1.000 97.04682 60 ARG D CA 1
ATOM 6439 C C . ARG D 2 47 ? 176.68725 -4.30006 48.87831 1.000 93.47632 60 ARG D C 1
ATOM 6440 O O . ARG D 2 47 ? 175.55386 -3.81848 49.00323 1.000 93.14760 60 ARG D O 1
ATOM 6448 N N . LEU D 2 48 ? 177.70730 -3.94661 49.66276 1.000 94.23661 61 LEU D N 1
ATOM 6449 C CA . LEU D 2 48 ? 177.57122 -2.81594 50.56707 1.000 93.28541 61 LEU D CA 1
ATOM 6450 C C . LEU D 2 48 ? 177.11654 -1.57374 49.81362 1.000 93.33936 61 LEU D C 1
ATOM 6451 O O . LEU D 2 48 ? 176.32223 -0.77691 50.33131 1.000 98.66699 61 LEU D O 1
ATOM 6456 N N . LEU D 2 49 ? 177.55575 -1.42655 48.56704 1.000 92.01894 62 LEU D N 1
ATOM 6457 C CA . LEU D 2 49 ? 177.19703 -0.25756 47.78851 1.000 90.23660 62 LEU D CA 1
ATOM 6458 C C . LEU D 2 49 ? 175.92195 -0.43157 46.97394 1.000 90.64903 62 LEU D C 1
ATOM 6459 O O . LEU D 2 49 ? 175.31146 0.57957 46.60458 1.000 90.50266 62 LEU D O 1
ATOM 6464 N N . GLY D 2 50 ? 175.49978 -1.66515 46.68736 1.000 89.06440 63 GLY D N 1
ATOM 6465 C CA . GLY D 2 50 ? 174.35055 -1.85863 45.81617 1.000 95.99526 63 GLY D CA 1
ATOM 6466 C C . GLY D 2 50 ? 174.49464 -1.21887 44.44346 1.000 95.58319 63 GLY D C 1
ATOM 6467 O O . GLY D 2 50 ? 173.59183 -0.52275 43.97794 1.000 91.61741 63 GLY D O 1
ATOM 6468 N N . ALA D 2 51 ? 175.67540 -1.40046 43.82550 1.000 100.30415 64 ALA D N 1
ATOM 6469 C CA . ALA D 2 51 ? 176.09024 -0.76132 42.59280 1.000 100.08504 64 ALA D CA 1
ATOM 6470 C C . ALA D 2 51 ? 175.52417 -1.49440 41.38156 1.000 108.99194 64 ALA D C 1
ATOM 6471 O O . ALA D 2 51 ? 175.34849 -2.71108 41.40916 1.000 110.18542 64 ALA D O 1
ATOM 6473 N N . PRO D 2 52 ? 175.22356 -0.75787 40.31418 1.000 126.94485 65 PRO D N 1
ATOM 6474 C CA . PRO D 2 52 ? 174.76805 -1.37802 39.07916 1.000 133.34345 65 PRO D CA 1
ATOM 6475 C C . PRO D 2 52 ? 175.92835 -1.77675 38.19311 1.000 128.99021 65 PRO D C 1
ATOM 6476 O O . PRO D 2 52 ? 175.91563 -1.55487 36.97487 1.000 131.88600 65 PRO D O 1
ATOM 6480 N N . LEU D 2 53 ? 176.94975 -2.37504 38.79573 1.000 108.49717 66 LEU D N 1
ATOM 6481 C CA . LEU D 2 53 ? 178.22488 -2.62107 38.13885 1.000 104.79126 66 LEU D CA 1
ATOM 6482 C C . LEU D 2 53 ? 178.42905 -4.11608 38.00641 1.000 103.72802 66 LEU D C 1
ATOM 6483 O O . LEU D 2 53 ? 178.11697 -4.86924 38.93167 1.000 104.86020 66 LEU D O 1
ATOM 6488 N N . LYS D 2 54 ? 178.83948 -4.55186 36.82426 1.000 100.56883 67 LYS D N 1
ATOM 6489 C CA . LYS D 2 54 ? 179.16195 -5.96364 36.63354 1.000 105.25657 67 LYS D CA 1
ATOM 6490 C C . LYS D 2 54 ? 180.40141 -6.27693 37.47093 1.000 104.56939 67 LYS D C 1
ATOM 6491 O O . LYS D 2 54 ? 181.52201 -5.91765 37.10273 1.000 107.03559 67 LYS D O 1
ATOM 6493 N N . LEU D 2 55 ? 180.19946 -6.97787 38.59248 1.000 102.73714 68 LEU D N 1
ATOM 6494 C CA . LEU D 2 55 ? 181.28277 -7.27163 39.53169 1.000 104.60236 68 LEU D CA 1
ATOM 6495 C C . LEU D 2 55 ? 182.51361 -7.86933 38.87485 1.000 106.27276 68 LEU D C 1
ATOM 6496 O O . LEU D 2 55 ? 183.64389 -7.62510 39.30534 1.000 111.12531 68 LEU D O 1
ATOM 6501 N N . GLU D 2 56 ? 182.32911 -8.57517 37.80005 1.000 104.43457 69 GLU D N 1
ATOM 6502 C CA . GLU D 2 56 ? 183.44647 -9.23425 37.17619 1.000 110.68518 69 GLU D CA 1
ATOM 6503 C C . GLU D 2 56 ? 184.21157 -8.35260 36.19058 1.000 107.54205 69 GLU D C 1
ATOM 6504 O O . GLU D 2 56 ? 185.29262 -8.74364 35.73590 1.000 107.64618 69 GLU D O 1
ATOM 6510 N N . ASP D 2 57 ? 183.72134 -7.14201 35.93216 1.000 106.26230 70 ASP D N 1
ATOM 6511 C CA . ASP D 2 57 ? 184.48085 -6.08445 35.27963 1.000 104.44301 70 ASP D CA 1
ATOM 6512 C C . ASP D 2 57 ? 184.86674 -4.96857 36.25749 1.000 102.14232 70 ASP D C 1
ATOM 6513 O O . ASP D 2 57 ? 185.24240 -3.86719 35.83406 1.000 102.09072 70 ASP D O 1
ATOM 6518 N N . CYS D 2 58 ? 184.81204 -5.23316 37.55505 1.000 97.56331 71 CYS D N 1
ATOM 6519 C CA . CYS D 2 58 ? 185.02899 -4.16728 38.51908 1.000 87.81377 71 CYS D CA 1
ATOM 6520 C C . CYS D 2 58 ? 186.49891 -3.95190 38.78316 1.000 80.32125 71 CYS D C 1
ATOM 6521 O O . CYS D 2 58 ? 187.34061 -4.81599 38.53472 1.000 84.91089 71 CYS D O 1
ATOM 6524 N N . ALA D 2 59 ? 186.78440 -2.77610 39.32882 1.000 79.93760 72 ALA D N 1
ATOM 6525 C CA . ALA D 2 59 ? 188.11703 -2.38801 39.73144 1.000 73.48359 72 ALA D CA 1
ATOM 6526 C C . ALA D 2 59 ? 187.96137 -1.39473 40.86560 1.000 73.45837 72 ALA D C 1
ATOM 6527 O O . ALA D 2 59 ? 186.88213 -0.82064 41.06423 1.000 73.73207 72 ALA D O 1
ATOM 6529 N N . LEU D 2 60 ? 189.06697 -1.17185 41.58451 1.000 70.54156 73 LEU D N 1
ATOM 6530 C CA . LEU D 2 60 ? 189.12487 -0.26214 42.72503 1.000 65.47703 73 LEU D CA 1
ATOM 6531 C C . LEU D 2 60 ? 190.21295 0.76923 42.48536 1.000 64.64951 73 LEU D C 1
ATOM 6532 O O . LEU D 2 60 ? 191.36599 0.42562 42.21500 1.000 67.94673 73 LEU D O 1
ATOM 6537 N N . GLN D 2 61 ? 189.85634 2.02351 42.65148 1.000 62.12503 74 GLN D N 1
ATOM 6538 C CA . GLN D 2 61 ? 190.74225 3.13742 42.39396 1.000 64.25522 74 GLN D CA 1
ATOM 6539 C C . GLN D 2 61 ? 190.95263 3.83194 43.71946 1.000 64.59261 74 GLN D C 1
ATOM 6540 O O . GLN D 2 61 ? 189.98978 4.07203 44.45099 1.000 64.58051 74 GLN D O 1
ATOM 6546 N N . VAL D 2 62 ? 192.20279 4.10892 44.06206 1.000 71.24712 75 VAL D N 1
ATOM 6547 C CA . VAL D 2 62 ? 192.43953 4.87252 45.27137 1.000 73.14077 75 VAL D CA 1
ATOM 6548 C C . VAL D 2 62 ? 192.04095 6.30614 44.98454 1.000 70.94501 75 VAL D C 1
ATOM 6549 O O . VAL D 2 62 ? 192.39060 6.84729 43.93001 1.000 69.49530 75 VAL D O 1
ATOM 6553 N N . SER D 2 63 ? 191.29830 6.92097 45.90776 1.000 79.25486 76 SER D N 1
ATOM 6554 C CA . SER D 2 63 ? 190.60595 8.12991 45.48570 1.000 84.28334 76 SER D CA 1
ATOM 6555 C C . SER D 2 63 ? 191.55126 9.25612 45.08688 1.000 89.55212 76 SER D C 1
ATOM 6556 O O . SER D 2 63 ? 191.69131 9.48340 43.87543 1.000 98.19336 76 SER D O 1
ATOM 6559 N N . PRO D 2 64 ? 192.22097 9.98867 45.98654 1.000 78.59822 77 PRO D N 1
ATOM 6560 C CA . PRO D 2 64 ? 192.92749 11.17285 45.46858 1.000 74.69694 77 PRO D CA 1
ATOM 6561 C C . PRO D 2 64 ? 194.02602 10.78883 44.50457 1.000 74.45534 77 PRO D C 1
ATOM 6562 O O . PRO D 2 64 ? 194.18028 11.44843 43.47309 1.000 76.26183 77 PRO D O 1
ATOM 6566 N N . SER D 2 65 ? 194.70632 9.66716 44.73387 1.000 66.50314 78 SER D N 1
ATOM 6567 C CA . SER D 2 65 ? 195.89337 9.38687 43.94034 1.000 67.25756 78 SER D CA 1
ATOM 6568 C C . SER D 2 65 ? 195.52976 8.96322 42.52420 1.000 67.70410 78 SER D C 1
ATOM 6569 O O . SER D 2 65 ? 196.27819 9.25206 41.58420 1.000 66.68471 78 SER D O 1
ATOM 6572 N N . GLY D 2 66 ? 194.40481 8.26741 42.35853 1.000 69.04865 79 GLY 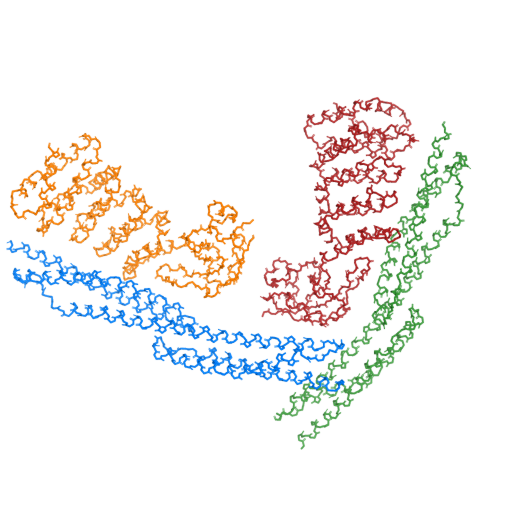D N 1
ATOM 6573 C CA . GLY D 2 66 ? 193.98258 7.74794 41.08356 1.000 68.63570 79 GLY D CA 1
ATOM 6574 C C . GLY D 2 66 ? 194.48880 6.36309 40.77964 1.000 69.93426 79 GLY D C 1
ATOM 6575 O O . GLY D 2 66 ? 194.21185 5.83915 39.67630 1.000 71.89277 79 GLY D O 1
ATOM 6576 N N . TYR D 2 67 ? 195.19952 5.74631 41.72427 1.000 67.64675 80 TYR D N 1
ATOM 6577 C CA . TYR D 2 67 ? 195.85394 4.47511 41.46640 1.000 69.36042 80 TYR D CA 1
ATOM 6578 C C . TYR D 2 67 ? 194.82943 3.36332 41.29836 1.000 71.66286 80 TYR D C 1
ATOM 6579 O O . TYR D 2 67 ? 193.86093 3.27089 42.05698 1.000 72.97271 80 TYR D O 1
ATOM 6588 N N . TYR D 2 68 ? 195.01723 2.53868 40.28249 1.000 68.20723 81 TYR D N 1
ATOM 6589 C CA . TYR D 2 68 ? 194.16349 1.38159 40.11411 1.000 68.96392 81 TYR D CA 1
ATOM 6590 C C . TYR D 2 68 ? 194.85705 0.20699 40.79988 1.000 71.60331 81 TYR D C 1
ATOM 6591 O O . TYR D 2 68 ? 195.96460 -0.18682 40.41314 1.000 72.06298 81 TYR D O 1
ATOM 6600 N N . LEU D 2 69 ? 194.20918 -0.34173 41.82113 1.000 72.57065 82 LEU D N 1
ATOM 6601 C CA . LEU D 2 69 ? 194.79631 -1.44523 42.55801 1.000 77.04742 82 LEU D CA 1
ATOM 6602 C C . LEU D 2 69 ? 194.94752 -2.66294 41.66263 1.000 85.30117 82 LEU D C 1
ATOM 6603 O O . LEU D 2 69 ? 194.06402 -2.97159 40.85959 1.000 87.16925 82 LEU D O 1
ATOM 6608 N N . ASP D 2 70 ? 196.07399 -3.36385 41.81376 1.000 89.38277 83 ASP D N 1
ATOM 6609 C CA . ASP D 2 70 ? 196.21523 -4.70754 41.25369 1.000 97.60056 83 ASP D CA 1
ATOM 6610 C C . ASP D 2 70 ? 195.32008 -5.64745 42.05547 1.000 100.39493 83 ASP D C 1
ATOM 6611 O O . ASP D 2 70 ? 195.49269 -5.78376 43.27034 1.000 98.31256 83 ASP D O 1
ATOM 6616 N N . THR D 2 71 ? 194.37868 -6.31704 41.38138 1.000 108.49251 84 THR D N 1
ATOM 6617 C CA . THR D 2 71 ? 193.25188 -6.85908 42.14458 1.000 110.34968 84 THR D CA 1
ATOM 6618 C C . THR D 2 71 ? 193.51420 -8.16724 42.89363 1.000 115.98226 84 THR D C 1
ATOM 6619 O O . THR D 2 71 ? 192.68382 -8.53783 43.73159 1.000 107.42347 84 THR D O 1
ATOM 6623 N N . GLU D 2 72 ? 194.58125 -8.91288 42.61820 1.000 132.58908 85 GLU D N 1
ATOM 6624 C CA . GLU D 2 72 ? 194.75778 -10.15298 43.37633 1.000 136.35373 85 GLU D CA 1
ATOM 6625 C C . GLU D 2 72 ? 196.10797 -10.23314 44.06239 1.000 138.54024 85 GLU D C 1
ATOM 6626 O O . GLU D 2 72 ? 196.68332 -11.31635 44.24468 1.000 143.85868 85 GLU D O 1
ATOM 6632 N N . LEU D 2 73 ? 196.66205 -9.09444 44.44684 1.000 118.47776 86 LEU D N 1
ATOM 6633 C CA . LEU D 2 73 ? 197.63869 -9.13004 45.54230 1.000 112.17150 86 LEU D CA 1
ATOM 6634 C C . LEU D 2 73 ? 197.09324 -8.13312 46.54691 1.000 100.88386 86 LEU D C 1
ATOM 6635 O O . LEU D 2 73 ? 196.36948 -7.20466 46.19682 1.000 103.29640 86 LEU D O 1
ATOM 6640 N N . SER D 2 74 ? 197.43791 -8.35237 47.79450 1.000 100.11726 87 SER D N 1
ATOM 6641 C CA . SER D 2 74 ? 196.89974 -7.58361 48.90951 1.000 98.17456 87 SER D CA 1
ATOM 6642 C C . SER D 2 74 ? 197.29922 -6.11106 48.86187 1.000 95.90286 87 SER D C 1
ATOM 6643 O O . SER D 2 74 ? 198.02814 -5.66089 47.98155 1.000 98.04961 87 SER D O 1
ATOM 6646 N N . LEU D 2 75 ? 196.76011 -5.35290 49.81685 1.000 94.57115 88 LEU D N 1
ATOM 6647 C CA . LEU D 2 75 ? 197.14555 -3.95564 49.97107 1.000 90.74744 88 LEU D CA 1
ATOM 6648 C C . LEU D 2 75 ? 198.57288 -3.82730 50.48282 1.000 92.91366 88 LEU D C 1
ATOM 6649 O O . LEU D 2 75 ? 199.30523 -2.91415 50.08433 1.000 91.54655 88 LEU D O 1
ATOM 6654 N N . GLU D 2 76 ? 198.99710 -4.76556 51.33537 1.000 93.44256 89 GLU D N 1
ATOM 6655 C CA . GLU D 2 76 ? 200.34118 -4.71888 51.89731 1.000 95.35174 89 GLU D CA 1
ATOM 6656 C C . GLU D 2 76 ? 201.38931 -5.02456 50.84294 1.000 93.86919 89 GLU D C 1
ATOM 6657 O O . GLU D 2 76 ? 202.52791 -4.56348 50.95375 1.000 94.64632 89 GLU D O 1
ATOM 6663 N N . GLU D 2 77 ? 201.02160 -5.78071 49.81225 1.000 94.57275 90 GLU D N 1
ATOM 6664 C CA . GLU D 2 77 ? 201.98032 -6.17019 48.78785 1.000 96.99765 90 GLU D CA 1
ATOM 6665 C C . GLU D 2 77 ? 202.21761 -5.06033 47.77137 1.000 96.43082 90 GLU D C 1
ATOM 6666 O O . GLU D 2 77 ? 203.28394 -4.99978 47.15213 1.000 95.88373 90 GLU D O 1
ATOM 6672 N N . GLN D 2 78 ? 201.22170 -4.21594 47.54676 1.000 94.79558 91 GLN D N 1
ATOM 6673 C CA . GLN D 2 78 ? 201.37055 -2.99918 46.76002 1.000 95.17093 91 GLN D CA 1
ATOM 6674 C C . GLN D 2 78 ? 201.45770 -1.74130 47.61210 1.000 92.39146 91 GLN D C 1
ATOM 6675 O O . GLN D 2 78 ? 201.05862 -0.65711 47.16943 1.000 89.15738 91 GLN D O 1
ATOM 6681 N N . ARG D 2 79 ? 202.01744 -1.87826 48.82468 1.000 94.27165 92 ARG D N 1
ATOM 6682 C CA . ARG D 2 79 ? 202.18496 -0.75889 49.75840 1.000 91.67504 92 ARG D CA 1
ATOM 6683 C C . ARG D 2 79 ? 202.96242 0.40639 49.15908 1.000 90.96547 92 ARG D C 1
ATOM 6684 O O . ARG D 2 79 ? 202.67306 1.57156 49.45000 1.000 85.94556 92 ARG D O 1
ATOM 6692 N N . GLU D 2 80 ? 203.97164 0.10899 48.33960 1.000 99.79062 93 GLU D N 1
ATOM 6693 C CA . GLU D 2 80 ? 204.78736 1.15618 47.74075 1.000 100.03839 93 GLU D CA 1
ATOM 6694 C C . GLU D 2 80 ? 204.00781 2.08076 46.81773 1.000 96.41835 93 GLU D C 1
ATOM 6695 O O . GLU D 2 80 ? 204.51737 3.15624 46.48699 1.000 96.62211 93 GLU D O 1
ATOM 6701 N N . MET D 2 81 ? 202.77875 1.72956 46.44219 1.000 93.09789 94 MET D N 1
ATOM 6702 C CA . MET D 2 81 ? 201.95273 2.58582 45.59966 1.000 87.97696 94 MET D CA 1
ATOM 6703 C C . MET D 2 81 ? 200.82911 3.25868 46.36714 1.000 83.44658 94 MET D C 1
ATOM 6704 O O . MET D 2 81 ? 199.99789 3.92982 45.74953 1.000 81.56165 94 MET D O 1
ATOM 6709 N N . LEU D 2 82 ? 200.78801 3.10808 47.68945 1.000 82.97147 95 LEU D N 1
ATOM 6710 C CA . LEU D 2 82 ? 199.70402 3.64506 48.49392 1.000 79.75181 95 LEU D CA 1
ATOM 6711 C C . LEU D 2 82 ? 200.23909 4.58728 49.56528 1.000 76.78824 95 LEU D C 1
ATOM 6712 O O . LEU D 2 82 ? 199.84530 4.51188 50.73844 1.000 72.95255 95 LEU D O 1
ATOM 6717 N N . GLU D 2 83 ? 201.13619 5.49199 49.18480 1.000 76.03037 96 GLU D N 1
ATOM 6718 C CA . GLU D 2 83 ? 201.74333 6.33576 50.20479 1.000 74.46495 96 GLU D CA 1
ATOM 6719 C C . GLU D 2 83 ? 200.68855 7.22182 50.85468 1.000 71.96584 96 GLU D C 1
ATOM 6720 O O . GLU D 2 83 ? 200.45932 7.13971 52.06337 1.000 75.44714 96 GLU D O 1
ATOM 6726 N N . GLY D 2 84 ? 200.01999 8.06509 50.06591 1.000 75.71306 97 GLY D N 1
ATOM 6727 C CA . GLY D 2 84 ? 198.95564 8.89638 50.61481 1.000 74.70217 97 GLY D CA 1
ATOM 6728 C C . GLY D 2 84 ? 197.85320 8.09892 51.28345 1.000 68.15435 97 GLY D C 1
ATOM 6729 O O . GLY D 2 84 ? 197.23200 8.55915 52.24480 1.000 67.28808 97 GLY D O 1
ATOM 6730 N N . PHE D 2 85 ? 197.61527 6.88379 50.80322 1.000 67.23228 98 PHE D N 1
ATOM 6731 C CA . PHE D 2 85 ? 196.59595 6.01361 51.37882 1.000 67.70496 98 PHE D CA 1
ATOM 6732 C C . PHE D 2 85 ? 196.95389 5.65476 52.82547 1.000 68.00993 98 PHE D C 1
ATOM 6733 O O . PHE D 2 85 ? 196.22216 5.98819 53.78117 1.000 67.11735 98 PHE D O 1
ATOM 6741 N N . TYR D 2 86 ? 198.10898 5.00517 53.01544 1.000 71.07784 99 TYR D N 1
ATOM 6742 C CA . TYR D 2 86 ? 198.51595 4.67540 54.37374 1.000 70.14383 99 TYR D CA 1
ATOM 6743 C C . TYR D 2 86 ? 198.82925 5.91923 55.20585 1.000 68.03509 99 TYR D C 1
ATOM 6744 O O . TYR D 2 86 ? 198.79286 5.83576 56.43624 1.000 69.34330 99 TYR D O 1
ATOM 6753 N N . GLU D 2 87 ? 199.10140 7.07830 54.59110 1.000 72.62306 100 GLU D N 1
ATOM 6754 C CA . GLU D 2 87 ? 199.29374 8.26902 55.42065 1.000 74.72132 100 GLU D CA 1
ATOM 6755 C C . GLU D 2 87 ? 197.97443 8.82323 55.94105 1.000 74.45814 100 GLU D C 1
ATOM 6756 O O . GLU D 2 87 ? 197.91832 9.29600 57.09066 1.000 74.38755 100 GLU D O 1
ATOM 6762 N N . GLU D 2 88 ? 196.88965 8.71737 55.15983 1.000 70.92555 101 GLU D N 1
ATOM 6763 C CA . GLU D 2 88 ? 195.58817 9.04682 55.73965 1.000 68.68683 101 GLU D CA 1
ATOM 6764 C C . GLU D 2 88 ? 195.31190 8.10270 56.90638 1.000 63.88862 101 GLU D C 1
ATOM 6765 O O . GLU D 2 88 ? 194.92729 8.53774 58.00527 1.000 60.40110 101 GLU D O 1
ATOM 6771 N N . ILE D 2 89 ? 195.61835 6.81504 56.72499 1.000 67.03186 102 ILE D N 1
ATOM 6772 C CA . ILE D 2 89 ? 195.37231 5.89610 57.83376 1.000 66.65389 102 ILE D CA 1
ATOM 6773 C C . ILE D 2 89 ? 196.19818 6.28946 59.05960 1.000 66.95163 102 ILE D C 1
ATOM 6774 O O . ILE D 2 89 ? 195.69100 6.29706 60.19185 1.000 66.16841 102 ILE D O 1
ATOM 6779 N N . SER D 2 90 ? 197.47510 6.64157 58.86467 1.000 72.59118 103 SER D N 1
ATOM 6780 C CA . SER D 2 90 ? 198.31029 6.97016 60.02159 1.000 74.14679 103 SER D CA 1
ATOM 6781 C C . SER D 2 90 ? 197.84774 8.24949 60.69512 1.000 73.87466 103 SER D C 1
ATOM 6782 O O . SER D 2 90 ? 198.08963 8.43974 61.89444 1.000 74.83602 103 SER D O 1
ATOM 6785 N N . LYS D 2 91 ? 197.24595 9.15599 59.93187 1.000 65.54164 104 LYS D N 1
ATOM 6786 C CA . LYS D 2 91 ? 196.53486 10.30138 60.48859 1.000 65.22969 104 LYS D CA 1
ATOM 6787 C C . LYS D 2 91 ? 195.24051 9.90791 61.20712 1.000 62.37749 104 LYS D C 1
ATOM 6788 O O . LYS D 2 91 ? 194.58923 10.76482 61.82998 1.000 58.42325 104 LYS D O 1
ATOM 6794 N N . GLY D 2 92 ? 194.80149 8.66107 61.06797 1.000 67.67795 105 GLY D N 1
ATOM 6795 C CA . GLY D 2 92 ? 193.57426 8.26360 61.73425 1.000 61.75343 105 GLY D CA 1
ATOM 6796 C C . GLY D 2 92 ? 192.30483 8.54959 60.96943 1.000 63.95373 105 GLY D C 1
ATOM 6797 O O . GLY D 2 92 ? 191.22198 8.50805 61.56108 1.000 65.75944 105 GLY D O 1
ATOM 6798 N N . ARG D 2 93 ? 192.41486 8.84985 59.67612 1.000 62.02079 106 ARG D N 1
ATOM 6799 C CA . ARG D 2 93 ? 191.32307 9.03653 58.73403 1.000 55.24222 106 ARG D CA 1
ATOM 6800 C C . ARG D 2 93 ? 191.03669 7.74357 57.98052 1.000 57.44124 106 ARG D C 1
ATOM 6801 O O . ARG D 2 93 ? 191.83186 6.80317 57.99606 1.000 62.00595 106 ARG D O 1
ATOM 6809 N N . LYS D 2 94 ? 189.88536 7.70109 57.30956 1.000 59.99973 107 LYS D N 1
ATOM 6810 C CA . LYS D 2 94 ? 189.56140 6.57988 56.42876 1.000 61.07508 107 LYS D CA 1
ATOM 6811 C C . LYS D 2 94 ? 189.74574 7.00966 54.98425 1.000 59.82611 107 LYS D C 1
ATOM 6812 O O . LYS D 2 94 ? 189.00567 7.88134 54.50068 1.000 60.08585 107 LYS D O 1
ATOM 6818 N N . PRO D 2 95 ? 190.70795 6.45388 54.26925 1.000 58.11169 108 PRO D N 1
ATOM 6819 C CA . PRO D 2 95 ? 190.83403 6.75344 52.83981 1.000 62.16778 108 PRO D CA 1
ATOM 6820 C C . PRO D 2 95 ? 189.64610 6.18355 52.05439 1.000 64.35946 108 PRO D C 1
ATOM 6821 O O . PRO D 2 95 ? 188.94922 5.26200 52.49780 1.000 62.05372 108 PRO D O 1
ATOM 6825 N N . THR D 2 96 ? 189.38434 6.75609 50.88058 1.000 61.18150 109 THR D N 1
ATOM 6826 C CA . THR D 2 96 ? 188.22639 6.32239 50.12326 1.000 61.93529 109 THR D CA 1
ATOM 6827 C C . THR D 2 96 ? 188.67425 5.60070 48.85323 1.000 60.46505 109 THR D C 1
ATOM 6828 O O . THR D 2 96 ? 189.61416 6.01207 48.16907 1.000 61.24620 109 THR D O 1
ATOM 6832 N N . LEU D 2 97 ? 187.98251 4.51350 48.56046 1.000 62.04311 110 LEU D N 1
ATOM 6833 C CA . LEU D 2 97 ? 188.20417 3.66421 47.40864 1.000 63.97789 110 LEU D CA 1
ATOM 6834 C C . LEU D 2 97 ? 186.98168 3.72387 46.51240 1.000 59.97889 110 LEU D C 1
ATOM 6835 O O . LEU D 2 97 ? 185.84005 3.63218 46.99523 1.000 60.64169 110 LEU D O 1
ATOM 6840 N N . ILE D 2 98 ? 187.21920 3.91986 45.22390 1.000 60.16679 111 ILE D N 1
ATOM 6841 C CA . ILE D 2 98 ? 186.15560 4.02249 44.24162 1.000 63.73340 111 ILE D CA 1
ATOM 6842 C C . ILE D 2 98 ? 186.05997 2.67366 43.54273 1.000 62.60426 111 ILE D C 1
ATOM 6843 O O . ILE D 2 98 ? 187.04655 2.19537 42.96692 1.000 63.30362 111 ILE D O 1
ATOM 6848 N N . LEU D 2 99 ? 184.86773 2.07628 43.58175 1.000 61.63963 112 LEU D N 1
ATOM 6849 C CA . LEU D 2 99 ? 184.50532 0.92900 42.75941 1.000 65.40553 112 LEU D CA 1
ATOM 6850 C C . LEU D 2 99 ? 184.01473 1.44112 41.40547 1.000 67.38897 112 LEU D C 1
ATOM 6851 O O . LEU D 2 99 ? 183.02508 2.18742 41.32687 1.000 64.85654 112 LEU D O 1
ATOM 6856 N N . ARG D 2 100 ? 184.71251 1.06590 40.34286 1.000 65.19864 113 ARG D N 1
ATOM 6857 C CA . ARG D 2 100 ? 184.32879 1.54389 39.02384 1.000 68.20294 113 ARG D CA 1
ATOM 6858 C C . ARG D 2 100 ? 184.64473 0.42883 38.02823 1.000 71.35985 113 ARG D C 1
ATOM 6859 O O . ARG D 2 100 ? 184.98613 -0.68689 38.42280 1.000 78.39266 113 ARG D O 1
ATOM 6867 N N . THR D 2 101 ? 184.48048 0.70023 36.74348 1.000 71.81215 114 THR D N 1
ATOM 6868 C CA . THR D 2 101 ? 184.74098 -0.28391 35.70852 1.000 73.15147 114 THR D CA 1
ATOM 6869 C C . THR D 2 101 ? 186.21620 -0.23902 35.31465 1.000 72.66450 114 THR D C 1
ATOM 6870 O O . THR D 2 101 ? 186.84697 0.82370 35.33232 1.000 74.89479 114 THR D O 1
ATOM 6874 N N . GLN D 2 102 ? 186.76337 -1.39637 34.94926 1.000 73.76470 115 GLN D N 1
ATOM 6875 C CA . GLN D 2 102 ? 188.14832 -1.46258 34.48492 1.000 76.15156 115 GLN D CA 1
ATOM 6876 C C . GLN D 2 102 ? 188.37025 -0.62231 33.22108 1.000 77.91312 115 GLN D C 1
ATOM 6877 O O . GLN D 2 102 ? 187.49524 -0.50331 32.34939 1.000 77.68807 115 GLN D O 1
ATOM 6883 N N . LEU D 2 103 ? 189.58004 -0.05719 33.11881 1.000 76.46737 116 LEU D N 1
ATOM 6884 C CA . LEU D 2 103 ? 189.96759 0.68092 31.92127 1.000 75.31328 116 LEU D CA 1
ATOM 6885 C C . LEU D 2 103 ? 189.89544 -0.19585 30.67745 1.000 76.82771 116 LEU D C 1
ATOM 6886 O O . LEU D 2 103 ? 189.49970 0.27103 29.60068 1.000 75.68929 116 LEU D O 1
ATOM 6891 N N . SER D 2 104 ? 190.29115 -1.46674 30.80276 1.000 77.80382 117 SER D N 1
ATOM 6892 C CA . SER D 2 104 ? 190.17791 -2.40268 29.68607 1.000 78.82819 117 SER D CA 1
ATOM 6893 C C . SER D 2 104 ? 188.74286 -2.47345 29.17430 1.000 75.43518 117 SER D C 1
ATOM 6894 O O . SER D 2 104 ? 188.49492 -2.30998 27.97505 1.000 72.80586 117 SER D O 1
ATOM 6897 N N . VAL D 2 105 ? 187.78727 -2.69793 30.08312 1.000 77.24097 118 VAL D N 1
ATOM 6898 C CA . VAL D 2 105 ? 186.37653 -2.83312 29.72296 1.000 75.95543 118 VAL D CA 1
ATOM 6899 C C . VAL D 2 105 ? 185.84155 -1.54687 29.09674 1.000 74.19891 118 VAL D C 1
ATOM 6900 O O . VAL D 2 105 ? 185.08042 -1.57770 28.12105 1.000 76.03724 118 VAL D O 1
ATOM 6904 N N . ARG D 2 106 ? 186.27217 -0.39983 29.60589 1.000 71.82668 119 ARG D N 1
ATOM 6905 C CA . ARG D 2 106 ? 185.79852 0.86424 29.05453 1.000 70.95686 119 ARG D CA 1
ATOM 6906 C C . ARG D 2 106 ? 186.35586 1.12433 27.65683 1.000 71.05355 119 ARG D C 1
ATOM 6907 O O . ARG D 2 106 ? 185.62828 1.59174 26.76876 1.000 71.29884 119 ARG D O 1
ATOM 6915 N N . VAL D 2 107 ? 187.64574 0.84777 27.44418 1.000 75.66872 120 VAL D N 1
ATOM 6916 C CA . VAL D 2 107 ? 188.22621 1.02180 26.11942 1.000 73.41067 120 VAL D CA 1
ATOM 6917 C C . VAL D 2 107 ? 187.62077 0.02588 25.14866 1.000 77.08779 120 VAL D C 1
ATOM 6918 O O . VAL D 2 107 ? 187.44055 0.32465 23.95777 1.000 79.70944 120 VAL D O 1
ATOM 6922 N N . ASN D 2 108 ? 187.25296 -1.15563 25.63907 1.000 72.81006 121 ASN D N 1
ATOM 6923 C CA . ASN D 2 108 ? 186.58897 -2.11774 24.77373 1.000 72.98367 121 ASN D CA 1
ATOM 6924 C C . ASN D 2 108 ? 185.24222 -1.58896 24.31584 1.000 73.89796 121 ASN D C 1
ATOM 6925 O O . ASN D 2 108 ? 184.90682 -1.67533 23.13130 1.000 76.15259 121 ASN D O 1
ATOM 6930 N N . ALA D 2 109 ? 184.48289 -0.99223 25.23181 1.000 80.61272 122 ALA D N 1
ATOM 6931 C CA . ALA D 2 109 ? 183.20552 -0.40438 24.85423 1.000 82.39052 122 ALA D CA 1
ATOM 6932 C C . ALA D 2 109 ? 183.38837 0.73651 23.84904 1.000 83.22215 122 ALA D C 1
ATOM 6933 O O . ALA D 2 109 ? 182.58174 0.90776 22.92389 1.000 84.52517 122 ALA D O 1
ATOM 6935 N N . ILE D 2 110 ? 184.45872 1.51107 23.99578 1.000 80.02726 123 ILE D N 1
ATOM 6936 C CA . ILE D 2 110 ? 184.71508 2.59344 23.04822 1.000 78.57986 123 ILE D CA 1
ATOM 6937 C C . ILE D 2 110 ? 185.03489 2.03341 21.66055 1.000 79.34880 123 ILE D C 1
ATOM 6938 O O . ILE D 2 110 ? 184.47620 2.47178 20.64379 1.000 80.00764 123 ILE D O 1
ATOM 6943 N N . LEU D 2 111 ? 185.98724 1.09862 21.59434 1.000 78.97542 124 LEU D N 1
ATOM 6944 C CA . LEU D 2 111 ? 186.36005 0.49802 20.31328 1.000 80.57282 124 LEU D CA 1
ATOM 6945 C C . LEU D 2 111 ? 185.16253 -0.16556 19.65101 1.000 83.55302 124 LEU D C 1
ATOM 6946 O O . LEU D 2 111 ? 185.00521 -0.10247 18.42705 1.000 86.18073 124 LEU D O 1
ATOM 6951 N N . GLU D 2 112 ? 184.28235 -0.76559 20.44407 1.000 90.73168 125 GLU D N 1
ATOM 6952 C CA . GLU D 2 112 ? 183.01284 -1.22835 19.90870 1.000 91.95087 125 GLU D CA 1
ATOM 6953 C C . GLU D 2 112 ? 182.23208 -0.13006 19.22136 1.000 96.36885 125 GLU D C 1
ATOM 6954 O O . GLU D 2 112 ? 181.94075 -0.22053 18.02835 1.000 96.39260 125 GLU D O 1
ATOM 6960 N N . LYS D 2 113 ? 181.87583 0.92130 19.94152 1.000 90.07935 126 LYS D N 1
ATOM 6961 C CA . LYS D 2 113 ? 180.91792 1.82162 19.30079 1.000 89.55521 126 LYS D CA 1
ATOM 6962 C C . LYS D 2 113 ? 181.55152 2.42902 18.03482 1.000 85.55086 126 LYS D C 1
ATOM 6963 O O . LYS D 2 113 ? 180.87545 2.56578 17.00620 1.000 84.34734 126 LYS D O 1
ATOM 6969 N N . LEU D 2 114 ? 182.87735 2.65786 18.02761 1.000 80.94662 127 LEU D N 1
ATOM 6970 C CA . LEU D 2 114 ? 183.48148 3.12882 16.76461 1.000 80.19604 127 LEU D CA 1
ATOM 6971 C C . LEU D 2 114 ? 183.37442 2.05707 15.68228 1.000 84.89866 127 LEU D C 1
ATOM 6972 O O . LEU D 2 114 ? 183.08668 2.36508 14.53002 1.000 87.61786 127 LEU D O 1
ATOM 6977 N N . TYR D 2 115 ? 183.55842 0.78591 16.03453 1.000 85.86137 128 TYR D N 1
ATOM 6978 C CA . TYR D 2 115 ? 183.52196 -0.26345 15.02175 1.000 86.02320 128 TYR D CA 1
ATOM 6979 C C . TYR D 2 115 ? 182.13118 -0.71369 14.57709 1.000 87.92876 128 TYR D C 1
ATOM 6980 O O . TYR D 2 115 ? 182.02157 -1.35823 13.52509 1.000 91.37516 128 TYR D O 1
ATOM 6989 N N . SER D 2 116 ? 181.06505 -0.41419 15.31028 1.000 86.28663 129 SER D N 1
ATOM 6990 C CA . SER D 2 116 ? 179.77851 -0.99628 14.95257 1.000 84.18625 129 SER D CA 1
ATOM 6991 C C . SER D 2 116 ? 178.71468 0.03797 14.61730 1.000 84.28002 129 SER D C 1
ATOM 6992 O O . SER D 2 116 ? 177.61433 -0.33864 14.19510 1.000 85.66983 129 SER D O 1
ATOM 6995 N N . SER D 2 117 ? 179.00717 1.31910 14.74917 1.000 83.67142 130 SER D N 1
ATOM 6996 C CA . SER D 2 117 ? 177.98797 2.32848 14.54768 1.000 82.02107 130 SER D CA 1
ATOM 6997 C C . SER D 2 117 ? 178.28835 3.12249 13.28820 1.000 79.22767 130 SER D C 1
ATOM 6998 O O . SER D 2 117 ? 179.33622 2.96468 12.64586 1.000 77.19507 130 SER D O 1
ATOM 7001 N N . SER D 2 118 ? 177.34657 4.00325 12.96687 1.000 75.86228 131 SER D N 1
ATOM 7002 C CA . SER D 2 118 ? 177.32207 4.68486 11.68557 1.000 73.41373 131 SER D CA 1
ATOM 7003 C C . SER D 2 118 ? 176.31085 5.81372 11.74852 1.000 72.73711 131 SER D C 1
ATOM 7004 O O . SER D 2 118 ? 175.43263 5.83050 12.61782 1.000 78.73764 131 SER D O 1
ATOM 7007 N N . GLY D 2 119 ? 176.40290 6.71811 10.77334 1.000 76.49900 132 GLY D N 1
ATOM 7008 C CA . GLY D 2 119 ? 175.43059 7.77321 10.62699 1.000 77.04546 132 GLY D CA 1
ATOM 7009 C C . GLY D 2 119 ? 175.49461 8.73045 11.78323 1.000 77.48223 132 GLY D C 1
ATOM 7010 O O . GLY D 2 119 ? 176.56522 9.22310 12.14391 1.000 77.66409 132 GLY D O 1
ATOM 7011 N N . PRO D 2 120 ? 174.34695 9.01896 12.39177 1.000 75.36136 133 PRO D N 1
ATOM 7012 C CA . PRO D 2 120 ? 174.36702 9.85591 13.60289 1.000 76.63016 133 PRO D CA 1
ATOM 7013 C C . PRO D 2 120 ? 175.08487 9.24195 14.81389 1.000 76.60706 133 PRO D C 1
ATOM 7014 O O . PRO D 2 120 ? 175.75969 10.01562 15.51663 1.000 73.49615 133 PRO D O 1
ATOM 7018 N N . GLU D 2 121 ? 174.98334 7.92667 15.10459 1.000 81.87106 134 GLU D N 1
ATOM 7019 C CA . GLU D 2 121 ? 175.77372 7.41922 16.22820 1.000 79.52327 134 GLU D CA 1
ATOM 7020 C C . GLU D 2 121 ? 177.22534 7.77389 16.05784 1.000 77.83355 134 GLU D C 1
ATOM 7021 O O . GLU D 2 121 ? 177.84607 8.34544 16.95032 1.000 80.73815 134 GLU D O 1
ATOM 7027 N N . LEU D 2 122 ? 177.80505 7.30460 14.95974 1.000 75.21613 135 LEU D N 1
ATOM 7028 C CA . LEU D 2 122 ? 179.23139 7.45868 14.75291 1.000 72.40641 135 LEU D CA 1
ATOM 7029 C C . LEU D 2 122 ? 179.64654 8.90237 14.89745 1.000 71.97205 135 LEU D C 1
ATOM 7030 O O . LEU D 2 122 ? 180.68025 9.19143 15.50073 1.000 72.99720 135 LEU D O 1
ATOM 7035 N N . ARG D 2 123 ? 178.87804 9.82642 14.31460 1.000 72.86380 136 ARG D N 1
ATOM 7036 C CA . ARG D 2 123 ? 179.25543 11.22821 14.39997 1.000 69.46898 136 ARG D CA 1
ATOM 7037 C C . ARG D 2 123 ? 179.27123 11.70312 15.84754 1.000 66.00652 136 ARG D C 1
ATOM 7038 O O . ARG D 2 123 ? 180.26496 12.27286 16.30023 1.000 66.43902 136 ARG D O 1
ATOM 7046 N N . ARG D 2 124 ? 178.18439 11.47945 16.59468 1.000 66.66272 137 ARG D N 1
ATOM 7047 C CA . ARG D 2 124 ? 178.19592 11.85599 18.01243 1.000 65.42862 137 ARG D CA 1
ATOM 7048 C C . ARG D 2 124 ? 179.36669 11.22695 18.75631 1.000 69.11071 137 ARG D C 1
ATOM 7049 O O . ARG D 2 124 ? 180.05375 11.89598 19.53662 1.000 68.68449 137 ARG D O 1
ATOM 7057 N N . SER D 2 125 ? 179.57217 9.92944 18.56925 1.000 67.25220 138 SER D N 1
ATOM 7058 C CA . SER D 2 125 ? 180.59483 9.22706 19.32238 1.000 69.27871 138 SER D CA 1
ATOM 7059 C C . SER D 2 125 ? 181.97316 9.81871 19.05012 1.000 69.14393 138 SER D C 1
ATOM 7060 O O . SER D 2 125 ? 182.74005 10.11466 19.98516 1.000 70.22338 138 SER D O 1
ATOM 7063 N N . LEU D 2 126 ? 182.29144 10.03926 17.77424 1.000 65.97801 139 LEU D N 1
ATOM 7064 C CA . LEU D 2 126 ? 183.57602 10.63869 17.46065 1.000 66.42457 139 LEU D CA 1
ATOM 7065 C C . LEU D 2 126 ? 183.66620 12.03005 18.05496 1.000 67.54761 139 LEU D C 1
ATOM 7066 O O . LEU D 2 126 ? 184.72286 12.43937 18.55784 1.000 67.46243 139 LEU D O 1
ATOM 7071 N N . PHE D 2 127 ? 182.54965 12.75079 18.07693 1.000 64.92147 140 PHE D N 1
ATOM 7072 C CA . PHE D 2 127 ? 182.59211 14.08825 18.64343 1.000 64.60817 140 PHE D CA 1
ATOM 7073 C C . PHE D 2 127 ? 182.91563 14.06399 20.13428 1.000 64.55338 140 PHE D C 1
ATOM 7074 O O . PHE D 2 127 ? 183.63325 14.93651 20.64163 1.000 62.13079 140 PHE D O 1
ATOM 7082 N N . SER D 2 128 ? 182.37994 13.07701 20.84793 1.000 63.33578 141 SER D N 1
ATOM 7083 C CA . SER D 2 128 ? 182.54736 12.98182 22.29389 1.000 63.64252 141 SER D CA 1
ATOM 7084 C C . SER D 2 128 ? 183.90187 12.45623 22.69998 1.000 64.99601 141 SER D C 1
ATOM 7085 O O . SER D 2 128 ? 184.32103 12.66737 23.84202 1.000 66.88019 141 SER D O 1
ATOM 7088 N N . LEU D 2 129 ? 184.55066 11.74384 21.79561 1.000 66.41098 142 LEU D N 1
ATOM 7089 C CA . LEU D 2 129 ? 185.81554 11.10311 22.09058 1.000 64.99318 142 LEU D CA 1
ATOM 7090 C C . LEU D 2 129 ? 186.82556 12.10182 22.66588 1.000 70.90169 142 LEU D C 1
ATOM 7091 O O . LEU D 2 129 ? 187.57561 11.78369 23.61176 1.000 72.73691 142 LEU D O 1
ATOM 7096 N N . LYS D 2 130 ? 186.81862 13.33347 22.15247 1.000 68.79857 143 LYS D N 1
ATOM 7097 C CA . LYS D 2 130 ? 187.74216 14.33993 22.65995 1.000 70.65168 143 LYS D CA 1
ATOM 7098 C C . LYS D 2 130 ? 187.60644 14.51561 24.16587 1.000 74.71156 143 LYS D C 1
ATOM 7099 O O . LYS D 2 130 ? 188.58760 14.44651 24.91641 1.000 75.92165 143 LYS D O 1
ATOM 7105 N N . GLN D 2 131 ? 186.38590 14.80179 24.61253 1.000 71.59454 144 GLN D N 1
ATOM 7106 C CA . GLN D 2 131 ? 186.14893 15.05189 26.01661 1.000 71.47422 144 GLN D CA 1
ATOM 7107 C C . GLN D 2 131 ? 186.37629 13.80288 26.84339 1.000 73.12367 144 GLN D C 1
ATOM 7108 O O . GLN D 2 131 ? 186.86110 13.90055 27.97563 1.000 76.98093 144 GLN D O 1
ATOM 7114 N N . ILE D 2 132 ? 186.02447 12.63581 26.30781 1.000 73.00968 145 ILE D N 1
ATOM 7115 C CA . ILE D 2 132 ? 186.26460 11.38711 27.02388 1.000 73.45708 145 ILE D CA 1
ATOM 7116 C C . ILE D 2 132 ? 187.74186 11.26879 27.39960 1.000 78.73224 145 ILE D C 1
ATOM 7117 O O . ILE D 2 132 ? 188.09629 10.95387 28.55173 1.000 76.96097 145 ILE D O 1
ATOM 7122 N N . PHE D 2 133 ? 188.62659 11.57678 26.44444 1.000 77.48141 146 PHE D N 1
ATOM 7123 C CA . PHE D 2 133 ? 190.05615 11.50551 26.73680 1.000 74.94784 146 PHE D CA 1
ATOM 7124 C C . PHE D 2 133 ? 190.51180 12.65091 27.63443 1.000 80.71780 146 PHE D C 1
ATOM 7125 O O . PHE D 2 133 ? 191.33696 12.42824 28.52749 1.000 86.98771 146 PHE D O 1
ATOM 7133 N N . GLN D 2 134 ? 190.00206 13.87996 27.44394 1.000 79.26254 147 GLN D N 1
ATOM 7134 C CA . GLN D 2 134 ? 190.42550 14.93916 28.37020 1.000 82.14833 147 GLN D CA 1
ATOM 7135 C C . GLN D 2 134 ? 190.08268 14.60409 29.81242 1.000 83.75610 147 GLN D C 1
ATOM 7136 O O . GLN D 2 134 ? 190.89829 14.82072 30.71438 1.000 88.29358 147 GLN D O 1
ATOM 7142 N N . GLU D 2 135 ? 188.87801 14.10356 30.05733 1.000 84.16280 148 GLU D N 1
ATOM 7143 C CA . GLU D 2 135 ? 188.40135 14.00566 31.41870 1.000 88.52464 148 GLU D CA 1
ATOM 7144 C C . GLU D 2 135 ? 188.61951 12.62293 32.03489 1.000 90.46204 148 GLU D C 1
ATOM 7145 O O . GLU D 2 135 ? 188.39203 12.45687 33.24379 1.000 89.45888 148 GLU D O 1
ATOM 7151 N N . ASP D 2 136 ? 189.14330 11.65121 31.26683 1.000 86.65422 149 ASP D N 1
ATOM 7152 C CA . ASP D 2 136 ? 189.84455 10.51603 31.88361 1.000 87.86053 149 ASP D CA 1
ATOM 7153 C C . ASP D 2 136 ? 191.09843 10.23124 31.06097 1.000 85.95953 149 ASP D C 1
ATOM 7154 O O . ASP D 2 136 ? 191.09627 9.38173 30.16895 1.000 82.31170 149 ASP D O 1
ATOM 7159 N N . LYS D 2 137 ? 192.17339 10.94884 31.38978 1.000 93.35679 150 LYS D N 1
ATOM 7160 C CA . LYS D 2 137 ? 193.45611 10.75054 30.72735 1.000 91.28112 150 LYS D CA 1
ATOM 7161 C C . LYS D 2 137 ? 193.94120 9.30100 30.87661 1.000 89.46123 150 LYS D C 1
ATOM 7162 O O . LYS D 2 137 ? 194.59738 8.76816 29.97182 1.000 89.73344 150 LYS D O 1
ATOM 7168 N N . ASP D 2 138 ? 193.61855 8.64140 31.99698 1.000 86.64458 151 ASP D N 1
ATOM 7169 C CA . ASP D 2 138 ? 194.04130 7.25642 32.18076 1.000 87.13992 151 ASP D CA 1
ATOM 7170 C C . ASP D 2 138 ? 193.55426 6.32011 31.07027 1.000 85.50950 151 ASP D C 1
ATOM 7171 O O . ASP D 2 138 ? 194.15921 5.26342 30.86513 1.000 86.22770 151 ASP D O 1
ATOM 7176 N N . LEU D 2 139 ? 192.52018 6.68888 30.31000 1.000 86.63184 152 LEU D N 1
ATOM 7177 C CA . LEU D 2 139 ? 192.06203 5.81372 29.22820 1.000 86.91533 152 LEU D CA 1
ATOM 7178 C C . LEU D 2 139 ? 193.04443 5.77511 28.07362 1.000 86.85827 152 LEU D C 1
ATOM 7179 O O . LEU D 2 139 ? 193.07039 4.79272 27.33437 1.000 86.37621 152 LEU D O 1
ATOM 7184 N N . VAL D 2 140 ? 193.86917 6.81174 27.93442 1.000 85.12875 153 VAL D N 1
ATOM 7185 C CA . VAL D 2 140 ? 194.68033 6.96891 26.72694 1.000 83.11623 153 VAL D CA 1
ATOM 7186 C C . VAL D 2 140 ? 195.68062 5.83568 26.53912 1.000 85.35856 153 VAL D C 1
ATOM 7187 O O . VAL D 2 140 ? 195.81542 5.34657 25.41013 1.000 87.29604 153 VAL D O 1
ATOM 7191 N N . PRO D 2 141 ? 196.40329 5.36054 27.56997 1.000 89.09632 154 PRO D N 1
ATOM 7192 C CA . PRO D 2 141 ? 197.34505 4.25030 27.34788 1.000 87.97881 154 PRO D CA 1
ATOM 7193 C C . PRO D 2 141 ? 196.66120 2.94591 26.97312 1.000 89.92793 154 PRO D C 1
ATOM 7194 O O . PRO D 2 141 ? 197.06318 2.28544 26.00792 1.000 92.15102 154 PRO D O 1
ATOM 7198 N N . GLU D 2 142 ? 195.63867 2.55441 27.74195 1.000 94.45682 155 GLU D N 1
ATOM 7199 C CA . GLU D 2 142 ? 194.90802 1.32838 27.42482 1.000 97.34012 155 GLU D CA 1
ATOM 7200 C C . GLU D 2 142 ? 194.28495 1.39929 26.03209 1.000 95.92902 155 GLU D C 1
ATOM 7201 O O . GLU D 2 142 ? 194.32107 0.42045 25.27703 1.000 98.80556 155 GLU D O 1
ATOM 7207 N N . PHE D 2 143 ? 193.73071 2.55819 25.66687 1.000 88.30453 156 PHE D N 1
ATOM 7208 C CA . PHE D 2 143 ? 193.25137 2.76609 24.30710 1.000 85.64058 156 PHE D CA 1
ATOM 7209 C C . PHE D 2 143 ? 194.34740 2.47646 23.29572 1.000 87.08941 156 PHE D C 1
ATOM 7210 O O . PHE D 2 143 ? 194.17634 1.64711 22.39319 1.000 89.27796 156 PHE D O 1
ATOM 7218 N N . VAL D 2 144 ? 195.50866 3.11239 23.46595 1.000 88.40762 157 VAL D N 1
ATOM 7219 C CA . VAL D 2 144 ? 196.60934 2.85887 22.54443 1.000 91.50298 157 VAL D CA 1
ATOM 7220 C C . VAL D 2 144 ? 196.98022 1.38457 22.56227 1.000 95.40193 157 VAL D C 1
ATOM 7221 O O . VAL D 2 144 ? 197.33268 0.80621 21.52716 1.000 98.17486 157 VAL D O 1
ATOM 7225 N N . HIS D 2 145 ? 196.86717 0.74700 23.72998 1.000 92.75139 158 HIS D N 1
ATOM 7226 C CA . HIS D 2 145 ? 197.23273 -0.65737 23.87670 1.000 98.61346 158 HIS D CA 1
ATOM 7227 C C . HIS D 2 145 ? 196.34808 -1.57191 23.03154 1.000 97.74824 158 HIS D C 1
ATOM 7228 O O . HIS D 2 145 ? 196.78713 -2.65579 22.62366 1.000 97.56297 158 HIS D O 1
ATOM 7235 N N . SER D 2 146 ? 195.10439 -1.16182 22.76154 1.000 98.59698 159 SER D N 1
ATOM 7236 C CA . SER D 2 146 ? 194.15767 -1.99917 22.03270 1.000 99.67541 159 SER D CA 1
ATOM 7237 C C . SER D 2 146 ? 194.05193 -1.62354 20.55580 1.000 96.71720 159 SER D C 1
ATOM 7238 O O . SER D 2 146 ? 193.01188 -1.86956 19.93458 1.000 97.42033 159 SER D O 1
ATOM 7241 N N . GLU D 2 147 ? 195.12596 -1.07290 19.97659 1.000 100.42949 160 GLU D N 1
ATOM 7242 C CA . GLU D 2 147 ? 195.15857 -0.64514 18.57476 1.000 99.06449 160 GLU D CA 1
ATOM 7243 C C . GLU D 2 147 ? 194.06649 0.37356 18.27238 1.000 95.22562 160 GLU D C 1
ATOM 7244 O O . GLU D 2 147 ? 193.51318 0.40681 17.17102 1.000 94.69882 160 GLU D O 1
ATOM 7250 N N . GLY D 2 148 ? 193.70783 1.16843 19.27552 1.000 91.08483 161 GLY D N 1
ATOM 7251 C CA . GLY D 2 148 ? 192.73639 2.21812 19.05860 1.000 86.53432 161 GLY D CA 1
ATOM 7252 C C . GLY D 2 148 ? 193.16651 3.16940 17.96785 1.000 84.68515 161 GLY D C 1
ATOM 7253 O O . GLY D 2 148 ? 192.32996 3.74242 17.27148 1.000 85.87690 161 GLY D O 1
ATOM 7254 N N . LEU D 2 149 ? 194.46850 3.33490 17.78164 1.000 85.09589 162 LEU D N 1
ATOM 7255 C CA . LEU D 2 149 ? 194.93178 4.13500 16.65770 1.000 85.47490 162 LEU D CA 1
ATOM 7256 C C . LEU D 2 149 ? 194.61006 3.45470 15.33086 1.000 86.90143 162 LEU D C 1
ATOM 7257 O O . LEU D 2 149 ? 194.16535 4.11363 14.38153 1.000 83.69278 162 LEU D O 1
ATOM 7262 N N . SER D 2 150 ? 194.86596 2.14349 15.23928 1.000 89.15591 163 SER D N 1
ATOM 7263 C CA . SER D 2 150 ? 194.43711 1.37381 14.07650 1.000 87.29670 163 SER D CA 1
ATOM 7264 C C . SER D 2 150 ? 192.95707 1.59005 13.79646 1.000 87.01647 163 SER D C 1
ATOM 7265 O O . SER D 2 150 ? 192.55182 1.78067 12.64225 1.000 87.02632 163 SER D O 1
ATOM 7268 N N . CYS D 2 151 ? 192.14112 1.61284 14.85139 1.000 85.13986 164 CYS D N 1
ATOM 7269 C CA . CYS D 2 151 ? 190.70671 1.82846 14.68313 1.000 84.64920 164 CYS D CA 1
ATOM 7270 C C . CYS D 2 151 ? 190.41698 3.21983 14.11247 1.000 84.17873 164 CYS D C 1
ATOM 7271 O O . CYS D 2 151 ? 189.65427 3.36740 13.13961 1.000 82.87556 164 CYS D O 1
ATOM 7274 N N . LEU D 2 152 ? 190.99532 4.25709 14.72962 1.000 82.72593 165 LEU D N 1
ATOM 7275 C CA . LEU D 2 152 ? 190.74295 5.62172 14.27842 1.000 79.54087 165 LEU D CA 1
ATOM 7276 C C . LEU D 2 152 ? 191.12543 5.79413 12.81159 1.000 79.59802 165 LEU D C 1
ATOM 7277 O O . LEU D 2 152 ? 190.40443 6.44647 12.05076 1.000 78.27960 165 LEU D O 1
ATOM 7282 N N . ILE D 2 153 ? 192.25825 5.22373 12.39479 1.000 81.38292 166 ILE D N 1
ATOM 7283 C CA . ILE D 2 153 ? 192.66864 5.35390 10.99828 1.000 82.69851 166 ILE D CA 1
ATOM 7284 C C . ILE D 2 153 ? 191.73825 4.56401 10.08592 1.000 82.03653 166 ILE D C 1
ATOM 7285 O O . ILE D 2 153 ? 191.39880 5.01160 8.98371 1.000 82.94009 166 ILE D O 1
ATOM 7290 N N . ARG D 2 154 ? 191.32936 3.37121 10.51367 1.000 83.33348 167 ARG D N 1
ATOM 7291 C CA . ARG D 2 154 ? 190.50956 2.50862 9.67669 1.000 84.17963 167 ARG D CA 1
ATOM 7292 C C . ARG D 2 154 ? 189.11986 3.09014 9.47054 1.000 82.02737 167 ARG D C 1
ATOM 7293 O O . ARG D 2 154 ? 188.48047 2.79520 8.46174 1.000 83.74614 167 ARG D O 1
ATOM 7301 N N . VAL D 2 155 ? 188.66773 3.97145 10.35203 1.000 79.60901 168 VAL D N 1
ATOM 7302 C CA . VAL D 2 155 ? 187.44423 4.71225 10.04801 1.000 77.69071 168 VAL D CA 1
ATOM 7303 C C . VAL D 2 155 ? 187.73620 5.98121 9.24699 1.000 79.51123 168 VAL D C 1
ATOM 7304 O O . VAL D 2 155 ? 187.17526 6.17610 8.16551 1.000 82.08845 168 VAL D O 1
ATOM 7308 N N . GLY D 2 156 ? 188.67678 6.81674 9.69806 1.000 81.23238 169 GLY D N 1
ATOM 7309 C CA . GLY D 2 156 ? 188.90829 8.09275 9.03801 1.000 79.98009 169 GLY D CA 1
ATOM 7310 C C . GLY D 2 156 ? 189.30397 7.98738 7.57366 1.000 82.84729 169 GLY D C 1
ATOM 7311 O O . GLY D 2 156 ? 188.89843 8.81718 6.75884 1.000 81.48984 169 GLY D O 1
ATOM 7312 N N . ALA D 2 157 ? 190.09798 6.97448 7.21044 1.000 79.14423 170 ALA D N 1
ATOM 7313 C CA . ALA D 2 157 ? 190.55170 6.87570 5.82182 1.000 79.48575 170 ALA D CA 1
ATOM 7314 C C . ALA D 2 157 ? 189.42361 6.54364 4.84148 1.000 82.32281 170 ALA D C 1
ATOM 7315 O O . ALA D 2 157 ? 189.64850 6.54272 3.61784 1.000 78.94539 170 ALA D O 1
ATOM 7317 N N . ALA D 2 158 ? 188.21195 6.29060 5.34625 1.000 83.02055 171 ALA D N 1
ATOM 7318 C CA . ALA D 2 158 ? 187.06915 5.97866 4.49724 1.000 77.63260 171 ALA D CA 1
ATOM 7319 C C . ALA D 2 158 ? 185.87838 6.89470 4.76229 1.000 78.12429 171 ALA D C 1
ATOM 7320 O O . ALA D 2 158 ? 184.75669 6.55645 4.37408 1.000 80.89360 171 ALA D O 1
ATOM 7322 N N . ALA D 2 159 ? 186.08422 8.03791 5.41072 1.000 77.37959 172 ALA D N 1
ATOM 7323 C CA . ALA D 2 159 ? 184.99099 8.89161 5.83780 1.000 74.10063 172 ALA D CA 1
ATOM 7324 C C . ALA D 2 159 ? 185.06269 10.24914 5.13903 1.000 75.65165 172 ALA D C 1
ATOM 7325 O O . ALA D 2 159 ? 186.04608 10.57847 4.46512 1.000 76.50271 172 ALA D O 1
ATOM 7327 N N . ASP D 2 160 ? 183.97620 11.01984 5.24356 1.000 67.71656 173 ASP D N 1
ATOM 7328 C CA . ASP D 2 160 ? 183.97634 12.35767 4.66812 1.000 74.14583 173 ASP D CA 1
ATOM 7329 C C . ASP D 2 160 ? 184.69478 13.33552 5.61542 1.000 75.07617 173 ASP D C 1
ATOM 7330 O O . ASP D 2 160 ? 185.11785 12.98421 6.72691 1.000 71.85912 173 ASP D O 1
ATOM 7335 N N . HIS D 2 161 ? 184.83274 14.58957 5.16857 1.000 73.72986 174 HIS D N 1
ATOM 7336 C CA . HIS D 2 161 ? 185.73336 15.51321 5.85027 1.000 71.83688 174 HIS D CA 1
ATOM 7337 C C . HIS D 2 161 ? 185.24418 15.88273 7.24868 1.000 72.66319 174 HIS D C 1
ATOM 7338 O O . HIS D 2 161 ? 186.06501 16.17330 8.12277 1.000 71.40763 174 HIS D O 1
ATOM 7345 N N . ASN D 2 162 ? 183.93519 15.85169 7.50562 1.000 73.38789 175 ASN D N 1
ATOM 7346 C CA . ASN D 2 162 ? 183.46800 16.15984 8.85397 1.000 71.03351 175 ASN D CA 1
ATOM 7347 C C . ASN D 2 162 ? 183.82585 15.04245 9.83178 1.000 72.59233 175 ASN D C 1
ATOM 7348 O O . ASN D 2 162 ? 184.34442 15.29495 10.93780 1.000 72.56760 175 ASN D O 1
ATOM 7353 N N . TYR D 2 163 ? 183.51579 13.80035 9.45863 1.000 70.69296 176 TYR D N 1
ATOM 7354 C CA . TYR D 2 163 ? 183.94015 12.65810 10.26174 1.000 70.06954 176 TYR D CA 1
ATOM 7355 C C . TYR D 2 163 ? 185.43677 12.70620 10.51935 1.000 66.09039 176 TYR D C 1
ATOM 7356 O O . TYR D 2 163 ? 185.89618 12.44963 11.64209 1.000 68.70971 176 TYR D O 1
ATOM 7365 N N . GLN D 2 164 ? 186.21724 13.06696 9.49802 1.000 68.28513 177 GLN D N 1
ATOM 7366 C CA . GLN D 2 164 ? 187.65718 13.14964 9.70781 1.000 68.70592 177 GLN D CA 1
ATOM 7367 C C . GLN D 2 164 ? 188.01743 14.28897 10.65494 1.000 69.20284 177 GLN D C 1
ATOM 7368 O O . GLN D 2 164 ? 188.98048 14.17311 11.41629 1.000 69.99851 177 GLN D O 1
ATOM 7374 N N . SER D 2 165 ? 187.27519 15.39491 10.63029 1.000 67.99717 178 SER D N 1
ATOM 7375 C CA . SER D 2 165 ? 187.63151 16.48904 11.52161 1.000 70.39834 178 SER D CA 1
ATOM 7376 C C . SER D 2 165 ? 187.41755 16.09212 12.98220 1.000 71.51180 178 SER D C 1
ATOM 7377 O O . SER D 2 165 ? 188.22914 16.44497 13.85988 1.000 72.86288 178 SER D O 1
ATOM 7380 N N . TYR D 2 166 ? 186.36539 15.31109 13.25396 1.000 68.40782 179 TYR D N 1
ATOM 7381 C CA . TYR D 2 166 ? 186.16196 14.83362 14.62755 1.000 70.11361 179 TYR D CA 1
ATOM 7382 C C . TYR D 2 166 ? 187.26330 13.85204 15.04458 1.000 70.71780 179 TYR D C 1
ATOM 7383 O O . TYR D 2 166 ? 187.82774 13.94735 16.14942 1.000 67.16292 179 TYR D O 1
ATOM 7392 N N . ILE D 2 167 ? 187.57644 12.89634 14.17152 1.000 70.49452 180 ILE D N 1
ATOM 7393 C CA . ILE D 2 167 ? 188.69166 12.00079 14.44285 1.000 67.08273 180 ILE D CA 1
ATOM 7394 C C . ILE D 2 167 ? 189.95314 12.79600 14.74254 1.000 71.93220 180 ILE D C 1
ATOM 7395 O O . ILE D 2 167 ? 190.71867 12.45692 15.65012 1.000 77.34247 180 ILE D O 1
ATOM 7400 N N . LEU D 2 168 ? 190.18314 13.88762 14.01702 1.000 70.34911 181 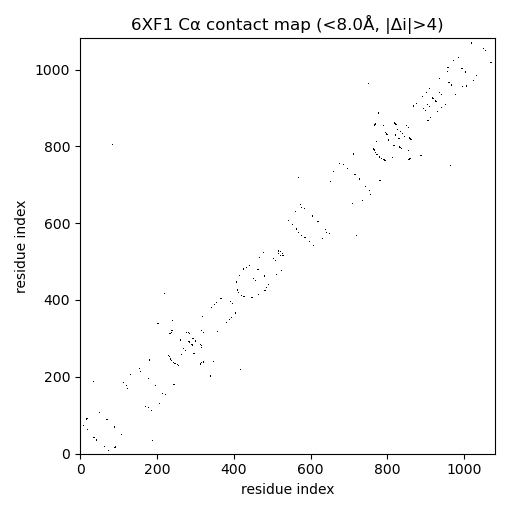LEU D N 1
ATOM 7401 C CA . LEU D 2 168 ? 191.44340 14.60063 14.20649 1.000 70.30343 181 LEU D CA 1
ATOM 7402 C C . LEU D 2 168 ? 191.46338 15.40691 15.50114 1.000 72.35247 181 LEU D C 1
ATOM 7403 O O . LEU D 2 168 ? 192.52980 15.55030 16.10949 1.000 74.80413 181 LEU D O 1
ATOM 7408 N N . ARG D 2 169 ? 190.32549 15.97140 15.93078 1.000 70.62445 182 ARG D N 1
ATOM 7409 C CA . ARG D 2 169 ? 190.32642 16.61982 17.24102 1.000 70.94842 182 ARG D CA 1
ATOM 7410 C C . ARG D 2 169 ? 190.58460 15.59976 18.35085 1.000 74.02550 182 ARG D C 1
ATOM 7411 O O . ARG D 2 169 ? 191.37235 15.85842 19.28350 1.000 75.44623 182 ARG D O 1
ATOM 7419 N N . ALA D 2 170 ? 189.94572 14.42409 18.26065 1.000 73.80540 183 ALA D N 1
ATOM 7420 C CA . ALA D 2 170 ? 190.27582 13.36163 19.20990 1.000 73.40462 183 ALA D CA 1
ATOM 7421 C C . ALA D 2 170 ? 191.76062 13.05498 19.18051 1.000 75.58057 183 ALA D C 1
ATOM 7422 O O . ALA D 2 170 ? 192.40489 12.97049 20.22977 1.000 77.06703 183 ALA D O 1
ATOM 7424 N N . LEU D 2 171 ? 192.33013 12.94462 17.98389 1.000 76.32298 184 LEU D N 1
ATOM 7425 C CA . LEU D 2 171 ? 193.70485 12.48490 17.86974 1.000 75.98050 184 LEU D CA 1
ATOM 7426 C C . LEU D 2 171 ? 194.65990 13.51484 18.48179 1.000 80.99214 184 LEU D C 1
ATOM 7427 O O . LEU D 2 171 ? 195.61967 13.15033 19.18171 1.000 86.92380 184 LEU D O 1
ATOM 7432 N N . GLY D 2 172 ? 194.40513 14.80797 18.24523 1.000 82.70932 185 GLY D N 1
ATOM 7433 C CA . GLY D 2 172 ? 195.21727 15.83684 18.87854 1.000 86.20660 185 GLY D CA 1
ATOM 7434 C C . GLY D 2 172 ? 195.13835 15.78232 20.39357 1.000 88.42956 185 GLY D C 1
ATOM 7435 O O . GLY D 2 172 ? 196.14595 15.97175 21.09755 1.000 92.93775 185 GLY D O 1
ATOM 7436 N N . GLN D 2 173 ? 193.94411 15.49698 20.91730 1.000 81.34908 186 GLN D N 1
ATOM 7437 C CA . GLN D 2 173 ? 193.80616 15.27269 22.35248 1.000 81.22445 186 GLN D CA 1
ATOM 7438 C C . GLN D 2 173 ? 194.72527 14.14790 22.83770 1.000 85.91325 186 GLN D C 1
ATOM 7439 O O . GLN D 2 173 ? 195.42190 14.30489 23.84984 1.000 90.39218 186 GLN D O 1
ATOM 7445 N N . LEU D 2 174 ? 194.71406 12.99188 22.15447 1.000 82.63564 187 LEU D N 1
ATOM 7446 C CA . LEU D 2 174 ? 195.64687 11.91078 22.50897 1.000 83.32467 187 LEU D CA 1
ATOM 7447 C C . LEU D 2 174 ? 197.08450 12.38889 22.54252 1.000 89.37779 187 LEU D C 1
ATOM 7448 O O . LEU D 2 174 ? 197.82673 12.11194 23.48983 1.000 93.62844 187 LEU D O 1
ATOM 7453 N N . MET D 2 175 ? 197.50026 13.10112 21.50694 1.000 88.82253 188 MET D N 1
ATOM 7454 C CA . MET D 2 175 ? 198.90820 13.46324 21.39755 1.000 92.50051 188 MET D CA 1
ATOM 7455 C C . MET D 2 175 ? 199.30677 14.56464 22.36423 1.000 95.45068 188 MET D C 1
ATOM 7456 O O . MET D 2 175 ? 200.50239 14.83491 22.50966 1.000 99.53318 188 MET D O 1
ATOM 7461 N N . LEU D 2 176 ? 198.34802 15.19441 23.04925 1.000 95.27183 189 LEU D N 1
ATOM 7462 C CA . LEU D 2 176 ? 198.73159 16.08247 24.14911 1.000 96.44319 189 LEU D CA 1
ATOM 7463 C C . LEU D 2 176 ? 199.26875 15.32616 25.36728 1.000 98.98237 189 LEU D C 1
ATOM 7464 O O . LEU D 2 176 ? 199.93320 15.93681 26.21746 1.000 100.30603 189 LEU D O 1
ATOM 7469 N N . PHE D 2 177 ? 198.99379 14.02388 25.47233 1.000 98.81012 190 PHE D N 1
ATOM 7470 C CA . PHE D 2 177 ? 199.43234 13.18694 26.58218 1.000 97.72014 190 PHE D CA 1
ATOM 7471 C C . PHE D 2 177 ? 200.63807 12.34725 26.17799 1.000 100.51552 190 PHE D C 1
ATOM 7472 O O . PHE D 2 177 ? 200.75883 11.90884 25.03106 1.000 101.49890 190 PHE D O 1
ATOM 7480 N N . VAL D 2 178 ? 201.53602 12.13367 27.14237 1.000 101.21184 191 VAL D N 1
ATOM 7481 C CA . VAL D 2 178 ? 202.82310 11.50517 26.85144 1.000 105.33400 191 VAL D CA 1
ATOM 7482 C C . VAL D 2 178 ? 202.61986 10.10546 26.26995 1.000 105.91685 191 VAL D C 1
ATOM 7483 O O . VAL D 2 178 ? 203.29044 9.70822 25.30376 1.000 108.96191 191 VAL D O 1
ATOM 7487 N N . ASP D 2 179 ? 201.68089 9.34148 26.84311 1.000 104.61657 192 ASP D N 1
ATOM 7488 C CA . ASP D 2 179 ? 201.45759 7.96151 26.41433 1.000 103.58364 192 ASP D CA 1
ATOM 7489 C C . ASP D 2 179 ? 200.86725 7.89512 25.01144 1.000 102.05640 192 ASP D C 1
ATOM 7490 O O . ASP D 2 179 ? 201.30775 7.09264 24.17743 1.000 104.34345 192 ASP D O 1
ATOM 7495 N N . GLY D 2 180 ? 199.85919 8.72185 24.73459 1.000 104.05448 193 GLY D N 1
ATOM 7496 C CA . GLY D 2 180 ? 199.30172 8.75065 23.39574 1.000 103.39638 193 GLY D CA 1
ATOM 7497 C C . GLY D 2 180 ? 200.33244 9.17990 22.37691 1.000 105.19589 193 GLY D C 1
ATOM 7498 O O . GLY D 2 180 ? 200.37110 8.68206 21.24990 1.000 105.89477 193 GLY D O 1
ATOM 7499 N N . MET D 2 181 ? 201.16327 10.13377 22.75742 1.000 98.14731 194 MET D N 1
ATOM 7500 C CA . MET D 2 181 ? 202.23821 10.57845 21.89184 1.000 99.72830 194 MET D CA 1
ATOM 7501 C C . MET D 2 181 ? 203.18479 9.42847 21.54102 1.000 102.37643 194 MET D C 1
ATOM 7502 O O . MET D 2 181 ? 203.50251 9.21727 20.36667 1.000 103.27946 194 MET D O 1
ATOM 7507 N N . LEU D 2 182 ? 203.61205 8.64175 22.54106 1.000 105.62148 195 LEU D N 1
ATOM 7508 C CA . LEU D 2 182 ? 204.51504 7.51842 22.25842 1.000 106.18986 195 LEU D CA 1
ATOM 7509 C C . LEU D 2 182 ? 203.82336 6.45720 21.39464 1.000 108.63458 195 LEU D C 1
ATOM 7510 O O . LEU D 2 182 ? 204.44724 5.86391 20.50028 1.000 109.50195 195 LEU D O 1
ATOM 7515 N N . GLY D 2 183 ? 202.51812 6.24254 21.61380 1.000 116.52483 196 GLY D N 1
ATOM 7516 C CA . GLY D 2 183 ? 201.75481 5.33202 20.75593 1.000 115.55338 196 GLY D CA 1
ATOM 7517 C C . GLY D 2 183 ? 201.66930 5.79422 19.30910 1.000 114.02099 196 GLY D C 1
ATOM 7518 O O . GLY D 2 183 ? 201.71533 4.98269 18.37468 1.000 114.91053 196 GLY D O 1
ATOM 7519 N N . VAL D 2 184 ? 201.53008 7.10302 19.10329 1.000 107.32143 197 VAL D N 1
ATOM 7520 C CA . VAL D 2 184 ? 201.53477 7.62856 17.74565 1.000 106.15616 197 VAL D CA 1
ATOM 7521 C C . VAL D 2 184 ? 202.91980 7.48193 17.12809 1.000 109.20057 197 VAL D C 1
ATOM 7522 O O . VAL D 2 184 ? 203.05292 7.16395 15.93877 1.000 110.23961 197 VAL D O 1
ATOM 7526 N N . VAL D 2 185 ? 203.97403 7.68538 17.92603 1.000 106.35389 198 VAL D N 1
ATOM 7527 C CA . VAL D 2 185 ? 205.32383 7.47450 17.40585 1.000 106.85025 198 VAL D CA 1
ATOM 7528 C C . VAL D 2 185 ? 205.47671 6.02819 16.95900 1.000 107.81717 198 VAL D C 1
ATOM 7529 O O . VAL D 2 185 ? 206.20794 5.72876 16.00672 1.000 108.41688 198 VAL D O 1
ATOM 7533 N N . ALA D 2 186 ? 204.75866 5.11566 17.61546 1.000 115.37362 199 ALA D N 1
ATOM 7534 C CA . ALA D 2 186 ? 204.85397 3.70581 17.25525 1.000 116.36087 199 ALA D CA 1
ATOM 7535 C C . ALA D 2 186 ? 204.05647 3.36801 15.99959 1.000 116.68848 199 ALA D C 1
ATOM 7536 O O . ALA D 2 186 ? 204.50766 2.55690 15.17962 1.000 121.89444 199 ALA D O 1
ATOM 7538 N N . HIS D 2 187 ? 202.88765 3.98226 15.81781 1.000 112.46687 200 HIS D N 1
ATOM 7539 C CA . HIS D 2 187 ? 201.97145 3.58057 14.75218 1.000 111.25759 200 HIS D CA 1
ATOM 7540 C C . HIS D 2 187 ? 202.33007 4.31959 13.46680 1.000 112.19658 200 HIS D C 1
ATOM 7541 O O . HIS D 2 187 ? 201.96736 5.48250 13.28539 1.000 112.52442 200 HIS D O 1
ATOM 7548 N N . SER D 2 188 ? 203.04249 3.64443 12.56190 1.000 116.70186 201 SER D N 1
ATOM 7549 C CA . SER D 2 188 ? 203.40491 4.27988 11.29599 1.000 118.31156 201 SER D CA 1
ATOM 7550 C C . SER D 2 188 ? 202.16907 4.62936 10.46708 1.000 117.69566 201 SER D C 1
ATOM 7551 O O . SER D 2 188 ? 202.14555 5.65830 9.77935 1.000 117.86777 201 SER D O 1
ATOM 7554 N N . ASP D 2 189 ? 201.13932 3.77275 10.50128 1.000 118.44808 202 ASP D N 1
ATOM 7555 C CA . ASP D 2 189 ? 199.93510 4.01384 9.70618 1.000 116.76903 202 ASP D CA 1
ATOM 7556 C C . ASP D 2 189 ? 199.29885 5.35958 10.02394 1.000 113.39481 202 ASP D C 1
ATOM 7557 O O . ASP D 2 189 ? 198.74339 6.00790 9.12944 1.000 113.51536 202 ASP D O 1
ATOM 7562 N N . THR D 2 190 ? 199.37318 5.80259 11.28118 1.000 107.46282 203 THR D N 1
ATOM 7563 C CA . THR D 2 190 ? 198.75674 7.07269 11.64285 1.000 103.97815 203 THR D CA 1
ATOM 7564 C C . THR D 2 190 ? 199.42002 8.22604 10.90502 1.000 103.50447 203 THR D C 1
ATOM 7565 O O . THR D 2 190 ? 198.75961 8.96999 10.17316 1.000 102.55323 203 THR D O 1
ATOM 7569 N N . ILE D 2 191 ? 200.73992 8.34675 11.02757 1.000 101.95326 204 ILE D N 1
ATOM 7570 C CA . ILE D 2 191 ? 201.43316 9.47374 10.40621 1.000 104.37791 204 ILE D CA 1
ATOM 7571 C C . ILE D 2 191 ? 201.28639 9.41928 8.88602 1.000 102.22185 204 ILE D C 1
ATOM 7572 O O . ILE D 2 191 ? 201.11621 10.45359 8.22203 1.000 101.28443 204 ILE D O 1
ATOM 7577 N N . GLN D 2 192 ? 201.34174 8.21411 8.31436 1.000 105.88923 205 GLN D N 1
ATOM 7578 C CA . GLN D 2 192 ? 201.01914 8.04961 6.90320 1.000 105.88138 205 GLN D CA 1
ATOM 7579 C C . GLN D 2 192 ? 199.64828 8.63408 6.58427 1.000 101.78326 205 GLN D C 1
ATOM 7580 O O . GLN D 2 192 ? 199.48347 9.34626 5.58766 1.000 101.80236 205 GLN D O 1
ATOM 7586 N N . TRP D 2 193 ? 198.65727 8.37521 7.43981 1.000 97.75166 206 TRP D N 1
ATOM 7587 C CA . TRP D 2 193 ? 197.32920 8.92259 7.18765 1.000 96.37737 206 TRP D CA 1
ATOM 7588 C C . TRP D 2 193 ? 197.33220 10.43849 7.26529 1.000 95.62941 2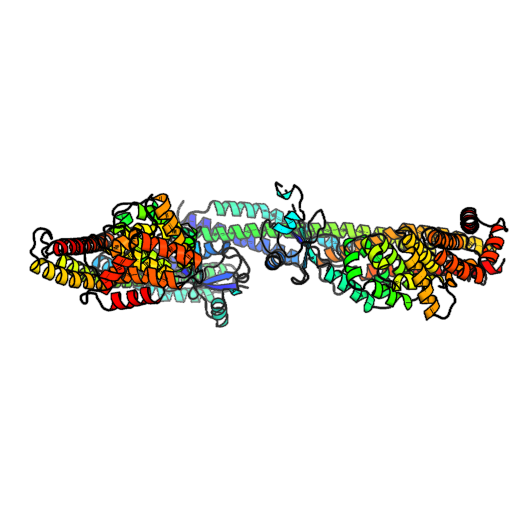06 TRP D C 1
ATOM 7589 O O . TRP D 2 193 ? 196.68989 11.10081 6.45192 1.000 94.92473 206 TRP D O 1
ATOM 7600 N N . LEU D 2 194 ? 198.05084 11.01206 8.22579 1.000 95.07127 207 LEU D N 1
ATOM 7601 C CA . LEU D 2 194 ? 198.06482 12.47297 8.30422 1.000 95.24786 207 LEU D CA 1
ATOM 7602 C C . LEU D 2 194 ? 198.72941 13.09092 7.08115 1.000 96.95983 207 LEU D C 1
ATOM 7603 O O . LEU D 2 194 ? 198.33568 14.17684 6.64218 1.000 96.12332 207 LEU D O 1
ATOM 7608 N N . TYR D 2 195 ? 199.76622 12.44974 6.54197 1.000 97.54115 208 TYR D N 1
ATOM 7609 C CA . TYR D 2 195 ? 200.34353 12.97389 5.30904 1.000 97.75125 208 TYR D CA 1
ATOM 7610 C C . TYR D 2 195 ? 199.36196 12.86141 4.15060 1.000 98.95629 208 TYR D C 1
ATOM 7611 O O . TYR D 2 195 ? 199.21217 13.79730 3.35838 1.000 103.05113 208 TYR D O 1
ATOM 7620 N N . THR D 2 196 ? 198.70952 11.70708 4.01466 1.000 102.07447 209 THR D N 1
ATOM 7621 C CA . THR D 2 196 ? 197.66556 11.56227 3.00634 1.000 99.75156 209 THR D CA 1
ATOM 7622 C C . THR D 2 196 ? 196.64722 12.69284 3.12163 1.000 98.06673 209 THR D C 1
ATOM 7623 O O . THR D 2 196 ? 196.22152 13.26746 2.11414 1.000 100.48183 209 THR D O 1
ATOM 7627 N N . LEU D 2 197 ? 196.31871 13.07849 4.35553 1.000 97.42414 210 LEU D N 1
ATOM 7628 C CA . LEU D 2 197 ? 195.33918 14.12787 4.63553 1.000 97.29594 210 LEU D CA 1
ATOM 7629 C C . LEU D 2 197 ? 195.71663 15.48778 4.06146 1.000 96.90944 210 LEU D C 1
ATOM 7630 O O . LEU D 2 197 ? 194.83886 16.34635 3.91767 1.000 96.76734 210 LEU D O 1
ATOM 7635 N N . CYS D 2 198 ? 196.98893 15.72068 3.74005 1.000 97.94002 211 CYS D N 1
ATOM 7636 C CA . CYS D 2 198 ? 197.37343 16.98980 3.12315 1.000 100.96381 211 CYS D CA 1
ATOM 7637 C C . CYS D 2 198 ? 196.82901 17.16559 1.70449 1.000 102.32508 211 CYS D C 1
ATOM 7638 O O . CYS D 2 198 ? 197.01249 18.23986 1.12232 1.000 105.05863 211 CYS D O 1
ATOM 7641 N N . ALA D 2 199 ? 196.18274 16.14864 1.13121 1.000 101.24728 212 ALA D N 1
ATOM 7642 C CA . ALA D 2 199 ? 195.54660 16.24511 -0.17833 1.000 96.67971 212 ALA D CA 1
ATOM 7643 C C . ALA D 2 199 ? 194.03364 16.38253 -0.08830 1.000 96.96079 212 ALA D C 1
ATOM 7644 O O . ALA D 2 199 ? 193.34588 16.21082 -1.09820 1.000 96.63437 212 ALA D O 1
ATOM 7646 N N . SER D 2 200 ? 193.49698 16.63285 1.10161 1.000 98.35116 213 SER D N 1
ATOM 7647 C CA . SER D 2 200 ? 192.05625 16.72346 1.25899 1.000 94.16023 213 SER D CA 1
ATOM 7648 C C . SER D 2 200 ? 191.52842 17.96386 0.56568 1.000 93.27238 213 SER D C 1
ATOM 7649 O O . SER D 2 200 ? 192.24149 18.95458 0.37829 1.000 92.07517 213 SER D O 1
ATOM 7652 N N . LEU D 2 201 ? 190.26369 17.89509 0.17228 1.000 91.13622 214 LEU D N 1
ATOM 7653 C CA . LEU D 2 201 ? 189.60621 19.06304 -0.38846 1.000 92.85318 214 LEU D CA 1
ATOM 7654 C C . LEU D 2 201 ? 189.03564 19.97874 0.68144 1.000 93.46832 214 LEU D C 1
ATOM 7655 O O . LEU D 2 201 ? 188.60992 21.09370 0.35088 1.000 98.97961 214 LEU D O 1
ATOM 7660 N N . SER D 2 202 ? 189.02555 19.54020 1.94349 1.000 91.28236 215 SER D N 1
ATOM 7661 C CA . SER D 2 202 ? 188.58193 20.37574 3.05068 1.000 91.99631 215 SER D CA 1
ATOM 7662 C C . SER D 2 202 ? 189.79358 21.13573 3.56741 1.000 94.27186 215 SER D C 1
ATOM 7663 O O . SER D 2 202 ? 190.72408 20.55635 4.13631 1.000 92.70082 215 SER D O 1
ATOM 7666 N N . ARG D 2 203 ? 189.74752 22.43528 3.40313 1.000 102.19152 216 ARG D N 1
ATOM 7667 C CA . ARG D 2 203 ? 190.83404 23.29110 3.77991 1.000 102.81264 216 ARG D CA 1
ATOM 7668 C C . ARG D 2 203 ? 190.95166 23.35062 5.32962 1.000 102.25308 216 ARG D C 1
ATOM 7669 O O . ARG D 2 203 ? 192.06655 23.45702 5.87397 1.000 105.04253 216 ARG D O 1
ATOM 7677 N N . LEU D 2 204 ? 189.84159 23.07622 6.05053 1.000 97.03228 217 LEU D N 1
ATOM 7678 C CA . LEU D 2 204 ? 189.88041 22.83735 7.50564 1.000 90.52157 217 LEU D CA 1
ATOM 7679 C C . LEU D 2 204 ? 190.68273 21.57963 7.82730 1.000 89.25032 217 LEU D C 1
ATOM 7680 O O . LEU D 2 204 ? 191.51296 21.56646 8.74466 1.000 89.73380 217 LEU D O 1
ATOM 7685 N N . VAL D 2 205 ? 190.40005 20.49350 7.11362 1.000 88.30813 218 VAL D N 1
ATOM 7686 C CA . VAL D 2 205 ? 191.11872 19.24125 7.31646 1.000 85.72783 218 VAL D CA 1
ATOM 7687 C C . VAL D 2 205 ? 192.60654 19.41772 7.04965 1.000 87.48768 218 VAL D C 1
ATOM 7688 O O . VAL D 2 205 ? 193.44731 18.85377 7.75794 1.000 90.89291 218 VAL D O 1
ATOM 7692 N N . VAL D 2 206 ? 192.96526 20.19978 6.03780 1.000 90.70969 219 VAL D N 1
ATOM 7693 C CA . VAL D 2 206 ? 194.38463 20.36997 5.73593 1.000 89.85622 219 VAL D CA 1
ATOM 7694 C C . VAL D 2 206 ? 195.07039 21.13565 6.86701 1.000 94.50341 219 VAL D C 1
ATOM 7695 O O . VAL D 2 206 ? 196.14136 20.74032 7.35051 1.000 93.32956 219 VAL D O 1
ATOM 7699 N N . LYS D 2 207 ? 194.46888 22.25598 7.28923 1.000 99.05215 220 LYS D N 1
ATOM 7700 C CA . LYS D 2 207 ? 194.99867 23.02383 8.41542 1.000 98.61816 220 LYS D CA 1
ATOM 7701 C C . LYS D 2 207 ? 195.21787 22.13983 9.63824 1.000 97.60838 220 LYS D C 1
ATOM 7702 O O . LYS D 2 207 ? 196.28715 22.17060 10.27227 1.000 101.41196 220 LYS D O 1
ATOM 7708 N N . THR D 2 208 ? 194.22029 21.31356 9.96031 1.000 92.65058 221 THR D N 1
ATOM 7709 C CA . THR D 2 208 ? 194.29740 20.48098 11.15561 1.000 88.93086 221 THR D CA 1
ATOM 7710 C C . THR D 2 208 ? 195.40109 19.43794 11.04703 1.000 90.32225 221 THR D C 1
ATOM 7711 O O . THR D 2 208 ? 196.17028 19.23422 11.99202 1.000 93.95145 221 THR D O 1
ATOM 7715 N N . ALA D 2 209 ? 195.45624 18.72627 9.92128 1.000 85.60099 222 ALA D N 1
ATOM 7716 C CA . ALA D 2 209 ? 196.49850 17.72465 9.71754 1.000 86.92319 222 ALA D CA 1
ATOM 7717 C C . ALA D 2 209 ? 197.88075 18.33859 9.82018 1.000 89.49803 222 ALA D C 1
ATOM 7718 O O . ALA D 2 209 ? 198.79174 17.74630 10.41326 1.000 93.11218 222 ALA D O 1
ATOM 7720 N N . LEU D 2 210 ? 198.06696 19.51229 9.21631 1.000 91.55985 223 LEU D N 1
ATOM 7721 C CA . LEU D 2 210 ? 199.36278 20.19477 9.27982 1.000 91.89194 223 LEU D CA 1
ATOM 7722 C C . LEU D 2 210 ? 199.75233 20.51089 10.72295 1.000 96.75237 223 LEU D C 1
ATOM 7723 O O . LEU D 2 210 ? 200.88197 20.23652 11.14526 1.000 97.22007 223 LEU D O 1
ATOM 7728 N N . LYS D 2 211 ? 198.81425 21.06500 11.50648 1.000 96.00437 224 LYS D N 1
ATOM 7729 C CA . LYS D 2 211 ? 199.14698 21.40514 12.88727 1.000 94.73295 224 LYS D CA 1
ATOM 7730 C C . LYS D 2 211 ? 199.39573 20.15409 13.72828 1.000 98.02169 224 LYS D C 1
ATOM 7731 O O . LYS D 2 211 ? 200.26710 20.16656 14.61827 1.000 105.04151 224 LYS D O 1
ATOM 7737 N N . LEU D 2 212 ? 198.71387 19.04350 13.41774 1.000 94.06757 225 LEU D N 1
ATOM 7738 C CA . LEU D 2 212 ? 199.03256 17.78931 14.10058 1.000 94.83037 225 LEU D CA 1
ATOM 7739 C C . LEU D 2 212 ? 200.42600 17.29007 13.74343 1.000 97.61120 225 LEU D C 1
ATOM 7740 O O . LEU D 2 212 ? 201.16414 16.80925 14.61805 1.000 100.47700 225 LEU D O 1
ATOM 7745 N N . LEU D 2 213 ? 200.81828 17.40470 12.47712 1.000 98.89231 226 LEU D N 1
ATOM 7746 C CA . LEU D 2 213 ? 202.19340 17.05388 12.13028 1.000 105.08084 226 LEU D CA 1
ATOM 7747 C C . LEU D 2 213 ? 203.21203 17.94960 12.81895 1.000 112.69869 226 LEU D C 1
ATOM 7748 O O . LEU D 2 213 ? 204.29575 17.48074 13.19217 1.000 115.38189 226 LEU D O 1
ATOM 7753 N N . LEU D 2 214 ? 202.88383 19.22398 13.02924 1.000 122.25926 227 LEU D N 1
ATOM 7754 C CA . LEU D 2 214 ? 203.81136 20.06889 13.78071 1.000 123.03222 227 LEU D CA 1
ATOM 7755 C C . LEU D 2 214 ? 203.92674 19.63157 15.22877 1.000 122.44159 227 LEU D C 1
ATOM 7756 O O . LEU D 2 214 ? 205.02946 19.61065 15.76979 1.000 124.11661 227 LEU D O 1
ATOM 7761 N N . VAL D 2 215 ? 202.80713 19.34173 15.89616 1.000 114.27678 228 VAL D N 1
ATOM 7762 C CA . VAL D 2 215 ? 202.91915 18.81744 17.25782 1.000 111.28447 228 VAL D CA 1
ATOM 7763 C C . VAL D 2 215 ? 203.81590 17.58400 17.26235 1.000 113.10061 228 VAL D C 1
ATOM 7764 O O . VAL D 2 215 ? 204.69775 17.43286 18.12274 1.000 115.97073 228 VAL D O 1
ATOM 7768 N N . PHE D 2 216 ? 203.68750 16.75211 16.22623 1.000 111.07728 229 PHE D N 1
ATOM 7769 C CA . PHE D 2 216 ? 204.47990 15.52938 16.14662 1.000 110.48638 229 PHE D CA 1
ATOM 7770 C C . PHE D 2 216 ? 205.96662 15.82064 16.02025 1.000 117.56882 229 PHE D C 1
ATOM 7771 O O . PHE D 2 216 ? 206.78438 15.24713 16.74495 1.000 123.54367 229 PHE D O 1
ATOM 7779 N N . VAL D 2 217 ? 206.33854 16.70805 15.10088 1.000 115.69916 230 VAL D N 1
ATOM 7780 C CA . VAL D 2 217 ? 207.75530 16.99273 14.86797 1.000 121.24369 230 VAL D CA 1
ATOM 7781 C C . VAL D 2 217 ? 208.36241 17.91029 15.92986 1.000 127.03510 230 VAL D C 1
ATOM 7782 O O . VAL D 2 217 ? 209.58169 17.87714 16.15344 1.000 131.20840 230 VAL D O 1
ATOM 7786 N N . GLU D 2 218 ? 207.54121 18.66919 16.65490 1.000 124.92862 231 GLU D N 1
ATOM 7787 C CA . GLU D 2 218 ? 208.05356 19.54793 17.69844 1.000 126.31648 231 GLU D CA 1
ATOM 7788 C C . GLU D 2 218 ? 208.24585 18.80935 19.01082 1.000 131.53429 231 GLU D C 1
ATOM 7789 O O . GLU D 2 218 ? 209.08898 19.21111 19.81751 1.000 140.41812 231 GLU D O 1
ATOM 7795 N N . TYR D 2 219 ? 207.45772 17.76006 19.25597 1.000 131.36101 232 TYR D N 1
ATOM 7796 C CA . TYR D 2 219 ? 207.59558 16.98355 20.48141 1.000 132.69011 232 TYR D CA 1
ATOM 7797 C C . TYR D 2 219 ? 209.01092 16.44825 20.64952 1.000 140.94790 232 TYR D C 1
ATOM 7798 O O . TYR D 2 219 ? 209.72233 16.82903 21.59100 1.000 149.20404 232 TYR D O 1
ATOM 7807 N N . SER D 2 220 ? 209.43873 15.57321 19.74336 1.000 143.29992 233 SER D N 1
ATOM 7808 C CA . SER D 2 220 ? 210.81599 15.09825 19.74341 1.000 149.00842 233 SER D CA 1
ATOM 7809 C C . SER D 2 220 ? 211.40487 15.26032 18.34886 1.000 152.41130 233 SER D C 1
ATOM 7810 O O . SER D 2 220 ? 210.77001 15.77771 17.42473 1.000 146.00264 233 SER D O 1
ATOM 7813 N N . GLU D 2 221 ? 212.63744 14.78514 18.21343 1.000 161.65975 234 GLU D N 1
ATOM 7814 C CA . GLU D 2 221 ? 213.38017 14.84303 16.96848 1.000 162.95001 234 GLU D CA 1
ATOM 7815 C C . GLU D 2 221 ? 213.62031 13.46345 16.39424 1.000 160.27199 234 GLU D C 1
ATOM 7816 O O . GLU D 2 221 ? 213.82361 13.34025 15.18201 1.000 160.87088 234 GLU D O 1
ATOM 7822 N N . ASN D 2 222 ? 213.58629 12.42882 17.24077 1.000 151.24761 235 ASN D N 1
ATOM 7823 C CA . ASN D 2 222 ? 213.76219 11.05569 16.78715 1.000 148.47882 235 ASN D CA 1
ATOM 7824 C C . ASN D 2 222 ? 212.68457 10.64353 15.79756 1.000 146.85152 235 ASN D C 1
ATOM 7825 O O . ASN D 2 222 ? 212.84983 9.63409 15.10257 1.000 144.68378 235 ASN D O 1
ATOM 7830 N N . ASN D 2 223 ? 211.57896 11.38378 15.73737 1.000 142.71273 236 ASN D N 1
ATOM 7831 C CA . ASN D 2 223 ? 210.47049 11.07454 14.84629 1.000 138.18706 236 ASN D CA 1
ATOM 7832 C C . ASN D 2 223 ? 210.45177 11.92582 13.57640 1.000 136.58892 236 ASN D C 1
ATOM 7833 O O . ASN D 2 223 ? 209.57774 11.72347 12.72596 1.000 133.44368 236 ASN D O 1
ATOM 7838 N N . ALA D 2 224 ? 211.39821 12.85155 13.40720 1.000 143.28860 237 ALA D N 1
ATOM 7839 C CA . ALA D 2 224 ? 211.63230 13.41990 12.07983 1.000 139.77154 237 ALA D CA 1
ATOM 7840 C C . ALA D 2 224 ? 211.91299 12.34720 11.03225 1.000 140.29877 237 ALA D C 1
ATOM 7841 O O . ALA D 2 224 ? 211.25318 12.36186 9.97555 1.000 140.08309 237 ALA D O 1
ATOM 7843 N N . PRO D 2 225 ? 212.82935 11.38785 11.25161 1.000 143.21003 238 PRO D N 1
ATOM 7844 C CA . PRO D 2 225 ? 212.94743 10.28695 10.27874 1.000 142.29533 238 PRO D CA 1
ATOM 7845 C C . PRO D 2 225 ? 211.66472 9.48207 10.11430 1.000 142.16067 238 PRO D C 1
ATOM 7846 O O . PRO D 2 225 ? 211.38335 9.04384 8.99770 1.000 142.60225 238 PRO D O 1
ATOM 7850 N N . LEU D 2 226 ? 210.87698 9.27375 11.17839 1.000 140.08393 239 LEU D N 1
ATOM 7851 C CA . LEU D 2 226 ? 209.63003 8.52255 11.03448 1.000 136.66906 239 LEU D CA 1
ATOM 7852 C C . LEU D 2 226 ? 208.68611 9.23659 10.08589 1.000 132.12851 239 LEU D C 1
ATOM 7853 O O . LEU D 2 226 ? 208.03151 8.60600 9.24732 1.000 130.76341 239 LEU D O 1
ATOM 7858 N N . PHE D 2 227 ? 208.58234 10.55558 10.24075 1.000 126.82363 240 PHE D N 1
ATOM 7859 C CA . PHE D 2 227 ? 207.85064 11.39048 9.29805 1.000 127.16388 240 PHE D CA 1
ATOM 7860 C C . PHE D 2 227 ? 208.32007 11.12174 7.87796 1.000 128.61734 240 PHE D C 1
ATOM 7861 O O . PHE D 2 227 ? 207.52257 10.82026 6.98035 1.000 128.24438 240 PHE D O 1
ATOM 7869 N N . ILE D 2 228 ? 209.62280 11.27028 7.65583 1.000 133.14101 241 ILE D N 1
ATOM 7870 C CA . ILE D 2 228 ? 210.13073 11.16752 6.29508 1.000 134.37853 241 ILE D CA 1
ATOM 7871 C C . ILE D 2 228 ? 209.85573 9.77057 5.73917 1.000 137.52829 241 ILE D C 1
ATOM 7872 O O . ILE D 2 228 ? 209.55341 9.60379 4.54720 1.000 138.05032 241 ILE D O 1
ATOM 7877 N N . ARG D 2 229 ? 209.93647 8.74708 6.60262 1.000 138.98033 242 ARG D N 1
ATOM 7878 C CA . ARG D 2 229 ? 209.72848 7.37304 6.15571 1.000 141.66865 242 ARG D CA 1
ATOM 7879 C C . ARG D 2 229 ? 208.27775 7.13626 5.78525 1.000 139.78938 242 ARG D C 1
ATOM 7880 O O . ARG D 2 229 ? 207.98322 6.48889 4.76935 1.000 139.09423 242 ARG D O 1
ATOM 7888 N N . ALA D 2 230 ? 207.36330 7.66826 6.59298 1.000 135.36900 243 ALA D N 1
ATOM 7889 C CA . ALA D 2 230 ? 205.95705 7.57298 6.26094 1.000 132.60729 243 ALA D CA 1
ATOM 7890 C C . ALA D 2 230 ? 205.69575 8.23046 4.91896 1.000 134.94543 243 ALA D C 1
ATOM 7891 O O . ALA D 2 230 ? 205.01313 7.65366 4.06844 1.000 135.34178 243 ALA D O 1
ATOM 7893 N N . VAL D 2 231 ? 206.28663 9.40768 4.68430 1.000 133.32999 244 VAL D N 1
ATOM 7894 C CA . VAL D 2 231 ? 206.06522 10.07517 3.40241 1.000 133.20251 244 VAL D CA 1
ATOM 7895 C C . VAL D 2 231 ? 206.61043 9.23674 2.24031 1.000 141.12872 244 VAL D C 1
ATOM 7896 O O . VAL D 2 231 ? 205.93164 9.09132 1.21234 1.000 143.01234 244 VAL D O 1
ATOM 7900 N N . ASN D 2 232 ? 207.82249 8.65696 2.36337 1.000 140.71825 245 ASN D N 1
ATOM 7901 C CA . ASN D 2 232 ? 208.28155 7.88388 1.21464 1.000 145.16392 245 ASN D CA 1
ATOM 7902 C C . ASN D 2 232 ? 207.36609 6.68036 0.99908 1.000 147.37914 245 ASN D C 1
ATOM 7903 O O . ASN D 2 232 ? 207.05818 6.32163 -0.14571 1.000 149.87019 245 ASN D O 1
ATOM 7908 N N . SER D 2 233 ? 206.89883 6.05437 2.08554 1.000 143.41913 246 SER D N 1
ATOM 7909 C CA . SER D 2 233 ? 206.06819 4.85889 1.93532 1.000 146.08407 246 SER D CA 1
ATOM 7910 C C . SER D 2 233 ? 204.70148 5.20235 1.35199 1.000 144.16036 246 SER D C 1
ATOM 7911 O O . SER D 2 233 ? 204.17757 4.43514 0.54123 1.000 146.18914 246 SER D O 1
ATOM 7914 N N . VAL D 2 234 ? 204.11570 6.34669 1.71766 1.000 142.63845 247 VAL D N 1
ATOM 7915 C CA . VAL D 2 234 ? 202.80560 6.70609 1.16662 1.000 141.84788 247 VAL D CA 1
ATOM 7916 C C . VAL D 2 234 ? 202.92394 7.04487 -0.31427 1.000 140.66735 247 VAL D C 1
ATOM 7917 O O . VAL D 2 234 ? 202.16085 6.53491 -1.14523 1.000 139.64521 247 VAL D O 1
ATOM 7921 N N . ALA D 2 235 ? 203.88503 7.90389 -0.66627 1.000 145.38906 248 ALA D N 1
ATOM 7922 C CA . ALA D 2 235 ? 204.12323 8.19925 -2.07205 1.000 150.97113 248 ALA D CA 1
ATOM 7923 C C . ALA D 2 235 ? 204.43369 6.92924 -2.86087 1.000 151.35084 248 ALA D C 1
ATOM 7924 O O . ALA D 2 235 ? 204.03852 6.78970 -4.02886 1.000 147.95742 248 ALA D O 1
ATOM 7926 N N . SER D 2 236 ? 205.14927 5.99503 -2.23224 1.000 146.16740 249 SER D N 1
ATOM 7927 C CA . SER D 2 236 ? 205.59726 4.78416 -2.90005 1.000 145.73793 249 SER D CA 1
ATOM 7928 C C . SER D 2 236 ? 204.42961 3.83337 -3.14211 1.000 142.88051 249 SER D C 1
ATOM 7929 O O . SER D 2 236 ? 204.31234 3.24435 -4.22349 1.000 141.48109 249 SER D O 1
ATOM 7932 N N . THR D 2 237 ? 203.54925 3.67717 -2.14335 1.000 142.99603 250 THR D N 1
ATOM 7933 C CA . THR D 2 237 ? 202.35037 2.86202 -2.31653 1.000 140.96722 250 THR D CA 1
ATOM 7934 C C . THR D 2 237 ? 201.38838 3.47490 -3.32054 1.000 138.41121 250 THR D C 1
ATOM 7935 O O . THR D 2 237 ? 200.67997 2.74280 -4.01924 1.000 136.73754 250 THR D O 1
ATOM 7939 N N . THR D 2 238 ? 201.32204 4.80447 -3.38225 1.000 140.37392 251 THR D N 1
ATOM 7940 C CA . THR D 2 238 ? 200.30812 5.47828 -4.18200 1.000 139.54240 251 THR D CA 1
ATOM 7941 C C . THR D 2 238 ? 200.72352 5.67955 -5.64605 1.000 138.48627 251 THR D C 1
ATOM 7942 O O . THR D 2 238 ? 199.85202 5.89378 -6.49984 1.000 131.16859 251 THR D O 1
ATOM 7946 N N . GLY D 2 239 ? 202.02250 5.59555 -5.95748 1.000 138.38342 252 GLY D N 1
ATOM 7947 C CA . GLY D 2 239 ? 202.52834 5.79572 -7.30030 1.000 137.02711 252 GLY D CA 1
ATOM 7948 C C . GLY D 2 239 ? 202.95153 7.21178 -7.62991 1.000 138.99960 252 GLY D C 1
ATOM 7949 O O . GLY D 2 239 ? 203.41165 7.45697 -8.75339 1.000 140.05985 252 GLY D O 1
ATOM 7950 N N . ALA D 2 240 ? 202.82657 8.14036 -6.68535 1.000 140.15854 253 ALA D N 1
ATOM 7951 C CA . ALA D 2 240 ? 203.13336 9.55582 -6.79220 1.000 141.73014 253 ALA D CA 1
ATOM 7952 C C . ALA D 2 240 ? 204.55060 9.82942 -6.28527 1.000 146.84419 253 ALA D C 1
ATOM 7953 O O . ALA D 2 240 ? 205.13533 8.99437 -5.58665 1.000 145.58496 253 ALA D O 1
ATOM 7955 N N . PRO D 2 241 ? 205.15235 10.98391 -6.63011 1.000 146.78762 254 PRO D N 1
ATOM 7956 C CA . PRO D 2 241 ? 206.49089 11.27106 -6.09078 1.000 148.33440 254 PRO D CA 1
ATOM 7957 C C . PRO D 2 241 ? 206.45463 11.51057 -4.65032 1.000 147.09798 254 PRO D C 1
ATOM 7958 O O . PRO D 2 241 ? 205.43600 11.98514 -4.06048 1.000 145.96015 254 PRO D O 1
ATOM 7962 N N . PRO D 2 242 ? 207.52260 11.21448 -3.88580 1.000 148.36086 255 PRO D N 1
ATOM 7963 C CA . PRO D 2 242 ? 207.59747 11.64315 -2.49958 1.000 147.39321 255 PRO D CA 1
ATOM 7964 C C . PRO D 2 242 ? 207.47471 13.15914 -2.42761 1.000 145.35805 255 PRO D C 1
ATOM 7965 O O . PRO D 2 242 ? 208.07508 13.88114 -3.23215 1.000 147.58263 255 PRO D O 1
ATOM 7969 N N . TRP D 2 243 ? 206.64153 13.62761 -1.49307 1.000 137.68923 256 TRP D N 1
ATOM 7970 C CA . TRP D 2 243 ? 206.47297 15.02993 -1.07264 1.000 133.18052 256 TRP D CA 1
ATOM 7971 C C . TRP D 2 243 ? 205.53954 15.86848 -1.93930 1.000 130.79045 256 TRP D C 1
ATOM 7972 O O . TRP D 2 243 ? 205.43032 17.08811 -1.70068 1.000 127.07069 256 TRP D O 1
ATOM 7983 N N . ALA D 2 244 ? 204.84912 15.27502 -2.91643 1.000 131.65592 257 ALA D N 1
ATOM 7984 C CA . ALA D 2 244 ? 204.01484 16.06466 -3.82267 1.000 134.86710 257 ALA D CA 1
ATOM 7985 C C . ALA D 2 244 ? 202.90968 16.81931 -3.08823 1.000 130.90210 257 ALA D C 1
ATOM 7986 O O . ALA D 2 244 ? 202.46662 17.87601 -3.55799 1.000 133.25099 257 ALA D O 1
ATOM 7988 N N . ASN D 2 245 ? 202.46372 16.31241 -1.93299 1.000 126.03659 258 ASN D N 1
ATOM 7989 C CA . ASN D 2 245 ? 201.33090 16.93596 -1.25236 1.000 123.04140 258 ASN D CA 1
ATOM 7990 C C . ASN D 2 245 ? 201.70748 18.29675 -0.69037 1.000 121.81505 258 ASN D C 1
ATOM 7991 O O . ASN D 2 245 ? 200.97719 19.28559 -0.87257 1.000 127.68867 258 ASN D O 1
ATOM 7996 N N . LEU D 2 246 ? 202.86934 18.37958 -0.04993 1.000 116.40893 259 LEU D N 1
ATOM 7997 C CA . LEU D 2 246 ? 203.30409 19.65607 0.49314 1.000 116.09225 259 LEU D CA 1
ATOM 7998 C C . LEU D 2 246 ? 203.51144 20.67993 -0.61610 1.000 118.40834 259 LEU D C 1
ATOM 7999 O O . LEU D 2 246 ? 202.89769 21.75176 -0.59654 1.000 120.39625 259 LEU D O 1
ATOM 8004 N N . VAL D 2 247 ? 204.30040 20.33679 -1.64230 1.000 121.81192 260 VAL D N 1
ATOM 8005 C CA . VAL D 2 247 ? 204.58563 21.32587 -2.68190 1.000 122.22529 260 VAL D CA 1
ATOM 8006 C C . VAL D 2 247 ? 203.31877 21.70913 -3.43486 1.000 124.94712 260 VAL D C 1
ATOM 8007 O O . VAL D 2 247 ? 203.21523 22.82959 -3.94356 1.000 130.52691 260 VAL D O 1
ATOM 8011 N N . SER D 2 248 ? 202.34515 20.79584 -3.53721 1.000 124.47598 261 SER D N 1
ATOM 8012 C CA . SER D 2 248 ? 201.06265 21.15988 -4.13044 1.000 124.03071 261 SER D CA 1
ATOM 8013 C C . SER D 2 248 ? 200.37903 22.23568 -3.30042 1.000 125.43008 261 SER D C 1
ATOM 8014 O O . SER D 2 248 ? 199.83689 23.21214 -3.84430 1.000 133.71167 261 SER D O 1
ATOM 8017 N N . ILE D 2 249 ? 200.43454 22.09694 -1.97334 1.000 121.74809 262 ILE D N 1
ATOM 8018 C CA . ILE D 2 249 ? 199.93819 23.17910 -1.12881 1.000 121.10617 262 ILE D CA 1
ATOM 8019 C C . ILE D 2 249 ? 200.74464 24.44778 -1.37184 1.000 124.80279 262 ILE D C 1
ATOM 8020 O O . ILE D 2 249 ? 200.20011 25.55814 -1.33026 1.000 126.76836 262 ILE D O 1
ATOM 8025 N N . LEU D 2 250 ? 202.04624 24.30865 -1.64181 1.000 124.24229 263 LEU D N 1
ATOM 8026 C CA . LEU D 2 250 ? 202.87780 25.50183 -1.79773 1.000 128.69025 263 LEU D CA 1
ATOM 8027 C C . LEU D 2 250 ? 202.54841 26.26195 -3.06914 1.000 139.35678 263 LEU D C 1
ATOM 8028 O O . LEU D 2 250 ? 202.57147 27.49609 -3.07608 1.000 144.22912 263 LEU D O 1
ATOM 8033 N N . GLU D 2 251 ? 202.30654 25.54685 -4.16757 1.000 156.20128 264 GLU D N 1
ATOM 8034 C CA . GLU D 2 251 ? 202.00744 26.17893 -5.44901 1.000 159.84934 264 GLU D CA 1
ATOM 8035 C C . GLU D 2 251 ? 200.50487 26.21206 -5.75073 1.000 160.61258 264 GLU D C 1
ATOM 8036 O O . GLU D 2 251 ? 200.10588 26.35524 -6.91104 1.000 165.62010 264 GLU D O 1
ATOM 8042 N N . GLU D 2 252 ? 199.68255 26.09528 -4.69742 1.000 151.62782 265 GLU D N 1
ATOM 8043 C CA . GLU D 2 252 ? 198.27214 26.49161 -4.61759 1.000 154.78781 265 GLU D CA 1
ATOM 8044 C C . GLU D 2 252 ? 197.41565 26.30169 -5.86945 1.000 162.11460 265 GLU D C 1
ATOM 8045 O O . GLU D 2 252 ? 197.48807 27.07949 -6.82733 1.000 163.53103 265 GLU D O 1
ATOM 8051 N N . LYS D 2 253 ? 196.59266 25.25622 -5.88287 1.000 165.24684 266 LYS D N 1
ATOM 8052 C CA . LYS D 2 253 ? 195.64432 25.13980 -6.98149 1.000 164.64664 266 LYS D CA 1
ATOM 8053 C C . LYS D 2 253 ? 194.47327 26.10727 -6.81571 1.000 164.57748 266 LYS D C 1
ATOM 8054 O O . LYS D 2 253 ? 193.89938 26.55050 -7.81591 1.000 166.99562 266 LYS D O 1
ATOM 8056 N N . ASN D 2 254 ? 194.11129 26.44546 -5.56860 1.000 163.79141 267 ASN D N 1
ATOM 8057 C CA . ASN D 2 254 ? 193.02997 27.38665 -5.27555 1.000 159.80737 267 ASN D CA 1
ATOM 8058 C C . ASN D 2 254 ? 193.44853 28.85201 -5.12372 1.000 161.08571 267 ASN D C 1
ATOM 8059 O O . ASN D 2 254 ? 192.60506 29.73357 -5.30741 1.000 153.17978 267 ASN D O 1
ATOM 8064 N N . GLY D 2 255 ? 194.69953 29.16463 -4.77258 1.000 179.53238 268 GLY D N 1
ATOM 8065 C CA . GLY D 2 255 ? 195.02354 30.56515 -4.57351 1.000 178.96123 268 GLY D CA 1
ATOM 8066 C C . GLY D 2 255 ? 195.64502 30.83186 -3.21492 1.000 178.36613 268 GLY D C 1
ATOM 8067 O O . GLY D 2 255 ? 196.05722 29.91372 -2.49689 1.000 177.68061 268 GLY D O 1
ATOM 8068 N N . ALA D 2 256 ? 195.71756 32.12130 -2.86647 1.000 171.38804 269 ALA D N 1
ATOM 8069 C CA . ALA D 2 256 ? 196.41090 32.57021 -1.66289 1.000 168.91098 269 ALA D CA 1
ATOM 8070 C C . ALA D 2 256 ? 195.71416 32.10111 -0.38797 1.000 163.87170 269 ALA D C 1
ATOM 8071 O O . ALA D 2 256 ? 194.48401 32.01694 -0.31202 1.000 166.50576 269 ALA D O 1
ATOM 8073 N N . ASP D 2 257 ? 196.53302 31.82420 0.63455 1.000 156.14039 270 ASP D N 1
ATOM 8074 C CA . ASP D 2 257 ? 196.10540 31.23900 1.89608 1.000 151.45969 270 ASP D CA 1
ATOM 8075 C C . ASP D 2 257 ? 197.20090 31.32513 2.95680 1.000 146.01978 270 ASP D C 1
ATOM 8076 O O . ASP D 2 257 ? 197.72835 30.28868 3.39779 1.000 142.83681 270 ASP D O 1
ATOM 8081 N N . PRO D 2 258 ? 197.53293 32.54252 3.42513 1.000 147.26511 271 PRO D N 1
ATOM 8082 C CA . PRO D 2 258 ? 198.80063 32.74919 4.17441 1.000 146.77319 271 PRO D CA 1
ATOM 8083 C C . PRO D 2 258 ? 199.04808 31.78728 5.33068 1.000 145.13291 271 PRO D C 1
ATOM 8084 O O . PRO D 2 258 ? 200.15648 31.25578 5.46863 1.000 142.35230 271 PRO D O 1
ATOM 8088 N N . GLU D 2 259 ? 198.05306 31.60301 6.19556 1.000 146.51797 272 GLU D N 1
ATOM 8089 C CA . GLU D 2 259 ? 198.13868 30.68863 7.33608 1.000 143.08590 272 GLU D CA 1
ATOM 8090 C C . GLU D 2 259 ? 198.51875 29.26017 6.92613 1.000 139.22245 272 GLU D C 1
ATOM 8091 O O . GLU D 2 259 ? 199.40555 28.64348 7.53930 1.000 138.71730 272 GLU D O 1
ATOM 8097 N N . LEU D 2 260 ? 197.88225 28.70468 5.89385 1.000 140.57644 273 LEU D N 1
ATOM 8098 C CA . LEU D 2 260 ? 198.35597 27.40347 5.41631 1.000 135.45126 273 LEU D CA 1
ATOM 8099 C C . LEU D 2 260 ? 199.76941 27.47798 4.85764 1.000 133.71118 273 LEU D C 1
ATOM 8100 O O . LEU D 2 260 ? 200.57016 26.55408 5.07487 1.000 133.23710 273 LEU D O 1
ATOM 8105 N N . LEU D 2 261 ? 200.10466 28.55254 4.12785 1.000 137.53930 274 LEU D N 1
ATOM 8106 C CA . LEU D 2 261 ? 201.43714 28.55992 3.52335 1.000 136.16853 274 LEU D CA 1
ATOM 8107 C C . LEU D 2 261 ? 202.51098 28.51852 4.60899 1.000 135.86609 274 LEU D C 1
ATOM 8108 O O . LEU D 2 261 ? 203.49583 27.76173 4.51811 1.000 133.66458 274 LEU D O 1
ATOM 8113 N N . VAL D 2 262 ? 202.30674 29.31151 5.66207 1.000 138.99219 275 VAL D N 1
ATOM 8114 C CA . VAL D 2 262 ? 203.25705 29.36939 6.76329 1.000 136.67917 275 VAL D CA 1
ATOM 8115 C C . VAL D 2 262 ? 203.31258 28.03951 7.51431 1.000 133.96768 275 VAL D C 1
ATOM 8116 O O . VAL D 2 262 ? 204.40488 27.55810 7.83614 1.000 134.83685 275 VAL D O 1
ATOM 8120 N N . TYR D 2 263 ? 202.16146 27.41309 7.81132 1.000 134.52781 276 TYR D N 1
ATOM 8121 C CA . TYR D 2 263 ? 202.23145 26.11211 8.48687 1.000 129.56330 276 TYR D CA 1
ATOM 8122 C C . TYR D 2 263 ? 203.06930 25.12405 7.67959 1.000 127.52214 276 TYR D C 1
ATOM 8123 O O . TYR D 2 263 ? 203.92485 24.41707 8.23366 1.000 127.79666 276 TYR D O 1
ATOM 8132 N N . THR D 2 264 ? 202.86588 25.08841 6.36079 1.000 128.49576 277 THR D N 1
ATOM 8133 C CA . THR D 2 264 ? 203.58190 24.11554 5.53955 1.000 128.78931 277 THR D CA 1
ATOM 8134 C C . THR D 2 264 ? 205.08321 24.38086 5.55827 1.000 130.85611 277 THR D C 1
ATOM 8135 O O . THR D 2 264 ? 205.89897 23.44898 5.70976 1.000 127.93103 277 THR D O 1
ATOM 8139 N N . VAL D 2 265 ? 205.47091 25.65318 5.41986 1.000 144.99349 278 VAL D N 1
ATOM 8140 C CA . VAL D 2 265 ? 206.89792 25.95261 5.35181 1.000 147.36032 278 VAL D CA 1
ATOM 8141 C C . VAL D 2 265 ? 207.56503 25.71402 6.70640 1.000 148.17525 278 VAL D C 1
ATOM 8142 O O . VAL D 2 265 ? 208.70777 25.24562 6.76504 1.000 148.22767 278 VAL D O 1
ATOM 8146 N N . THR D 2 266 ? 206.88470 26.03040 7.81627 1.000 135.66618 279 THR D N 1
ATOM 8147 C CA . THR D 2 266 ? 207.48991 25.72686 9.10891 1.000 132.71754 279 THR D CA 1
ATOM 8148 C C . THR D 2 266 ? 207.69553 24.23314 9.24967 1.000 128.42765 279 THR D C 1
ATOM 8149 O O . THR D 2 266 ? 208.69991 23.79023 9.81697 1.000 129.68322 279 THR D O 1
ATOM 8153 N N . LEU D 2 267 ? 206.73430 23.43878 8.76620 1.000 127.02905 280 LEU D N 1
ATOM 8154 C CA . LEU D 2 267 ? 206.89641 21.99609 8.85405 1.000 122.76422 280 LEU D CA 1
ATOM 8155 C C . LEU D 2 267 ? 208.18344 21.55969 8.17596 1.000 123.21729 280 LEU D C 1
ATOM 8156 O O . LEU D 2 267 ? 209.00717 20.86239 8.77839 1.000 126.50408 280 LEU D O 1
ATOM 8161 N N . ILE D 2 268 ? 208.39433 21.98078 6.93271 1.000 121.39159 281 ILE D N 1
ATOM 8162 C CA . ILE D 2 268 ? 209.63867 21.55235 6.28642 1.000 122.57615 281 ILE D CA 1
ATOM 8163 C C . ILE D 2 268 ? 210.89764 22.17461 6.92190 1.000 127.65669 281 ILE D C 1
ATOM 8164 O O . ILE D 2 268 ? 211.92999 21.49733 7.03139 1.000 128.78103 281 ILE D O 1
ATOM 8169 N N . ASN D 2 269 ? 210.82939 23.41258 7.42512 1.000 129.67551 282 ASN D N 1
ATOM 8170 C CA . ASN D 2 269 ? 211.98580 24.02105 8.09368 1.000 129.74854 282 ASN D CA 1
ATOM 8171 C C . ASN D 2 269 ? 212.39795 23.23074 9.33460 1.000 130.50014 282 ASN D C 1
ATOM 8172 O O . ASN D 2 269 ? 213.54959 22.78172 9.45121 1.000 131.38558 282 ASN D O 1
ATOM 8177 N N . LYS D 2 270 ? 211.46236 23.07304 10.28857 1.000 130.98350 283 LYS D N 1
ATOM 8178 C CA . LYS D 2 270 ? 211.70519 22.34703 11.53713 1.000 131.77209 283 LYS D CA 1
ATOM 8179 C C . LYS D 2 270 ? 211.86938 20.85635 11.33878 1.000 132.68999 283 LYS D C 1
ATOM 8180 O O . LYS D 2 270 ? 212.38389 20.19120 12.24595 1.000 136.61121 283 LYS D O 1
ATOM 8186 N N . THR D 2 271 ? 211.49434 20.32002 10.17672 1.000 128.29101 284 THR D N 1
ATOM 8187 C CA . THR D 2 271 ? 211.87321 18.94462 9.88137 1.000 129.49042 284 THR D CA 1
ATOM 8188 C C . THR D 2 271 ? 213.31426 18.86395 9.40192 1.000 133.04643 284 THR D C 1
ATOM 8189 O O . THR D 2 271 ? 214.02871 17.91349 9.74112 1.000 139.26677 284 THR D O 1
ATOM 8193 N N . LEU D 2 272 ? 213.75997 19.86421 8.63450 1.000 132.39743 285 LEU D N 1
ATOM 8194 C CA . LEU D 2 272 ? 215.15388 19.90730 8.19901 1.000 135.97667 285 LEU D CA 1
ATOM 8195 C C . LEU D 2 272 ? 216.09758 20.09930 9.38212 1.000 141.74295 285 LEU D C 1
ATOM 8196 O O . LEU D 2 272 ? 217.17163 19.49101 9.42945 1.000 144.97277 285 LEU D O 1
ATOM 8201 N N . ALA D 2 273 ? 215.72543 20.96211 10.33225 1.000 146.23151 286 ALA D N 1
ATOM 8202 C CA . ALA D 2 273 ? 216.62357 21.35346 11.41639 1.000 148.17651 286 ALA D CA 1
ATOM 8203 C C . ALA D 2 273 ? 216.87432 20.25758 12.45496 1.000 156.26207 286 ALA D C 1
ATOM 8204 O O . ALA D 2 273 ? 217.72866 20.45402 13.32947 1.000 157.19122 286 ALA D O 1
ATOM 8206 N N . ALA D 2 274 ? 216.18633 19.11365 12.39089 1.000 175.74716 287 ALA D N 1
ATOM 8207 C CA . ALA D 2 274 ? 216.28820 18.11695 13.45149 1.000 176.40539 287 ALA D CA 1
ATOM 8208 C C . ALA D 2 274 ? 216.99730 16.83397 13.01874 1.000 177.33995 287 ALA D C 1
ATOM 8209 O O . ALA D 2 274 ? 216.67140 15.74864 13.50670 1.000 174.43231 287 ALA D O 1
ATOM 8211 N N . LEU D 2 275 ? 217.97203 16.93593 12.11466 1.000 159.62260 288 LEU D N 1
ATOM 8212 C CA . LEU D 2 275 ? 218.76597 15.76480 11.75509 1.000 157.92484 288 LEU D CA 1
ATOM 8213 C C . LEU D 2 275 ? 220.19182 16.18686 11.41310 1.000 161.62052 288 LEU D C 1
ATOM 8214 O O . LEU D 2 275 ? 220.40195 17.00306 10.50461 1.000 159.89487 288 LEU D O 1
ATOM 8219 N N . PRO D 2 276 ? 221.19411 15.68121 12.14019 1.000 163.01952 289 PRO D N 1
ATOM 8220 C CA . PRO D 2 276 ? 222.58712 16.06127 11.82659 1.000 170.93900 289 PRO D CA 1
ATOM 8221 C C . PRO D 2 276 ? 223.08926 15.43144 10.53735 1.000 176.12546 289 PRO D C 1
ATOM 8222 O O . PRO D 2 276 ? 223.99938 15.98105 9.90365 1.000 182.54180 289 PRO D O 1
ATOM 8226 N N . ASP D 2 277 ? 222.52735 14.28538 10.14818 1.000 175.34865 290 ASP D N 1
ATOM 8227 C CA . ASP D 2 277 ? 222.88427 13.60590 8.90735 1.000 183.12086 290 ASP D CA 1
ATOM 8228 C C . ASP D 2 277 ? 222.65164 14.51847 7.70730 1.000 187.36091 290 ASP D C 1
ATOM 8229 O O . ASP D 2 277 ? 221.51859 14.93066 7.43761 1.000 183.86944 290 ASP D O 1
ATOM 8234 N N . GLN D 2 278 ? 223.73251 14.83738 6.98992 1.000 207.24936 291 GLN D N 1
ATOM 8235 C CA . GLN D 2 278 ? 223.63245 15.58588 5.74178 1.000 207.12013 291 GLN D CA 1
ATOM 8236 C C . GLN D 2 278 ? 223.28138 14.70922 4.53253 1.000 204.69505 291 GLN D C 1
ATOM 8237 O O . GLN D 2 278 ? 222.87108 15.25261 3.49853 1.000 207.27281 291 GLN D O 1
ATOM 8243 N N . ASP D 2 279 ? 223.37906 13.37569 4.63477 1.000 193.35026 292 ASP D N 1
ATOM 8244 C CA . ASP D 2 279 ? 223.17705 12.52908 3.45588 1.000 189.66396 292 ASP D CA 1
ATOM 8245 C C . ASP D 2 279 ? 221.68901 12.31763 3.16124 1.000 187.99022 292 ASP D C 1
ATOM 8246 O O . ASP D 2 279 ? 221.22369 12.53485 2.03007 1.000 187.73850 292 ASP D O 1
ATOM 8251 N N . SER D 2 280 ? 220.91617 11.94725 4.18697 1.000 185.98202 293 SER D N 1
ATOM 8252 C CA . SER D 2 280 ? 219.46375 11.93838 4.05770 1.000 182.19475 293 SER D CA 1
ATOM 8253 C C . SER D 2 280 ? 218.93482 13.35057 3.82554 1.000 182.95826 293 SER D C 1
ATOM 8254 O O . SER D 2 280 ? 217.93853 13.53381 3.11055 1.000 183.89732 293 SER D O 1
ATOM 8257 N N . PHE D 2 281 ? 219.60312 14.35470 4.41073 1.000 185.06324 294 PHE D N 1
ATOM 8258 C CA . PHE D 2 281 ? 219.27347 15.75131 4.14274 1.000 184.94323 294 PHE D CA 1
ATOM 8259 C C . PHE D 2 281 ? 219.24646 15.99446 2.64564 1.000 188.20226 294 PHE D C 1
ATOM 8260 O O . PHE D 2 281 ? 218.26658 16.51307 2.09274 1.000 184.72864 294 PHE D O 1
ATOM 8268 N N . TYR D 2 282 ? 220.35922 15.64873 1.98728 1.000 207.69837 295 TYR D N 1
ATOM 8269 C CA . TYR D 2 282 ? 220.50043 15.89784 0.56302 1.000 207.82890 295 TYR D CA 1
ATOM 8270 C C . TYR D 2 282 ? 219.49602 15.09266 -0.23592 1.000 204.64168 295 TYR D C 1
ATOM 8271 O O . TYR D 2 282 ? 218.91530 15.60697 -1.19912 1.000 203.13018 295 TYR D O 1
ATOM 8273 N N . ASP D 2 283 ? 219.23923 13.84717 0.17651 1.000 193.53208 296 ASP D N 1
ATOM 8274 C CA . ASP D 2 283 ? 218.17650 13.07793 -0.46441 1.000 189.88238 296 ASP D CA 1
ATOM 8275 C C . ASP D 2 283 ? 216.87911 13.87313 -0.49126 1.000 186.31427 296 ASP D C 1
ATOM 8276 O O . ASP D 2 283 ? 216.25274 14.04848 -1.54928 1.000 186.56530 296 ASP D O 1
ATOM 8281 N N . VAL D 2 284 ? 216.47516 14.40141 0.66190 1.000 184.78897 297 VAL D N 1
ATOM 8282 C CA . VAL D 2 284 ? 215.15130 15.01347 0.72685 1.000 177.76503 297 VAL D CA 1
ATOM 8283 C C . VAL D 2 284 ? 215.13283 16.33528 -0.04136 1.000 178.99850 297 VAL D C 1
ATOM 8284 O O . VAL D 2 284 ? 214.33825 16.50604 -0.97482 1.000 176.20419 297 VAL D O 1
ATOM 8288 N N . THR D 2 285 ? 216.11844 17.20579 0.20359 1.000 180.55501 298 THR D N 1
ATOM 8289 C CA . THR D 2 285 ? 216.09418 18.51001 -0.45866 1.000 179.45148 298 THR D CA 1
ATOM 8290 C C . THR D 2 285 ? 216.23142 18.36418 -1.97301 1.000 181.86727 298 THR D C 1
ATOM 8291 O O . THR D 2 285 ? 215.70934 19.19924 -2.72830 1.000 178.51691 298 THR D O 1
ATOM 8295 N N . ASP D 2 286 ? 216.88396 17.29156 -2.43419 1.000 192.18380 299 ASP D N 1
ATOM 8296 C CA . ASP D 2 286 ? 216.82285 16.93068 -3.84469 1.000 191.08477 299 ASP D CA 1
ATOM 8297 C C . ASP D 2 286 ? 215.38906 16.62189 -4.25161 1.000 186.08360 299 ASP D C 1
ATOM 8298 O O . ASP D 2 286 ? 214.89072 17.15187 -5.24773 1.000 186.28895 299 ASP D O 1
ATOM 8303 N N . ALA D 2 287 ? 214.72402 15.72199 -3.51323 1.000 178.94183 300 ALA D N 1
ATOM 8304 C CA . ALA D 2 287 ? 213.32108 15.41171 -3.79696 1.000 173.44502 300 ALA D CA 1
ATOM 8305 C C . ALA D 2 287 ? 212.46889 16.67291 -3.92172 1.000 174.38316 300 ALA D C 1
ATOM 8306 O O . ALA D 2 287 ? 211.45090 16.66498 -4.62257 1.000 173.10258 300 ALA D O 1
ATOM 8308 N N . LEU D 2 288 ? 212.85459 17.75891 -3.24123 1.000 172.63424 301 LEU D N 1
ATOM 8309 C CA . LEU D 2 288 ? 212.06055 18.99069 -3.33049 1.000 170.15835 301 LEU D CA 1
ATOM 8310 C C . LEU D 2 288 ? 212.45820 19.85300 -4.52508 1.000 174.27742 301 LEU D C 1
ATOM 8311 O O . LEU D 2 288 ? 211.58384 20.34616 -5.25388 1.000 174.52282 301 LEU D O 1
ATOM 8316 N N . GLU D 2 289 ? 213.76795 20.04427 -4.74829 1.000 177.01879 302 GLU D N 1
ATOM 8317 C CA . GLU D 2 289 ? 214.20940 20.80384 -5.91724 1.000 177.77657 302 GLU D CA 1
ATOM 8318 C C . GLU D 2 289 ? 213.79676 20.13723 -7.20420 1.000 180.85940 302 GLU D C 1
ATOM 8319 O O . GLU D 2 289 ? 213.53981 20.81715 -8.21408 1.000 182.08425 302 GLU D O 1
ATOM 8321 N N . GLN D 2 290 ? 213.75848 18.80619 -7.21145 1.000 191.01636 303 GLN D N 1
ATOM 8322 C CA . GLN D 2 290 ? 213.20171 18.14455 -8.38949 1.000 187.56241 303 GLN D CA 1
ATOM 8323 C C . GLN D 2 290 ? 211.79111 18.60714 -8.68486 1.000 187.93046 303 GLN D C 1
ATOM 8324 O O . GLN D 2 290 ? 211.46146 18.91321 -9.82624 1.000 189.88195 303 GLN D O 1
ATOM 8330 N N . GLN D 2 291 ? 210.92798 18.62783 -7.64965 1.000 184.76915 304 GLN D N 1
ATOM 8331 C CA . GLN D 2 291 ? 209.52541 18.90200 -7.87035 1.000 184.47262 304 GLN D CA 1
ATOM 8332 C C . GLN D 2 291 ? 209.32780 20.37053 -8.22735 1.000 185.96899 304 GLN D C 1
ATOM 8333 O O . GLN D 2 291 ? 208.26661 20.76212 -8.74200 1.000 185.96746 304 GLN D O 1
ATOM 8339 N N . GLY D 2 292 ? 210.35893 21.17183 -8.00395 1.000 192.59613 305 GLY D N 1
ATOM 8340 C CA . GLY D 2 292 ? 210.47730 22.52924 -8.49146 1.000 193.03752 305 GLY D CA 1
ATOM 8341 C C . GLY D 2 292 ? 210.75731 23.54223 -7.40126 1.000 192.94694 305 GLY D C 1
ATOM 8342 O O . GLY D 2 292 ? 210.88088 24.73250 -7.69934 1.000 195.07116 305 GLY D O 1
ATOM 8343 N N . MET D 2 293 ? 211.04154 23.06082 -6.18543 1.000 175.42168 306 MET D N 1
ATOM 8344 C CA . MET D 2 293 ? 210.95759 23.89361 -4.98379 1.000 167.68802 306 MET D CA 1
ATOM 8345 C C . MET D 2 293 ? 211.68146 25.23200 -5.12764 1.000 167.30160 306 MET D C 1
ATOM 8346 O O . MET D 2 293 ? 211.20358 26.25242 -4.61592 1.000 165.18120 306 MET D O 1
ATOM 8348 N N . GLU D 2 294 ? 212.84429 25.24680 -5.79312 1.000 167.51757 307 GLU D N 1
ATOM 8349 C CA . GLU D 2 294 ? 213.68245 26.44958 -5.81653 1.000 163.48506 307 GLU D CA 1
ATOM 8350 C C . GLU D 2 294 ? 213.02253 27.62316 -6.54938 1.000 169.95998 307 GLU D C 1
ATOM 8351 O O . GLU D 2 294 ? 213.09503 28.76758 -6.07982 1.000 170.58241 307 GLU D O 1
ATOM 8353 N N . ALA D 2 295 ? 212.38934 27.36656 -7.70679 1.000 170.30306 308 ALA D N 1
ATOM 8354 C CA . ALA D 2 295 ? 211.67108 28.41588 -8.44744 1.000 170.56530 308 ALA D CA 1
ATOM 8355 C C . ALA D 2 295 ? 210.47842 28.95271 -7.66152 1.000 171.59867 308 ALA D C 1
ATOM 8356 O O . ALA D 2 295 ? 210.20621 30.16763 -7.65236 1.000 175.21329 308 ALA D O 1
ATOM 8358 N N . LEU D 2 296 ? 209.73472 28.04021 -7.03477 1.000 171.27878 309 LEU D N 1
ATOM 8359 C CA . LEU D 2 296 ? 208.59954 28.39014 -6.18654 1.000 169.84098 309 LEU D CA 1
ATOM 8360 C C . LEU D 2 296 ? 209.04640 29.34553 -5.09079 1.000 172.82518 309 LEU D C 1
ATOM 8361 O O . LEU D 2 296 ? 208.46263 30.42336 -4.88936 1.000 178.13073 309 LEU D O 1
ATOM 8366 N N . VAL D 2 297 ? 210.13883 28.97186 -4.42482 1.000 168.49749 310 VAL D N 1
ATOM 8367 C CA . VAL D 2 297 ? 210.76358 29.78504 -3.38976 1.000 168.25808 310 VAL D CA 1
ATOM 8368 C C . VAL D 2 297 ? 211.13178 31.16144 -3.92470 1.000 176.46080 310 VAL D C 1
ATOM 8369 O O . VAL D 2 297 ? 210.83452 32.18880 -3.30073 1.000 177.57913 310 VAL D O 1
ATOM 8373 N N . GLN D 2 298 ? 211.82240 31.20046 -5.06744 1.000 186.23128 311 GLN D N 1
ATOM 8374 C CA . GLN D 2 298 ? 212.26515 32.47436 -5.63047 1.000 188.41586 311 GLN D CA 1
ATOM 8375 C C . GLN D 2 298 ? 211.09909 33.43010 -5.85736 1.000 190.89352 311 GLN D C 1
ATOM 8376 O O . GLN D 2 298 ? 211.09449 34.55365 -5.34399 1.000 193.52105 311 GLN D O 1
ATOM 8382 N N . ARG D 2 299 ? 210.09126 33.00059 -6.61975 1.000 184.18103 312 ARG D N 1
ATOM 8383 C CA . ARG D 2 299 ? 209.01132 33.93522 -6.93001 1.000 185.73964 312 ARG D CA 1
ATOM 8384 C C . ARG D 2 299 ? 208.19285 34.30992 -5.69408 1.000 185.09217 312 ARG D C 1
ATOM 8385 O O . ARG D 2 299 ? 207.61926 35.40521 -5.65010 1.000 191.06131 312 ARG D O 1
ATOM 8393 N N . HIS D 2 300 ? 208.09739 33.43043 -4.69023 1.000 180.12791 313 HIS D N 1
ATOM 8394 C CA . HIS D 2 300 ? 207.36458 33.83492 -3.48980 1.000 184.13767 313 HIS D CA 1
ATOM 8395 C C . HIS D 2 300 ? 208.16154 34.82462 -2.63625 1.000 187.33264 313 HIS D C 1
ATOM 8396 O O . HIS D 2 300 ? 207.58878 35.78638 -2.10954 1.000 192.58197 313 HIS D O 1
ATOM 8403 N N . LEU D 2 301 ? 209.47652 34.61315 -2.47860 1.000 185.03051 314 LEU D N 1
ATOM 8404 C CA . LEU D 2 301 ? 210.31692 35.59768 -1.78992 1.000 185.16353 314 LEU D CA 1
ATOM 8405 C C . LEU D 2 301 ? 210.38224 36.92997 -2.53812 1.000 190.60117 314 LEU D C 1
ATOM 8406 O O . LEU D 2 301 ? 210.86853 37.91632 -1.97373 1.000 189.99391 314 LEU D O 1
ATOM 8411 N N . GLY D 2 302 ? 209.94556 36.97488 -3.79667 1.000 195.36805 315 GLY D N 1
ATOM 8412 C CA . GLY D 2 302 ? 209.97590 38.18754 -4.59722 1.000 203.04789 315 GLY D CA 1
ATOM 8413 C C . GLY D 2 302 ? 208.94753 39.23368 -4.20583 1.000 213.04486 315 GLY D C 1
ATOM 8414 O O . GLY D 2 302 ? 209.30557 40.33413 -3.77466 1.000 213.19540 315 GLY D O 1
ATOM 8415 N N . THR D 2 303 ? 207.67032 38.90657 -4.41032 1.000 233.92121 316 THR D N 1
ATOM 8416 C CA . THR D 2 303 ? 206.55639 39.81958 -4.16238 1.000 235.91090 316 THR D CA 1
ATOM 8417 C C . THR D 2 303 ? 206.60812 40.45365 -2.77422 1.000 236.89182 316 THR D C 1
ATOM 8418 O O . THR D 2 303 ? 206.73806 39.75657 -1.76236 1.000 233.29100 316 THR D O 1
ATOM 8422 N N . ALA D 2 304 ? 206.54727 41.79041 -2.73399 1.000 225.60768 317 ALA D N 1
ATOM 8423 C CA . ALA D 2 304 ? 206.36783 42.47765 -1.46026 1.000 220.36064 317 ALA D CA 1
ATOM 8424 C C . ALA D 2 304 ? 204.94996 42.31573 -0.91345 1.000 217.60953 317 ALA D C 1
ATOM 8425 O O . ALA D 2 304 ? 204.70493 42.67986 0.24202 1.000 213.87794 317 ALA D O 1
ATOM 8427 N N . GLY D 2 305 ? 204.01227 41.79934 -1.71895 1.000 222.40697 318 GLY D N 1
ATOM 8428 C CA . GLY D 2 305 ? 202.69944 41.39581 -1.23018 1.000 212.53623 318 GLY D CA 1
ATOM 8429 C C . GLY D 2 305 ? 202.71930 40.18008 -0.32011 1.000 204.45911 318 GLY D C 1
ATOM 8430 O O . GLY D 2 305 ? 201.72833 39.91605 0.37021 1.000 200.04176 318 GLY D O 1
ATOM 8431 N N . THR D 2 306 ? 203.81784 39.42740 -0.32864 1.000 204.00608 319 THR D N 1
ATOM 8432 C CA . THR D 2 306 ? 204.00396 38.28299 0.55567 1.000 195.21705 319 THR D CA 1
ATOM 8433 C C . THR D 2 306 ? 203.90326 38.69776 2.02174 1.000 191.41073 319 THR D C 1
ATOM 8434 O O . THR D 2 306 ? 204.30624 39.80092 2.40057 1.000 191.31941 319 THR D O 1
ATOM 8438 N N . ASP D 2 307 ? 203.32900 37.81849 2.84450 1.000 186.37429 320 ASP D N 1
ATOM 8439 C CA . ASP D 2 307 ? 203.16013 38.10473 4.26386 1.000 186.52905 320 ASP D CA 1
ATOM 8440 C C . ASP D 2 307 ? 204.49320 37.94369 5.00151 1.000 183.11402 320 ASP D C 1
ATOM 8441 O O . ASP D 2 307 ? 205.33754 37.10077 4.65139 1.000 178.97970 320 ASP D O 1
ATOM 8446 N N . VAL D 2 308 ? 204.66281 38.75279 6.05309 1.000 186.86723 321 VAL D N 1
ATOM 8447 C CA . VAL D 2 308 ? 205.97513 38.89482 6.68272 1.000 187.71426 321 VAL D CA 1
ATOM 8448 C C . VAL D 2 308 ? 206.40606 37.58487 7.32920 1.000 188.83108 321 VAL D C 1
ATOM 8449 O O . VAL D 2 308 ? 207.57676 37.19539 7.25600 1.000 183.14675 321 VAL D O 1
ATOM 8453 N N . ASP D 2 309 ? 205.48167 36.90758 8.00505 1.000 209.99927 322 ASP D N 1
ATOM 8454 C CA . ASP D 2 309 ? 205.81613 35.65630 8.66765 1.000 209.54107 322 ASP D CA 1
ATOM 8455 C C . ASP D 2 309 ? 206.23711 34.60098 7.64729 1.000 208.74307 322 ASP D C 1
ATOM 8456 O O . ASP D 2 309 ? 207.26916 33.94370 7.80424 1.000 210.07002 322 ASP D O 1
ATOM 8461 N N . LEU D 2 310 ? 205.47315 34.45004 6.56860 1.000 180.83042 323 LEU D N 1
ATOM 8462 C CA . LEU D 2 310 ? 205.89903 33.53404 5.51648 1.000 170.38400 323 LEU D CA 1
ATOM 8463 C C . LEU D 2 310 ? 207.33029 33.85429 5.08349 1.000 170.59440 323 LEU D C 1
ATOM 8464 O O . LEU D 2 310 ? 208.17036 32.95235 4.94134 1.000 165.80683 323 LEU D O 1
ATOM 8469 N N . ARG D 2 311 ? 207.62088 35.14301 4.86145 1.000 167.35901 324 ARG D N 1
ATOM 8470 C CA . ARG D 2 311 ? 208.96255 35.53637 4.42970 1.000 165.61805 324 ARG D CA 1
ATOM 8471 C C . ARG D 2 311 ? 210.04152 35.16368 5.44597 1.000 166.20836 324 ARG D C 1
ATOM 8472 O O . ARG D 2 311 ? 211.13615 34.74073 5.05737 1.000 167.07317 324 ARG D O 1
ATOM 8480 N N . THR D 2 312 ? 209.78751 35.38561 6.74245 1.000 171.37316 325 THR D N 1
ATOM 8481 C CA . THR D 2 312 ? 210.78032 35.03536 7.76702 1.000 169.73977 325 THR D CA 1
ATOM 8482 C C . THR D 2 312 ? 211.12281 33.54698 7.72177 1.000 170.68287 325 THR D C 1
ATOM 8483 O O . THR D 2 312 ? 212.30338 33.16585 7.75302 1.000 167.70187 325 THR D O 1
ATOM 8487 N N . GLN D 2 313 ? 210.09378 32.68673 7.66743 1.000 167.47559 326 GLN D N 1
ATOM 8488 C CA . GLN D 2 313 ? 210.33606 31.23542 7.61352 1.000 165.49114 326 GLN D CA 1
ATOM 8489 C C . GLN D 2 313 ? 210.98859 30.80296 6.30538 1.000 163.51375 326 GLN D C 1
ATOM 8490 O O . GLN D 2 313 ? 211.75820 29.83606 6.27983 1.000 163.54024 326 GLN D O 1
ATOM 8496 N N . LEU D 2 314 ? 210.73910 31.52022 5.21960 1.000 164.59901 327 LEU D N 1
ATOM 8497 C CA . LEU D 2 314 ? 211.43843 31.16850 3.99471 1.000 165.37588 327 LEU D CA 1
ATOM 8498 C C . LEU D 2 314 ? 212.88960 31.67609 3.95521 1.000 169.74196 327 LEU D C 1
ATOM 8499 O O . LEU D 2 314 ? 213.74950 31.01700 3.35790 1.000 168.78916 327 LEU D O 1
ATOM 8504 N N . VAL D 2 315 ? 213.20727 32.82751 4.55383 1.000 177.68260 328 VAL D N 1
ATOM 8505 C CA . VAL D 2 315 ? 214.63206 33.14296 4.65742 1.000 176.45285 328 VAL D CA 1
ATOM 8506 C C . VAL D 2 315 ? 215.30997 32.17644 5.63143 1.000 177.83148 328 VAL D C 1
ATOM 8507 O O . VAL D 2 315 ? 216.49540 31.86027 5.46862 1.000 182.29896 328 VAL D O 1
ATOM 8511 N N . LEU D 2 316 ? 214.58064 31.67608 6.64226 1.000 171.52039 329 LEU D N 1
ATOM 8512 C CA . LEU D 2 316 ? 215.08868 30.53791 7.41440 1.000 171.91507 329 LEU D CA 1
ATOM 8513 C C . LEU D 2 316 ? 215.36201 29.33421 6.52150 1.000 171.04423 329 LEU D C 1
ATOM 8514 O O . LEU D 2 316 ? 216.35002 28.61566 6.72454 1.000 172.38251 329 LEU D O 1
ATOM 8519 N N . TYR D 2 317 ? 214.46791 29.05147 5.57179 1.000 166.97401 330 TYR D N 1
ATOM 8520 C CA . TYR D 2 317 ? 214.76615 28.00748 4.59316 1.000 166.95873 330 TYR D CA 1
ATOM 8521 C C . TYR D 2 317 ? 216.08013 28.29158 3.87564 1.000 169.28080 330 TYR D C 1
ATOM 8522 O O . TYR D 2 317 ? 217.01447 27.48531 3.91524 1.000 174.00038 330 TYR D O 1
ATOM 8531 N N . GLU D 2 318 ? 216.16900 29.45445 3.22859 1.000 172.37010 331 GLU D N 1
ATOM 8532 C CA . GLU D 2 318 ? 217.26496 29.71438 2.29608 1.000 169.55901 331 GLU D CA 1
ATOM 8533 C C . GLU D 2 318 ? 218.61698 29.78786 2.99837 1.000 172.88731 331 GLU D C 1
ATOM 8534 O O . GLU D 2 318 ? 219.61712 29.28466 2.47421 1.000 170.78105 331 GLU D O 1
ATOM 8536 N N . ASN D 2 319 ? 218.66649 30.39513 4.18805 1.000 172.69487 332 ASN D N 1
ATOM 8537 C CA . ASN D 2 319 ? 219.92206 30.51492 4.92590 1.000 176.83252 332 ASN D CA 1
ATOM 8538 C C . ASN D 2 319 ? 220.51062 29.15903 5.31277 1.000 179.90082 332 ASN D C 1
ATOM 8539 O O . ASN D 2 319 ? 221.73229 29.04474 5.48480 1.000 181.84935 332 ASN D O 1
ATOM 8544 N N . ALA D 2 320 ? 219.66998 28.13013 5.47058 1.000 184.29529 333 ALA D N 1
ATOM 8545 C CA . ALA D 2 320 ? 220.17407 26.81476 5.86049 1.000 184.93026 333 ALA D CA 1
ATOM 8546 C C . ALA D 2 320 ? 221.15764 26.25238 4.83511 1.000 187.12294 333 ALA D C 1
ATOM 8547 O O . ALA D 2 320 ? 222.27273 25.84381 5.18850 1.000 191.97737 333 ALA D O 1
ATOM 8549 N N . LEU D 2 321 ? 220.78385 26.25582 3.55823 1.000 177.06535 334 LEU D N 1
ATOM 8550 C CA . LEU D 2 321 ? 221.66534 25.72996 2.50981 1.000 170.78052 334 LEU D CA 1
ATOM 8551 C C . LEU D 2 321 ? 222.82084 26.67971 2.14752 1.000 166.46880 334 LEU D C 1
ATOM 8552 O O . LEU D 2 321 ? 223.98052 26.45049 2.51401 1.000 159.79192 334 LEU D O 1
#

B-factor: mean 98.88, std 34.54, range [42.67, 236.89]

Foldseek 3Di:
DDPVVLVVLLVVLVVLLVVLLVLLVVLVVVLLPLFFDALALVRLVVSVVVLVVSLVVLVVCVVSLVVSLVSLVPHDQDPVRVSVVSSVSSVVSSVSSVVSNVVSVVSNVLSVVSNVLNVLLVVLLVVQVVLLVVLVPDDQDQLLPDDLVVLVVVLVVLVVSVVVLVVCPVSLVVNLVSLVVNQVSNCVRDDDPDRRCPVVNVVSVVSSVVSNVVSVVSNVSSVVSNVVVD/DAEWEFECLALLDGDDDIDDPPGDGDQQAFFQLVVQVVVCVVHVDPADSVQKWKADDPPGDTDDRGTPVVVVVVHCPCVSVVTYIYGDLLSNLVNLLCQLVPDDDVSNLSSLLCLLVSCQVVVVSLLSCLVVCVVVSLLVVLVPDDPSSVLSSLSNLVSLCVDPNSLVSVVVVLVNLLVLLVQLQPPDPSSNLSSLVVLVCNCVVDLVCLVSNQVSQVVNCVVVVHQRPCSLVVVLVCPVHDCLPSLLSSLVSVLSSLVSDDPVPVSVVVVVSPVVVPVVVSLVVLCPDPVRDPSNNVSSVSVVVVD/DLVPLVVVLVVLLVVLLVVLVVLVVQLVPQFFPALDLVGLVVNLVSLVVSLVVLVVCPVSLVVSLVSLVPRDDDPCSVVSSVSSVVSSVSSVVVNVVSVVLNVLSVVLVVLVVLVVVLCVVLVVLLVVVVVDDDDQLQPDAQVVLVVVLVVLVVSLVVLVVCPVSLVVNLVSLVSNLVSNCVRHPDPVGRCPVVNVVSVVSSVVSNVVSVVSNVSSVVSNVVND/DKAKAFEWEWECLALLDTDDDTPPPRTDIDMGHQAFFQLVVQVVVCVVHVDPDDSVQKWKAFPPVRDTDPGGGGNNVVVVSCPVQVVCVVVVHHTYIYIYGDLLSNLVNLLVQLVPDDDVSNLSSLQCLLVSCVVPVVSLQSNLVVVVVVSLLVVLVPDAPSSVVSSLSNLVSSCVDPNSLVSVLVDLSNLLSLLVQLPDPPPSSNLSSLVSLVSNCVVALVCLVSNQVSQCVSCVVVVHQRPPSLVCVLVDPPDDDQSSNLSSLVSVLSSLVRDPDVPVSCVVVVSCVVVPNVVSLVVQCPDPPHDPSSNVSSVSVVVVD